Protein 6JPK (pdb70)

Solvent-accessible surface area: 30313 Å² total; per-residue (Å²): 39,68,17,37,0,44,134,17,80,104,30,100,79,25,92,57,145,37,21,50,55,90,42,129,77,24,169,44,129,137,51,10,22,0,10,32,28,5,7,42,31,58,109,31,129,37,62,40,2,69,1,0,98,83,0,11,114,69,8,66,140,66,117,91,39,45,5,28,76,20,74,44,22,3,18,83,111,0,15,125,4,0,0,71,4,0,1,105,78,22,88,68,0,36,99,90,66,32,14,0,16,0,0,1,4,2,9,8,7,0,4,23,5,0,0,12,0,0,22,66,54,10,18,144,129,64,51,12,65,0,21,5,3,83,30,16,67,102,12,6,88,51,2,2,77,132,46,61,4,70,12,61,51,2,47,8,38,36,70,190,99,46,39,16,38,50,126,17,2,10,67,25,0,120,86,3,88,98,11,2,0,0,1,1,21,5,16,5,2,21,9,0,0,21,36,11,78,127,140,39,13,76,30,0,0,109,4,1,39,74,66,113,2,0,1,1,0,16,1,22,16,2,0,3,3,19,21,52,3,56,134,6,0,47,2,0,10,21,0,18,147,72,86,36,1,2,0,0,1,3,8,0,2,20,2,1,8,0,5,0,2,5,2,0,0,0,0,0,4,0,60,62,35,67,2,18,50,51,0,42,19,23,0,15,38,33,4,74,9,18,11,26,13,0,4,0,12,0,0,17,0,0,1,33,0,22,82,27,120,114,7,27,51,47,0,52,106,11,0,122,67,1,4,52,30,5,90,71,2,4,108,71,0,65,57,14,0,75,79,53,166,7,68,59,73,7,61,7,0,59,121,5,46,5,2,12,0,14,0,22,7,22,92,59,8,5,83,26,0,25,110,142,41,41,0,14,4,26,65,78,0,40,0,0,0,0,10,0,7,90,103,19,0,79,43,0,0,83,0,0,18,55,0,14,118,98,56,108,196,37,64,12,31,0,43,129,17,152,104,29,99,73,37,86,54,144,34,23,43,41,81,39,128,147,23,97,45,130,113,53,5,18,0,8,23,36,5,6,40,29,56,104,32,126,54,57,53,2,70,0,0,112,95,0,13,113,50,2,41,134,66,116,92,22,31,5,28,80,15,73,38,23,3,17,84,122,0,14,94,2,0,0,80,5,0,3,105,78,24,93,70,0,24,97,89,64,38,13,0,18,0,0,2,2,2,12,25,7,0,11,24,5,1,0,12,0,0,36,50,47,10,15,131,144,78,50,12,68,0,21,4,2,83,28,14,104,89,20,12,85,51,2,2,80,130,46,60,4,71,12,60,53,2,46,8,38,32,74,181,88,42,39,17,38,46,122,17,2,15,65,26,0,114,86,3,88,99,13,2,0,0,1,1,21,4,15,4,2,15,9,0,0,20,36,11,57,115,123,48,11,69,29,0,0,111,10,0,46,75,66,115,1,0,1,1,0,20,2,22,15,4,0,2,3,25,15,53,4,59,138,4,0,48,3,0,10,23,1,14,136,59,94,27,2,2,0,0,1,3,9,0,2,20,3,1,7,0,4,0,2,5,1,0,0,0,0,0,3,1,75,62,34,65,2,16,53,47,0,43,21,24,0,24,48,30,4,73,10,18,12,19,12,0,4,1,6,0,0,33,0,0,1,35,0,23,76,30,103,132,8,27,50,60,1,54,98,10,0,106,68,1,3,61,28,5,89,75,7,4,105,68,0,65,49,17,0,67,73,63,152,6,67,60,75,8,66,6,0,60,122,5,44,3,3,12,0,13,0,24,7,62,91,67,10,5,84,41,0,35,114,141,45,44,0,16,4,27,65,80,0,26,0,0,0,0,10,0,8,102,94,22,1,69,28,0,0,94,0,0,21,60,0,13,124,59,33,152

Nearest PDB structures (foldseek):
  6jpk-assembly1_B  TM=1.001E+00  e=2.610E-77  Schizosaccharomyces pombe 972h-
  5tor-assembly1_B  TM=9.874E-01  e=1.943E-50  Sus scrofa
  5ton-assembly1_A  TM=9.862E-01  e=2.685E-49  Sus scrofa
  5tor-assembly1_A  TM=9.826E-01  e=2.417E-49  Sus scrofa
  3pdb-assembly1_A  TM=9.845E-01  e=7.030E-47  Mus musculus

InterPro domains:
  IPR000796 Aspartate/other aminotransferase [PR00799] (183-202)
  IPR000796 Aspartate/other aminotransferase [PR00799] (214-226)
  IPR000796 Aspartate/other aminotransferase [PR00799] (282-307)
  IPR000796 Aspartate/other aminotransferase [PR00799] (350-368)
  IPR000796 Aspartate/other aminotransferase [PTHR11879] (6-407)
  IPR004839 Aminotransferase, class I/classII, large domain [PF00155] (31-401)
  IPR015421 Pyridoxal phosphate-dependent transferase, major domain [G3DSA:3.40.640.10] (65-309)
  IPR015422 Pyridoxal phosphate-dependent transferase, small domain [G3DSA:3.90.1150.10] (9-401)
  IPR015424 Pyridoxal phosphate-dependent transferase [SSF53383] (5-408)

CATH classification: 3.40.640.10

Radius of gyration: 28.1 Å; Cα contacts (8 Å, |Δi|>4): 1703; chains: 2; bounding box: 60×51×97 Å

Structure (mmCIF, N/CA/C/O backbone):
data_6JPK
#
_entry.id   6JPK
#
_cell.length_a   62.133
_cell.length_b   53.111
_cell.length_c   130.263
_cell.angle_alpha   90.00
_cell.angle_beta   96.70
_cell.angle_gamma   90.00
#
_symmetry.space_group_name_H-M   'P 1 21 1'
#
loop_
_entity.id
_entity.type
_entity.pdbx_description
1 polymer 'Aspartate aminotransferase, cytoplasmic'
2 non-polymer 'PHOSPHATE ION'
3 non-polymer GLYCEROL
4 water water
#
loop_
_atom_site.group_PDB
_atom_site.id
_atom_site.type_symbol
_atom_site.label_atom_id
_atom_site.label_alt_id
_atom_site.label_comp_id
_atom_site.label_asym_id
_atom_site.label_entity_id
_atom_site.label_seq_id
_atom_site.pdbx_PDB_ins_code
_atom_site.Cartn_x
_atom_site.Cartn_y
_atom_site.Cartn_z
_atom_site.occupancy
_atom_site.B_iso_or_equiv
_atom_site.auth_seq_id
_atom_site.auth_comp_id
_atom_site.auth_asym_id
_atom_site.auth_atom_id
_atom_site.pdbx_PDB_model_num
ATOM 1 N N . SER A 1 2 ? 58.241 40.734 91.367 1.00 13.35 2 SER A N 1
ATOM 2 C CA . SER A 1 2 ? 59.652 41.033 91.662 1.00 25.10 2 SER A CA 1
ATOM 3 C C . SER A 1 2 ? 60.380 41.760 90.537 1.00 23.50 2 SER A C 1
ATOM 4 O O . SER A 1 2 ? 61.183 42.655 90.797 1.00 22.49 2 SER A O 1
ATOM 7 N N . ASP A 1 3 ? 60.140 41.354 89.290 1.00 19.41 3 ASP A N 1
ATOM 8 C CA . ASP A 1 3 ? 60.219 42.341 88.222 1.00 18.48 3 ASP A CA 1
ATOM 9 C C . ASP A 1 3 ? 58.973 43.220 88.194 1.00 16.06 3 ASP A C 1
ATOM 10 O O . ASP A 1 3 ? 58.859 44.104 87.340 1.00 17.31 3 ASP A O 1
ATOM 15 N N . TYR A 1 4 ? 58.051 43.000 89.136 1.00 14.19 4 TYR A N 1
ATOM 16 C CA . TYR A 1 4 ? 56.726 43.606 89.145 1.00 12.92 4 TYR A CA 1
ATOM 17 C C . TYR A 1 4 ? 56.393 44.185 90.518 1.00 15.68 4 TYR A C 1
ATOM 18 O O . TYR A 1 4 ? 55.218 44.439 90.819 1.00 15.55 4 TYR A O 1
ATOM 27 N N . GLY A 1 5 ? 57.404 44.386 91.365 1.00 12.75 5 GLY A N 1
ATOM 28 C CA . GLY A 1 5 ? 57.216 45.060 92.632 1.00 15.36 5 GLY A CA 1
ATOM 29 C C . GLY A 1 5 ? 56.801 44.185 93.793 1.00 17.38 5 GLY A C 1
ATOM 30 O O . GLY A 1 5 ? 56.565 44.719 94.888 1.00 15.99 5 GLY A O 1
ATOM 31 N N . PHE A 1 6 ? 56.716 42.859 93.604 1.00 12.93 6 PHE A N 1
ATOM 32 C CA . PHE A 1 6 ? 56.131 42.007 94.636 1.00 11.93 6 PHE A CA 1
ATOM 33 C C . PHE A 1 6 ? 57.058 41.806 95.828 1.00 14.24 6 PHE A C 1
ATOM 34 O O . PHE A 1 6 ? 56.584 41.409 96.895 1.00 14.59 6 PHE A O 1
ATOM 42 N N . ALA A 1 7 ? 58.355 42.078 95.681 1.00 14.99 7 ALA A N 1
ATOM 43 C CA . ALA A 1 7 ? 59.256 42.028 96.825 1.00 17.05 7 ALA A CA 1
ATOM 44 C C . ALA A 1 7 ? 59.016 43.166 97.809 1.00 18.53 7 ALA A C 1
ATOM 45 O O . ALA A 1 7 ? 59.497 43.084 98.941 1.00 17.41 7 ALA A O 1
ATOM 47 N N . ASN A 1 8 ? 58.276 44.208 97.416 1.00 19.36 8 ASN A N 1
ATOM 48 C CA . ASN A 1 8 ? 57.916 45.300 98.321 1.00 23.25 8 ASN A CA 1
ATOM 49 C C . ASN A 1 8 ? 56.770 44.947 99.255 1.00 22.17 8 ASN A C 1
ATOM 50 O O . ASN A 1 8 ? 56.529 45.681 100.219 1.00 21.35 8 ASN A O 1
ATOM 55 N N . ILE A 1 9 ? 56.049 43.858 98.982 1.00 20.82 9 ILE A N 1
ATOM 56 C CA . ILE A 1 9 ? 54.964 43.427 99.855 1.00 21.11 9 ILE A CA 1
ATOM 57 C C . ILE A 1 9 ? 55.496 43.141 101.257 1.00 23.43 9 ILE A C 1
ATOM 58 O O . ILE A 1 9 ? 56.608 42.622 101.431 1.00 20.24 9 ILE A O 1
ATOM 63 N N . GLU A 1 10 ? 54.706 43.495 102.270 1.00 24.74 10 GLU A N 1
ATOM 64 C CA . GLU A 1 10 ? 54.981 43.087 103.641 1.00 30.15 10 GLU A CA 1
ATOM 65 C C . GLU A 1 10 ? 54.383 41.705 103.890 1.00 35.95 10 GLU A C 1
ATOM 66 O O . GLU A 1 10 ? 53.200 41.476 103.609 1.00 39.11 10 GLU A O 1
ATOM 68 N N . GLU A 1 11 ? 55.195 40.787 104.410 1.00 38.58 11 GLU A N 1
ATOM 69 C CA . GLU A 1 11 ? 54.698 39.450 104.719 1.00 42.32 11 GLU A CA 1
ATOM 70 C C . GLU A 1 11 ? 53.706 39.511 105.874 1.00 41.38 11 GLU A C 1
ATOM 71 O O . GLU A 1 11 ? 53.960 40.170 106.886 1.00 40.36 11 GLU A O 1
ATOM 77 N N . ALA A 1 12 ? 52.579 38.817 105.721 1.00 38.39 12 ALA A N 1
ATOM 78 C CA . ALA A 1 12 ? 51.484 38.938 106.674 1.00 40.13 12 ALA A CA 1
ATOM 79 C C . ALA A 1 12 ? 51.845 38.316 108.019 1.00 44.02 12 ALA A C 1
ATOM 80 O O . ALA A 1 12 ? 52.681 37.411 108.111 1.00 43.19 12 ALA A O 1
ATOM 82 N N . LYS A 1 13 ? 51.195 38.817 109.070 1.00 49.73 13 LYS A N 1
ATOM 83 C CA . LYS A 1 13 ? 51.423 38.327 110.423 1.00 53.30 13 LYS A CA 1
ATOM 84 C C . LYS A 1 13 ? 50.912 36.898 110.575 1.00 53.67 13 LYS A C 1
ATOM 85 O O . LYS A 1 13 ? 50.005 36.458 109.860 1.00 54.89 13 LYS A O 1
ATOM 87 N N . ALA A 1 14 ? 51.498 36.177 111.531 1.00 51.07 14 ALA A N 1
ATOM 88 C CA . ALA A 1 14 ? 51.161 34.773 111.734 1.00 45.32 14 ALA A CA 1
ATOM 89 C C . ALA A 1 14 ? 49.707 34.613 112.165 1.00 40.29 14 ALA A C 1
ATOM 90 O O . ALA A 1 14 ? 49.235 35.309 113.071 1.00 37.21 14 ALA A O 1
ATOM 92 N N . ASP A 1 15 ? 48.996 33.700 111.494 1.00 39.85 15 ASP A N 1
ATOM 93 C CA . ASP A 1 15 ? 47.639 33.341 111.891 1.00 42.48 15 ASP A CA 1
ATOM 94 C C . ASP A 1 15 ? 47.600 32.973 113.367 1.00 43.82 15 ASP A C 1
ATOM 95 O O . ASP A 1 15 ? 48.529 32.355 113.894 1.00 46.88 15 ASP A O 1
ATOM 97 N N . ALA A 1 16 ? 46.515 33.366 114.036 1.00 43.80 16 ALA A N 1
ATOM 98 C CA . ALA A 1 16 ? 46.396 33.122 115.471 1.00 44.68 16 ALA A CA 1
ATOM 99 C C . ALA A 1 16 ? 46.438 31.628 115.781 1.00 38.10 16 ALA A C 1
ATOM 100 O O . ALA A 1 16 ? 47.301 31.161 116.534 1.00 31.19 16 ALA A O 1
ATOM 102 N N . ILE A 1 17 ? 45.514 30.859 115.191 1.00 37.08 17 ILE A N 1
ATOM 103 C CA . ILE A 1 17 ? 45.471 29.426 115.461 1.00 38.81 17 ILE A CA 1
ATOM 104 C C . ILE A 1 17 ? 46.761 28.740 115.022 1.00 41.02 17 ILE A C 1
ATOM 105 O O . ILE A 1 17 ? 47.251 27.832 115.705 1.00 39.35 17 ILE A O 1
ATOM 107 N N . PHE A 1 18 ? 47.344 29.188 113.903 1.00 43.03 18 PHE A N 1
ATOM 108 C CA . PHE A 1 18 ? 48.530 28.534 113.350 1.00 43.34 18 PHE A CA 1
ATOM 109 C C . PHE A 1 18 ? 49.732 28.655 114.286 1.00 42.98 18 PHE A C 1
ATOM 110 O O . PHE A 1 18 ? 50.505 27.700 114.434 1.00 44.38 18 PHE A O 1
ATOM 118 N N . LYS A 1 19 ? 49.910 29.811 114.933 1.00 39.80 19 LYS A N 1
ATOM 119 C CA . LYS A 1 19 ? 51.079 29.992 115.793 1.00 38.41 19 LYS A CA 1
ATOM 120 C C . LYS A 1 19 ? 50.937 29.247 117.118 1.00 35.93 19 LYS A C 1
ATOM 121 O O . LYS A 1 19 ? 51.940 28.786 117.679 1.00 34.56 19 LYS A O 1
ATOM 123 N N . LEU A 1 20 ? 49.712 29.147 117.647 1.00 30.11 20 LEU A N 1
ATOM 124 C CA . LEU A 1 20 ? 49.476 28.301 118.813 1.00 26.63 20 LEU A CA 1
ATOM 125 C C . LEU A 1 20 ? 49.804 26.853 118.498 1.00 20.49 20 LEU A C 1
ATOM 126 O O . LEU A 1 20 ? 50.434 26.162 119.307 1.00 17.98 20 LEU A O 1
ATOM 131 N N . ASN A 1 21 ? 49.355 26.372 117.330 1.00 17.99 21 ASN A N 1
ATOM 132 C CA . ASN A 1 21 ? 49.607 24.988 116.942 1.00 25.16 21 ASN A CA 1
ATOM 133 C C . ASN A 1 21 ? 51.100 24.711 116.829 1.00 25.44 21 ASN A C 1
ATOM 134 O O . ASN A 1 21 ? 51.573 23.655 117.263 1.00 29.10 21 ASN A O 1
ATOM 139 N N . ALA A 1 22 ? 51.864 25.654 116.272 1.00 25.78 22 ALA A N 1
ATOM 140 C CA . ALA A 1 22 ? 53.315 25.496 116.249 1.00 26.85 22 ALA A CA 1
ATOM 141 C C . ALA A 1 22 ? 53.869 25.283 117.650 1.00 24.85 22 ALA A C 1
ATOM 142 O O . ALA A 1 22 ? 54.749 24.441 117.860 1.00 23.23 22 ALA A O 1
ATOM 144 N N . GLN A 1 23 ? 53.372 26.042 118.625 1.00 22.51 23 GLN A N 1
ATOM 145 C CA . GLN A 1 23 ? 53.907 25.919 119.976 1.00 24.94 23 GLN A CA 1
ATOM 146 C C . GLN A 1 23 ? 53.485 24.604 120.619 1.00 16.47 23 GLN A C 1
ATOM 147 O O . GLN A 1 23 ? 54.281 23.968 121.315 1.00 11.91 23 GLN A O 1
ATOM 153 N N . TYR A 1 24 ? 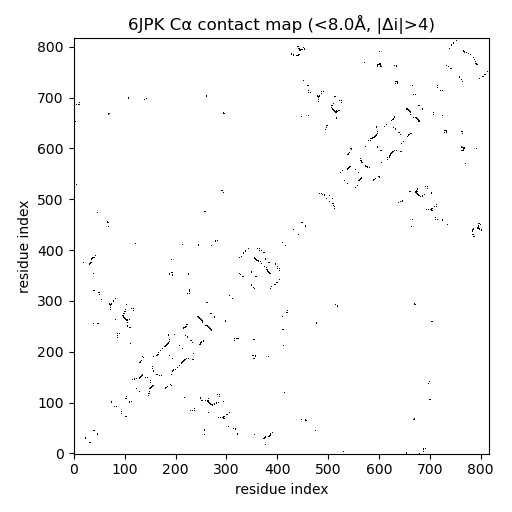52.232 24.192 120.413 1.00 13.99 24 TYR A N 1
ATOM 154 C CA . TYR A 1 24 ? 51.804 22.874 120.868 1.00 13.65 24 TYR A CA 1
ATOM 155 C C . TYR A 1 24 ? 52.736 21.788 120.337 1.00 16.03 24 TYR A C 1
ATOM 156 O O . TYR A 1 24 ? 53.180 20.905 121.084 1.00 14.27 24 TYR A O 1
ATOM 165 N N . HIS A 1 25 ? 53.058 21.847 119.038 1.00 19.16 25 HIS A N 1
ATOM 166 C CA . HIS A 1 25 ? 53.798 20.750 118.422 1.00 23.85 25 HIS A CA 1
ATOM 167 C C . HIS A 1 25 ? 55.245 20.700 118.891 1.00 23.23 25 HIS A C 1
ATOM 168 O O . HIS A 1 25 ? 55.832 19.612 118.940 1.00 23.02 25 HIS A O 1
ATOM 175 N N . GLN A 1 26 ? 55.822 21.844 119.271 1.00 20.60 26 GLN A N 1
ATOM 176 C CA . GLN A 1 26 ? 57.195 21.869 119.768 1.00 22.76 26 GLN A CA 1
ATOM 177 C C . GLN A 1 26 ? 57.316 21.430 121.228 1.00 21.18 26 GLN A C 1
ATOM 178 O O . GLN A 1 26 ? 58.416 21.080 121.668 1.00 23.12 26 GLN A O 1
ATOM 180 N N . ASP A 1 27 ? 56.226 21.452 121.988 1.00 17.53 27 ASP A N 1
ATOM 181 C CA . ASP A 1 27 ? 56.267 21.069 123.395 1.00 14.65 27 ASP A CA 1
ATOM 182 C C . ASP A 1 27 ? 56.570 19.575 123.530 1.00 15.21 27 ASP A C 1
ATOM 183 O O . ASP A 1 27 ? 55.900 18.737 122.919 1.00 11.40 27 ASP A O 1
ATOM 188 N N . GLU A 1 28 ? 57.562 19.243 124.356 1.00 15.27 28 GLU A N 1
ATOM 189 C CA . GLU A 1 28 ? 58.040 17.872 124.514 1.00 17.86 28 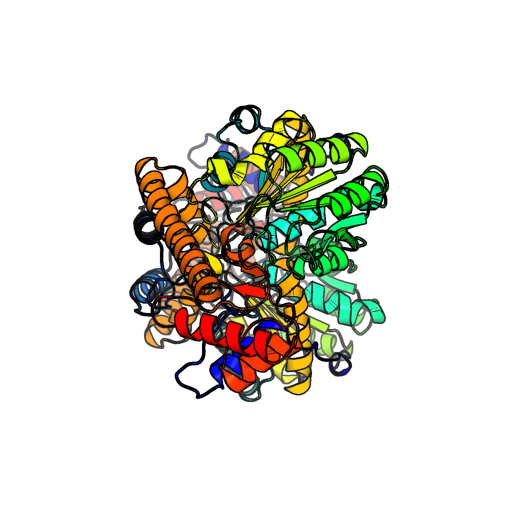GLU A CA 1
ATOM 190 C C . GLU A 1 28 ? 57.400 17.140 125.688 1.00 18.53 28 GLU A C 1
ATOM 191 O O . GLU A 1 28 ? 57.730 15.970 125.925 1.00 18.63 28 GLU A O 1
ATOM 197 N N . ASP A 1 29 ? 56.487 17.781 126.415 1.00 14.27 29 ASP A N 1
ATOM 198 C CA . ASP A 1 29 ? 55.930 17.138 127.596 1.00 13.42 29 ASP A CA 1
ATOM 199 C C . ASP A 1 29 ? 54.830 16.160 127.192 1.00 12.52 29 ASP A C 1
ATOM 200 O O . ASP A 1 29 ? 53.929 16.527 126.428 1.00 13.42 29 ASP A O 1
ATOM 205 N N . PRO A 1 30 ? 54.863 14.923 127.692 1.00 15.07 30 PRO A N 1
ATOM 206 C CA . PRO A 1 30 ? 53.834 13.938 127.304 1.00 16.87 30 PRO A CA 1
ATOM 207 C C . PRO A 1 30 ? 52.410 14.309 127.716 1.00 16.41 30 PRO A C 1
ATOM 208 O O . PRO A 1 30 ? 51.457 13.805 127.105 1.00 15.59 30 PRO A O 1
ATOM 212 N N . LYS A 1 31 ? 52.228 15.188 128.702 1.00 12.87 31 LYS A N 1
ATOM 213 C CA . LYS A 1 31 ? 50.902 15.557 129.187 1.00 12.17 31 LYS A CA 1
ATOM 214 C C . LYS A 1 31 ? 50.284 16.729 128.429 1.00 14.64 31 LYS A C 1
ATOM 215 O O . LYS A 1 31 ? 49.222 17.223 128.835 1.00 14.74 31 LYS A O 1
ATOM 221 N N . LYS A 1 32 ? 50.894 17.171 127.332 1.00 13.47 32 LYS A N 1
ATOM 222 C CA . LYS A 1 32 ? 50.374 18.347 126.647 1.00 12.08 32 LYS A CA 1
ATOM 223 C C . LYS A 1 32 ? 48.998 18.069 126.046 1.00 10.51 32 LYS A C 1
ATOM 224 O O . LYS A 1 32 ? 48.669 16.937 125.687 1.00 10.61 32 LYS A O 1
ATOM 230 N N . VAL A 1 33 ? 48.179 19.119 125.962 1.00 10.14 33 VAL A N 1
ATOM 231 C CA . VAL A 1 33 ? 46.826 19.037 125.413 1.00 12.50 33 VAL A CA 1
ATOM 232 C C . VAL A 1 33 ? 46.621 20.223 124.478 1.00 15.47 33 VAL A C 1
ATOM 233 O O . VAL A 1 33 ? 46.930 21.364 124.841 1.00 9.34 33 VAL A O 1
ATOM 237 N N . ASN A 1 34 ? 46.104 19.960 123.276 1.00 9.12 34 ASN A N 1
ATOM 238 C CA . ASN A 1 34 ? 45.728 21.031 122.350 1.00 12.93 34 ASN A CA 1
ATOM 239 C C . ASN A 1 34 ? 44.248 21.317 122.556 1.00 11.58 34 ASN A C 1
ATOM 240 O O . ASN A 1 34 ? 43.386 20.539 122.139 1.00 11.06 34 ASN A O 1
ATOM 245 N N . MET A 1 35 ? 43.943 22.433 123.210 1.00 9.64 35 MET A N 1
ATOM 246 C CA . MET A 1 35 ? 42.557 22.813 123.438 1.00 15.64 35 MET A CA 1
ATOM 247 C C . MET A 1 35 ? 42.103 23.917 122.499 1.00 10.32 35 MET A C 1
ATOM 248 O O . MET A 1 35 ? 41.204 24.685 122.832 1.00 11.24 35 MET A O 1
ATOM 253 N N . SER A 1 36 ? 42.705 24.006 121.324 1.00 11.16 36 SER A N 1
ATOM 254 C CA . SER A 1 36 ? 42.294 24.986 120.333 1.00 15.70 36 SER A CA 1
ATOM 255 C C . SER A 1 36 ? 41.791 24.332 119.051 1.00 16.42 36 SER A C 1
ATOM 256 O O . SER A 1 36 ? 41.515 25.046 118.080 1.00 21.23 36 SER A O 1
ATOM 259 N N . VAL A 1 37 ? 41.645 23.008 119.027 1.00 15.66 37 VAL A N 1
ATOM 260 C CA . VAL A 1 37 ? 41.273 22.302 117.799 1.00 22.06 37 VAL A CA 1
ATOM 261 C C . VAL A 1 37 ? 39.822 22.628 117.469 1.00 16.66 37 VAL A C 1
ATOM 262 O O . VAL A 1 37 ? 38.921 22.442 118.293 1.00 12.95 37 VAL A O 1
ATOM 266 N N . GLY A 1 38 ? 39.589 23.137 116.267 1.00 18.98 38 GLY A N 1
ATOM 267 C CA . GLY A 1 38 ? 38.260 23.589 115.906 1.00 19.46 38 GLY A CA 1
ATOM 268 C C . GLY A 1 38 ? 37.417 22.558 115.181 1.00 18.97 38 GLY A C 1
ATOM 269 O O . GLY A 1 38 ? 36.667 22.909 114.264 1.00 18.97 38 GLY A O 1
ATOM 270 N N . ALA A 1 39 ? 37.526 21.291 115.581 1.00 13.31 39 ALA A N 1
ATOM 271 C CA . ALA A 1 39 ? 36.784 20.207 114.952 1.00 10.87 39 ALA A CA 1
ATOM 272 C C . ALA A 1 39 ? 36.526 19.125 115.994 1.00 12.20 39 ALA A C 1
ATOM 273 O O . ALA A 1 39 ? 37.292 18.975 116.949 1.00 10.31 39 ALA A O 1
ATOM 275 N N . TYR A 1 40 ? 35.460 18.355 115.794 1.00 9.03 40 TYR A N 1
ATOM 276 C CA . TYR A 1 40 ? 35.096 17.343 116.777 1.00 9.37 40 TYR A CA 1
ATOM 277 C C . TYR A 1 40 ? 36.173 16.262 116.884 1.00 7.82 40 TYR A C 1
ATOM 278 O O . TYR A 1 40 ? 36.804 15.878 115.893 1.00 13.13 40 TYR A O 1
ATOM 287 N N . ARG A 1 41 ? 36.372 15.768 118.104 1.00 9.49 41 ARG A N 1
ATOM 288 C CA . ARG A 1 41 ? 37.251 14.645 118.403 1.00 8.41 41 ARG A CA 1
ATOM 289 C C . ARG A 1 41 ? 36.505 13.695 119.327 1.00 8.72 41 ARG A C 1
ATOM 290 O O . ARG A 1 41 ? 35.674 14.123 120.130 1.00 10.08 41 ARG A O 1
ATOM 298 N N . ASP A 1 42 ? 36.797 12.405 119.217 1.00 9.04 42 ASP A N 1
ATOM 299 C CA . ASP A 1 42 ? 36.135 11.418 120.064 1.00 9.40 42 ASP A CA 1
ATOM 300 C C . ASP A 1 42 ? 36.859 11.321 121.417 1.00 12.21 42 ASP A C 1
ATOM 301 O O . ASP A 1 42 ? 37.758 12.109 121.728 1.00 12.76 42 ASP A O 1
ATOM 306 N N . ASP A 1 43 ? 36.486 10.335 122.237 1.00 12.21 43 ASP A N 1
ATOM 307 C CA . ASP A 1 43 ? 37.060 10.210 123.576 1.00 15.58 43 ASP A CA 1
ATOM 308 C C . ASP A 1 43 ? 38.531 9.797 123.574 1.00 16.11 43 ASP A C 1
ATOM 309 O O . ASP A 1 43 ? 39.169 9.848 124.630 1.00 14.88 43 ASP A O 1
ATOM 314 N N . THR A 1 44 ? 39.088 9.384 122.440 1.00 12.26 44 THR A N 1
ATOM 315 C CA . THR A 1 44 ? 40.516 9.119 122.353 1.00 11.68 44 THR A CA 1
ATOM 316 C C . THR A 1 44 ? 41.285 10.292 121.769 1.00 13.98 44 THR A C 1
ATOM 317 O O . THR A 1 44 ? 42.507 10.193 121.604 1.00 16.25 44 THR A O 1
ATOM 321 N N . GLY A 1 45 ? 40.605 11.391 121.447 1.00 9.97 45 GLY A N 1
ATOM 322 C CA . GLY A 1 45 ? 41.267 12.548 120.869 1.00 9.63 45 GLY A CA 1
ATOM 323 C C . GLY A 1 45 ? 41.477 12.479 119.371 1.00 9.45 45 GLY A C 1
ATOM 324 O O . GLY A 1 45 ? 42.296 13.231 118.843 1.00 11.61 45 GLY A O 1
ATOM 325 N N . LYS A 1 46 ? 40.743 11.603 118.652 1.00 9.50 46 LYS A N 1
ATOM 326 C CA . LYS A 1 46 ? 40.947 11.388 117.216 1.00 11.89 46 LYS A CA 1
ATOM 327 C C . LYS A 1 46 ? 39.781 11.935 116.407 1.00 13.17 46 LYS A C 1
ATOM 328 O O . LYS A 1 46 ? 38.643 11.961 116.887 1.00 10.51 46 LYS A O 1
ATOM 334 N N . PRO A 1 47 ? 40.025 12.324 115.155 1.00 11.04 47 PRO A N 1
ATOM 335 C CA . PRO A 1 47 ? 38.915 12.643 114.253 1.00 10.29 47 PRO A CA 1
ATOM 336 C C . PRO A 1 47 ? 37.935 11.482 114.201 1.00 10.08 47 PRO A C 1
ATOM 337 O O . PRO A 1 47 ? 38.317 10.316 114.305 1.00 9.17 47 PRO A O 1
ATOM 341 N N . TRP A 1 48 ? 36.654 11.805 114.076 1.00 10.17 48 TRP A N 1
ATOM 342 C CA . TRP A 1 48 ? 35.599 10.809 114.195 1.00 11.51 48 TRP A CA 1
ATOM 343 C C . TRP A 1 48 ? 34.664 10.940 113.003 1.00 8.68 48 TRP A C 1
ATOM 344 O O . TRP A 1 48 ? 33.892 11.898 112.925 1.00 10.52 48 TRP A O 1
ATOM 355 N N . ILE A 1 49 ? 34.703 9.970 112.093 1.00 11.12 49 ILE A N 1
ATOM 356 C CA . ILE A 1 49 ? 33.762 9.954 110.977 1.00 11.81 49 ILE A CA 1
ATOM 357 C C . ILE A 1 49 ? 32.425 9.418 111.475 1.00 9.33 49 ILE A C 1
ATOM 358 O O . ILE A 1 49 ? 32.359 8.350 112.098 1.00 10.17 49 ILE A O 1
ATOM 363 N N . LEU A 1 50 ? 31.347 10.171 111.240 1.00 8.98 50 LEU A N 1
ATOM 364 C CA . LEU A 1 50 ? 30.000 9.740 111.710 1.00 8.86 50 LEU A CA 1
ATOM 365 C C . LEU A 1 50 ? 29.583 8.464 110.969 1.00 9.20 50 LEU A C 1
ATOM 366 O O . LEU A 1 50 ? 29.620 8.475 109.723 1.00 9.16 50 LEU A O 1
ATOM 371 N N . PRO A 1 51 ? 29.202 7.408 111.702 1.00 9.58 51 PRO A N 1
ATOM 372 C CA . PRO A 1 51 ? 28.784 6.163 111.031 1.00 9.96 51 PRO A CA 1
ATOM 373 C C . PRO A 1 51 ? 27.787 6.392 109.903 1.00 9.86 51 PRO A C 1
ATOM 374 O O . PRO A 1 51 ? 27.912 5.780 108.837 1.00 10.01 51 PRO A O 1
ATOM 378 N N . ALA A 1 52 ? 26.825 7.297 110.094 1.00 9.78 52 ALA A N 1
ATOM 379 C CA . ALA A 1 52 ? 25.858 7.567 109.031 1.00 9.55 52 ALA A CA 1
ATOM 380 C C . ALA A 1 52 ? 26.525 8.191 107.809 1.00 9.27 52 ALA A C 1
ATOM 381 O O . ALA A 1 52 ? 26.115 7.919 106.677 1.00 11.99 52 ALA A O 1
ATOM 383 N N . VAL A 1 53 ? 27.559 9.006 108.013 1.00 8.98 53 VAL A N 1
ATOM 384 C CA . VAL A 1 53 ? 28.240 9.631 106.885 1.00 8.74 53 VAL A CA 1
ATOM 385 C C . VAL A 1 53 ? 29.084 8.610 106.143 1.00 8.99 53 VAL A C 1
ATOM 386 O O . VAL A 1 53 ? 29.115 8.592 104.908 1.00 8.98 53 VAL A O 1
ATOM 390 N N . LYS A 1 54 ? 29.804 7.759 106.878 1.00 10.50 54 LYS A N 1
ATOM 391 C CA . LYS A 1 54 ? 30.571 6.701 106.230 1.00 10.68 54 LYS A CA 1
ATOM 392 C C . LYS A 1 54 ? 29.650 5.778 105.446 1.00 10.13 54 LYS A C 1
ATOM 393 O O . LYS A 1 54 ? 29.937 5.416 104.299 1.00 11.24 54 LYS A O 1
ATOM 399 N N . LYS A 1 55 ? 28.535 5.386 106.064 1.00 10.03 55 LYS A N 1
ATOM 400 C CA . LYS A 1 55 ? 27.531 4.564 105.393 1.00 10.87 55 LYS A CA 1
ATOM 401 C C . LYS A 1 55 ? 27.007 5.239 104.123 1.00 10.82 55 LYS A C 1
ATOM 402 O O . LYS A 1 55 ? 26.923 4.612 103.059 1.00 10.37 55 LYS A O 1
ATOM 408 N N . ALA A 1 56 ? 26.644 6.524 104.219 1.00 10.20 56 ALA A N 1
ATOM 409 C CA . ALA A 1 56 ? 26.124 7.240 103.052 1.00 10.77 56 ALA A CA 1
ATOM 410 C C . ALA A 1 56 ? 27.159 7.322 101.931 1.00 9.87 56 ALA A C 1
ATOM 411 O O . ALA A 1 56 ? 26.819 7.166 100.751 1.00 9.60 56 ALA A O 1
ATOM 413 N N . SER A 1 57 ? 28.427 7.566 102.269 1.00 9.35 57 SER A N 1
ATOM 414 C CA . SER A 1 57 ? 29.422 7.651 101.206 1.00 15.80 57 SER A CA 1
ATOM 415 C C . SER A 1 57 ? 29.618 6.303 100.517 1.00 14.93 57 SER A C 1
ATOM 416 O O . SER A 1 57 ? 29.796 6.261 99.296 1.00 12.44 57 SER A O 1
ATOM 419 N N . LYS A 1 58 ? 29.529 5.194 101.261 1.00 14.84 58 LYS A N 1
ATOM 420 C CA . LYS A 1 58 ? 29.592 3.872 100.636 1.00 15.85 58 LYS A CA 1
ATOM 421 C C . LYS A 1 58 ? 28.411 3.638 99.697 1.00 15.12 58 LYS A C 1
ATOM 422 O O . LYS A 1 58 ? 28.578 3.091 98.598 1.00 12.61 58 LYS A O 1
ATOM 428 N N . ILE A 1 59 ? 27.208 4.011 100.131 1.00 10.65 59 ILE A N 1
ATOM 429 C CA . ILE A 1 59 ? 26.019 3.867 99.295 1.00 13.34 59 ILE A CA 1
ATOM 430 C C . ILE A 1 59 ? 26.159 4.693 98.024 1.00 12.01 59 ILE A C 1
ATOM 431 O O . ILE A 1 59 ? 25.864 4.220 96.917 1.00 12.40 59 ILE A O 1
ATOM 436 N N . VAL A 1 60 ? 26.632 5.933 98.158 1.00 10.13 60 VAL A N 1
ATOM 437 C CA . VAL A 1 60 ? 26.709 6.835 97.009 1.00 10.42 60 VAL A CA 1
ATOM 438 C C . VAL A 1 60 ? 27.718 6.323 95.985 1.00 11.95 60 VAL A C 1
ATOM 439 O O . VAL A 1 60 ? 27.467 6.365 94.773 1.00 10.22 60 VAL A O 1
ATOM 443 N N . GLU A 1 61 ? 28.853 5.797 96.445 1.00 11.56 61 GLU A N 1
ATOM 444 C CA . GLU A 1 61 ? 29.898 5.422 95.498 1.00 22.44 61 GLU A CA 1
ATOM 445 C C . GLU A 1 61 ? 29.490 4.218 94.655 1.00 22.73 61 GLU A C 1
ATOM 446 O O . GLU A 1 61 ? 29.962 4.071 93.524 1.00 28.04 61 GLU A O 1
ATOM 452 N N . GLU A 1 62 ? 28.597 3.371 95.169 1.00 19.14 62 GLU A N 1
ATOM 453 C CA . GLU A 1 62 ? 28.131 2.202 94.437 1.00 21.28 62 GLU A CA 1
ATOM 454 C C . GLU A 1 62 ? 26.959 2.505 93.522 1.00 21.43 62 GLU A C 1
ATOM 455 O O . GLU A 1 62 ? 26.555 1.631 92.747 1.00 21.13 62 GLU A O 1
ATOM 461 N N . GLN A 1 63 ? 26.386 3.700 93.610 1.00 21.15 63 GLN A N 1
ATOM 462 C CA . GLN A 1 63 ? 25.217 4.016 92.802 1.00 22.20 63 GLN A CA 1
ATOM 463 C C . GLN A 1 63 ? 25.584 4.038 91.325 1.00 25.83 63 GLN A C 1
ATOM 464 O O . GLN A 1 63 ? 26.666 4.496 90.941 1.00 22.37 63 GLN A O 1
ATOM 470 N N . ALA A 1 64 ? 24.671 3.530 90.497 1.00 27.84 64 ALA A N 1
ATOM 471 C CA . ALA A 1 64 ? 24.942 3.438 89.068 1.00 32.45 64 ALA A CA 1
ATOM 472 C C . ALA A 1 64 ? 25.211 4.809 88.457 1.00 32.37 64 ALA A C 1
ATOM 473 O O . ALA A 1 64 ? 26.047 4.930 87.555 1.00 33.07 64 ALA A O 1
ATOM 475 N N . SER A 1 65 ? 24.537 5.849 88.946 1.00 30.25 65 SER A N 1
ATOM 476 C CA . SER A 1 65 ? 24.644 7.196 88.400 1.00 28.95 65 SER A CA 1
ATOM 477 C C . SER A 1 65 ? 25.835 7.993 88.934 1.00 27.09 65 SER A C 1
ATOM 478 O O . SER A 1 65 ? 25.974 9.168 88.578 1.00 28.07 65 SER A O 1
ATOM 481 N N . PHE A 1 66 ? 26.679 7.406 89.779 1.00 19.91 66 PHE A N 1
ATOM 482 C CA . PHE A 1 66 ? 27.735 8.166 90.435 1.00 18.85 66 PHE A CA 1
ATOM 483 C C . PHE A 1 66 ? 28.777 8.610 89.412 1.00 18.92 66 PHE A C 1
ATOM 484 O O . PHE A 1 66 ? 29.197 7.818 88.568 1.00 16.59 66 PHE A O 1
ATOM 492 N N . ASN A 1 67 ? 29.193 9.874 89.475 1.00 14.72 67 ASN A N 1
ATOM 493 C CA . ASN A 1 67 ? 30.232 10.366 88.571 1.00 15.09 67 ASN A CA 1
ATOM 494 C C . ASN A 1 67 ? 30.825 11.639 89.168 1.00 15.22 67 ASN A C 1
ATOM 495 O O . ASN A 1 67 ? 30.481 12.043 90.282 1.00 12.51 67 ASN A O 1
ATOM 500 N N . HIS A 1 68 ? 31.728 12.275 88.420 1.00 13.02 68 HIS A N 1
ATOM 501 C CA . HIS A 1 68 ? 32.402 13.480 88.891 1.00 13.18 68 HIS A CA 1
ATOM 502 C C . HIS A 1 68 ? 32.067 14.694 88.020 1.00 12.06 68 HIS A C 1
ATOM 503 O O . HIS A 1 68 ? 32.831 15.670 87.981 1.00 11.27 68 HIS A O 1
ATOM 510 N N . GLU A 1 69 ? 30.918 14.656 87.339 1.00 10.57 69 GLU A N 1
ATOM 511 C CA . GLU A 1 69 ? 30.519 15.713 86.412 1.00 10.18 69 GLU A CA 1
ATOM 512 C C . GLU A 1 69 ? 30.170 16.997 87.164 1.00 11.40 69 GLU A C 1
ATOM 513 O O . GLU A 1 69 ? 29.880 16.986 88.365 1.00 8.52 69 GLU A O 1
ATOM 519 N N . TYR A 1 70 ? 30.220 18.117 86.435 1.00 8.84 70 TYR A N 1
ATOM 520 C CA . TYR A 1 70 ? 29.890 19.413 87.017 1.00 9.81 70 TYR A CA 1
ATOM 521 C C . TYR A 1 70 ? 28.482 19.403 87.599 1.00 12.71 70 TYR A C 1
ATOM 522 O O . TYR A 1 70 ? 27.556 18.832 87.016 1.00 8.65 70 TYR A O 1
ATOM 531 N N . LEU A 1 71 ? 28.317 20.072 88.734 1.00 11.22 71 LEU A N 1
ATOM 532 C CA . LEU A 1 71 ? 26.999 20.408 89.247 1.00 12.33 71 LEU A CA 1
ATOM 533 C C . LEU A 1 71 ? 26.464 21.672 88.581 1.00 15.36 71 LEU A C 1
ATOM 534 O O . LEU A 1 71 ? 27.233 22.471 88.036 1.00 8.16 71 LEU A O 1
ATOM 539 N N . PRO A 1 72 ? 25.133 21.888 88.628 1.00 15.57 72 PRO A N 1
ATOM 540 C CA . PRO A 1 72 ? 24.598 23.219 88.318 1.00 15.99 72 PRO A CA 1
ATOM 541 C C . PRO A 1 72 ? 25.267 24.311 89.143 1.00 15.13 72 PRO A C 1
ATOM 542 O O . PRO A 1 72 ? 25.884 24.061 90.188 1.00 9.79 72 PRO A O 1
ATOM 546 N N . ILE A 1 73 ? 25.148 25.544 88.668 1.00 13.85 73 ILE A N 1
ATOM 547 C CA . ILE A 1 73 ? 25.873 26.642 89.296 1.00 14.81 73 ILE A CA 1
ATOM 548 C C . ILE A 1 73 ? 25.457 26.800 90.756 1.00 9.58 73 ILE A C 1
ATOM 549 O O . ILE A 1 73 ? 26.292 27.071 91.633 1.00 7.49 73 ILE A O 1
ATOM 554 N N . ALA A 1 74 ? 24.172 26.618 91.044 1.00 7.80 74 ALA A N 1
ATOM 555 C CA . ALA A 1 74 ? 23.657 26.737 92.401 1.00 7.65 74 ALA A CA 1
ATOM 556 C C . ALA A 1 74 ? 23.832 25.452 93.214 1.00 8.06 74 ALA A C 1
ATOM 557 O O . ALA A 1 74 ? 23.510 25.439 94.410 1.00 8.08 74 ALA A O 1
ATOM 559 N N . GLY A 1 75 ? 24.319 24.383 92.600 1.00 9.81 75 GLY A N 1
ATOM 560 C CA . GLY A 1 75 ? 24.660 23.157 93.297 1.00 10.89 75 GLY A CA 1
ATOM 561 C C . GLY A 1 75 ? 23.691 22.029 92.984 1.00 12.37 75 GLY A C 1
ATOM 562 O O . GLY A 1 75 ? 22.817 22.133 92.123 1.00 7.95 75 GLY A O 1
ATOM 563 N N . LEU A 1 76 ? 23.866 20.933 93.717 1.00 12.25 76 LEU A N 1
ATOM 564 C CA . LEU A 1 76 ? 23.087 19.718 93.511 1.00 9.20 76 LEU A CA 1
ATOM 565 C C . LEU A 1 76 ? 21.670 19.940 94.026 1.00 9.31 76 LEU A C 1
ATOM 566 O O . LEU A 1 76 ? 21.493 20.197 95.225 1.00 7.89 76 LEU A O 1
ATOM 571 N N . PRO A 1 77 ? 20.642 19.871 93.173 1.00 10.85 77 PRO A N 1
ATOM 572 C CA . PRO A 1 77 ? 19.299 20.290 93.620 1.00 11.74 77 PRO A CA 1
ATOM 573 C C . PRO A 1 77 ? 18.758 19.497 94.796 1.00 12.43 77 PRO A C 1
ATOM 574 O O . PRO A 1 77 ? 18.121 20.081 95.682 1.00 11.62 77 PRO A O 1
ATOM 578 N N . ARG A 1 78 ? 18.990 18.184 94.852 1.00 10.26 78 ARG A N 1
ATOM 579 C CA . ARG A 1 78 ? 18.458 17.449 95.991 1.00 13.64 78 ARG A CA 1
ATOM 580 C C . ARG A 1 78 ? 19.224 17.759 97.269 1.00 13.37 78 ARG A C 1
ATOM 581 O O . ARG A 1 78 ? 18.711 17.491 98.362 1.00 12.74 78 ARG A O 1
ATOM 589 N N . PHE A 1 79 ? 20.439 18.308 97.157 1.00 8.42 79 PHE A N 1
ATOM 590 C CA . PHE A 1 79 ? 21.104 18.826 98.347 1.00 7.92 79 PHE A CA 1
ATOM 591 C C . PHE A 1 79 ? 20.530 20.176 98.767 1.00 9.48 79 PHE A C 1
ATOM 592 O O . PHE A 1 79 ? 20.158 20.356 99.931 1.00 8.47 79 PHE A O 1
ATOM 600 N N . THR A 1 80 ? 20.470 21.153 97.848 1.00 9.16 80 THR A N 1
ATOM 601 C CA . THR A 1 80 ? 20.028 22.481 98.269 1.00 10.53 80 THR A CA 1
ATOM 602 C C . THR A 1 80 ? 18.601 22.431 98.797 1.00 9.55 80 THR A C 1
ATOM 603 O O . THR A 1 80 ? 18.269 23.120 99.770 1.00 7.72 80 THR A O 1
ATOM 607 N N . LYS A 1 81 ? 17.744 21.604 98.189 1.00 8.05 81 LYS A N 1
ATOM 608 C CA . LYS A 1 81 ? 16.378 21.512 98.698 1.00 10.85 81 LYS A CA 1
ATOM 609 C C . LYS A 1 81 ? 16.354 20.883 100.089 1.00 12.24 81 LYS A C 1
ATOM 610 O O . LYS A 1 81 ? 15.692 21.395 100.997 1.00 11.34 81 LYS A O 1
ATOM 616 N N . ALA A 1 82 ? 17.073 19.767 100.275 1.00 10.41 82 ALA A N 1
ATOM 617 C CA . ALA A 1 82 ? 17.093 19.088 101.573 1.00 9.91 82 ALA A CA 1
ATOM 618 C C . ALA A 1 82 ? 17.755 19.941 102.654 1.00 10.02 82 ALA A C 1
ATOM 619 O O . ALA A 1 82 ? 17.347 19.897 103.823 1.00 8.94 82 ALA A O 1
ATOM 621 N N . ALA A 1 83 ? 18.792 20.703 102.293 1.00 7.68 83 ALA A N 1
ATOM 622 C CA . ALA A 1 83 ? 19.459 21.555 103.272 1.00 7.45 83 ALA A CA 1
ATOM 623 C C . ALA A 1 83 ? 18.508 22.612 103.821 1.00 13.59 83 ALA A C 1
ATOM 624 O O . ALA A 1 83 ? 18.523 22.913 105.023 1.00 7.44 83 ALA A O 1
ATOM 626 N N . ALA A 1 84 ? 17.679 23.192 102.946 1.00 9.56 84 ALA A N 1
ATOM 627 C CA . ALA A 1 84 ? 16.664 24.144 103.385 1.00 8.56 84 ALA A CA 1
ATOM 628 C C . ALA A 1 84 ? 15.588 23.462 104.225 1.00 9.76 84 ALA A C 1
ATOM 629 O O . ALA A 1 84 ? 15.113 24.029 105.219 1.00 8.00 84 ALA A O 1
ATOM 631 N N . GLU A 1 85 ? 15.164 22.262 103.825 1.00 8.15 85 GLU A N 1
ATOM 632 C CA . GLU A 1 85 ? 14.104 21.586 104.564 1.00 8.40 85 GLU A CA 1
ATOM 633 C C . GLU A 1 85 ? 14.517 21.304 106.007 1.00 9.65 85 GLU A C 1
ATOM 634 O O . GLU A 1 85 ? 13.709 21.470 106.931 1.00 8.46 85 GLU A O 1
ATOM 640 N N . VAL A 1 86 ? 15.773 20.895 106.230 1.00 8.09 86 VAL A N 1
ATOM 641 C CA . VAL A 1 86 ? 16.155 20.530 107.596 1.00 8.05 86 VAL A CA 1
ATOM 642 C C . VAL A 1 86 ? 16.247 21.776 108.488 1.00 10.83 86 VAL A C 1
ATOM 643 O O . VAL A 1 86 ? 16.044 21.684 109.707 1.00 7.99 86 VAL A O 1
ATOM 647 N N . LEU A 1 87 ? 16.505 22.958 107.897 1.00 9.06 87 LEU A N 1
ATOM 648 C CA . LEU A 1 87 ? 16.489 24.214 108.656 1.00 11.37 87 LEU A CA 1
ATOM 649 C C . LEU A 1 87 ? 15.082 24.605 109.078 1.00 11.18 87 LEU A C 1
ATOM 650 O O . LEU A 1 87 ? 14.894 25.199 110.144 1.00 8.29 87 LEU A O 1
ATOM 655 N N . PHE A 1 88 ? 14.092 24.336 108.228 1.00 8.17 88 PHE A N 1
ATOM 656 C CA . PHE A 1 88 ? 12.750 24.882 108.348 1.00 10.75 88 PHE A CA 1
ATOM 657 C C . PHE A 1 88 ? 11.708 23.774 108.455 1.00 12.67 88 PHE A C 1
ATOM 658 O O . PHE A 1 88 ? 10.621 23.865 107.876 1.00 9.99 88 PHE A O 1
ATOM 666 N N . ARG A 1 89 ? 12.008 22.723 109.216 1.00 8.76 89 ARG A N 1
ATOM 667 C CA . ARG A 1 89 ? 11.015 21.662 109.386 1.00 13.93 89 ARG A CA 1
ATOM 668 C C . ARG A 1 89 ? 9.680 22.179 109.924 1.00 14.33 89 ARG A C 1
ATOM 669 O O . ARG A 1 89 ? 8.634 21.723 109.424 1.00 15.31 89 ARG A O 1
ATOM 677 N N . PRO A 1 90 ? 9.623 23.121 110.879 1.00 12.18 90 PRO A N 1
ATOM 678 C CA . PRO A 1 90 ? 8.314 23.680 111.269 1.00 10.07 90 PRO A CA 1
ATOM 679 C C . PRO A 1 90 ? 7.687 24.603 110.231 1.00 12.47 90 PRO A C 1
ATOM 680 O O . PRO A 1 90 ? 6.548 25.031 110.441 1.00 12.20 90 PRO A O 1
ATOM 684 N N . ASN A 1 91 ? 8.367 24.942 109.136 1.00 10.44 91 ASN A N 1
ATOM 685 C CA . ASN A 1 91 ? 7.833 25.896 108.156 1.00 11.00 91 ASN A CA 1
ATOM 686 C C . ASN A 1 91 ? 8.018 25.390 106.726 1.00 9.67 91 ASN A C 1
ATOM 687 O O . ASN A 1 91 ? 8.660 26.047 105.897 1.00 10.08 91 ASN A O 1
ATOM 692 N N . PRO A 1 92 ? 7.446 24.226 106.393 1.00 10.50 92 PRO A N 1
ATOM 693 C CA . PRO A 1 92 ? 7.630 23.688 105.034 1.00 9.99 92 PRO A CA 1
ATOM 694 C C . PRO A 1 92 ? 7.036 24.565 103.942 1.00 11.26 92 PRO A C 1
ATOM 695 O O . PRO A 1 92 ? 7.422 24.408 102.775 1.00 10.01 92 PRO A O 1
ATOM 699 N N . HIS A 1 93 ? 6.116 25.480 104.280 1.00 11.56 93 HIS A N 1
ATOM 700 C CA . HIS A 1 93 ? 5.509 26.341 103.265 1.00 15.94 93 HIS A CA 1
ATOM 701 C C . HIS A 1 93 ? 6.528 27.263 102.600 1.00 12.76 93 HIS A C 1
ATOM 702 O O . HIS A 1 93 ? 6.286 27.716 101.476 1.00 12.92 93 HIS A O 1
ATOM 709 N N . LEU A 1 94 ? 7.653 27.563 103.262 1.00 11.20 94 LEU A N 1
ATOM 710 C CA . LEU A 1 94 ? 8.673 28.400 102.623 1.00 10.42 94 LEU A CA 1
ATOM 711 C C . LEU A 1 94 ? 9.236 27.724 101.384 1.00 12.26 94 LEU A C 1
ATOM 712 O O . LEU A 1 94 ? 9.494 28.384 100.368 1.00 12.30 94 LEU A O 1
ATOM 717 N N . LEU A 1 95 ? 9.410 26.401 101.442 1.00 14.78 95 LEU A N 1
ATOM 718 C CA . LEU A 1 95 ? 9.894 25.652 100.283 1.00 14.19 95 LEU A CA 1
ATOM 719 C C . LEU A 1 95 ? 8.802 25.479 99.233 1.00 13.33 95 LEU A C 1
ATOM 720 O O . LEU A 1 95 ? 9.020 25.755 98.047 1.00 12.47 95 LEU A O 1
ATOM 725 N N . SER A 1 96 ? 7.625 24.995 99.646 1.00 10.15 96 SER A N 1
ATOM 726 C CA . SER A 1 96 ? 6.601 24.648 98.668 1.00 11.19 96 SER A CA 1
ATOM 727 C C . SER A 1 96 ? 6.052 25.884 97.962 1.00 10.78 96 SER A C 1
ATOM 728 O O . SER A 1 96 ? 5.638 25.796 96.802 1.00 11.04 96 SER A O 1
ATOM 731 N N . GLU A 1 97 ? 6.065 27.045 98.618 1.00 11.16 97 GLU A N 1
ATOM 732 C CA . GLU A 1 97 ? 5.746 28.290 97.928 1.00 10.90 97 GLU A CA 1
ATOM 733 C C . GLU A 1 97 ? 6.901 28.820 97.084 1.00 14.94 97 GLU A C 1
ATOM 734 O O . GLU A 1 97 ? 6.755 29.883 96.474 1.00 15.58 97 GLU A O 1
ATOM 740 N N . ASP A 1 98 ? 8.048 28.133 97.052 1.00 12.38 98 ASP A N 1
ATOM 741 C CA . ASP A 1 98 ? 9.181 28.545 96.212 1.00 13.85 98 ASP A CA 1
ATOM 742 C C . ASP A 1 98 ? 9.738 29.899 96.660 1.00 12.91 98 ASP A C 1
ATOM 743 O O . ASP A 1 98 ? 10.076 30.757 95.840 1.00 10.20 98 ASP A O 1
ATOM 748 N N . ARG A 1 99 ? 9.837 30.100 97.972 1.00 10.78 99 ARG A N 1
ATOM 749 C CA . ARG A 1 99 ? 10.310 31.365 98.519 1.00 9.64 99 ARG A CA 1
ATOM 750 C C . ARG A 1 99 ? 11.764 31.340 98.993 1.00 10.95 99 ARG A C 1
ATOM 751 O O . ARG A 1 99 ? 12.265 32.378 99.441 1.00 9.48 99 ARG A O 1
ATOM 759 N N . VAL A 1 100 ? 12.468 30.211 98.910 1.00 8.97 100 VAL A N 1
ATOM 760 C CA . VAL A 1 100 ? 13.843 30.132 99.409 1.00 8.60 100 VAL A CA 1
ATOM 761 C C . VAL A 1 100 ? 14.783 30.013 98.216 1.00 10.16 100 VAL A C 1
ATOM 762 O O . VAL A 1 100 ? 14.662 29.082 97.411 1.00 8.99 100 VAL A O 1
ATOM 766 N N . ALA A 1 101 ? 15.700 30.972 98.083 1.00 11.27 101 ALA A N 1
ATOM 767 C CA . ALA A 1 101 ? 16.785 30.892 97.107 1.00 12.68 101 ALA A CA 1
ATOM 768 C C . ALA A 1 101 ? 17.975 30.247 97.806 1.00 11.45 101 ALA A C 1
ATOM 769 O O . ALA A 1 101 ? 18.516 30.812 98.756 1.00 12.86 101 ALA A O 1
ATOM 771 N N . SER A 1 102 ? 18.367 29.056 97.359 1.00 7.83 102 SER A N 1
ATOM 772 C CA . SER A 1 102 ? 19.404 28.267 98.021 1.00 7.57 102 SER A CA 1
ATOM 773 C C . SER A 1 102 ? 20.571 28.072 97.068 1.00 12.66 102 SER A C 1
ATOM 774 O O . SER A 1 102 ? 20.380 27.658 95.921 1.00 12.46 102 SER A O 1
ATOM 777 N N . MET A 1 103 ? 21.777 28.370 97.544 1.00 8.99 103 MET A N 1
ATOM 778 C CA . MET A 1 103 ? 22.989 28.231 96.752 1.00 11.21 103 MET A CA 1
ATOM 779 C C . MET A 1 103 ? 23.966 27.364 97.531 1.00 11.11 103 MET A C 1
ATOM 780 O O . MET A 1 103 ? 24.458 27.775 98.592 1.00 7.86 103 MET A O 1
ATOM 785 N N . GLN A 1 104 ? 24.244 26.172 97.013 1.00 7.00 104 GLN A N 1
ATOM 786 C CA . GLN A 1 104 ? 25.302 25.356 97.595 1.00 6.86 104 GLN A CA 1
ATOM 787 C C . GLN A 1 104 ? 26.600 26.148 97.550 1.00 8.01 104 GLN A C 1
ATOM 788 O O . GLN A 1 104 ? 26.921 26.782 96.539 1.00 9.56 104 GLN A O 1
ATOM 794 N N . SER A 1 105 ? 27.326 26.143 98.659 1.00 7.54 105 SER A N 1
ATOM 795 C CA A SER A 1 105 ? 28.491 26.993 98.845 0.50 8.85 105 SER A CA 1
ATOM 796 C CA B SER A 1 105 ? 28.500 26.986 98.815 0.50 8.82 105 SER A CA 1
ATOM 797 C C . SER A 1 105 ? 29.674 26.156 99.315 1.00 10.34 105 SER A C 1
ATOM 798 O O . SER A 1 105 ? 29.532 24.990 99.707 1.00 10.05 105 SER A O 1
ATOM 803 N N . VAL A 1 106 ? 30.850 26.775 99.290 1.00 8.47 106 VAL A N 1
ATOM 804 C CA . VAL A 1 106 ? 32.052 26.148 99.822 1.00 8.45 106 VAL A CA 1
ATOM 805 C C . VAL A 1 106 ? 31.961 26.273 101.338 1.00 9.06 106 VAL A C 1
ATOM 806 O O . VAL A 1 106 ? 32.607 27.138 101.946 1.00 10.29 106 VAL A O 1
ATOM 810 N N . SER A 1 107 ? 31.118 25.429 101.936 1.00 8.76 107 SER A N 1
ATOM 811 C CA . SER A 1 107 ? 30.845 25.370 103.369 1.00 11.58 107 SER A CA 1
ATOM 812 C C . SER A 1 107 ? 30.299 26.687 103.911 1.00 9.00 107 SER A C 1
ATOM 813 O O . SER A 1 107 ? 29.818 27.535 103.145 1.00 9.18 107 SER A O 1
ATOM 816 N N . GLY A 1 108 ? 30.347 26.852 105.235 1.00 7.90 108 GLY A N 1
ATOM 817 C CA . GLY A 1 108 ? 29.763 28.037 105.848 1.00 7.19 108 GLY A CA 1
ATOM 818 C C . GLY A 1 108 ? 30.480 29.322 105.467 1.00 7.57 108 GLY A C 1
ATOM 819 O O . GLY A 1 108 ? 29.847 30.368 105.291 1.00 6.55 108 GLY A O 1
ATOM 820 N N . THR A 1 109 ? 31.806 29.272 105.340 1.00 6.90 109 THR A N 1
ATOM 821 C CA . THR A 1 109 ? 32.539 30.492 105.000 1.00 6.92 109 THR A CA 1
ATOM 822 C C . THR A 1 109 ? 32.146 30.993 103.616 1.00 8.69 109 THR A C 1
ATOM 823 O O . THR A 1 109 ? 31.902 32.190 103.423 1.00 7.40 109 THR A O 1
ATOM 827 N N . GLY A 1 110 ? 32.075 30.080 102.639 1.00 8.06 110 GLY A N 1
ATOM 828 C CA . GLY A 1 110 ? 31.632 30.455 101.308 1.00 6.20 110 GLY A CA 1
ATOM 829 C C . GLY A 1 110 ? 30.196 30.939 101.273 1.00 6.40 110 GLY A C 1
ATOM 830 O O . GLY A 1 110 ? 29.862 31.832 100.490 1.00 6.38 110 GLY A O 1
ATOM 831 N N . ALA A 1 111 ? 29.321 30.366 102.112 1.00 6.24 111 ALA A N 1
ATOM 832 C CA . ALA A 1 111 ? 27.966 30.905 102.209 1.00 9.06 111 ALA A CA 1
ATOM 833 C C . ALA A 1 111 ? 27.984 32.344 102.723 1.00 7.62 111 ALA A C 1
ATOM 834 O O . ALA A 1 111 ? 27.281 33.214 102.191 1.00 6.73 111 ALA A O 1
ATOM 836 N N . ASN A 1 112 ? 28.785 32.611 103.755 1.00 8.18 112 ASN A N 1
ATOM 837 C CA . ASN A 1 112 ? 28.915 33.975 104.260 1.00 9.16 112 ASN A CA 1
ATOM 838 C C . ASN A 1 112 ? 29.475 34.903 103.184 1.00 6.49 112 ASN A C 1
ATOM 839 O O . ASN A 1 112 ? 29.049 36.060 103.064 1.00 7.31 112 ASN A O 1
ATOM 844 N N . PHE A 1 113 ? 30.432 34.413 102.388 1.00 6.43 113 PHE A N 1
ATOM 845 C CA . PHE A 1 113 ? 30.989 35.247 101.329 1.00 11.24 113 PHE A CA 1
ATOM 846 C C . PHE A 1 113 ? 29.923 35.586 100.299 1.00 11.89 113 PHE A C 1
ATOM 847 O O . PHE A 1 113 ? 29.816 36.738 99.852 1.00 6.91 113 PHE A O 1
ATOM 855 N N . LEU A 1 114 ? 29.098 34.600 99.938 1.00 8.00 114 LEU A N 1
ATOM 856 C CA . LEU A 1 114 ? 28.009 34.845 98.994 1.00 8.79 114 LEU A CA 1
ATOM 857 C C . LEU A 1 114 ? 27.039 35.888 99.529 1.00 9.23 114 LEU A C 1
ATOM 858 O O . LEU A 1 114 ? 26.676 36.837 98.823 1.00 7.23 114 LEU A O 1
ATOM 863 N N . ALA A 1 115 ? 26.562 35.694 100.759 1.00 7.08 115 ALA A N 1
ATOM 864 C CA . ALA A 1 115 ? 25.580 36.615 101.309 1.00 8.51 115 ALA A CA 1
ATOM 865 C C . ALA A 1 115 ? 26.151 38.019 101.399 1.00 7.79 115 ALA A C 1
ATOM 866 O O . ALA A 1 115 ? 25.483 38.995 101.038 1.00 9.94 115 ALA A O 1
ATOM 868 N N . ALA A 1 116 ? 27.402 38.137 101.854 1.00 8.78 116 ALA A N 1
ATOM 869 C CA . ALA A 1 116 ? 28.004 39.452 102.036 1.00 7.77 116 ALA A CA 1
ATOM 870 C C . ALA A 1 116 ? 28.247 40.141 100.699 1.00 9.55 116 ALA A C 1
ATOM 871 O O . ALA A 1 116 ? 27.999 41.343 100.573 1.00 7.74 116 ALA A O 1
ATOM 873 N N . SER A 1 117 ? 28.739 39.400 99.695 1.00 9.39 117 SER A N 1
ATOM 874 C CA . SER A 1 117 ? 28.902 39.980 98.361 1.00 11.01 117 SER A CA 1
ATOM 875 C C . SER A 1 117 ? 27.573 40.491 97.827 1.00 9.44 117 SER A C 1
ATOM 876 O O . SER A 1 117 ? 27.474 41.632 97.360 1.00 8.16 117 SER A O 1
ATOM 879 N N . PHE A 1 118 ? 26.533 39.659 97.898 1.00 7.80 118 PHE A N 1
ATOM 880 C CA . PHE A 1 118 ? 25.224 40.100 97.435 1.00 8.06 118 PHE A CA 1
ATOM 881 C C . PHE A 1 118 ? 24.745 41.326 98.214 1.00 12.01 118 PHE A C 1
ATOM 882 O O . PHE A 1 118 ? 24.296 42.319 97.626 1.00 8.61 118 PHE A O 1
ATOM 890 N N . ILE A 1 119 ? 24.818 41.268 99.544 1.00 8.11 119 ILE A N 1
ATOM 891 C CA . ILE A 1 119 ? 24.284 42.359 100.360 1.00 8.33 119 ILE A CA 1
ATOM 892 C C . ILE A 1 119 ? 25.072 43.649 100.130 1.00 9.17 119 ILE A C 1
ATOM 893 O O . ILE A 1 119 ? 24.496 44.743 100.105 1.00 10.06 119 ILE A O 1
ATOM 898 N N . GLU A 1 120 ? 26.392 43.547 99.948 1.00 10.52 120 GLU A N 1
ATOM 899 C CA . GLU A 1 120 ? 27.188 44.743 99.674 1.00 10.73 120 GLU A CA 1
ATOM 900 C C . GLU A 1 120 ? 26.743 45.414 98.376 1.00 10.41 120 GLU A C 1
ATOM 901 O O . GLU A 1 120 ? 26.500 46.625 98.343 1.00 12.66 120 GLU A O 1
ATOM 907 N N . THR A 1 121 ? 26.617 44.638 97.296 1.00 9.15 121 THR A N 1
ATOM 908 C CA . THR A 1 121 ? 26.272 45.214 95.996 1.00 11.69 121 THR A CA 1
ATOM 909 C C . THR A 1 121 ? 24.842 45.748 95.968 1.00 10.88 121 THR A C 1
ATOM 910 O O . THR A 1 121 ? 24.597 46.851 95.466 1.00 10.53 121 THR A O 1
ATOM 914 N N . PHE A 1 122 ? 23.881 44.994 96.496 1.00 9.45 122 PHE A N 1
ATOM 915 C CA . PHE A 1 122 ? 22.473 45.308 96.281 1.00 10.95 122 PHE A CA 1
ATOM 916 C C . PHE A 1 122 ? 21.798 45.959 97.478 1.00 14.97 122 PHE A C 1
ATOM 917 O O . PHE A 1 122 ? 20.618 46.311 97.389 1.00 10.18 122 PHE A O 1
ATOM 925 N N . TYR A 1 123 ? 22.517 46.156 98.582 1.00 9.70 123 TYR A N 1
ATOM 926 C CA . TYR A 1 123 ? 21.936 46.832 99.734 1.00 9.85 123 TYR A CA 1
ATOM 927 C C . TYR A 1 123 ? 22.841 47.951 100.247 1.00 10.00 123 TYR A C 1
ATOM 928 O O . TYR A 1 123 ? 22.408 49.110 100.327 1.00 13.16 123 TYR A O 1
ATOM 937 N N . VAL A 1 124 ? 24.094 47.616 100.582 1.00 9.70 124 VAL A N 1
ATOM 938 C CA . VAL A 1 124 ? 24.993 48.592 101.198 1.00 15.61 124 VAL A CA 1
ATOM 939 C C . VAL A 1 124 ? 25.261 49.760 100.254 1.00 13.13 124 VAL A C 1
ATOM 940 O O . VAL A 1 124 ? 25.245 50.924 100.671 1.00 10.63 124 VAL A O 1
ATOM 944 N N . LYS A 1 125 ? 25.499 49.468 98.968 1.00 10.28 125 LYS A N 1
ATOM 945 C CA . LYS A 1 125 ? 25.800 50.495 97.966 1.00 14.69 125 LYS A CA 1
ATOM 946 C C . LYS A 1 125 ? 24.897 51.721 98.061 1.00 16.72 125 LYS A C 1
ATOM 947 O O . LYS A 1 125 ? 25.367 52.860 97.991 1.00 18.48 125 LYS A O 1
ATOM 953 N N . HIS A 1 126 ? 23.586 51.517 98.206 1.00 13.35 126 HIS A N 1
ATOM 954 C CA . HIS A 1 126 ? 22.684 52.656 98.202 1.00 17.58 126 HIS A CA 1
ATOM 955 C C . HIS A 1 126 ? 22.169 53.041 99.588 1.00 15.33 126 HIS A C 1
ATOM 956 O O . HIS A 1 126 ? 21.653 54.153 99.745 1.00 15.92 126 HIS A O 1
ATOM 963 N N . THR A 1 127 ? 22.319 52.183 100.602 1.00 13.22 127 THR A N 1
ATOM 964 C CA . THR A 1 127 ? 21.880 52.540 101.949 1.00 13.95 127 THR A CA 1
ATOM 965 C C . THR A 1 127 ? 23.009 53.005 102.861 1.00 12.63 127 THR A C 1
ATOM 966 O O . THR A 1 127 ? 22.730 53.679 103.855 1.00 11.70 127 THR A O 1
ATOM 970 N N . GLY A 1 128 ? 24.262 52.662 102.562 1.00 11.20 128 GLY A N 1
ATOM 971 C CA . GLY A 1 128 ? 25.342 52.956 103.489 1.00 11.11 128 GLY A CA 1
ATOM 972 C C . GLY A 1 128 ? 25.282 52.195 104.800 1.00 14.13 128 GLY A C 1
ATOM 973 O O . GLY A 1 128 ? 25.939 52.595 105.763 1.00 11.68 128 GLY A O 1
ATOM 974 N N . ALA A 1 129 ? 24.507 51.108 104.867 1.00 10.45 129 ALA A N 1
ATOM 975 C CA . ALA A 1 129 ? 24.373 50.350 106.109 1.00 10.15 129 ALA A CA 1
ATOM 976 C C . ALA A 1 129 ? 25.693 49.698 106.517 1.00 9.77 129 ALA A C 1
ATOM 977 O O . ALA A 1 129 ? 26.461 49.239 105.672 1.00 9.58 129 ALA A O 1
ATOM 979 N N . HIS A 1 130 ? 25.936 49.630 107.821 1.00 9.68 130 HIS A N 1
ATOM 980 C CA . HIS A 1 130 ? 27.037 48.852 108.376 1.00 11.20 130 HIS A CA 1
ATOM 981 C C . HIS A 1 130 ? 26.533 47.474 108.796 1.00 8.96 130 HIS A C 1
ATOM 982 O O . HIS A 1 130 ? 25.332 47.264 108.976 1.00 9.01 130 HIS A O 1
ATOM 989 N N . VAL A 1 131 ? 27.466 46.536 108.978 1.00 8.61 131 VAL A N 1
ATOM 990 C CA . VAL A 1 131 ? 27.142 45.215 109.505 1.00 8.29 131 VAL A CA 1
ATOM 991 C C . VAL A 1 131 ? 27.608 45.141 110.955 1.00 11.60 131 VAL A C 1
ATOM 992 O O . VAL A 1 131 ? 28.695 45.624 111.299 1.00 8.29 131 VAL A O 1
ATOM 996 N N . TYR A 1 132 ? 26.763 44.562 111.808 1.00 8.19 132 TYR A N 1
ATOM 997 C CA . TYR A 1 132 ? 27.028 44.407 113.230 1.00 9.19 132 TYR A CA 1
ATOM 998 C C . TYR A 1 132 ? 27.261 42.934 113.541 1.00 7.84 132 TYR A C 1
ATOM 999 O O . TYR A 1 132 ? 26.425 42.087 113.215 1.00 7.72 132 TYR A O 1
ATOM 1008 N N . ILE A 1 133 ? 28.393 42.644 114.177 1.00 7.73 133 ILE A N 1
ATOM 1009 C CA . ILE A 1 133 ? 28.782 41.300 114.570 1.00 7.46 133 ILE A CA 1
ATOM 1010 C C . ILE A 1 133 ? 28.996 41.280 116.080 1.00 7.54 133 ILE A C 1
ATOM 1011 O O . ILE A 1 133 ? 29.254 42.308 116.703 1.00 7.76 133 ILE A O 1
ATOM 1016 N N . SER A 1 134 ? 28.885 40.090 116.676 1.00 7.38 134 SER A N 1
ATOM 1017 C CA . SER A 1 134 ? 28.982 40.014 118.126 1.00 7.49 134 SER A CA 1
ATOM 1018 C C . SER A 1 134 ? 30.420 40.279 118.579 1.00 9.31 134 SER A C 1
ATOM 1019 O O . SER A 1 134 ? 31.388 40.010 117.860 1.00 7.37 134 SER A O 1
ATOM 1022 N N . ASN A 1 135 ? 30.548 40.827 119.783 1.00 7.72 135 ASN A N 1
ATOM 1023 C CA . ASN A 1 135 ? 31.852 41.016 120.410 1.00 8.05 135 ASN A CA 1
ATOM 1024 C C . ASN A 1 135 ? 31.955 40.099 121.622 1.00 7.78 135 ASN A C 1
ATOM 1025 O O . ASN A 1 135 ? 31.369 40.400 122.675 1.00 11.77 135 ASN A O 1
ATOM 1030 N N . PRO A 1 136 ? 32.676 38.958 121.539 1.00 12.48 136 PRO A N 1
ATOM 1031 C CA . PRO A 1 136 ? 33.493 38.473 120.418 1.00 11.74 136 PRO A CA 1
ATOM 1032 C C . PRO A 1 136 ? 32.736 37.633 119.393 1.00 8.26 136 PRO A C 1
ATOM 1033 O O . PRO A 1 136 ? 31.587 37.240 119.633 1.00 8.47 136 PRO A O 1
ATOM 1037 N N . THR A 1 137 ? 33.378 37.338 118.264 1.00 7.01 137 THR A N 1
ATOM 1038 C CA . THR A 1 137 ? 32.811 36.406 117.298 1.00 8.64 137 THR A CA 1
ATOM 1039 C C . THR A 1 137 ? 33.952 35.706 116.576 1.00 10.51 137 THR A C 1
ATOM 1040 O O . THR A 1 137 ? 35.131 36.005 116.793 1.00 13.42 137 THR A O 1
ATOM 1044 N N . TRP A 1 138 ? 33.590 34.784 115.697 1.00 8.88 138 TRP A N 1
ATOM 1045 C CA . TRP A 1 138 ? 34.531 34.189 114.760 1.00 16.86 138 TRP A CA 1
ATOM 1046 C C . TRP A 1 138 ? 35.255 35.293 113.984 1.00 15.97 138 TRP A C 1
ATOM 1047 O O . TRP A 1 138 ? 34.593 36.102 113.314 1.00 13.42 138 TRP A O 1
ATOM 1058 N N . PRO A 1 139 ? 36.590 35.382 114.071 1.00 18.24 139 PRO A N 1
ATOM 1059 C CA . PRO A 1 139 ? 37.292 36.571 113.538 1.00 18.28 139 PRO A CA 1
ATOM 1060 C C . PRO A 1 139 ? 37.126 36.783 112.039 1.00 16.31 139 PRO A C 1
ATOM 1061 O O . PRO A 1 139 ? 37.236 37.925 111.571 1.00 13.04 139 PRO A O 1
ATOM 1065 N N . VAL A 1 140 ? 36.846 35.729 111.272 1.00 15.69 140 VAL A N 1
ATOM 1066 C CA . VAL A 1 140 ? 36.605 35.907 109.846 1.00 18.23 140 VAL A CA 1
ATOM 1067 C C . VAL A 1 140 ? 35.328 36.700 109.578 1.00 14.95 140 VAL A C 1
ATOM 1068 O O . VAL A 1 140 ? 35.185 37.280 108.500 1.00 14.83 140 VAL A O 1
ATOM 1072 N N . HIS A 1 141 ? 34.389 36.758 110.526 1.00 15.09 141 HIS A N 1
ATOM 1073 C CA . HIS A 1 141 ? 33.197 37.572 110.292 1.00 15.18 141 HIS A CA 1
ATOM 1074 C C . HIS A 1 141 ? 33.572 39.021 110.014 1.00 13.62 141 HIS A C 1
ATOM 1075 O O . HIS A 1 141 ? 32.961 39.672 109.160 1.00 19.12 141 HIS A O 1
ATOM 1082 N N . ARG A 1 142 ? 34.586 39.541 110.706 1.00 7.75 142 ARG A N 1
ATOM 1083 C CA . ARG A 1 142 ? 34.963 40.932 110.487 1.00 10.37 142 ARG A CA 1
ATOM 1084 C C . ARG A 1 142 ? 35.711 41.106 109.171 1.00 10.07 142 ARG A C 1
ATOM 1085 O O . ARG A 1 142 ? 35.333 41.941 108.348 1.00 7.88 142 ARG A O 1
ATOM 1093 N N . THR A 1 143 ? 36.779 40.327 108.956 1.00 7.91 143 THR A N 1
ATOM 1094 C CA . THR A 1 143 ? 37.621 40.550 107.782 1.00 9.72 143 THR A CA 1
ATOM 1095 C C . THR A 1 143 ? 36.890 40.212 106.491 1.00 7.11 143 THR A C 1
ATOM 1096 O O . THR A 1 143 ? 37.094 40.882 105.479 1.00 9.48 143 THR A O 1
ATOM 1100 N N . LEU A 1 144 ? 36.022 39.202 106.501 1.00 6.88 144 LEU A N 1
ATOM 1101 C CA . LEU A 1 144 ? 35.306 38.867 105.273 1.00 7.83 144 LEU A CA 1
ATOM 1102 C C . LEU A 1 144 ? 34.451 40.039 104.802 1.00 10.69 144 LEU A C 1
ATOM 1103 O O . LEU A 1 144 ? 34.432 40.366 103.605 1.00 8.22 144 LEU A O 1
ATOM 1108 N N . TRP A 1 145 ? 33.756 40.704 105.739 1.00 7.08 145 TRP A N 1
ATOM 1109 C CA . TRP A 1 145 ? 32.882 41.814 105.375 1.00 9.98 145 TRP A CA 1
ATOM 1110 C C . TRP A 1 145 ? 33.684 43.058 105.036 1.00 7.84 145 TRP A C 1
ATOM 1111 O O . TRP A 1 145 ? 33.359 43.759 104.070 1.00 9.70 145 TRP A O 1
ATOM 1122 N N . GLU A 1 146 ? 34.725 43.357 105.823 1.00 7.97 146 GLU A N 1
ATOM 1123 C CA . GLU A 1 146 ? 35.584 44.505 105.524 1.00 10.61 146 GLU A CA 1
ATOM 1124 C C . GLU A 1 146 ? 36.262 44.360 104.162 1.00 12.81 146 GLU A C 1
ATOM 1125 O O . GLU A 1 146 ? 36.389 45.346 103.420 1.00 14.89 146 GLU A O 1
ATOM 1131 N N . LYS A 1 147 ? 36.717 43.146 103.817 1.00 10.68 147 LYS A N 1
ATOM 1132 C CA . LYS A 1 147 ? 37.339 42.942 102.506 1.00 13.67 147 LYS A CA 1
ATOM 1133 C C . LYS A 1 147 ? 36.368 43.228 101.369 1.00 13.77 147 LYS A C 1
ATOM 1134 O O . LYS A 1 147 ? 36.795 43.606 100.277 1.00 16.01 147 LYS A O 1
ATOM 1140 N N . LEU A 1 148 ? 35.069 43.035 101.589 1.00 10.20 148 LEU A N 1
ATOM 1141 C CA . LEU A 1 148 ? 34.075 43.355 100.573 1.00 10.82 148 LEU A CA 1
ATOM 1142 C C . LEU A 1 148 ? 33.630 44.799 100.637 1.00 15.38 148 LEU A C 1
ATOM 1143 O O . LEU A 1 148 ? 32.727 45.184 99.894 1.00 18.71 148 LEU A O 1
ATOM 1148 N N . GLY A 1 149 ? 34.251 45.610 101.491 1.00 15.37 149 GLY A N 1
ATOM 1149 C CA . GLY A 1 149 ? 33.978 47.029 101.516 1.00 16.55 149 GLY A CA 1
ATOM 1150 C C . GLY A 1 149 ? 32.884 47.469 102.463 1.00 18.14 149 GLY A C 1
ATOM 1151 O O . GLY A 1 149 ? 32.487 48.636 102.416 1.00 15.29 149 GLY A O 1
ATOM 1152 N N . VAL A 1 150 ? 32.382 46.582 103.322 1.00 16.20 150 VAL A N 1
ATOM 1153 C CA . VAL A 1 150 ? 31.356 46.957 104.288 1.00 12.06 150 VAL A CA 1
ATOM 1154 C C . VAL A 1 150 ? 32.025 47.335 105.604 1.00 12.28 150 VAL A C 1
ATOM 1155 O O . VAL A 1 150 ? 32.968 46.672 106.056 1.00 15.26 150 VAL A O 1
ATOM 1159 N N . THR A 1 151 ? 31.536 48.403 106.222 1.00 11.72 151 THR A N 1
ATOM 1160 C CA . THR A 1 151 ? 32.010 48.811 107.538 1.00 12.90 151 THR A CA 1
ATOM 1161 C C . THR A 1 151 ? 31.397 47.909 108.606 1.00 15.85 151 THR A C 1
ATOM 1162 O O . THR A 1 151 ? 30.189 47.653 108.597 1.00 8.74 151 THR A O 1
ATOM 1166 N N . VAL A 1 152 ? 32.239 47.439 109.524 1.00 8.60 152 VAL A N 1
ATOM 1167 C CA . VAL A 1 152 ? 31.879 46.459 110.544 1.00 8.35 152 VAL A CA 1
ATOM 1168 C C . VAL A 1 152 ? 31.817 47.160 111.899 1.00 11.78 152 VAL A C 1
ATOM 1169 O O . VAL A 1 152 ? 32.763 47.846 112.300 1.00 11.53 152 VAL A O 1
ATOM 1173 N N . GLU A 1 153 ? 30.688 47.025 112.579 1.00 13.56 153 GLU A N 1
ATOM 1174 C CA . GLU A 1 153 ? 30.508 47.464 113.953 1.00 11.89 153 GLU A CA 1
ATOM 1175 C C . GLU A 1 153 ? 30.292 46.225 114.811 1.00 12.58 153 GLU A C 1
ATOM 1176 O O . GLU A 1 153 ? 30.164 45.108 114.294 1.00 8.73 153 GLU A O 1
ATOM 1182 N N . THR A 1 154 ? 30.247 46.401 116.129 1.00 8.60 154 THR A N 1
ATOM 1183 C CA . THR A 1 154 ? 29.995 45.249 116.983 1.00 11.43 154 THR A CA 1
ATOM 1184 C C . THR A 1 154 ? 28.833 45.539 117.925 1.00 10.87 154 THR A C 1
ATOM 1185 O O . THR A 1 154 ? 28.486 46.693 118.195 1.00 9.46 154 THR A O 1
ATOM 1189 N N . TYR A 1 155 ? 28.204 44.462 118.386 1.00 8.90 155 TYR A N 1
ATOM 1190 C CA . TYR A 1 155 ? 27.322 44.554 119.526 1.00 10.44 155 TYR A CA 1
ATOM 1191 C C . TYR A 1 155 ? 27.911 43.761 120.686 1.00 10.72 155 TYR A C 1
ATOM 1192 O O . TYR A 1 155 ? 28.604 42.762 120.460 1.00 9.96 155 TYR A O 1
ATOM 1201 N N . PRO A 1 156 ? 27.734 44.231 121.920 1.00 11.71 156 PRO A N 1
ATOM 1202 C CA . PRO A 1 156 ? 28.275 43.506 123.082 1.00 12.82 156 PRO A CA 1
ATOM 1203 C C . PRO A 1 156 ? 27.672 42.112 123.183 1.00 12.83 156 PRO A C 1
ATOM 1204 O O . PRO A 1 156 ? 26.504 41.897 122.845 1.00 8.78 156 PRO A O 1
ATOM 1208 N N . TYR A 1 157 ? 28.482 41.152 123.638 1.00 11.29 157 TYR A N 1
ATOM 1209 C CA . TYR A 1 157 ? 27.976 39.787 123.749 1.00 12.70 157 TYR A CA 1
ATOM 1210 C C . TYR A 1 157 ? 28.447 39.079 125.019 1.00 11.17 157 TYR A C 1
ATOM 1211 O O . TYR A 1 157 ? 27.637 38.497 125.745 1.00 9.47 157 TYR A O 1
ATOM 1220 N N . TRP A 1 158 ? 29.743 39.100 125.295 1.00 12.40 158 TRP A N 1
ATOM 1221 C CA . TRP A 1 158 ? 30.274 38.445 126.484 1.00 13.46 158 TRP A CA 1
ATOM 1222 C C . TRP A 1 158 ? 30.308 39.441 127.636 1.00 12.27 158 TRP A C 1
ATOM 1223 O O . TRP A 1 158 ? 30.972 40.473 127.547 1.00 12.11 158 TRP A O 1
ATOM 1234 N N . ASP A 1 159 ? 29.593 39.125 128.710 1.00 14.44 159 ASP A N 1
ATOM 1235 C CA . ASP A 1 159 ? 29.646 39.878 129.964 1.00 14.08 159 ASP A CA 1
ATOM 1236 C C . ASP A 1 159 ? 30.678 39.179 130.845 1.00 13.07 159 ASP A C 1
ATOM 1237 O O . ASP A 1 159 ? 30.381 38.163 131.474 1.00 11.44 159 ASP A O 1
ATOM 1242 N N . ALA A 1 160 ? 31.903 39.715 130.884 1.00 10.35 160 ALA A N 1
ATOM 1243 C CA . ALA A 1 160 ? 33.007 38.980 131.502 1.00 12.32 160 ALA A CA 1
ATOM 1244 C C . ALA A 1 160 ? 32.847 38.880 133.017 1.00 14.28 160 ALA A C 1
ATOM 1245 O O . ALA A 1 160 ? 33.145 37.834 133.611 1.00 16.32 160 ALA A O 1
ATOM 1247 N N . LYS A 1 161 ? 32.368 39.950 133.661 1.00 14.33 161 LYS A N 1
ATOM 1248 C CA . LYS A 1 161 ? 32.166 39.918 135.108 1.00 17.21 161 LYS A CA 1
ATOM 1249 C C . LYS A 1 161 ? 31.180 38.828 135.514 1.00 16.91 161 LYS A C 1
ATOM 1250 O O . LYS A 1 161 ? 31.403 38.111 136.496 1.00 15.90 161 LYS A O 1
ATOM 1256 N N . ASN A 1 162 ? 30.077 38.694 134.783 1.00 15.43 162 ASN A N 1
ATOM 1257 C CA . ASN A 1 162 ? 29.082 37.683 135.115 1.00 18.04 162 ASN A CA 1
ATOM 1258 C C . ASN A 1 162 ? 29.261 36.382 134.335 1.00 12.65 162 ASN A C 1
ATOM 1259 O O . ASN A 1 162 ? 28.495 35.441 134.554 1.00 11.87 162 ASN A O 1
ATOM 1264 N N . ARG A 1 163 ? 30.266 36.303 133.464 1.00 9.59 163 ARG A N 1
ATOM 1265 C CA . ARG A 1 163 ? 30.501 35.138 132.604 1.00 11.03 163 ARG A CA 1
ATOM 1266 C C . ARG A 1 163 ? 29.197 34.673 131.950 1.00 11.94 163 ARG A C 1
ATOM 1267 O O . ARG A 1 163 ? 28.785 33.516 132.056 1.00 10.60 163 ARG A O 1
ATOM 1275 N N . SER A 1 164 ? 28.528 35.603 131.275 1.00 12.15 164 SER A N 1
ATOM 1276 C CA . SER A 1 164 ? 27.228 35.314 130.687 1.00 9.00 164 SER A CA 1
ATOM 1277 C C . SER A 1 164 ? 27.049 36.172 129.443 1.00 11.60 164 SER A C 1
ATOM 1278 O O . SER A 1 164 ? 27.936 36.945 129.058 1.00 8.75 164 SER A O 1
ATOM 1281 N N . PHE A 1 165 ? 25.882 36.019 128.822 1.00 8.76 165 PHE A N 1
ATOM 1282 C CA . PHE A 1 165 ? 25.503 36.786 127.644 1.00 10.35 165 PHE A CA 1
ATOM 1283 C C . PHE A 1 165 ? 25.096 38.196 128.064 1.00 9.75 165 PHE A C 1
ATOM 1284 O O . PHE A 1 165 ? 24.247 38.370 128.943 1.00 9.51 165 PHE A O 1
ATOM 1292 N N . ASP A 1 166 ? 25.710 39.201 127.433 1.00 8.88 166 ASP A N 1
ATOM 1293 C CA . ASP A 1 166 ? 25.426 40.609 127.723 1.00 9.15 166 ASP A CA 1
ATOM 1294 C C . ASP A 1 166 ? 24.161 41.031 126.969 1.00 9.21 166 ASP A C 1
ATOM 1295 O O . ASP A 1 166 ? 24.183 41.770 125.981 1.00 9.17 166 ASP A O 1
ATOM 1300 N N . TYR A 1 167 ? 23.035 40.535 127.469 1.00 9.34 167 TYR A N 1
ATOM 1301 C CA . TYR A 1 167 ? 21.741 40.802 126.846 1.00 13.60 167 TYR A CA 1
ATOM 1302 C C . TYR A 1 167 ? 21.445 42.299 126.775 1.00 13.05 167 TYR A C 1
ATOM 1303 O O . TYR A 1 167 ? 21.031 42.815 125.729 1.00 9.71 167 TYR A O 1
ATOM 1312 N N . GLU A 1 168 ? 21.639 43.014 127.885 1.00 12.34 168 GLU A N 1
ATOM 1313 C CA . GLU A 1 168 ? 21.284 44.433 127.903 1.00 13.71 168 GLU A CA 1
ATOM 1314 C C . GLU A 1 168 ? 22.179 45.247 126.973 1.00 13.34 168 GLU A C 1
ATOM 1315 O O . GLU A 1 168 ? 21.710 46.185 126.322 1.00 13.69 168 GLU A O 1
ATOM 1321 N N . GLY A 1 169 ? 23.468 44.906 126.893 1.00 10.03 169 GLY A N 1
ATOM 1322 C CA . GLY A 1 169 ? 24.347 45.595 125.958 1.00 11.77 169 GLY A CA 1
ATOM 1323 C C . GLY A 1 169 ? 23.993 45.338 124.502 1.00 9.80 169 GLY A C 1
ATOM 1324 O O . GLY A 1 169 ? 23.989 46.263 123.682 1.00 11.27 169 GLY A O 1
ATOM 1325 N N . MET A 1 170 ? 23.701 44.082 124.151 1.00 10.73 170 MET A N 1
ATOM 1326 C CA . MET A 1 170 ? 23.275 43.786 122.784 1.00 12.28 170 MET A CA 1
ATOM 1327 C C . MET A 1 170 ? 21.977 44.516 122.437 1.00 10.56 170 MET A C 1
ATOM 1328 O O . MET A 1 170 ? 21.868 45.155 121.383 1.00 12.23 170 MET A O 1
ATOM 1333 N N . LEU A 1 171 ? 20.976 44.423 123.314 1.00 10.20 171 LEU A N 1
ATOM 1334 C CA . LEU A 1 171 ? 19.702 45.096 123.072 1.00 12.55 171 LEU A CA 1
ATOM 1335 C C . LEU A 1 171 ? 19.901 46.593 122.866 1.00 15.19 171 LEU A C 1
ATOM 1336 O O . LEU A 1 171 ? 19.295 47.201 121.973 1.00 12.55 171 LEU A O 1
ATOM 1341 N N . SER A 1 172 ? 20.754 47.203 123.686 1.00 11.27 172 SER A N 1
ATOM 1342 C CA . SER A 1 172 ? 20.952 48.639 123.596 1.00 14.67 172 SER A CA 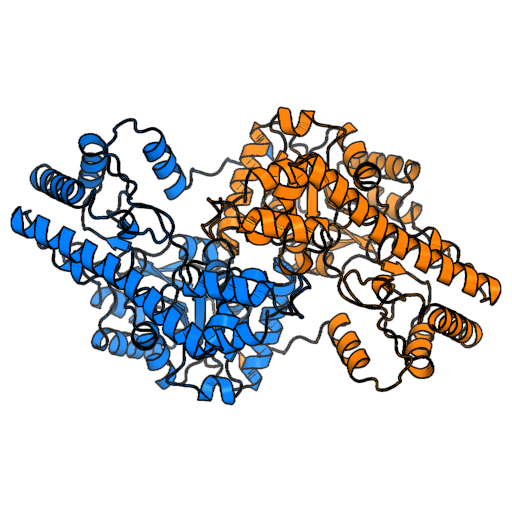1
ATOM 1343 C C . SER A 1 172 ? 21.592 49.017 122.266 1.00 11.59 172 SER A C 1
ATOM 1344 O O . SER A 1 172 ? 21.211 50.020 121.649 1.00 13.10 172 SER A O 1
ATOM 1347 N N . THR A 1 173 ? 22.547 48.210 121.797 1.00 12.76 173 THR A N 1
ATOM 1348 C CA . THR A 1 173 ? 23.157 48.455 120.492 1.00 13.23 173 THR A CA 1
ATOM 1349 C C . THR A 1 173 ? 22.140 48.289 119.366 1.00 12.72 173 THR A C 1
ATOM 1350 O O . THR A 1 173 ? 22.127 49.081 118.416 1.00 12.74 173 THR A O 1
ATOM 1354 N N . ILE A 1 174 ? 21.269 47.283 119.458 1.00 10.74 174 ILE A N 1
ATOM 1355 C CA . ILE A 1 174 ? 20.242 47.118 118.431 1.00 11.74 174 ILE A CA 1
ATOM 1356 C C . ILE A 1 174 ? 19.377 48.370 118.333 1.00 14.76 174 ILE A C 1
ATOM 1357 O O . ILE A 1 174 ? 19.096 48.862 117.236 1.00 13.43 174 ILE A O 1
ATOM 1362 N N . LYS A 1 175 ? 18.966 48.923 119.474 1.00 10.79 175 LYS A N 1
ATOM 1363 C CA . LYS A 1 175 ? 18.060 50.064 119.432 1.00 17.04 175 LYS A CA 1
ATOM 1364 C C . LYS A 1 175 ? 18.745 51.327 118.918 1.00 17.14 175 LYS A C 1
ATOM 1365 O O . LYS A 1 175 ? 18.093 52.153 118.273 1.00 16.24 175 LYS A O 1
ATOM 1371 N N . SER A 1 176 ? 20.042 51.502 119.175 1.00 14.24 176 SER A N 1
ATOM 1372 C CA . SER A 1 176 ? 20.705 52.748 118.796 1.00 14.25 176 SER A CA 1
ATOM 1373 C C . SER A 1 176 ? 21.353 52.691 117.418 1.00 11.48 176 SER A C 1
ATOM 1374 O O . SER A 1 176 ? 21.708 53.738 116.877 1.00 13.64 176 SER A O 1
ATOM 1377 N N . ALA A 1 177 ? 21.533 51.505 116.846 1.00 11.01 177 ALA A N 1
ATOM 1378 C CA . ALA A 1 177 ? 22.131 51.405 115.527 1.00 10.82 177 ALA A CA 1
ATOM 1379 C C . ALA A 1 177 ? 21.212 52.053 114.495 1.00 12.69 177 ALA A C 1
ATOM 1380 O O . ALA A 1 177 ? 19.988 52.019 114.642 1.00 12.94 177 ALA A O 1
ATOM 1382 N N . PRO A 1 178 ? 21.782 52.676 113.463 1.00 11.85 178 PRO A N 1
ATOM 1383 C CA . PRO A 1 178 ? 20.956 53.279 112.408 1.00 11.57 178 PRO A CA 1
ATOM 1384 C C . PRO A 1 178 ? 19.968 52.271 111.840 1.00 12.73 178 PRO A C 1
ATOM 1385 O O . PRO A 1 178 ? 20.280 51.087 111.688 1.00 10.89 178 PRO A O 1
ATOM 1389 N N . GLU A 1 179 ? 18.757 52.747 111.549 1.00 11.74 179 GLU A N 1
ATOM 1390 C CA . GLU A 1 179 ? 17.736 51.879 110.976 1.00 11.62 179 GLU A CA 1
ATOM 1391 C C . GLU A 1 179 ? 18.267 51.183 109.730 1.00 11.28 179 GLU A C 1
ATOM 1392 O O . GLU A 1 179 ? 18.994 51.775 108.928 1.00 11.37 179 GLU A O 1
ATOM 1398 N N . GLY A 1 180 ? 17.912 49.910 109.578 1.00 13.70 180 GLY A N 1
ATOM 1399 C CA . GLY A 1 180 ? 18.340 49.169 108.412 1.00 10.63 180 GLY A CA 1
ATOM 1400 C C . GLY A 1 180 ? 19.784 48.740 108.434 1.00 10.23 180 GLY A C 1
ATOM 1401 O O . GLY A 1 180 ? 20.336 48.420 107.375 1.00 10.07 180 GLY A O 1
ATOM 1402 N N . SER A 1 181 ? 20.420 48.724 109.606 1.00 10.10 181 SER A N 1
ATOM 1403 C CA . SER A 1 181 ? 21.733 48.105 109.716 1.00 9.71 181 SER A CA 1
ATOM 1404 C C . SER A 1 181 ? 21.612 46.589 109.545 1.00 9.82 181 SER A C 1
ATOM 1405 O O . SER A 1 181 ? 20.536 46.006 109.671 1.00 9.30 181 SER A O 1
ATOM 1408 N N . ILE A 1 182 ? 22.735 45.957 109.238 1.00 8.97 182 ILE A N 1
ATOM 1409 C CA . ILE A 1 182 ? 22.799 44.515 109.039 1.00 8.59 182 ILE A CA 1
ATOM 1410 C C . ILE A 1 182 ? 23.287 43.882 110.329 1.00 8.78 182 ILE A C 1
ATOM 1411 O O . ILE A 1 182 ? 24.307 44.313 110.885 1.00 8.36 182 ILE A O 1
ATOM 1416 N N . PHE A 1 183 ? 22.574 42.864 110.814 1.00 8.25 183 PHE A N 1
ATOM 1417 C CA . PHE A 1 183 ? 22.952 42.187 112.049 1.00 8.08 183 PHE A CA 1
ATOM 1418 C C . PHE A 1 183 ? 23.234 40.725 111.747 1.00 14.86 183 PHE A C 1
ATOM 1419 O O . PHE A 1 183 ? 22.374 40.017 111.200 1.00 7.73 183 PHE A O 1
ATOM 1427 N N . LEU A 1 184 ? 24.444 40.288 112.099 1.00 7.54 184 LEU A N 1
ATOM 1428 C CA . LEU A 1 184 ? 24.907 38.920 111.890 1.00 12.79 184 LEU A CA 1
ATOM 1429 C C . LEU A 1 184 ? 24.697 38.171 113.201 1.00 11.31 184 LEU A C 1
ATOM 1430 O O . LEU A 1 184 ? 25.386 38.438 114.192 1.00 11.15 184 LEU A O 1
ATOM 1435 N N . LEU A 1 185 ? 23.740 37.251 113.211 1.00 9.35 185 LEU A N 1
ATOM 1436 C CA . LEU A 1 185 ? 23.313 36.551 114.416 1.00 7.22 185 LEU A CA 1
ATOM 1437 C C . LEU A 1 185 ? 23.745 35.094 114.364 1.00 10.48 185 LEU A C 1
ATOM 1438 O O . LEU A 1 185 ? 23.672 34.454 113.310 1.00 10.14 185 LEU A O 1
ATOM 1443 N N . HIS A 1 186 ? 24.187 34.570 115.508 1.00 9.77 186 HIS A N 1
ATOM 1444 C CA . HIS A 1 186 ? 24.513 33.154 115.650 1.00 7.43 186 HIS A CA 1
ATOM 1445 C C . HIS A 1 186 ? 23.236 32.415 116.038 1.00 8.50 186 HIS A C 1
ATOM 1446 O O . HIS A 1 186 ? 22.636 32.724 117.073 1.00 11.08 186 HIS A O 1
ATOM 1453 N N . ALA A 1 187 ? 22.829 31.432 115.229 1.00 10.00 187 ALA A N 1
ATOM 1454 C CA . ALA A 1 187 ? 21.553 30.754 115.474 1.00 13.46 187 ALA A CA 1
ATOM 1455 C C . ALA A 1 187 ? 21.581 29.933 116.758 1.00 15.61 187 ALA A C 1
ATOM 1456 O O . ALA A 1 187 ? 20.576 29.870 117.471 1.00 13.65 187 ALA A O 1
ATOM 1458 N N . CYS A 1 188 ? 22.699 29.257 117.042 1.00 13.85 188 CYS A N 1
ATOM 1459 C CA . CYS A 1 188 ? 22.888 28.527 118.298 1.00 16.11 188 CYS A CA 1
ATOM 1460 C C . CYS A 1 188 ? 24.365 28.197 118.454 1.00 14.21 188 CYS A C 1
ATOM 1461 O O . CYS A 1 188 ? 25.133 28.241 117.488 1.00 15.08 188 CYS A O 1
ATOM 1464 N N . ALA A 1 189 ? 24.748 27.837 119.678 1.00 11.51 189 ALA A N 1
ATOM 1465 C CA . ALA A 1 189 ? 26.133 27.491 119.987 1.00 8.23 189 ALA A CA 1
ATOM 1466 C C . ALA A 1 189 ? 27.071 28.599 119.506 1.00 8.04 189 ALA A C 1
ATOM 1467 O O . ALA A 1 189 ? 27.855 28.446 118.563 1.00 9.75 189 ALA A O 1
ATOM 1469 N N . HIS A 1 190 ? 26.925 29.739 120.166 1.00 6.99 190 HIS A N 1
ATOM 1470 C CA . HIS A 1 190 ? 27.701 30.914 119.813 1.00 9.44 190 HIS A CA 1
ATOM 1471 C C . HIS A 1 190 ? 29.189 30.602 119.821 1.00 9.05 190 HIS A C 1
ATOM 1472 O O . HIS A 1 190 ? 29.712 29.992 120.759 1.00 7.92 190 HIS A O 1
ATOM 1479 N N . ASN A 1 191 ? 29.865 31.018 118.757 1.00 9.18 191 ASN A N 1
ATOM 1480 C CA . ASN A 1 191 ? 31.302 30.850 118.610 1.00 6.63 191 ASN A CA 1
ATOM 1481 C C . ASN A 1 191 ? 31.930 32.227 118.750 1.00 8.25 191 ASN A C 1
ATOM 1482 O O . ASN A 1 191 ? 31.617 33.102 117.933 1.00 8.26 191 ASN A O 1
ATOM 1487 N N . PRO A 1 192 ? 32.851 32.479 119.707 1.00 7.15 192 PRO A N 1
ATOM 1488 C CA . PRO A 1 192 ? 33.578 31.500 120.531 1.00 6.86 192 PRO A CA 1
ATOM 1489 C C . PRO A 1 192 ? 33.099 31.274 121.976 1.00 9.33 192 PRO A C 1
ATOM 1490 O O . PRO A 1 192 ? 33.746 30.490 122.649 1.00 8.13 192 PRO A O 1
ATOM 1494 N N . THR A 1 193 ? 32.032 31.931 122.451 1.00 8.77 193 THR A N 1
ATOM 1495 C CA . THR A 1 193 ? 31.760 31.897 123.892 1.00 8.22 193 THR A CA 1
ATOM 1496 C C . THR A 1 193 ? 30.978 30.663 124.322 1.00 9.75 193 THR A C 1
ATOM 1497 O O . THR A 1 193 ? 31.084 30.244 125.480 1.00 7.89 193 THR A O 1
ATOM 1501 N N . GLY A 1 194 ? 30.149 30.112 123.438 1.00 8.22 194 GLY A N 1
ATOM 1502 C CA . GLY A 1 194 ? 29.273 29.024 123.791 1.00 7.65 194 GLY A CA 1
ATOM 1503 C C . GLY A 1 194 ? 27.964 29.417 124.445 1.00 9.25 194 GLY A C 1
ATOM 1504 O O . GLY A 1 194 ? 27.105 28.544 124.627 1.00 10.18 194 GLY A O 1
ATOM 1505 N N . ILE A 1 195 ? 27.768 30.684 124.817 1.00 7.62 195 ILE A N 1
ATOM 1506 C CA . ILE A 1 195 ? 26.561 31.084 125.536 1.00 8.62 195 ILE A CA 1
ATOM 1507 C C . ILE A 1 195 ? 25.603 31.726 124.543 1.00 9.72 195 ILE A C 1
ATOM 1508 O O . ILE A 1 195 ? 25.990 32.621 123.778 1.00 11.62 195 ILE A O 1
ATOM 1513 N N . ASP A 1 196 ? 24.342 31.228 124.528 1.00 9.20 196 ASP A N 1
ATOM 1514 C CA . ASP A 1 196 ? 23.232 31.632 123.674 1.00 10.40 196 ASP A CA 1
ATOM 1515 C C . ASP A 1 196 ? 22.180 32.415 124.453 1.00 10.83 196 ASP A C 1
ATOM 1516 O O . ASP A 1 196 ? 22.002 32.207 125.658 1.00 8.90 196 ASP A O 1
ATOM 1521 N N . PRO A 1 197 ? 21.444 33.306 123.787 1.00 11.55 197 PRO A N 1
ATOM 1522 C CA . PRO A 1 197 ? 20.286 33.926 124.439 1.00 10.63 197 PRO A CA 1
ATOM 1523 C C . PRO A 1 197 ? 19.251 32.864 124.767 1.00 11.73 197 PRO A C 1
ATOM 1524 O O . PRO A 1 197 ? 19.106 31.877 124.043 1.00 10.66 197 PRO A O 1
ATOM 1528 N N . THR A 1 198 ? 18.521 33.076 125.862 1.00 12.46 198 THR A N 1
ATOM 1529 C CA . THR A 1 198 ? 17.321 32.280 126.103 1.00 12.82 198 THR A CA 1
ATOM 1530 C C . THR A 1 198 ? 16.255 32.597 125.058 1.00 9.17 198 THR A C 1
ATOM 1531 O O . THR A 1 198 ? 16.308 33.625 124.369 1.00 9.63 198 THR A O 1
ATOM 1535 N N . ARG A 1 199 ? 15.235 31.732 124.989 1.00 9.28 199 ARG A N 1
ATOM 1536 C CA . ARG A 1 199 ? 14.121 32.000 124.083 1.00 12.89 199 ARG A CA 1
ATOM 1537 C C . ARG A 1 199 ? 13.456 33.328 124.413 1.00 12.86 199 ARG A C 1
ATOM 1538 O O . ARG A 1 199 ? 13.152 34.118 123.511 1.00 10.90 199 ARG A O 1
ATOM 1546 N N . GLU A 1 200 ? 13.262 33.604 125.703 1.00 13.89 200 GLU A N 1
ATOM 1547 C CA . GLU A 1 200 ? 12.740 34.898 126.140 1.00 18.35 200 GLU A CA 1
ATOM 1548 C C . GLU A 1 200 ? 13.615 36.058 125.660 1.00 12.58 200 GLU A C 1
ATOM 1549 O O . GLU A 1 200 ? 13.106 37.077 125.177 1.00 12.92 200 GLU A O 1
ATOM 1555 N N . GLN A 1 201 ? 14.937 35.943 125.817 1.00 10.85 201 GLN A N 1
ATOM 1556 C CA . GLN A 1 201 ? 15.818 37.009 125.343 1.00 11.25 201 GLN A CA 1
ATOM 1557 C C . GLN A 1 201 ? 15.750 37.153 123.823 1.00 12.46 201 GLN A C 1
ATOM 1558 O O . GLN A 1 201 ? 15.769 38.276 123.295 1.00 9.50 201 GLN A O 1
ATOM 1564 N N . TRP A 1 202 ? 15.667 36.024 123.105 1.00 9.72 202 TRP A N 1
ATOM 1565 C CA . TRP A 1 202 ? 15.556 36.061 121.648 1.00 11.13 202 TRP A CA 1
ATOM 1566 C C . TRP A 1 202 ? 14.333 36.847 121.197 1.00 11.69 202 TRP A C 1
ATOM 1567 O O . TRP A 1 202 ? 14.402 37.619 120.230 1.00 10.26 202 TRP A O 1
ATOM 1578 N N . LEU A 1 203 ? 13.189 36.621 121.847 1.00 9.65 203 LEU A N 1
ATOM 1579 C CA . LEU A 1 203 ? 11.965 37.303 121.437 1.00 9.98 203 LEU A CA 1
ATOM 1580 C C . LEU A 1 203 ? 12.115 38.812 121.579 1.00 11.39 203 LEU A C 1
ATOM 1581 O O . LEU A 1 203 ? 11.681 39.577 120.711 1.00 10.30 203 LEU A O 1
ATOM 1586 N N . SER A 1 204 ? 12.739 39.257 122.669 1.00 11.28 204 SER A N 1
ATOM 1587 C CA . SER A 1 204 ? 13.007 40.682 122.840 1.00 10.41 204 SER A CA 1
ATOM 1588 C C . SER A 1 204 ? 14.029 41.185 121.818 1.00 10.15 204 SER A C 1
ATOM 1589 O O . SER A 1 204 ? 13.910 42.309 121.315 1.00 10.33 204 SER A O 1
ATOM 1592 N N . ILE A 1 205 ? 15.035 40.369 121.492 1.00 9.74 205 ILE A N 1
ATOM 1593 C CA . ILE A 1 205 ? 15.990 40.739 120.448 1.00 10.77 205 ILE A CA 1
ATOM 1594 C C . ILE A 1 205 ? 15.278 40.914 119.105 1.00 15.65 205 ILE A C 1
ATOM 1595 O O . ILE A 1 205 ? 15.508 41.893 118.382 1.00 9.62 205 ILE A O 1
ATOM 1600 N N . PHE A 1 206 ? 14.404 39.967 118.751 1.00 9.53 206 PHE A N 1
ATOM 1601 C CA . PHE A 1 206 ? 13.678 40.067 117.483 1.00 9.61 206 PHE A CA 1
ATOM 1602 C C . PHE A 1 206 ? 12.802 41.310 117.445 1.00 10.04 206 PHE A C 1
ATOM 1603 O O . PHE A 1 206 ? 12.740 42.005 116.423 1.00 10.12 206 PHE A O 1
ATOM 1611 N N . GLU A 1 207 ? 12.123 41.612 118.555 1.00 11.27 207 GLU A N 1
ATOM 1612 C CA . GLU A 1 207 ? 11.259 42.790 118.608 1.00 16.53 207 GLU A CA 1
ATOM 1613 C C . GLU A 1 207 ? 12.034 44.066 118.288 1.00 12.94 207 GLU A C 1
ATOM 1614 O O . GLU A 1 207 ? 11.570 44.915 117.518 1.00 11.65 207 GLU A O 1
ATOM 1620 N N . SER A 1 208 ? 13.212 44.232 118.888 1.00 10.68 208 SER A N 1
ATOM 1621 C CA . SER A 1 208 ? 13.971 45.456 118.656 1.00 11.33 208 SER A CA 1
ATOM 1622 C C . SER A 1 208 ? 14.588 45.480 117.259 1.00 11.90 208 SER A C 1
ATOM 1623 O O . SER A 1 208 ? 14.667 46.547 116.636 1.00 10.76 208 SER A O 1
ATOM 1626 N N . LEU A 1 209 ? 15.030 44.317 116.748 1.00 10.12 209 LEU A N 1
ATOM 1627 C CA . LEU A 1 209 ? 15.525 44.258 115.373 1.00 9.93 209 LEU A CA 1
ATOM 1628 C C . LEU A 1 209 ? 14.455 44.697 114.377 1.00 10.53 209 LEU A C 1
ATOM 1629 O O . LEU A 1 209 ? 14.749 45.425 113.424 1.00 10.31 209 LEU A O 1
ATOM 1634 N N . LEU A 1 210 ? 13.208 44.254 114.570 1.00 10.41 210 LEU A N 1
ATOM 1635 C CA . LEU A 1 210 ? 12.138 44.661 113.659 1.00 16.07 210 LEU A CA 1
ATOM 1636 C C . LEU A 1 210 ? 11.761 46.126 113.855 1.00 13.12 210 LEU A C 1
ATOM 1637 O O . LEU A 1 210 ? 11.473 46.827 112.881 1.00 11.48 210 LEU A O 1
ATOM 1642 N N . SER A 1 211 ? 11.740 46.599 115.105 1.00 11.40 211 SER A N 1
ATOM 1643 C CA . SER A 1 211 ? 11.409 47.998 115.362 1.00 14.07 211 SER A CA 1
ATOM 1644 C C . SER A 1 211 ? 12.390 48.946 114.675 1.00 14.12 211 SER A C 1
ATOM 1645 O O . SER A 1 211 ? 12.005 50.045 114.260 1.00 12.90 211 SER A O 1
ATOM 1648 N N . ARG A 1 212 ? 13.651 48.541 114.543 1.00 11.47 212 ARG A N 1
ATOM 1649 C CA . ARG A 1 212 ? 14.664 49.338 113.864 1.00 12.15 212 ARG A CA 1
ATOM 1650 C C . ARG A 1 212 ? 14.836 48.956 112.400 1.00 14.60 212 ARG A C 1
ATOM 1651 O O . ARG A 1 212 ? 15.695 49.532 111.721 1.00 11.25 212 ARG A O 1
ATOM 1659 N N . LYS A 1 213 ? 14.051 47.996 111.904 1.00 11.15 213 LYS A N 1
ATOM 1660 C CA . LYS A 1 213 ? 14.047 47.619 110.488 1.00 11.03 213 LYS A CA 1
ATOM 1661 C C . LYS A 1 213 ? 15.421 47.133 110.029 1.00 10.58 213 LYS A C 1
ATOM 1662 O O . LYS A 1 213 ? 15.817 47.363 108.882 1.00 10.58 213 LYS A O 1
ATOM 1668 N N . HIS A 1 214 ? 16.160 46.473 110.922 1.00 10.24 214 HIS A N 1
ATOM 1669 C CA . HIS A 1 214 ? 17.463 45.938 110.567 1.00 9.83 214 HIS A CA 1
ATOM 1670 C C . HIS A 1 214 ? 17.307 44.732 109.646 1.00 9.57 214 HIS A C 1
ATOM 1671 O O . HIS A 1 214 ? 16.276 44.060 109.640 1.00 9.59 214 HIS A O 1
ATOM 1678 N N . LEU A 1 215 ? 18.348 44.471 108.860 1.00 9.29 215 LEU A N 1
ATOM 1679 C CA . LEU A 1 215 ? 18.402 43.297 107.995 1.00 9.02 215 LEU A CA 1
ATOM 1680 C C . LEU A 1 215 ? 19.136 42.169 108.725 1.00 9.22 215 LEU A C 1
ATOM 1681 O O . LEU A 1 215 ? 20.248 42.371 109.229 1.00 8.48 215 LEU A O 1
ATOM 1686 N N . VAL A 1 216 ? 18.522 40.987 108.780 1.00 8.49 216 VAL A N 1
ATOM 1687 C CA . VAL A 1 216 ? 19.019 39.883 109.605 1.00 8.20 216 VAL A CA 1
ATOM 1688 C C . VAL A 1 216 ? 19.709 38.836 108.734 1.00 7.91 216 VAL A C 1
ATOM 1689 O O . VAL A 1 216 ? 19.150 38.388 107.718 1.00 7.94 216 VAL A O 1
ATOM 1693 N N . VAL A 1 217 ? 20.923 38.450 109.136 1.00 7.66 217 VAL A N 1
ATOM 1694 C CA . VAL A 1 217 ? 21.673 37.330 108.570 1.00 11.38 217 VAL A CA 1
ATOM 1695 C C . VAL A 1 217 ? 21.973 36.357 109.710 1.00 11.02 217 VAL A C 1
ATOM 1696 O O . VAL A 1 217 ? 22.678 36.714 110.661 1.00 7.18 217 VAL A O 1
ATOM 1700 N N . PHE A 1 218 ? 21.411 35.153 109.634 1.00 7.16 218 PHE A N 1
ATOM 1701 C CA . PHE A 1 218 ? 21.712 34.093 110.592 1.00 8.31 218 PHE A CA 1
ATOM 1702 C C . PHE A 1 218 ? 22.884 33.259 110.099 1.00 7.50 218 PHE A C 1
ATOM 1703 O O . PHE A 1 218 ? 22.916 32.846 108.937 1.00 6.76 218 PHE A O 1
ATOM 1711 N N . ASP A 1 219 ? 23.828 32.996 110.986 1.00 7.84 219 ASP A N 1
ATOM 1712 C CA . ASP A 1 219 ? 24.873 32.004 110.755 1.00 10.36 219 ASP A CA 1
ATOM 1713 C C . ASP A 1 219 ? 24.513 30.763 111.564 1.00 12.28 219 ASP A C 1
ATOM 1714 O O . ASP A 1 219 ? 24.375 30.841 112.791 1.00 12.44 219 ASP A O 1
ATOM 1719 N N . ILE A 1 220 ? 24.312 29.627 110.894 1.00 8.03 220 ILE A N 1
ATOM 1720 C CA . ILE A 1 220 ? 23.948 28.388 111.581 1.00 7.48 220 ILE A CA 1
ATOM 1721 C C . ILE A 1 220 ? 24.964 27.316 111.178 1.00 8.50 220 ILE A C 1
ATOM 1722 O O . ILE A 1 220 ? 24.798 26.596 110.186 1.00 7.39 220 ILE A O 1
ATOM 1727 N N . ALA A 1 221 ? 26.028 27.203 111.962 1.00 7.89 221 ALA A N 1
ATOM 1728 C CA . ALA A 1 221 ? 27.095 26.249 111.709 1.00 10.36 221 ALA A CA 1
ATOM 1729 C C . ALA A 1 221 ? 27.007 24.991 112.565 1.00 12.65 221 ALA A C 1
ATOM 1730 O O . ALA A 1 221 ? 27.784 24.060 112.334 1.00 12.34 221 ALA A O 1
ATOM 1732 N N . TYR A 1 222 ? 26.097 24.928 113.553 1.00 7.81 222 TYR A N 1
ATOM 1733 C CA . TYR A 1 222 ? 26.116 23.805 114.489 1.00 7.17 222 TYR A CA 1
ATOM 1734 C C . TYR A 1 222 ? 24.735 23.189 114.701 1.00 8.50 222 TYR A C 1
ATOM 1735 O O . TYR A 1 222 ? 24.459 22.652 115.775 1.00 10.58 222 TYR A O 1
ATOM 1744 N N . GLN A 1 223 ? 23.861 23.222 113.698 1.00 8.79 223 GLN A N 1
ATOM 1745 C CA . GLN A 1 223 ? 22.525 22.661 113.897 1.00 7.52 223 GLN A CA 1
ATOM 1746 C C . GLN A 1 223 ? 22.605 21.159 114.164 1.00 10.23 223 GLN A C 1
ATOM 1747 O O . GLN A 1 223 ? 23.198 20.410 113.381 1.00 8.84 223 GLN A O 1
ATOM 1753 N N . GLY A 1 224 ? 21.977 20.720 115.261 1.00 8.95 224 GLY A N 1
ATOM 1754 C CA . GLY A 1 224 ? 21.970 19.313 115.643 1.00 9.71 224 GLY A CA 1
ATOM 1755 C C . GLY A 1 224 ? 23.225 18.932 116.411 1.00 9.78 224 GLY A C 1
ATOM 1756 O O . GLY A 1 224 ? 23.179 18.161 117.376 1.00 7.89 224 GLY A O 1
ATOM 1757 N N . PHE A 1 225 ? 24.361 19.473 115.972 1.00 7.44 225 PHE A N 1
ATOM 1758 C CA . PHE A 1 225 ? 25.624 19.245 116.671 1.00 8.24 225 PHE A CA 1
ATOM 1759 C C . PHE A 1 225 ? 25.609 19.854 118.071 1.00 10.50 225 PHE A C 1
ATOM 1760 O O . PHE A 1 225 ? 26.241 19.322 118.987 1.00 10.73 225 PHE A O 1
ATOM 1768 N N . ALA A 1 226 ? 24.913 20.975 118.258 1.00 9.69 226 ALA A N 1
ATOM 1769 C CA . ALA A 1 226 ? 24.942 21.631 119.562 1.00 12.36 226 ALA A CA 1
ATOM 1770 C C . ALA A 1 226 ? 24.178 20.819 120.606 1.00 13.10 226 ALA A C 1
ATOM 1771 O O . ALA A 1 226 ? 24.719 20.496 121.666 1.00 12.52 226 ALA A O 1
ATOM 1773 N N . SER A 1 227 ? 22.923 20.463 120.324 1.00 12.48 227 SER A N 1
ATOM 1774 C CA . SER A 1 227 ? 22.095 19.802 121.331 1.00 13.33 227 SER A CA 1
ATOM 1775 C C . SER A 1 227 ? 21.702 18.372 120.987 1.00 12.05 227 SER A C 1
ATOM 1776 O O . SER A 1 227 ? 21.100 17.693 121.833 1.00 13.76 227 SER A O 1
ATOM 1779 N N . GLY A 1 228 ? 22.005 17.888 119.787 1.00 12.72 228 GLY A N 1
ATOM 1780 C CA . GLY A 1 228 ? 21.468 16.601 119.385 1.00 13.61 228 GLY A CA 1
ATOM 1781 C C . GLY A 1 228 ? 20.039 16.655 118.898 1.00 14.59 228 GLY A C 1
ATOM 1782 O O . GLY A 1 228 ? 19.487 15.614 118.522 1.00 15.20 228 GLY A O 1
ATOM 1783 N N . ASP A 1 229 ? 19.428 17.838 118.878 1.00 11.76 229 ASP A N 1
ATOM 1784 C CA . ASP A 1 229 ? 18.026 18.019 118.504 1.00 11.37 229 ASP A CA 1
ATOM 1785 C C . ASP A 1 229 ? 18.010 19.069 117.400 1.00 9.30 229 ASP A C 1
ATOM 1786 O O . ASP A 1 229 ? 18.311 20.238 117.658 1.00 9.00 229 ASP A O 1
ATOM 1791 N N . LEU A 1 230 ? 17.663 18.656 116.176 1.00 8.56 230 LEU A N 1
ATOM 1792 C CA . LEU A 1 230 ? 17.768 19.547 115.021 1.00 8.20 230 LEU A CA 1
ATOM 1793 C C . LEU A 1 230 ? 16.797 20.722 115.112 1.00 8.23 230 LEU A C 1
ATOM 1794 O O . LEU A 1 230 ? 17.165 21.861 114.812 1.00 8.02 230 LEU A O 1
ATOM 1799 N N . ASN A 1 231 ? 15.537 20.459 115.478 1.00 8.52 231 ASN A N 1
ATOM 1800 C CA . ASN A 1 231 ? 14.545 21.534 115.542 1.00 9.77 231 ASN A CA 1
ATOM 1801 C C . ASN A 1 231 ? 14.810 22.487 116.702 1.00 11.08 231 ASN A C 1
ATOM 1802 O O . ASN A 1 231 ? 14.545 23.688 116.580 1.00 12.01 231 ASN A O 1
ATOM 1807 N N . ARG A 1 232 ? 15.322 21.980 117.833 1.00 9.00 232 ARG A N 1
ATOM 1808 C CA . ARG A 1 232 ? 15.733 22.867 118.921 1.00 8.57 232 ARG A CA 1
ATOM 1809 C C . ARG A 1 232 ? 16.837 23.812 118.466 1.00 8.24 232 ARG A C 1
ATOM 1810 O O . ARG A 1 232 ? 16.823 25.003 118.796 1.00 8.20 232 ARG A O 1
ATOM 1818 N N . ASP A 1 233 ? 17.808 23.303 117.711 1.00 8.03 233 ASP A N 1
ATOM 1819 C CA . ASP A 1 233 ? 18.935 24.151 117.335 1.00 11.34 233 ASP A CA 1
ATOM 1820 C C . ASP A 1 233 ? 18.573 25.158 116.248 1.00 11.80 233 ASP A C 1
ATOM 1821 O O . ASP A 1 233 ? 19.232 26.197 116.149 1.00 11.77 233 ASP A O 1
ATOM 1826 N N . SER A 1 234 ? 17.524 24.901 115.466 1.00 10.43 234 SER A N 1
ATOM 1827 C CA . SER A 1 234 ? 17.026 25.860 114.486 1.00 11.87 234 SER A CA 1
ATOM 1828 C C . SER A 1 234 ? 15.863 26.701 115.017 1.00 11.25 234 SER A C 1
ATOM 1829 O O . SER A 1 234 ? 15.209 27.400 114.231 1.00 11.08 234 SER A O 1
ATOM 1832 N N . TRP A 1 235 ? 15.611 26.668 116.328 1.00 8.12 235 TRP A N 1
ATOM 1833 C CA . TRP A 1 235 ? 14.443 27.346 116.893 1.00 13.20 235 TRP A CA 1
ATOM 1834 C C . TRP A 1 235 ? 14.429 28.839 116.568 1.00 10.05 235 TRP A C 1
ATOM 1835 O O . TRP A 1 235 ? 13.380 29.395 116.220 1.00 8.82 235 TRP A O 1
ATOM 1846 N N . ALA A 1 236 ? 15.580 29.510 116.693 1.00 8.14 236 ALA A N 1
ATOM 1847 C CA . ALA A 1 236 ? 15.621 30.956 116.485 1.00 10.77 236 ALA A CA 1
ATOM 1848 C C . ALA A 1 236 ? 15.282 31.322 115.047 1.00 11.26 236 ALA A C 1
ATOM 1849 O O . ALA A 1 236 ? 14.555 32.294 114.807 1.00 10.15 236 ALA A O 1
ATOM 1851 N N . LEU A 1 237 ? 15.821 30.564 114.080 1.00 9.60 237 LEU A N 1
ATOM 1852 C CA . LEU A 1 237 ? 15.477 30.727 112.672 1.00 13.65 237 LEU A CA 1
ATOM 1853 C C . LEU A 1 237 ? 13.981 30.649 112.445 1.00 13.85 237 LEU A C 1
ATOM 1854 O O . LEU A 1 237 ? 13.397 31.483 111.744 1.00 13.24 237 LEU A O 1
ATOM 1859 N N . ASN A 1 238 ? 13.357 29.602 112.976 1.00 8.38 238 ASN A N 1
ATOM 1860 C CA . ASN A 1 238 ? 11.946 29.381 112.709 1.00 8.70 238 ASN A CA 1
ATOM 1861 C C . ASN A 1 238 ? 11.074 30.365 113.469 1.00 8.98 238 ASN A C 1
ATOM 1862 O O . ASN A 1 238 ? 9.971 30.695 113.015 1.00 9.58 238 ASN A O 1
ATOM 1867 N N . GLU A 1 239 ? 11.547 30.852 114.611 1.00 8.94 239 GLU A N 1
ATOM 1868 C CA . GLU A 1 239 ? 10.792 31.897 115.295 1.00 11.03 239 GLU A CA 1
ATOM 1869 C C . GLU A 1 239 ? 10.783 33.178 114.473 1.00 12.35 239 GLU A C 1
ATOM 1870 O O . GLU A 1 239 ? 9.748 33.852 114.365 1.00 11.56 239 GLU A O 1
ATOM 1876 N N . PHE A 1 240 ? 11.924 33.512 113.857 1.00 8.97 240 PHE A N 1
ATOM 1877 C CA . PHE A 1 240 ? 12.007 34.737 113.076 1.00 9.02 240 PHE A CA 1
ATOM 1878 C C . PHE A 1 240 ? 11.089 34.690 111.862 1.00 9.21 240 PHE A C 1
ATOM 1879 O O . PHE A 1 240 ? 10.585 35.736 111.435 1.00 9.45 240 PHE A O 1
ATOM 1887 N N . VAL A 1 241 ? 10.827 33.495 111.321 1.00 10.27 241 VAL A N 1
ATOM 1888 C CA . VAL A 1 241 ? 9.935 33.368 110.164 1.00 10.15 241 VAL A CA 1
ATOM 1889 C C . VAL A 1 241 ? 8.567 33.975 110.451 1.00 11.02 241 VAL A C 1
ATOM 1890 O O . VAL A 1 241 ? 7.930 34.546 109.554 1.00 12.66 241 VAL A O 1
ATOM 1894 N N . LYS A 1 242 ? 8.101 33.877 111.700 1.00 10.75 242 LYS A N 1
ATOM 1895 C CA . LYS A 1 242 ? 6.789 34.392 112.082 1.00 12.54 242 LYS A CA 1
ATOM 1896 C C . LYS A 1 242 ? 6.629 35.881 111.805 1.00 19.51 242 LYS A C 1
ATOM 1897 O O . LYS A 1 242 ? 5.496 36.356 111.691 1.00 21.91 242 LYS A O 1
ATOM 1903 N N . TYR A 1 243 ? 7.723 36.632 111.719 1.00 19.22 243 TYR A N 1
ATOM 1904 C CA . TYR A 1 243 ? 7.634 38.078 111.567 1.00 19.04 243 TYR A CA 1
ATOM 1905 C C . TYR A 1 243 ? 7.499 38.531 110.115 1.00 20.15 243 TYR A C 1
ATOM 1906 O O . TYR A 1 243 ? 7.302 39.724 109.881 1.00 26.26 243 TYR A O 1
ATOM 1915 N N . ASN A 1 244 ? 7.616 37.617 109.147 1.00 15.36 244 ASN A N 1
ATOM 1916 C CA . ASN A 1 244 ? 7.380 37.907 107.726 1.00 21.55 244 ASN A CA 1
ATOM 1917 C C . ASN A 1 244 ? 8.282 39.042 107.219 1.00 20.22 244 ASN A C 1
ATOM 1918 O O . ASN A 1 244 ? 7.831 39.977 106.553 1.00 21.35 244 ASN A O 1
ATOM 1923 N N . LYS A 1 245 ? 9.574 38.960 107.555 1.00 15.90 245 LYS A N 1
ATOM 1924 C CA . LYS A 1 245 ? 10.620 39.799 106.975 1.00 14.00 245 LYS A CA 1
ATOM 1925 C C . LYS A 1 245 ? 11.576 38.914 106.183 1.00 12.11 245 LYS A C 1
ATOM 1926 O O . LYS A 1 245 ? 11.961 37.846 106.655 1.00 9.40 245 LYS A O 1
ATOM 1932 N N . ASP A 1 246 ? 11.968 39.326 104.981 1.00 9.71 246 ASP A N 1
ATOM 1933 C CA . ASP A 1 246 ? 12.958 38.503 104.300 1.00 9.36 246 ASP A CA 1
ATOM 1934 C C . ASP A 1 246 ? 14.298 38.587 105.043 1.00 9.85 246 ASP A C 1
ATOM 1935 O O . ASP A 1 246 ? 14.586 39.569 105.738 1.00 9.10 246 ASP A O 1
ATOM 1940 N N . PHE A 1 247 ? 15.086 37.516 104.949 1.00 8.68 247 PHE A N 1
ATOM 1941 C CA . PHE A 1 247 ? 16.348 37.431 105.683 1.00 8.37 247 PHE A CA 1
ATOM 1942 C C . PHE A 1 247 ? 17.233 36.381 105.018 1.00 9.31 247 PHE A C 1
ATOM 1943 O O . PHE A 1 247 ? 16.798 35.668 104.106 1.00 8.11 247 PHE A O 1
ATOM 1951 N N . PHE A 1 248 ? 18.480 36.281 105.504 1.00 7.81 248 PHE A N 1
ATOM 1952 C CA . PHE A 1 248 ? 19.495 35.382 104.958 1.00 7.55 248 PHE A CA 1
ATOM 1953 C C . PHE A 1 248 ? 19.935 34.357 105.990 1.00 7.34 248 PHE A C 1
ATOM 1954 O O . PHE A 1 248 ? 19.938 34.626 107.198 1.00 7.34 248 PHE A O 1
ATOM 1962 N N . VAL A 1 249 ? 20.340 33.185 105.502 1.00 7.18 249 VAL A N 1
ATOM 1963 C CA . VAL A 1 249 ? 20.870 32.122 106.354 1.00 8.07 249 VAL A CA 1
ATOM 1964 C C . VAL A 1 249 ? 22.124 31.552 105.705 1.00 8.34 249 VAL A C 1
ATOM 1965 O O . VAL A 1 249 ? 22.105 31.205 104.519 1.00 10.31 249 VAL A O 1
ATOM 1969 N N . CYS A 1 250 ? 23.203 31.434 106.481 1.00 8.37 250 CYS A N 1
ATOM 1970 C CA . CYS A 1 250 ? 24.433 30.780 106.038 1.00 6.49 250 CYS A CA 1
ATOM 1971 C C . CYS A 1 250 ? 24.624 29.497 106.841 1.00 9.48 250 CYS A C 1
ATOM 1972 O O . CYS A 1 250 ? 24.783 29.546 108.064 1.00 6.51 250 CYS A O 1
ATOM 1975 N N . GLN A 1 251 ? 24.634 28.358 106.148 1.00 6.42 251 GLN A N 1
ATOM 1976 C CA . GLN A 1 251 ? 24.515 27.042 106.763 1.00 9.35 251 GLN A CA 1
ATOM 1977 C C . GLN A 1 251 ? 25.745 26.217 106.436 1.00 11.12 251 GLN A C 1
ATOM 1978 O O . GLN A 1 251 ? 26.179 26.180 105.282 1.00 9.46 251 GLN A O 1
ATOM 1984 N N . SER A 1 252 ? 26.310 25.569 107.448 1.00 6.31 252 SER A N 1
ATOM 1985 C CA . SER A 1 252 ? 27.461 24.698 107.278 1.00 6.27 252 SER A CA 1
ATOM 1986 C C . SER A 1 252 ? 27.118 23.293 107.751 1.00 9.04 252 SER A C 1
ATOM 1987 O O . SER A 1 252 ? 26.445 23.121 108.774 1.00 6.96 252 SER A O 1
ATOM 1990 N N . PHE A 1 253 ? 27.599 22.292 107.013 1.00 6.43 253 PHE A N 1
ATOM 1991 C CA . PHE A 1 253 ? 27.538 20.907 107.455 1.00 6.58 253 PHE A CA 1
ATOM 1992 C C . PHE A 1 253 ? 28.900 20.403 107.913 1.00 6.57 253 PHE A C 1
ATOM 1993 O O . PHE A 1 253 ? 29.078 19.193 108.094 1.00 6.72 253 PHE A O 1
ATOM 2001 N N . ALA A 1 254 ? 29.857 21.317 108.106 1.00 8.38 254 ALA A N 1
ATOM 2002 C CA . ALA A 1 254 ? 31.213 20.926 108.475 1.00 9.12 254 ALA A CA 1
ATOM 2003 C C . ALA A 1 254 ? 31.226 20.149 109.786 1.00 10.65 254 ALA A C 1
ATOM 2004 O O . ALA A 1 254 ? 31.865 19.096 109.890 1.00 8.03 254 ALA A O 1
ATOM 2006 N N . LYS A 1 255 ? 30.545 20.667 110.810 1.00 6.57 255 LYS A N 1
ATOM 2007 C CA . LYS A 1 255 ? 30.559 20.010 112.112 1.00 8.10 255 LYS A CA 1
ATOM 2008 C C . LYS A 1 255 ? 29.422 18.997 112.280 1.00 7.22 255 LYS A C 1
ATOM 2009 O O . LYS A 1 255 ? 29.651 17.906 112.808 1.00 7.10 255 LYS A O 1
ATOM 2015 N N . ASN A 1 256 ? 28.188 19.313 111.852 1.00 7.07 256 ASN A N 1
ATOM 2016 C CA . ASN A 1 256 ? 27.110 18.373 112.167 1.00 7.10 256 ASN A CA 1
ATOM 2017 C C . ASN A 1 256 ? 27.169 17.101 111.320 1.00 7.26 256 ASN A C 1
ATOM 2018 O O . ASN A 1 256 ? 26.625 16.068 111.734 1.00 7.50 256 ASN A O 1
ATOM 2023 N N . MET A 1 257 ? 27.856 17.119 110.182 1.00 7.17 257 MET A N 1
ATOM 2024 C CA . MET A 1 257 ? 28.117 15.880 109.458 1.00 7.35 257 MET A CA 1
ATOM 2025 C C . MET A 1 257 ? 29.601 15.535 109.408 1.00 7.35 257 MET A C 1
ATOM 2026 O O . MET A 1 257 ? 29.980 14.551 108.751 1.00 8.76 257 MET A O 1
ATOM 2031 N N . GLY A 1 258 ? 30.444 16.305 110.094 1.00 9.13 258 GLY A N 1
ATOM 2032 C CA . GLY A 1 258 ? 31.870 16.023 110.087 1.00 12.66 258 GLY A CA 1
ATOM 2033 C C . GLY A 1 258 ? 32.498 16.127 108.716 1.00 10.42 258 GLY A C 1
ATOM 2034 O O . GLY A 1 258 ? 33.503 15.465 108.451 1.00 9.96 258 GLY A O 1
ATOM 2035 N N . LEU A 1 259 ? 31.918 16.928 107.825 1.00 7.00 259 LEU A N 1
ATOM 2036 C CA . LEU A 1 259 ? 32.393 17.025 106.451 1.00 14.57 259 LEU A CA 1
ATOM 2037 C C . LEU A 1 259 ? 33.469 18.095 106.255 1.00 17.80 259 LEU A C 1
ATOM 2038 O O . LEU A 1 259 ? 33.939 18.263 105.128 1.00 19.91 259 LEU A O 1
ATOM 2043 N N . TYR A 1 260 ? 33.840 18.820 107.319 1.00 14.65 260 TYR A N 1
ATOM 2044 C CA . TYR A 1 260 ? 34.908 19.826 107.382 1.00 11.93 260 TYR A CA 1
ATOM 2045 C C . TYR A 1 260 ? 35.575 20.155 106.051 1.00 13.45 260 TYR A C 1
ATOM 2046 O O . TYR A 1 260 ? 35.209 21.136 105.388 1.00 12.01 260 TYR A O 1
ATOM 2055 N N . GLY A 1 261 ? 36.550 19.329 105.657 1.00 9.02 261 GLY A N 1
ATOM 2056 C CA . GLY A 1 261 ? 37.380 19.562 104.484 1.00 9.94 261 GLY A CA 1
ATOM 2057 C C . GLY A 1 261 ? 36.738 19.291 103.135 1.00 10.41 261 GLY A C 1
ATOM 2058 O O . GLY A 1 261 ? 37.322 19.664 102.109 1.00 8.67 261 GLY A O 1
ATOM 2059 N N . GLU A 1 262 ? 35.571 18.648 103.098 1.00 6.78 262 GLU A N 1
ATOM 2060 C CA . GLU A 1 262 ? 34.849 18.532 101.839 1.00 12.07 262 GLU A CA 1
ATOM 2061 C C . GLU A 1 262 ? 34.081 19.801 101.478 1.00 15.39 262 GLU A C 1
ATOM 2062 O O . GLU A 1 262 ? 33.623 19.911 100.338 1.00 14.55 262 GLU A O 1
ATOM 2068 N N . ARG A 1 263 ? 33.935 20.745 102.413 1.00 6.50 263 ARG A N 1
ATOM 2069 C CA . ARG A 1 263 ? 33.386 22.078 102.153 1.00 12.64 263 ARG A CA 1
ATOM 2070 C C . ARG A 1 263 ? 31.926 22.019 101.682 1.00 16.40 263 ARG A C 1
ATOM 2071 O O . ARG A 1 263 ? 31.582 22.439 100.572 1.00 18.42 263 ARG A O 1
ATOM 2079 N N . THR A 1 264 ? 31.055 21.524 102.561 1.00 11.17 264 THR A N 1
ATOM 2080 C CA . THR A 1 264 ? 29.635 21.363 102.247 1.00 9.88 264 THR A CA 1
ATOM 2081 C C . THR A 1 264 ? 28.813 22.371 103.054 1.00 9.44 264 THR A C 1
ATOM 2082 O O . THR A 1 264 ? 28.734 22.283 104.288 1.00 6.40 264 THR A O 1
ATOM 2086 N N . GLY A 1 265 ? 28.195 23.319 102.352 1.00 8.76 265 GLY A N 1
ATOM 2087 C CA . GLY A 1 265 ? 27.393 24.351 102.976 1.00 6.37 265 GLY A CA 1
ATOM 2088 C C . GLY A 1 265 ? 26.364 24.870 102.001 1.00 6.46 265 GLY A C 1
ATOM 2089 O O . GLY A 1 265 ? 26.308 24.456 100.839 1.00 6.55 265 GLY A O 1
ATOM 2090 N N . CYS A 1 266 ? 25.537 25.793 102.485 1.00 6.50 266 CYS A N 1
ATOM 2091 C CA . CYS A 1 266 ? 24.490 26.362 101.652 1.00 6.61 266 CYS A CA 1
ATOM 2092 C C . CYS A 1 266 ? 24.147 27.758 102.150 1.00 7.80 266 CYS A C 1
ATOM 2093 O O . CYS A 1 266 ? 24.055 27.976 103.361 1.00 7.35 266 CYS A O 1
ATOM 2096 N N . MET A 1 267 ? 23.981 28.705 101.222 1.00 6.68 267 MET A N 1
ATOM 2097 C CA . MET A 1 267 ? 23.448 30.021 101.557 1.00 7.80 267 MET A CA 1
ATOM 2098 C C . MET A 1 267 ? 21.985 30.062 101.147 1.00 8.09 267 MET A C 1
ATOM 2099 O O . MET A 1 267 ? 21.621 29.564 100.077 1.00 7.97 267 MET A O 1
ATOM 2104 N N . HIS A 1 268 ? 21.144 30.652 101.998 1.00 8.40 268 HIS A N 1
ATOM 2105 C CA . HIS A 1 268 ? 19.715 30.757 101.714 1.00 8.92 268 HIS A CA 1
ATOM 2106 C C . HIS A 1 268 ? 19.264 32.199 101.874 1.00 9.24 268 HIS A C 1
ATOM 2107 O O . HIS A 1 268 ? 19.635 32.866 102.845 1.00 7.38 268 HIS A O 1
ATOM 2114 N N . TYR A 1 269 ? 18.467 32.667 100.918 1.00 7.69 269 TYR A N 1
ATOM 2115 C CA . TYR A 1 269 ? 17.687 33.892 101.052 1.00 7.93 269 TYR A CA 1
ATOM 2116 C C . TYR A 1 269 ? 16.227 33.492 101.139 1.00 8.18 269 TYR A C 1
ATOM 2117 O O . TYR A 1 269 ? 15.712 32.807 100.243 1.00 9.49 269 TYR A O 1
ATOM 2126 N N . VAL A 1 270 ? 15.575 33.888 102.225 1.00 8.27 270 VAL A N 1
ATOM 2127 C CA . VAL A 1 270 ? 14.186 33.534 102.490 1.00 8.52 270 VAL A CA 1
ATOM 2128 C C . VAL A 1 270 ? 13.344 34.719 102.040 1.00 11.55 270 VAL A C 1
ATOM 2129 O O . VAL A 1 270 ? 13.174 35.691 102.782 1.00 8.98 270 VAL A O 1
ATOM 2133 N N . ALA A 1 271 ? 12.811 34.632 100.819 1.00 9.34 271 ALA A N 1
ATOM 2134 C CA . ALA A 1 271 ? 12.089 35.738 100.215 1.00 9.90 271 ALA A CA 1
ATOM 2135 C C . ALA A 1 271 ? 10.660 35.823 100.743 1.00 12.37 271 ALA A C 1
ATOM 2136 O O . ALA A 1 271 ? 10.109 34.863 101.294 1.00 9.78 271 ALA A O 1
ATOM 2138 N N . LYS A 1 272 ? 10.047 36.992 100.551 1.00 10.14 272 LYS A N 1
ATOM 2139 C CA . LYS A 1 272 ? 8.626 37.113 100.838 1.00 14.69 272 LYS A CA 1
ATOM 2140 C C . LYS A 1 272 ? 7.767 36.571 99.704 1.00 15.72 272 LYS A C 1
ATOM 2141 O O . LYS A 1 272 ? 6.593 36.275 99.926 1.00 14.69 272 LYS A O 1
ATOM 2147 N N . ASP A 1 273 ? 8.318 36.436 98.500 1.00 13.39 273 ASP A N 1
ATOM 2148 C CA . ASP A 1 273 ? 7.554 35.871 97.394 1.00 18.97 273 ASP A CA 1
ATOM 2149 C C . ASP A 1 273 ? 8.508 35.264 96.374 1.00 18.04 273 ASP A C 1
ATOM 2150 O O . ASP A 1 273 ? 9.704 35.583 96.339 1.00 15.38 273 ASP A O 1
ATOM 2155 N N . ALA A 1 274 ? 7.945 34.390 95.536 1.00 10.97 274 ALA A N 1
ATOM 2156 C CA . ALA A 1 274 ? 8.740 33.641 94.569 1.00 10.78 274 ALA A CA 1
ATOM 2157 C C . ALA A 1 274 ? 9.415 34.569 93.569 1.00 11.25 274 ALA A C 1
ATOM 2158 O O . ALA A 1 274 ? 10.542 34.309 93.134 1.00 10.56 274 ALA A O 1
ATOM 2160 N N . SER A 1 275 ? 8.725 35.641 93.179 1.00 12.30 275 SER A N 1
ATOM 2161 C CA . SER A 1 275 ? 9.281 36.598 92.228 1.00 15.00 275 SER A CA 1
ATOM 2162 C C . SER A 1 275 ? 10.620 37.154 92.711 1.00 13.85 275 SER A C 1
ATOM 2163 O O . SER A 1 275 ? 11.615 37.141 91.976 1.00 11.82 275 SER A O 1
ATOM 2166 N N . THR A 1 276 ? 10.670 37.640 93.950 1.00 10.88 276 THR A N 1
ATOM 2167 C CA . THR A 1 276 ? 11.929 38.183 94.465 1.00 10.56 276 THR A CA 1
ATOM 2168 C C . THR A 1 276 ? 12.956 37.077 94.716 1.00 13.51 276 THR A C 1
ATOM 2169 O O . THR A 1 276 ? 14.161 37.286 94.507 1.00 12.61 276 THR A O 1
ATOM 2173 N N . LYS A 1 277 ? 12.497 35.896 95.141 1.00 11.41 277 LYS A N 1
ATOM 2174 C CA . LYS A 1 277 ? 13.381 34.739 95.245 1.00 10.65 277 LYS A CA 1
ATOM 2175 C C . LYS A 1 277 ? 14.170 34.540 93.958 1.00 9.54 277 LYS A C 1
ATOM 2176 O O . LYS A 1 277 ? 15.388 34.343 93.982 1.00 9.24 277 LYS A O 1
ATOM 2182 N N . ASN A 1 278 ? 13.490 34.595 92.816 1.00 9.89 278 ASN A N 1
ATOM 2183 C CA . ASN A 1 278 ? 14.178 34.334 91.557 1.00 12.71 278 ASN A CA 1
ATOM 2184 C C . ASN A 1 278 ? 15.068 35.495 91.130 1.00 11.83 278 ASN A C 1
ATOM 2185 O O . ASN A 1 278 ? 16.137 35.264 90.558 1.00 14.35 278 ASN A O 1
ATOM 2190 N N . LYS A 1 279 ? 14.675 36.739 91.406 1.00 11.88 279 LYS A N 1
ATOM 2191 C CA . LYS A 1 279 ? 15.568 37.864 91.117 1.00 10.18 279 LYS A CA 1
ATOM 2192 C C . LYS A 1 279 ? 16.884 37.720 91.877 1.00 9.74 279 LYS A C 1
ATOM 2193 O O . LYS A 1 279 ? 17.974 37.821 91.292 1.00 9.93 279 LYS A O 1
ATOM 2199 N N . VAL A 1 280 ? 16.793 37.452 93.182 1.00 9.50 280 VAL A N 1
ATOM 2200 C CA . VAL A 1 280 ? 17.975 37.323 94.025 1.00 9.12 280 VAL A CA 1
ATOM 2201 C C . VAL A 1 280 ? 18.804 36.117 93.594 1.00 9.53 280 VAL A C 1
ATOM 2202 O O . VAL A 1 280 ? 20.034 36.196 93.472 1.00 8.66 280 VAL A O 1
ATOM 2206 N N . LEU A 1 281 ? 18.142 34.976 93.366 1.00 10.37 281 LEU A N 1
ATOM 2207 C CA . LEU A 1 281 ? 18.864 33.775 92.948 1.00 10.72 281 LEU A CA 1
ATOM 2208 C C . LEU A 1 281 ? 19.686 34.033 91.688 1.00 10.14 281 LEU A C 1
ATOM 2209 O O . LEU A 1 281 ? 20.852 33.639 91.614 1.00 8.51 281 LEU A O 1
ATOM 2214 N N . SER A 1 282 ? 19.108 34.727 90.699 1.00 9.43 282 SER A N 1
ATOM 2215 C CA . SER A 1 282 ? 19.835 34.982 89.457 1.00 12.68 282 SER A CA 1
ATOM 2216 C C . SER A 1 282 ? 21.102 35.797 89.707 1.00 12.54 282 SER A C 1
ATOM 2217 O O . SER A 1 282 ? 22.136 35.573 89.058 1.00 9.01 282 SER A O 1
ATOM 2220 N N . GLN A 1 283 ? 21.043 36.754 90.642 1.00 9.05 283 GLN A N 1
ATOM 2221 C CA . GLN A 1 283 ? 22.219 37.559 90.952 1.00 10.99 283 GLN A CA 1
ATOM 2222 C C . GLN A 1 283 ? 23.246 36.788 91.768 1.00 11.86 283 GLN A C 1
ATOM 2223 O O . GLN A 1 283 ? 24.454 37.019 91.613 1.00 10.94 283 GLN A O 1
ATOM 2229 N N . LEU A 1 284 ? 22.788 35.902 92.658 1.00 8.33 284 LEU A N 1
ATOM 2230 C CA . LEU A 1 284 ? 23.709 35.054 93.409 1.00 7.99 284 LEU A CA 1
ATOM 2231 C C . LEU A 1 284 ? 24.487 34.134 92.478 1.00 8.15 284 LEU A C 1
ATOM 2232 O O . LEU A 1 284 ? 25.655 33.829 92.737 1.00 7.73 284 LEU A O 1
ATOM 2237 N N . CYS A 1 285 ? 23.845 33.677 91.398 1.00 8.58 285 CYS A N 1
ATOM 2238 C CA . CYS A 1 285 ? 24.516 32.835 90.412 1.00 9.96 285 CYS A CA 1
ATOM 2239 C C . CYS A 1 285 ? 25.623 33.590 89.689 1.00 10.58 285 CYS A C 1
ATOM 2240 O O . CYS A 1 285 ? 26.637 32.987 89.315 1.00 9.53 285 CYS A O 1
ATOM 2243 N N . ILE A 1 286 ? 25.447 34.896 89.481 1.00 8.43 286 ILE A N 1
ATOM 2244 C CA . ILE A 1 286 ? 26.504 35.704 88.871 1.00 11.77 286 ILE A CA 1
ATOM 2245 C C . ILE A 1 286 ? 27.734 35.741 89.770 1.00 12.06 286 ILE A C 1
ATOM 2246 O O . ILE A 1 286 ? 28.866 35.546 89.309 1.00 10.31 286 ILE A O 1
ATOM 2251 N N . VAL A 1 287 ? 27.535 35.978 91.070 1.00 8.09 287 VAL A N 1
ATOM 2252 C CA . VAL A 1 287 ? 28.664 35.947 92.000 1.00 9.86 287 VAL A CA 1
ATOM 2253 C C . VAL A 1 287 ? 29.346 34.581 91.973 1.00 12.05 287 VAL A C 1
ATOM 2254 O O . VAL A 1 287 ? 30.569 34.481 91.824 1.00 13.33 287 VAL A O 1
ATOM 2258 N N . GLN A 1 288 ? 28.560 33.509 92.130 1.00 9.51 288 GLN A N 1
ATOM 2259 C CA . GLN A 1 288 ? 29.087 32.143 92.106 1.00 9.25 288 GLN A CA 1
ATOM 2260 C C . GLN A 1 288 ? 29.882 31.865 90.830 1.00 9.41 288 GLN A C 1
ATOM 2261 O O . GLN A 1 288 ? 30.976 31.284 90.873 1.00 9.90 288 GLN A O 1
ATOM 2267 N N . ARG A 1 289 ? 29.335 32.264 89.678 1.00 9.16 289 ARG A N 1
ATOM 2268 C CA . ARG A 1 289 ? 29.980 31.961 88.405 1.00 15.20 289 ARG A CA 1
ATOM 2269 C C . ARG A 1 289 ? 31.384 32.546 88.339 1.00 16.75 289 ARG A C 1
ATOM 2270 O O . ARG A 1 289 ? 32.287 31.936 87.753 1.00 16.84 289 ARG A O 1
ATOM 2278 N N . ASN A 1 290 ? 31.583 33.729 88.927 1.00 11.19 290 ASN A N 1
ATOM 2279 C CA . ASN A 1 290 ? 32.816 34.487 88.797 1.00 13.66 290 ASN A CA 1
ATOM 2280 C C . ASN A 1 290 ? 33.766 34.296 89.970 1.00 17.37 290 ASN A C 1
ATOM 2281 O O . ASN A 1 290 ? 34.784 34.989 90.043 1.00 18.34 290 ASN A O 1
ATOM 2286 N N . THR A 1 291 ? 33.456 33.387 90.893 1.00 12.71 291 THR A N 1
ATOM 2287 C CA . THR A 1 291 ? 34.359 33.021 91.979 1.00 10.49 291 THR A CA 1
ATOM 2288 C C . THR A 1 291 ? 34.789 31.566 91.897 1.00 11.62 291 THR A C 1
ATOM 2289 O O . THR A 1 291 ? 35.986 31.274 91.969 1.00 10.41 291 THR A O 1
ATOM 2293 N N . ILE A 1 292 ? 33.844 30.637 91.764 1.00 10.39 292 ILE A N 1
ATOM 2294 C CA . ILE A 1 292 ? 34.173 29.216 91.854 1.00 11.60 292 ILE A CA 1
ATOM 2295 C C . ILE A 1 292 ? 33.600 28.452 90.669 1.00 9.01 292 ILE A C 1
ATOM 2296 O O . ILE A 1 292 ? 33.939 27.282 90.463 1.00 10.81 292 ILE A O 1
ATOM 2301 N N . SER A 1 293 ? 32.707 29.101 89.913 1.00 7.46 293 SER A N 1
ATOM 2302 C CA . SER A 1 293 ? 31.990 28.514 88.782 1.00 12.52 293 SER A CA 1
ATOM 2303 C C . SER A 1 293 ? 30.866 27.582 89.252 1.00 14.18 293 SER A C 1
ATOM 2304 O O . SER A 1 293 ? 29.701 27.788 88.889 1.00 12.69 293 SER A O 1
ATOM 2307 N N . ASN A 1 294 ? 31.188 26.564 90.052 1.00 9.61 294 ASN A N 1
ATOM 2308 C CA . ASN A 1 294 ? 30.190 25.653 90.609 1.00 8.95 294 ASN A CA 1
ATOM 2309 C C . ASN A 1 294 ? 30.807 24.943 91.815 1.00 8.13 294 ASN A C 1
ATOM 2310 O O . ASN A 1 294 ? 32.038 24.916 91.959 1.00 7.16 294 ASN A O 1
ATOM 2315 N N . PRO A 1 295 ? 29.985 24.415 92.726 1.00 10.13 295 PRO A N 1
ATOM 2316 C CA . PRO A 1 295 ? 30.500 23.975 94.037 1.00 8.80 295 PRO A CA 1
ATOM 2317 C C . PRO A 1 295 ? 30.897 22.504 94.035 1.00 10.39 295 PRO A C 1
ATOM 2318 O O . PRO A 1 295 ? 30.491 21.740 93.143 1.00 9.94 295 PRO A O 1
ATOM 2322 N N . PRO A 1 296 ? 31.695 22.072 95.022 1.00 9.77 296 PRO A N 1
ATOM 2323 C CA . PRO A 1 296 ? 32.183 20.677 95.061 1.00 9.00 296 PRO A CA 1
ATOM 2324 C C . PRO A 1 296 ? 31.084 19.666 95.374 1.00 12.11 296 PRO A C 1
ATOM 2325 O O . PRO A 1 296 ? 30.321 19.825 96.326 1.00 12.69 296 PRO A O 1
ATOM 2329 N N . ALA A 1 297 ? 31.077 18.571 94.613 1.00 7.54 297 ALA A N 1
ATOM 2330 C CA . ALA A 1 297 ? 29.954 17.645 94.593 1.00 8.03 297 ALA A CA 1
ATOM 2331 C C . ALA A 1 297 ? 29.994 16.634 95.739 1.00 10.32 297 ALA A C 1
ATOM 2332 O O . ALA A 1 297 ? 28.944 16.282 96.286 1.00 9.61 297 ALA A O 1
ATOM 2334 N N . TYR A 1 298 ? 31.190 16.162 96.113 1.00 11.24 298 TYR A N 1
ATOM 2335 C CA . TYR A 1 298 ? 31.312 14.948 96.922 1.00 15.22 298 TYR A CA 1
ATOM 2336 C C . TYR A 1 298 ? 30.555 15.059 98.243 1.00 11.56 298 TYR A C 1
ATOM 2337 O O . TYR A 1 298 ? 29.754 14.184 98.589 1.00 7.79 298 TYR A O 1
ATOM 2346 N N . GLY A 1 299 ? 30.805 16.124 99.001 1.00 8.60 299 GLY A N 1
ATOM 2347 C CA . GLY A 1 299 ? 30.106 16.289 100.265 1.00 12.95 299 GLY A CA 1
ATOM 2348 C C . GLY A 1 299 ? 28.613 16.493 100.093 1.00 10.17 299 GLY A C 1
ATOM 2349 O O . GLY A 1 299 ? 27.821 16.050 100.928 1.00 8.76 299 GLY A O 1
ATOM 2350 N N . ALA A 1 300 ? 28.207 17.155 99.007 1.00 8.12 300 ALA A N 1
ATOM 2351 C CA . ALA A 1 300 ? 26.788 17.416 98.789 1.00 7.38 300 ALA A CA 1
ATOM 2352 C C . ALA A 1 300 ? 26.031 16.127 98.508 1.00 7.73 300 ALA A C 1
ATOM 2353 O O . ALA A 1 300 ? 24.898 15.948 98.979 1.00 8.28 300 ALA A O 1
ATOM 2355 N N . ARG A 1 301 ? 26.629 15.224 97.726 1.00 7.82 301 ARG A N 1
ATOM 2356 C CA . ARG A 1 301 ? 25.977 13.943 97.475 1.00 8.13 301 ARG A CA 1
ATOM 2357 C C . ARG A 1 301 ? 25.772 13.185 98.778 1.00 8.21 301 ARG A C 1
ATOM 2358 O O . AR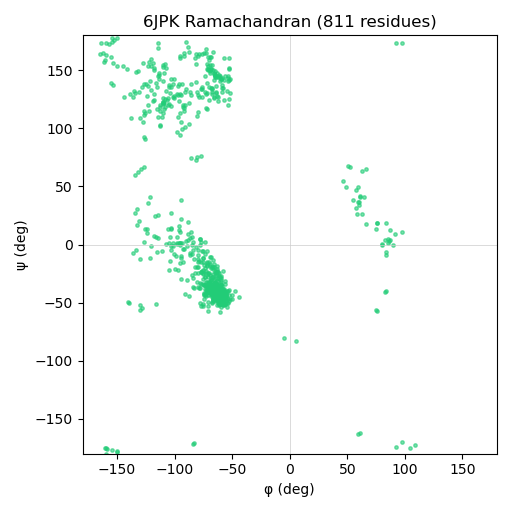G A 1 301 ? 24.721 12.581 98.993 1.00 9.44 301 ARG A O 1
ATOM 2366 N N . ILE A 1 302 ? 26.754 13.238 99.675 1.00 8.07 302 ILE A N 1
ATOM 2367 C CA . ILE A 1 302 ? 26.656 12.509 100.935 1.00 12.40 302 ILE A CA 1
ATOM 2368 C C . ILE A 1 302 ? 25.542 13.089 101.791 1.00 8.09 302 ILE A C 1
ATOM 2369 O O . ILE A 1 302 ? 24.681 12.359 102.295 1.00 8.31 302 ILE A O 1
ATOM 2374 N N . ALA A 1 303 ? 25.534 14.420 101.936 1.00 7.81 303 ALA A N 1
ATOM 2375 C CA . ALA A 1 303 ? 24.529 15.098 102.742 1.00 11.27 303 ALA A CA 1
ATOM 2376 C C . ALA A 1 303 ? 23.135 14.881 102.174 1.00 10.26 303 ALA A C 1
ATOM 2377 O O . ALA A 1 303 ? 22.183 14.620 102.922 1.00 8.35 303 ALA A O 1
ATOM 2379 N N . ALA A 1 304 ? 22.992 14.970 100.846 1.00 7.99 304 ALA A N 1
ATOM 2380 C CA . ALA A 1 304 ? 21.685 14.732 100.248 1.00 8.23 304 ALA A CA 1
ATOM 2381 C C . ALA A 1 304 ? 21.239 13.298 100.497 1.00 9.80 304 ALA A C 1
ATOM 2382 O O . ALA A 1 304 ? 20.053 13.043 100.726 1.00 10.45 304 ALA A O 1
ATOM 2384 N N . GLU A 1 305 ? 22.177 12.348 100.474 1.00 10.34 305 GLU A N 1
ATOM 2385 C CA . GLU A 1 305 ? 21.795 10.954 100.697 1.00 12.98 305 GLU A CA 1
ATOM 2386 C C . GLU A 1 305 ? 21.218 10.777 102.098 1.00 12.04 305 GLU A C 1
ATOM 2387 O O . GLU A 1 305 ? 20.152 10.178 102.273 1.00 9.36 305 GLU A O 1
ATOM 2393 N N . ILE A 1 306 ? 21.904 11.325 103.105 1.00 8.82 306 ILE A N 1
ATOM 2394 C CA . ILE A 1 306 ? 21.404 11.275 104.477 1.00 8.87 306 ILE A CA 1
ATOM 2395 C C . ILE A 1 306 ? 20.046 11.962 104.589 1.00 10.60 306 ILE A C 1
ATOM 2396 O O . ILE A 1 306 ? 19.076 11.384 105.098 1.00 9.16 306 ILE A O 1
ATOM 2401 N N . LEU A 1 307 ? 19.962 13.213 104.127 1.00 11.23 307 LEU A N 1
ATOM 2402 C CA . LEU A 1 307 ? 18.789 14.039 104.409 1.00 11.54 307 LEU A CA 1
ATOM 2403 C C . LEU A 1 307 ? 17.525 13.504 103.741 1.00 13.77 307 LEU A C 1
ATOM 2404 O O . LEU A 1 307 ? 16.427 13.690 104.273 1.00 11.09 307 LEU A O 1
ATOM 2409 N N . ASN A 1 308 ? 17.649 12.832 102.600 1.00 9.11 308 ASN A N 1
ATOM 2410 C CA . ASN A 1 308 ? 16.481 12.342 101.878 1.00 11.02 308 ASN A CA 1
ATOM 2411 C C . ASN A 1 308 ? 16.153 10.890 102.191 1.00 12.97 308 ASN A C 1
ATOM 2412 O O . ASN A 1 308 ? 15.189 10.359 101.637 1.00 12.88 308 ASN A O 1
ATOM 2417 N N . SER A 1 309 ? 16.910 10.242 103.076 1.00 11.28 309 SER A N 1
ATOM 2418 C CA . SER A 1 309 ? 16.624 8.865 103.474 1.00 10.25 309 SER A CA 1
ATOM 2419 C C . SER A 1 309 ? 16.110 8.844 104.905 1.00 10.32 309 SER A C 1
ATOM 2420 O O . SER A 1 309 ? 16.854 9.223 105.821 1.00 10.25 309 SER A O 1
ATOM 2423 N N . PRO A 1 310 ? 14.868 8.420 105.157 1.00 14.40 310 PRO A N 1
ATOM 2424 C CA . PRO A 1 310 ? 14.386 8.375 106.548 1.00 12.25 310 PRO A CA 1
ATOM 2425 C C . PRO A 1 310 ? 15.283 7.569 107.480 1.00 12.03 310 PRO A C 1
ATOM 2426 O O . PRO A 1 310 ? 15.531 7.999 108.614 1.00 11.09 310 PRO A O 1
ATOM 2430 N N . GLN A 1 311 ? 15.813 6.435 107.026 1.00 11.11 311 GLN A N 1
ATOM 2431 C CA . GLN A 1 311 ? 16.631 5.616 107.910 1.00 11.25 311 GLN A CA 1
ATOM 2432 C C . GLN A 1 311 ? 18.008 6.237 108.136 1.00 10.82 311 GLN A C 1
ATOM 2433 O O . GLN A 1 311 ? 18.485 6.299 109.273 1.00 10.77 311 GLN A O 1
ATOM 2439 N N . LEU A 1 312 ? 18.681 6.683 107.070 1.00 10.55 312 LEU A N 1
ATOM 2440 C CA . LEU A 1 312 ? 19.963 7.360 107.268 1.00 10.34 312 LEU A CA 1
ATOM 2441 C C . LEU A 1 312 ? 19.789 8.620 108.110 1.00 10.01 312 LEU A C 1
ATOM 2442 O O . LEU A 1 312 ? 20.627 8.919 108.970 1.00 9.66 312 LEU A O 1
ATOM 2447 N N . PHE A 1 313 ? 18.696 9.357 107.888 1.00 9.77 313 PHE A N 1
ATOM 2448 C CA . PHE A 1 313 ? 18.427 10.546 108.696 1.00 9.52 313 PHE A CA 1
ATOM 2449 C C . PHE A 1 313 ? 18.350 10.185 110.175 1.00 9.68 313 PHE A C 1
ATOM 2450 O O . PHE A 1 313 ? 18.964 10.850 111.017 1.00 9.45 313 PHE A O 1
ATOM 2458 N N . ALA A 1 314 ? 17.602 9.126 110.504 1.00 10.11 314 ALA A N 1
ATOM 2459 C CA . ALA A 1 314 ? 17.493 8.692 111.894 1.00 12.68 314 ALA A CA 1
ATOM 2460 C C . ALA A 1 314 ? 18.846 8.259 112.454 1.00 13.74 314 ALA A C 1
ATOM 2461 O O . ALA A 1 314 ? 19.151 8.513 113.625 1.00 10.85 314 ALA A O 1
ATOM 2463 N N . GLU A 1 315 ? 19.657 7.575 111.644 1.00 10.32 315 GLU A N 1
ATOM 2464 C CA . GLU A 1 315 ? 20.977 7.165 112.115 1.00 10.31 315 GLU A CA 1
ATOM 2465 C C . GLU A 1 315 ? 21.894 8.366 112.291 1.00 12.60 315 GLU A C 1
ATOM 2466 O O . GLU A 1 315 ? 22.694 8.409 113.232 1.00 9.81 315 GLU A O 1
ATOM 2472 N N . TRP A 1 316 ? 21.782 9.359 111.406 1.00 9.51 316 TRP A N 1
ATOM 2473 C CA . TRP A 1 316 ? 22.533 10.596 111.592 1.00 9.09 316 TRP A CA 1
ATOM 2474 C C . TRP A 1 316 ? 22.158 11.267 112.910 1.00 9.05 316 TRP A C 1
ATOM 2475 O O . TRP A 1 316 ? 23.037 11.756 113.634 1.00 8.88 316 TRP A O 1
ATOM 2486 N N . GLU A 1 317 ? 20.862 11.281 113.252 1.00 9.22 317 GLU A N 1
ATOM 2487 C CA . GLU A 1 317 ? 20.443 11.880 114.521 1.00 11.55 317 GLU A CA 1
ATOM 2488 C C . GLU A 1 317 ? 21.059 11.154 115.712 1.00 11.38 317 GLU A C 1
ATOM 2489 O O . GLU A 1 317 ? 21.399 11.788 116.722 1.00 9.56 317 GLU A O 1
ATOM 2495 N N . GLN A 1 318 ? 21.204 9.825 115.618 1.00 9.78 318 GLN A N 1
ATOM 2496 C CA . GLN A 1 318 ? 21.962 9.092 116.632 1.00 12.57 318 GLN A CA 1
ATOM 2497 C C . GLN A 1 318 ? 23.412 9.570 116.709 1.00 10.38 318 GLN A C 1
ATOM 2498 O O . GLN A 1 318 ? 23.969 9.693 117.805 1.00 12.56 318 GLN A O 1
ATOM 2504 N N . ASP A 1 319 ? 24.056 9.805 115.562 1.00 9.49 319 ASP A N 1
ATOM 2505 C CA . ASP A 1 319 ? 25.431 10.309 115.583 1.00 13.76 319 ASP A CA 1
ATOM 2506 C C . ASP A 1 319 ? 25.513 11.706 116.210 1.00 13.33 319 ASP A C 1
ATOM 2507 O O . ASP A 1 319 ? 26.471 12.013 116.929 1.00 8.86 319 ASP A O 1
ATOM 2512 N N . LEU A 1 320 ? 24.536 12.574 115.924 1.00 8.75 320 LEU A N 1
ATOM 2513 C CA . LEU A 1 320 ? 24.483 13.889 116.568 1.00 8.51 320 LEU A CA 1
ATOM 2514 C C . LEU A 1 320 ? 24.355 13.760 118.083 1.00 8.73 320 LEU A C 1
ATOM 2515 O O . LEU A 1 320 ? 25.017 14.484 118.840 1.00 8.60 320 LEU A O 1
ATOM 2520 N N . LYS A 1 321 ? 23.499 12.846 118.540 1.00 9.58 321 LYS A N 1
ATOM 2521 C CA . LYS A 1 321 ? 23.385 12.578 119.971 1.00 12.43 321 LYS A CA 1
ATOM 2522 C C . LYS A 1 321 ? 24.717 12.129 120.565 1.00 12.51 321 LYS A C 1
ATOM 2523 O O . LYS A 1 321 ? 25.101 12.580 121.651 1.00 9.45 321 LYS A O 1
ATOM 2529 N N . THR A 1 322 ? 25.433 11.244 119.866 1.00 9.51 322 THR A N 1
ATOM 2530 C CA . THR A 1 322 ? 26.742 10.797 120.336 1.00 10.39 322 THR A CA 1
ATOM 2531 C C . THR A 1 322 ? 27.685 11.971 120.559 1.00 12.22 322 THR A C 1
ATOM 2532 O O . THR A 1 322 ? 28.289 12.099 121.633 1.00 11.10 322 THR A O 1
ATOM 2536 N N . MET A 1 323 ? 27.820 12.842 119.549 1.00 8.91 323 MET A N 1
ATOM 2537 C CA . MET A 1 323 ? 28.760 13.955 119.638 1.00 10.32 323 MET A CA 1
ATOM 2538 C C . MET A 1 323 ? 28.319 14.968 120.686 1.00 8.56 323 MET A C 1
ATOM 2539 O O . MET A 1 323 ? 29.116 15.375 121.539 1.00 8.58 323 MET A O 1
ATOM 2544 N N . SER A 1 324 ? 27.055 15.397 120.638 1.00 8.52 324 SER A N 1
ATOM 2545 C CA . SER A 1 324 ? 26.620 16.418 121.578 1.00 8.48 324 SER A CA 1
ATOM 2546 C C . SER A 1 324 ? 26.657 15.899 123.012 1.00 10.30 324 SER A C 1
ATOM 2547 O O . SER A 1 324 ? 26.987 16.652 123.932 1.00 10.26 324 SER A O 1
ATOM 2550 N N . SER A 1 325 ? 26.358 14.618 123.218 1.00 11.30 325 SER A N 1
ATOM 2551 C CA . SER A 1 325 ? 26.411 14.062 124.565 1.00 12.94 325 SER A CA 1
ATOM 2552 C C . SER A 1 325 ? 27.836 14.009 125.101 1.00 11.46 325 SER A C 1
ATOM 2553 O O . SER A 1 325 ? 28.054 14.246 126.292 1.00 10.65 325 SER A O 1
ATOM 2556 N N . ARG A 1 326 ? 28.817 13.673 124.260 1.00 9.44 326 ARG A N 1
ATOM 2557 C CA . ARG A 1 326 ? 30.189 13.623 124.771 1.00 12.85 326 ARG A CA 1
ATOM 2558 C C . ARG A 1 326 ? 30.676 15.009 125.200 1.00 12.28 326 ARG A C 1
ATOM 2559 O O . ARG A 1 326 ? 31.368 15.143 126.220 1.00 10.73 326 ARG A O 1
ATOM 2567 N N . ILE A 1 327 ? 30.355 16.043 124.421 1.00 8.90 327 ILE A N 1
ATOM 2568 C CA . ILE A 1 327 ? 30.743 17.406 124.792 1.00 8.69 327 ILE A CA 1
ATOM 2569 C C . ILE A 1 327 ? 30.066 17.799 126.096 1.00 12.79 327 ILE A C 1
ATOM 2570 O O . ILE A 1 327 ? 30.703 18.322 127.017 1.00 10.06 327 ILE A O 1
ATOM 2575 N N . ILE A 1 328 ? 28.759 17.540 126.200 1.00 13.27 328 ILE A N 1
ATOM 2576 C CA . ILE A 1 328 ? 28.040 17.838 127.435 1.00 11.87 328 ILE A CA 1
ATOM 2577 C C . ILE A 1 328 ? 28.679 17.115 128.616 1.00 12.57 328 ILE A C 1
ATOM 2578 O O . ILE A 1 328 ? 28.823 17.686 129.705 1.00 11.23 328 ILE A O 1
ATOM 2583 N N . GLU A 1 329 ? 29.104 15.866 128.414 1.00 9.78 329 GLU A N 1
ATOM 2584 C CA . GLU A 1 329 ? 29.708 15.114 129.511 1.00 11.04 329 GLU A CA 1
ATOM 2585 C C . GLU A 1 329 ? 31.056 15.707 129.915 1.00 11.66 329 GLU A C 1
ATOM 2586 O O . GLU A 1 329 ? 31.387 15.749 131.106 1.00 10.42 329 GLU A O 1
ATOM 2592 N N . MET A 1 330 ? 31.845 16.177 128.943 1.00 9.80 330 MET A N 1
ATOM 2593 C CA . MET A 1 330 ? 33.111 16.821 129.276 1.00 11.79 330 MET A CA 1
ATOM 2594 C C . MET A 1 330 ? 32.882 18.153 129.988 1.00 14.74 330 MET A C 1
ATOM 2595 O O . MET A 1 330 ? 33.639 18.508 130.895 1.00 9.83 330 MET A O 1
ATOM 2600 N N . ARG A 1 331 ? 31.847 18.906 129.592 1.00 9.43 331 ARG A N 1
ATOM 2601 C CA . ARG A 1 331 ? 31.521 20.141 130.306 1.00 10.32 331 ARG A CA 1
ATOM 2602 C C . ARG A 1 331 ? 31.147 19.848 131.753 1.00 11.92 331 ARG A C 1
ATOM 2603 O O . ARG A 1 331 ? 31.579 20.552 132.676 1.00 9.92 331 ARG A O 1
ATOM 2611 N N . LYS A 1 332 ? 30.349 18.799 131.965 1.00 10.99 332 LYS A N 1
ATOM 2612 C CA . LYS A 1 332 ? 29.965 18.398 133.312 1.00 13.83 332 LYS A CA 1
ATOM 2613 C C . LYS A 1 332 ? 31.169 17.933 134.122 1.00 12.99 332 LYS A C 1
ATOM 2614 O O . LYS A 1 332 ? 31.295 18.282 135.301 1.00 13.75 332 LYS A O 1
ATOM 2620 N N . ARG A 1 333 ? 32.061 17.140 133.515 1.00 10.76 333 ARG A N 1
ATOM 2621 C CA . ARG A 1 333 ? 33.245 16.670 134.237 1.00 11.08 333 ARG A CA 1
ATOM 2622 C C . ARG A 1 333 ? 34.119 17.843 134.658 1.00 10.98 333 ARG A C 1
ATOM 2623 O O . ARG A 1 333 ? 34.550 17.933 135.813 1.00 11.31 333 ARG A O 1
ATOM 2631 N N . LEU A 1 334 ? 34.389 18.757 133.727 1.00 10.55 334 LEU A N 1
ATOM 2632 C CA . LEU A 1 334 ? 35.224 19.914 134.042 1.00 13.86 334 LEU A CA 1
ATOM 2633 C C . LEU A 1 334 ? 34.610 20.751 135.163 1.00 13.63 334 LEU A C 1
ATOM 2634 O O . LEU A 1 334 ? 35.280 21.069 136.152 1.00 10.89 334 LEU A O 1
ATOM 2639 N N . ARG A 1 335 ? 33.323 21.093 135.034 1.00 11.46 335 ARG A N 1
ATOM 2640 C CA . ARG A 1 335 ? 32.655 21.879 136.069 1.00 12.77 335 ARG A CA 1
ATOM 2641 C C . ARG A 1 335 ? 32.631 21.145 137.404 1.00 13.77 335 ARG A C 1
ATOM 2642 O O . ARG A 1 335 ? 32.911 21.742 138.454 1.00 13.55 335 ARG A O 1
ATOM 2650 N N . ASP A 1 336 ? 32.305 19.845 137.388 1.00 11.38 336 ASP A N 1
ATOM 2651 C CA . ASP A 1 336 ? 32.223 19.095 138.639 1.00 11.91 336 ASP A CA 1
ATOM 2652 C C . ASP A 1 336 ? 33.566 19.047 139.349 1.00 12.18 336 ASP A C 1
ATOM 2653 O O . ASP A 1 336 ? 33.615 19.062 140.581 1.00 14.60 336 ASP A O 1
ATOM 2658 N N . SER A 1 337 ? 34.669 18.978 138.600 1.00 11.98 337 SER A N 1
ATOM 2659 C CA . SER A 1 337 ? 35.974 18.924 139.263 1.00 12.85 337 SER A CA 1
ATOM 2660 C C . SER A 1 337 ? 36.361 20.276 139.846 1.00 14.44 337 SER A C 1
ATOM 2661 O O . SER A 1 337 ? 36.962 20.342 140.924 1.00 14.00 337 SER A O 1
ATOM 2664 N N . LEU A 1 338 ? 36.039 21.362 139.136 1.00 11.82 338 LEU A N 1
ATOM 2665 C CA . LEU A 1 338 ? 36.305 22.699 139.650 1.00 11.81 338 LEU A CA 1
ATOM 2666 C C . LEU A 1 338 ? 35.493 22.978 140.912 1.00 16.48 338 LEU A C 1
ATOM 2667 O O . LEU A 1 338 ? 35.986 23.625 141.844 1.00 16.23 338 LEU A O 1
ATOM 2672 N N . VAL A 1 339 ? 34.241 22.510 140.956 1.00 16.46 339 VAL A N 1
ATOM 2673 C CA . VAL A 1 339 ? 33.439 22.645 142.171 1.00 14.42 339 VAL A CA 1
ATOM 2674 C C . VAL A 1 339 ? 34.067 21.839 143.304 1.00 20.32 339 VAL A C 1
ATOM 2675 O O . VAL A 1 339 ? 34.255 22.340 144.421 1.00 19.84 339 VAL A O 1
ATOM 2679 N N . ALA A 1 340 ? 34.434 20.586 143.017 1.00 19.80 340 ALA A N 1
ATOM 2680 C CA . ALA A 1 340 ? 35.012 19.716 144.041 1.00 18.91 340 ALA A CA 1
ATOM 2681 C C . ALA A 1 340 ? 36.337 20.260 144.559 1.00 19.54 340 ALA A C 1
ATOM 2682 O O . ALA A 1 340 ? 36.653 20.122 145.748 1.00 19.65 340 ALA A O 1
ATOM 2684 N N . LEU A 1 341 ? 37.139 20.855 143.678 1.00 18.85 341 LEU A N 1
ATOM 2685 C CA . LEU A 1 341 ? 38.378 21.496 144.097 1.00 13.71 341 LEU A CA 1
ATOM 2686 C C . LEU A 1 341 ? 38.140 22.842 144.760 1.00 16.24 341 LEU A C 1
ATOM 2687 O O . LEU A 1 341 ? 39.104 23.456 145.228 1.00 17.94 341 LEU A O 1
ATOM 2692 N N . LYS A 1 342 ? 36.893 23.322 144.778 1.00 21.45 342 LYS A N 1
ATOM 2693 C CA . LYS A 1 342 ? 36.538 24.601 145.402 1.00 24.55 342 LYS A CA 1
ATOM 2694 C C . LYS A 1 342 ? 37.282 25.771 144.753 1.00 20.80 342 LYS A C 1
ATOM 2695 O O . LYS A 1 342 ? 37.689 26.720 145.429 1.00 18.61 342 LYS A O 1
ATOM 2701 N N . THR A 1 343 ? 37.471 25.699 143.437 1.00 17.87 343 THR A N 1
ATOM 2702 C CA . THR A 1 343 ? 38.134 26.778 142.713 1.00 16.05 343 THR A CA 1
ATOM 2703 C C . THR A 1 343 ? 37.355 28.078 142.905 1.00 17.27 343 THR A C 1
ATOM 2704 O O . THR A 1 343 ? 36.124 28.082 142.765 1.00 15.02 343 THR A O 1
ATOM 2708 N N . PRO A 1 344 ? 38.020 29.182 143.258 1.00 17.74 344 PRO A N 1
ATOM 2709 C CA . PRO A 1 344 ? 37.302 30.446 143.450 1.00 16.39 344 PRO A CA 1
ATOM 2710 C C . PRO A 1 344 ? 36.515 30.832 142.209 1.00 20.04 344 PRO A C 1
ATOM 2711 O O . PRO A 1 344 ? 36.942 30.590 141.078 1.00 20.52 344 PRO A O 1
ATOM 2715 N N . GLY A 1 345 ? 35.355 31.436 142.432 1.00 19.65 345 GLY A N 1
ATOM 2716 C CA . GLY A 1 345 ? 34.483 31.857 141.356 1.00 19.52 345 GLY A CA 1
ATOM 2717 C C . GLY A 1 345 ? 33.384 30.844 141.089 1.00 19.64 345 GLY A C 1
ATOM 2718 O O . GLY A 1 345 ? 33.344 29.749 141.652 1.00 18.67 345 GLY A O 1
ATOM 2719 N N . SER A 1 346 ? 32.470 31.228 140.206 1.00 22.25 346 SER A N 1
ATOM 2720 C CA . SER A 1 346 ? 31.375 30.354 139.809 1.00 21.68 346 SER A CA 1
ATOM 2721 C C . SER A 1 346 ? 31.705 29.722 138.464 1.00 18.97 346 SER A C 1
ATOM 2722 O O . SER A 1 346 ? 32.299 30.363 137.593 1.00 15.90 346 SER A O 1
ATOM 2725 N N . TRP A 1 347 ? 31.327 28.455 138.307 1.00 14.39 347 TRP A N 1
ATOM 2726 C CA . TRP A 1 347 ? 31.734 27.668 137.152 1.00 13.48 347 TRP A CA 1
ATOM 2727 C C . TRP A 1 347 ? 30.539 27.103 136.405 1.00 14.78 347 TRP A C 1
ATOM 2728 O O . TRP A 1 347 ? 30.716 26.298 135.482 1.00 11.98 347 TRP A O 1
ATOM 2739 N N . ASP A 1 348 ? 29.329 27.551 136.746 1.00 15.52 348 ASP A N 1
ATOM 2740 C CA . ASP A 1 348 ? 28.130 27.073 136.069 1.00 17.86 348 ASP A CA 1
ATOM 2741 C C . ASP A 1 348 ? 28.055 27.504 134.608 1.00 9.81 348 ASP A C 1
ATOM 2742 O O . ASP A 1 348 ? 27.324 26.877 133.836 1.00 10.18 348 ASP A O 1
ATOM 2747 N N . HIS A 1 349 ? 28.799 28.532 134.204 1.00 9.63 349 HIS A N 1
ATOM 2748 C CA . HIS A 1 349 ? 28.811 28.901 132.790 1.00 12.99 349 HIS A CA 1
ATOM 2749 C C . HIS A 1 349 ? 29.370 27.778 131.929 1.00 11.50 349 HIS A C 1
ATOM 2750 O O . HIS A 1 349 ? 28.991 27.649 130.762 1.00 9.05 349 HIS A O 1
ATOM 2757 N N . ILE A 1 350 ? 30.262 26.952 132.486 1.00 11.87 350 ILE A N 1
ATOM 2758 C CA . ILE A 1 350 ? 30.807 25.824 131.732 1.00 11.17 350 ILE A CA 1
ATOM 2759 C C . ILE A 1 350 ? 29.691 24.907 131.248 1.00 13.02 350 ILE A C 1
ATOM 2760 O O . ILE A 1 350 ? 29.723 24.417 130.114 1.00 10.20 350 ILE A O 1
ATOM 2765 N N . THR A 1 351 ? 28.698 24.640 132.099 1.00 9.33 351 THR A N 1
ATOM 2766 C CA . THR A 1 351 ? 27.604 23.763 131.686 1.00 9.36 351 THR A CA 1
ATOM 2767 C C . THR A 1 351 ? 26.394 24.527 131.138 1.00 11.58 351 THR A C 1
ATOM 2768 O O . THR A 1 351 ? 25.518 23.904 130.527 1.00 12.83 351 THR A O 1
ATOM 2772 N N . GLN A 1 352 ? 26.340 25.860 131.293 1.00 11.69 352 GLN A N 1
ATOM 2773 C CA . GLN A 1 352 ? 25.269 26.644 130.680 1.00 13.07 352 GLN A CA 1
ATOM 2774 C C . GLN A 1 352 ? 25.554 26.959 129.219 1.00 12.97 352 GLN A C 1
ATOM 2775 O O . GLN A 1 352 ? 24.615 27.177 128.440 1.00 12.91 352 GLN A O 1
ATOM 2781 N N . GLN A 1 353 ? 26.822 26.972 128.836 1.00 8.51 353 GLN A N 1
ATOM 2782 C CA . GLN A 1 353 ? 27.222 27.078 127.445 1.00 8.23 353 GLN A CA 1
ATOM 2783 C C . GLN A 1 353 ? 26.936 25.772 126.695 1.00 8.41 353 GLN A C 1
ATOM 2784 O O . GLN A 1 353 ? 26.720 24.705 127.286 1.00 8.78 353 GLN A O 1
ATOM 2790 N N . ILE A 1 354 ? 26.973 25.858 125.366 1.00 10.61 354 ILE A N 1
ATOM 2791 C CA . ILE A 1 354 ? 26.638 24.726 124.509 1.00 11.68 354 ILE A CA 1
ATOM 2792 C C . ILE A 1 354 ? 27.526 24.761 123.271 1.00 10.90 354 ILE A C 1
ATOM 2793 O O . ILE A 1 354 ? 27.993 25.823 122.847 1.00 11.12 354 ILE A O 1
ATOM 2798 N N . GLY A 1 355 ? 27.754 23.589 122.681 1.00 10.20 355 GLY A N 1
ATOM 2799 C CA . GLY A 1 355 ? 28.628 23.498 121.523 1.00 12.60 355 GLY A CA 1
ATOM 2800 C C . GLY A 1 355 ? 30.059 23.197 121.921 1.00 12.42 355 GLY A C 1
ATOM 2801 O O . GLY A 1 355 ? 30.384 22.979 123.092 1.00 13.41 355 GLY A O 1
ATOM 2802 N N . MET A 1 356 ? 30.943 23.216 120.935 1.00 12.65 356 MET A N 1
ATOM 2803 C CA . MET A 1 356 ? 32.289 22.751 121.236 1.00 17.36 356 MET A CA 1
ATOM 2804 C C . MET A 1 356 ? 33.254 23.858 121.638 1.00 12.34 356 MET A C 1
ATOM 2805 O O . MET A 1 356 ? 34.410 23.551 121.933 1.00 15.73 356 MET A O 1
ATOM 2810 N N . PHE A 1 357 ? 32.819 25.118 121.704 1.00 8.60 357 PHE A N 1
ATOM 2811 C CA . PHE A 1 357 ? 33.666 26.200 122.186 1.00 8.15 357 PHE A CA 1
ATOM 2812 C C . PHE A 1 357 ? 33.137 26.759 123.501 1.00 14.47 357 PHE A C 1
ATOM 2813 O O . PHE A 1 357 ? 31.928 26.795 123.748 1.00 15.48 357 PHE A O 1
ATOM 2821 N N . SER A 1 358 ? 34.060 27.210 124.344 1.00 15.45 358 SER A N 1
ATOM 2822 C CA . SER A 1 358 ? 33.717 27.705 125.669 1.00 16.73 358 SER A CA 1
ATOM 2823 C C . SER A 1 358 ? 34.617 28.873 126.031 1.00 13.64 358 SER A C 1
ATOM 2824 O O . SER A 1 358 ? 35.847 28.749 125.974 1.00 8.95 358 SER A O 1
ATOM 2827 N N . PHE A 1 359 ? 34.010 29.994 126.420 1.00 7.79 359 PHE A N 1
ATOM 2828 C CA . PHE A 1 359 ? 34.745 31.031 127.138 1.00 9.81 359 PHE A CA 1
ATOM 2829 C C . PHE A 1 359 ? 34.821 30.590 128.599 1.00 11.78 359 PHE A C 1
ATOM 2830 O O . PHE A 1 359 ? 33.798 30.538 129.294 1.00 8.36 359 PHE A O 1
ATOM 2838 N N . THR A 1 360 ? 36.029 30.230 129.046 1.00 8.37 360 THR A N 1
ATOM 2839 C CA . THR A 1 360 ? 36.241 29.748 130.405 1.00 10.22 360 THR A CA 1
ATOM 2840 C C . THR A 1 360 ? 36.204 30.868 131.435 1.00 12.92 360 THR A C 1
ATOM 2841 O O . THR A 1 360 ? 35.918 30.607 132.609 1.00 14.63 360 THR A O 1
ATOM 2845 N N . GLY A 1 361 ? 36.508 32.100 131.025 1.00 12.75 361 GLY A N 1
ATOM 2846 C CA . GLY A 1 361 ? 36.689 33.200 131.946 1.00 12.05 361 GLY A CA 1
ATOM 2847 C C . GLY A 1 361 ? 38.108 33.382 132.448 1.00 13.73 361 GLY A C 1
ATOM 2848 O O . GLY A 1 361 ? 38.355 34.298 133.238 1.00 11.89 361 GLY A O 1
ATOM 2849 N N . LEU A 1 362 ? 39.048 32.540 132.029 1.00 12.75 362 LEU A N 1
ATOM 2850 C CA . LEU A 1 362 ? 40.430 32.711 132.467 1.00 11.34 362 LEU A CA 1
ATOM 2851 C C . LEU A 1 362 ? 41.036 33.962 131.843 1.00 12.74 362 LEU A C 1
ATOM 2852 O O . LEU A 1 362 ? 40.677 34.361 130.734 1.00 9.15 362 LEU A O 1
ATOM 2857 N N . THR A 1 363 ? 41.967 34.577 132.568 1.00 9.72 363 THR A N 1
ATOM 2858 C CA . THR A 1 363 ? 42.672 35.774 132.115 1.00 9.76 363 THR A CA 1
ATOM 2859 C C . THR A 1 363 ? 43.898 35.376 131.306 1.00 13.58 363 THR A C 1
ATOM 2860 O O . THR A 1 363 ? 44.341 34.223 131.355 1.00 9.87 363 THR A O 1
ATOM 2864 N N . PRO A 1 364 ? 44.499 36.316 130.562 1.00 9.66 364 PRO A N 1
ATOM 2865 C CA . PRO A 1 364 ? 45.717 35.964 129.817 1.00 10.07 364 PRO A CA 1
ATOM 2866 C C . PRO A 1 364 ? 46.839 35.437 130.693 1.00 10.77 364 PRO A C 1
ATOM 2867 O O . PRO A 1 364 ? 47.539 34.505 130.278 1.00 9.95 364 PRO A O 1
ATOM 2871 N N . ALA A 1 365 ? 47.046 36.008 131.885 1.00 10.33 365 ALA A N 1
ATOM 2872 C CA . ALA A 1 365 ? 48.065 35.467 132.780 1.00 15.62 365 ALA A CA 1
ATOM 2873 C C . ALA A 1 365 ? 47.737 34.028 133.179 1.00 10.67 365 ALA A C 1
ATOM 2874 O O . ALA A 1 365 ? 48.631 33.173 133.255 1.00 10.83 365 ALA A O 1
ATOM 2876 N N . GLN A 1 366 ? 46.460 33.744 133.431 1.00 10.51 366 GLN A N 1
ATOM 2877 C CA . GLN A 1 366 ? 46.068 32.396 133.824 1.00 10.52 366 GLN A CA 1
ATOM 2878 C C . GLN A 1 366 ? 46.226 31.411 132.675 1.00 11.80 366 GLN A C 1
ATOM 2879 O O . GLN A 1 366 ? 46.640 30.264 132.888 1.00 10.38 366 GLN A O 1
ATOM 2885 N N . VAL A 1 367 ? 45.876 31.833 131.455 1.00 9.89 367 VAL A N 1
ATOM 2886 C CA . VAL A 1 367 ? 46.058 30.976 130.287 1.00 9.64 367 VAL A CA 1
ATOM 2887 C C . VAL A 1 367 ? 47.538 30.675 130.085 1.00 9.84 367 VAL A C 1
ATOM 2888 O O . VAL A 1 367 ? 47.924 29.527 129.835 1.00 9.87 367 VAL A O 1
ATOM 2892 N N . GLN A 1 368 ? 48.391 31.699 130.212 1.00 10.01 368 GLN A N 1
ATOM 2893 C CA . GLN A 1 368 ? 49.832 31.492 130.060 1.00 10.25 368 GLN A CA 1
ATOM 2894 C C . GLN A 1 368 ? 50.375 30.567 131.148 1.00 10.63 368 GLN A C 1
ATOM 2895 O O . GLN A 1 368 ? 51.258 29.747 130.890 1.00 10.77 368 GLN A O 1
ATOM 2901 N N . PHE A 1 369 ? 49.872 30.707 132.378 1.00 10.83 369 PHE A N 1
ATOM 2902 C CA . PHE A 1 369 ? 50.256 29.800 133.455 1.00 11.21 369 PHE A CA 1
ATOM 2903 C C . PHE A 1 369 ? 49.882 28.358 133.110 1.00 14.11 369 PHE A C 1
ATOM 2904 O O . PHE A 1 369 ? 50.684 27.436 133.305 1.00 13.25 369 PHE A O 1
ATOM 2912 N N . CYS A 1 370 ? 48.668 28.150 132.590 1.00 10.74 370 CYS A N 1
ATOM 2913 C CA . CYS A 1 370 ? 48.256 26.817 132.157 1.00 12.36 370 CYS A CA 1
ATOM 2914 C C . CYS A 1 370 ? 49.175 26.276 131.070 1.00 10.57 370 CYS A C 1
ATOM 2915 O O . CYS A 1 370 ? 49.487 25.079 131.049 1.00 12.92 370 CYS A O 1
ATOM 2918 N N . GLN A 1 371 ? 49.601 27.136 130.146 1.00 10.37 371 GLN A N 1
ATOM 2919 C CA . GLN A 1 371 ? 50.477 26.684 129.075 1.00 11.16 371 GLN A CA 1
ATOM 2920 C C . GLN A 1 371 ? 51.845 26.271 129.615 1.00 16.83 371 GLN A C 1
ATOM 2921 O O . GLN A 1 371 ? 52.356 25.201 129.274 1.00 11.71 371 GLN A O 1
ATOM 2927 N N . GLU A 1 372 ? 52.447 27.097 130.477 1.00 11.07 372 GLU A N 1
ATOM 2928 C CA . GLU A 1 372 ? 53.816 26.839 130.912 1.00 11.52 372 GLU A CA 1
ATOM 2929 C C . GLU A 1 372 ? 53.897 25.740 131.967 1.00 11.90 372 GLU A C 1
ATOM 2930 O O . GLU A 1 372 ? 54.848 24.953 131.971 1.00 17.77 372 GLU A O 1
ATOM 2936 N N . ARG A 1 373 ? 52.932 25.669 132.880 1.00 11.91 373 ARG A N 1
ATOM 2937 C CA . ARG A 1 373 ? 53.017 24.701 133.969 1.00 12.33 373 ARG A CA 1
ATOM 2938 C C . ARG A 1 373 ? 52.229 23.419 133.720 1.00 12.37 373 ARG A C 1
ATOM 2939 O O . ARG A 1 373 ? 52.520 22.404 134.358 1.00 12.61 373 ARG A O 1
ATOM 2947 N N . TYR A 1 374 ? 51.230 23.437 132.833 1.00 11.75 374 TYR A N 1
ATOM 2948 C CA . TYR A 1 374 ? 50.451 22.235 132.551 1.00 11.67 374 TYR A CA 1
ATOM 2949 C C . TYR A 1 374 ? 50.395 21.885 131.069 1.00 11.32 374 TYR A C 1
ATOM 2950 O O . TYR A 1 374 ? 49.718 20.912 130.703 1.00 11.23 374 TYR A O 1
ATOM 2959 N N . HIS A 1 375 ? 51.080 22.649 130.211 1.00 11.14 375 HIS A N 1
ATOM 2960 C CA . HIS A 1 375 ? 51.218 22.337 128.789 1.00 10.88 375 HIS A CA 1
ATOM 2961 C C . HIS A 1 375 ? 49.860 22.251 128.101 1.00 12.85 375 HIS A C 1
ATOM 2962 O O . HIS A 1 375 ? 49.642 21.408 127.225 1.00 11.24 375 HIS A O 1
ATOM 2969 N N . LEU A 1 376 ? 48.938 23.119 128.517 1.00 10.91 376 LEU A N 1
ATOM 2970 C CA . LEU A 1 376 ? 47.645 23.287 127.863 1.00 9.83 376 LEU A CA 1
ATOM 2971 C C . LEU A 1 376 ? 47.740 24.443 126.888 1.00 9.51 376 LEU A C 1
ATOM 2972 O O . LEU A 1 376 ? 48.162 25.540 127.272 1.00 11.89 376 LEU A O 1
ATOM 2977 N N . TYR A 1 377 ? 47.306 24.210 125.648 1.00 9.21 377 TYR A N 1
ATOM 2978 C CA . TYR A 1 377 ? 47.431 25.181 124.567 1.00 9.28 377 TYR A CA 1
ATOM 2979 C C . TYR A 1 377 ? 46.038 25.642 124.130 1.00 9.83 377 TYR A C 1
ATOM 2980 O O . TYR A 1 377 ? 45.271 24.868 123.548 1.00 8.43 377 TYR A O 1
ATOM 2989 N N . PHE A 1 378 ? 45.707 26.896 124.440 1.00 8.52 378 PHE A N 1
ATOM 2990 C CA . PHE A 1 378 ? 44.429 27.489 124.052 1.00 8.22 378 PHE A CA 1
ATOM 2991 C C . PHE A 1 378 ? 44.583 29.008 124.028 1.00 11.25 378 PHE A C 1
ATOM 2992 O O . PHE A 1 378 ? 45.614 29.559 124.429 1.00 9.22 378 PHE A O 1
ATOM 3000 N N . SER A 1 379 ? 43.540 29.677 123.536 1.00 12.02 379 SER A N 1
ATOM 3001 C CA . SER A 1 379 ? 43.614 31.097 123.211 1.00 10.44 379 SER A CA 1
ATOM 3002 C C . SER A 1 379 ? 43.725 31.961 124.462 1.00 9.20 379 SER A C 1
ATOM 3003 O O . SER A 1 379 ? 43.154 31.656 125.510 1.00 9.31 379 SER A O 1
ATOM 3006 N N . ALA A 1 380 ? 44.443 33.079 124.318 1.00 9.10 380 ALA A N 1
ATOM 3007 C CA . ALA A 1 380 ? 44.669 34.020 125.413 1.00 12.30 380 ALA A CA 1
ATOM 3008 C C . ALA A 1 380 ? 43.381 34.645 125.941 1.00 13.23 380 ALA A C 1
ATOM 3009 O O . ALA A 1 380 ? 43.352 35.083 127.094 1.00 11.64 380 ALA A O 1
ATOM 3011 N N . ASN A 1 381 ? 42.315 34.700 125.136 1.00 9.02 381 ASN A N 1
ATOM 3012 C CA . ASN A 1 381 ? 41.030 35.194 125.620 1.00 9.42 381 ASN A CA 1
ATOM 3013 C C . ASN A 1 381 ? 40.281 34.156 126.457 1.00 10.02 381 ASN A C 1
ATOM 3014 O O . ASN A 1 381 ? 39.137 34.396 126.854 1.00 10.36 381 ASN A O 1
ATOM 3019 N N . GLY A 1 382 ? 40.889 33.004 126.721 1.00 9.22 382 GLY A N 1
ATOM 3020 C CA . GLY A 1 382 ? 40.248 31.987 127.527 1.00 8.34 382 GLY A CA 1
ATOM 3021 C C . GLY A 1 382 ? 39.333 31.047 126.774 1.00 8.28 382 GLY A C 1
ATOM 3022 O O . GLY A 1 382 ? 38.694 30.198 127.409 1.00 8.18 382 GLY A O 1
ATOM 3023 N N . ARG A 1 383 ? 39.255 31.153 125.448 1.00 7.85 383 ARG A N 1
ATOM 3024 C CA . ARG A 1 383 ? 38.450 30.208 124.682 1.00 7.65 383 ARG A CA 1
ATOM 3025 C C . ARG A 1 383 ? 39.127 28.842 124.655 1.00 7.72 383 ARG A C 1
ATOM 3026 O O . ARG A 1 383 ? 40.314 28.745 124.337 1.00 7.76 383 ARG A O 1
ATOM 3034 N N . ILE A 1 384 ? 38.369 27.783 124.980 1.00 7.75 384 ILE A N 1
ATOM 3035 C CA . ILE A 1 384 ? 38.831 26.417 124.768 1.00 9.44 384 ILE A CA 1
ATOM 3036 C C . ILE A 1 384 ? 37.874 25.685 123.839 1.00 11.63 384 ILE A C 1
ATOM 3037 O O . ILE A 1 384 ? 36.679 25.989 123.743 1.00 13.39 384 ILE A O 1
ATOM 3042 N N . SER A 1 385 ? 38.417 24.696 123.154 1.00 11.75 385 SER A N 1
ATOM 3043 C CA . SER A 1 385 ? 37.599 23.735 122.431 1.00 13.30 385 SER A CA 1
ATOM 3044 C C . SER A 1 385 ? 37.332 22.539 123.336 1.00 14.88 385 SER A C 1
ATOM 3045 O O . SER A 1 385 ? 38.273 21.876 123.801 1.00 14.66 385 SER A O 1
ATOM 3048 N N . MET A 1 386 ? 36.053 22.276 123.604 1.00 13.27 386 MET A N 1
ATOM 3049 C CA . MET A 1 386 ? 35.712 21.130 124.435 1.00 14.55 386 MET A CA 1
ATOM 3050 C C . MET A 1 386 ? 36.076 19.814 123.760 1.00 15.55 386 MET A C 1
ATOM 3051 O O . MET A 1 386 ? 36.210 18.797 124.449 1.00 14.70 386 MET A O 1
ATOM 3056 N N . ALA A 1 387 ? 36.254 19.810 122.434 1.00 14.43 387 ALA A N 1
ATOM 3057 C CA . ALA A 1 387 ? 36.547 18.559 121.737 1.00 16.96 387 ALA A CA 1
ATOM 3058 C C . ALA A 1 387 ? 37.912 18.010 122.119 1.00 15.60 387 ALA A C 1
ATOM 3059 O O . ALA A 1 387 ? 38.134 16.797 122.023 1.00 13.55 387 ALA A O 1
ATOM 3061 N N . GLY A 1 388 ? 38.833 18.881 122.552 1.00 12.59 388 GLY A N 1
ATOM 3062 C CA . GLY A 1 388 ? 40.143 18.420 122.974 1.00 12.80 388 GLY A CA 1
ATOM 3063 C C . GLY A 1 388 ? 40.129 17.688 124.299 1.00 14.47 388 GLY A C 1
ATOM 3064 O O . GLY A 1 388 ? 41.085 16.964 124.607 1.00 15.55 388 GLY A O 1
ATOM 3065 N N . LEU A 1 389 ? 39.063 17.856 125.082 1.00 10.58 389 LEU A N 1
ATOM 3066 C CA . LEU A 1 389 ? 38.932 17.227 126.385 1.00 9.34 389 LEU A CA 1
ATOM 3067 C C . LEU A 1 389 ? 38.344 15.828 126.237 1.00 11.99 389 LEU A C 1
ATOM 3068 O O . LEU A 1 389 ? 37.412 15.608 125.451 1.00 9.37 389 LEU A O 1
ATOM 3073 N N . ASN A 1 390 ? 38.901 14.888 126.997 1.00 9.97 390 ASN A N 1
ATOM 3074 C CA . ASN A 1 390 ? 38.380 13.531 127.068 1.00 14.77 390 ASN A CA 1
ATOM 3075 C C . ASN A 1 390 ? 38.777 12.926 128.410 1.00 15.51 390 ASN A C 1
ATOM 3076 O O . ASN A 1 390 ? 39.402 13.580 129.256 1.00 10.86 390 ASN A O 1
ATOM 3081 N N . ASN A 1 391 ? 38.418 11.653 128.591 1.00 12.61 391 ASN A N 1
ATOM 3082 C CA . ASN A 1 391 ? 38.648 10.971 129.864 1.00 15.41 391 ASN A CA 1
ATOM 3083 C C . ASN A 1 391 ? 40.121 10.910 130.253 1.00 14.38 391 ASN A C 1
ATOM 3084 O O . ASN A 1 391 ? 40.440 10.808 131.440 1.00 12.30 391 ASN A O 1
ATOM 3089 N N . SER A 1 392 ? 41.028 10.925 129.287 1.00 11.78 392 SER A N 1
ATOM 3090 C CA . SER A 1 392 ? 42.438 10.817 129.632 1.00 14.67 392 SER A CA 1
ATOM 3091 C C . SER A 1 392 ? 43.053 12.138 130.110 1.00 11.88 392 SER A C 1
ATOM 3092 O O . SER A 1 392 ? 44.148 12.108 130.682 1.00 12.20 392 SER A O 1
ATOM 3095 N N . ASN A 1 393 ? 42.399 13.285 129.897 1.00 11.43 393 ASN A N 1
ATOM 3096 C CA . ASN A 1 393 ? 43.019 14.563 130.236 1.00 13.11 393 ASN A CA 1
ATOM 3097 C C . ASN A 1 393 ? 42.142 15.552 131.006 1.00 13.09 393 ASN A C 1
ATOM 3098 O O . ASN A 1 393 ? 42.653 16.605 131.410 1.00 11.04 393 ASN A O 1
ATOM 3103 N N . VAL A 1 394 ? 40.862 15.254 131.243 1.00 11.09 394 VAL A N 1
ATOM 3104 C CA . VAL A 1 394 ? 39.978 16.278 131.796 1.00 13.43 394 VAL A CA 1
ATOM 3105 C C . VAL A 1 394 ? 40.340 16.606 133.245 1.00 13.39 394 VAL A C 1
ATOM 3106 O O . VAL A 1 394 ? 40.196 17.756 133.682 1.00 12.20 394 VAL A O 1
ATOM 3110 N N . GLU A 1 395 ? 40.845 15.633 134.003 1.00 11.75 395 GLU A N 1
ATOM 3111 C CA . GLU A 1 395 ? 41.269 15.928 135.368 1.00 20.74 395 GLU A CA 1
ATOM 3112 C C . GLU A 1 395 ? 42.557 16.750 135.387 1.00 18.42 395 GLU A C 1
ATOM 3113 O O . GLU A 1 395 ? 42.718 17.648 136.220 1.00 13.67 395 GLU A O 1
ATOM 3119 N N . HIS A 1 396 ? 43.491 16.445 134.489 1.00 12.04 396 HIS A N 1
ATOM 3120 C CA . HIS A 1 396 ? 44.664 17.294 134.319 1.00 11.98 396 HIS A CA 1
ATOM 3121 C C . HIS A 1 396 ? 44.261 18.736 133.998 1.00 11.53 396 HIS A C 1
ATOM 3122 O O . HIS A 1 396 ? 44.823 19.682 134.560 1.00 12.19 396 HIS A O 1
ATOM 3129 N N . VAL A 1 397 ? 43.258 18.923 133.132 1.00 11.11 397 VAL A N 1
ATOM 3130 C CA . VAL A 1 397 ? 42.810 20.270 132.769 1.00 12.60 397 VAL A CA 1
ATOM 3131 C C . VAL A 1 397 ? 42.174 20.983 133.964 1.00 13.84 397 VAL A C 1
ATOM 3132 O O . VAL A 1 397 ? 42.461 22.160 134.233 1.00 12.55 397 VAL A O 1
ATOM 3136 N N . ALA A 1 398 ? 41.286 20.295 134.686 1.00 11.06 398 ALA A N 1
ATOM 3137 C CA . ALA A 1 398 ? 40.686 20.885 135.882 1.00 12.17 398 ALA A CA 1
ATOM 3138 C C . ALA A 1 398 ? 41.747 21.284 136.907 1.00 11.62 398 ALA A C 1
ATOM 3139 O O . ALA A 1 398 ? 41.659 22.355 137.521 1.00 12.97 398 ALA A O 1
ATOM 3141 N N . GLN A 1 399 ? 42.744 20.428 137.116 1.00 11.94 399 GLN A N 1
ATOM 3142 C CA . GLN A 1 399 ? 43.789 20.738 138.085 1.00 12.34 399 GLN A CA 1
ATOM 3143 C C . GLN A 1 399 ? 44.564 21.981 137.671 1.00 12.13 399 GLN A C 1
ATOM 3144 O O . GLN A 1 399 ? 44.922 22.805 138.520 1.00 12.34 399 GLN A O 1
ATOM 3150 N N . ALA A 1 400 ? 44.832 22.123 136.364 1.00 11.74 400 ALA A N 1
ATOM 3151 C CA . ALA A 1 400 ? 45.517 23.304 135.843 1.00 11.53 400 ALA A CA 1
ATOM 3152 C C . ALA A 1 400 ? 44.710 24.565 136.094 1.00 11.59 400 ALA A C 1
ATOM 3153 O O . ALA A 1 400 ? 45.249 25.569 136.578 1.00 11.46 400 ALA A O 1
ATOM 3155 N N . PHE A 1 401 ? 43.422 24.543 135.723 1.00 11.04 401 PHE A N 1
ATOM 3156 C CA . PHE A 1 401 ? 42.560 25.700 135.937 1.00 10.88 401 PHE A CA 1
ATOM 3157 C C . PHE A 1 401 ? 42.506 26.061 137.416 1.00 11.46 401 PHE A C 1
ATOM 3158 O O . PHE A 1 401 ? 42.636 27.235 137.789 1.00 13.21 401 PHE A O 1
ATOM 3166 N N . ASN A 1 402 ? 42.306 25.059 138.274 1.00 11.63 402 ASN A N 1
ATOM 3167 C CA . ASN A 1 402 ? 42.237 25.310 139.708 1.00 12.06 402 ASN A CA 1
ATOM 3168 C C . ASN A 1 402 ? 43.500 26.007 140.191 1.00 13.12 402 ASN A C 1
ATOM 3169 O O . ASN A 1 402 ? 43.438 27.034 140.878 1.00 13.54 402 ASN A O 1
ATOM 3174 N N . HIS A 1 403 ? 44.661 25.477 139.804 1.00 12.83 403 HIS A N 1
ATOM 3175 C CA . HIS A 1 403 ? 45.928 26.062 140.234 1.00 13.86 403 HIS A CA 1
ATOM 3176 C C . HIS A 1 403 ? 46.090 27.479 139.686 1.00 12.44 403 HIS A C 1
ATOM 3177 O O . HIS A 1 403 ? 46.467 28.403 140.415 1.00 12.67 403 HIS A O 1
ATOM 3184 N N . ALA A 1 404 ? 45.805 27.665 138.398 1.00 11.94 404 ALA A N 1
ATOM 3185 C CA . ALA A 1 404 ? 45.992 28.966 137.759 1.00 12.35 404 ALA A CA 1
ATOM 3186 C C . ALA A 1 404 ? 45.125 30.041 138.414 1.00 16.14 404 ALA A C 1
ATOM 3187 O O . ALA A 1 404 ? 45.594 31.150 138.698 1.00 11.87 404 ALA A O 1
ATOM 3189 N N . VAL A 1 405 ? 43.857 29.729 138.664 1.00 11.64 405 VAL A N 1
ATOM 3190 C CA . VAL A 1 405 ? 42.952 30.712 139.247 1.00 11.68 405 VAL A CA 1
ATOM 3191 C C . VAL A 1 405 ? 43.347 31.031 140.687 1.00 15.91 405 VAL A C 1
ATOM 3192 O O . VAL A 1 405 ? 43.326 32.196 141.104 1.00 17.47 405 VAL A O 1
ATOM 3196 N N . ARG A 1 406 ? 43.715 30.012 141.469 1.00 12.53 406 ARG A N 1
ATOM 3197 C CA . ARG A 1 406 ? 44.127 30.247 142.849 1.00 18.28 406 ARG A CA 1
ATOM 3198 C C . ARG A 1 406 ? 45.423 31.041 142.914 1.00 17.82 406 ARG A C 1
ATOM 3199 O O . ARG A 1 406 ? 45.608 31.867 143.814 1.00 14.82 406 ARG A O 1
ATOM 3207 N N . GLU A 1 407 ? 46.345 30.772 141.995 1.00 14.66 407 GLU A N 1
ATOM 3208 C CA . GLU A 1 407 ? 47.653 31.404 142.040 1.00 16.39 407 GLU A CA 1
ATOM 3209 C C . GLU A 1 407 ? 47.612 32.840 141.528 1.00 15.92 407 GLU A C 1
ATOM 3210 O O . GLU A 1 407 ? 48.345 33.693 142.039 1.00 17.01 407 GLU A O 1
ATOM 3216 N N . LEU A 1 408 ? 46.751 33.130 140.552 1.00 12.66 408 LEU A N 1
ATOM 3217 C CA . LEU A 1 408 ? 46.759 34.407 139.834 1.00 12.71 408 LEU A CA 1
ATOM 3218 C C . LEU A 1 408 ? 45.365 35.028 139.806 1.00 15.73 408 LEU A C 1
ATOM 3219 O O . LEU A 1 408 ? 44.773 35.198 138.733 1.00 18.48 408 LEU A O 1
ATOM 3224 N N . PRO A 1 409 ? 44.819 35.409 140.963 1.00 20.00 409 PRO A N 1
ATOM 3225 C CA . PRO A 1 409 ? 43.535 36.122 140.959 1.00 25.31 409 PRO A CA 1
ATOM 3226 C C . PRO A 1 409 ? 43.667 37.479 140.286 1.00 27.78 409 PRO A C 1
ATOM 3227 O O . PRO A 1 409 ? 44.709 38.139 140.362 1.00 25.07 409 PRO A O 1
ATOM 3231 N N . LEU A 1 410 ? 42.596 37.888 139.612 1.00 32.65 410 LEU A N 1
ATOM 3232 C CA . LEU A 1 410 ? 42.554 39.193 138.961 1.00 35.56 410 LEU A CA 1
ATOM 3233 C C . LEU A 1 410 ? 41.830 40.199 139.852 1.00 39.18 410 LEU A C 1
ATOM 3234 O O . LEU A 1 410 ? 42.394 41.233 140.225 1.00 42.39 410 LEU A O 1
ATOM 3239 N N . SER B 1 2 ? 13.282 42.917 100.126 1.00 10.49 2 SER B N 1
ATOM 3240 C CA . SER B 1 2 ? 11.892 43.268 99.813 1.00 27.81 2 SER B CA 1
ATOM 3241 C C . SER B 1 2 ? 11.219 44.125 100.871 1.00 23.17 2 SER B C 1
ATOM 3242 O O . SER B 1 2 ? 10.539 45.086 100.535 1.00 19.98 2 SER B O 1
ATOM 3245 N N . ASP B 1 3 ? 11.382 43.765 102.148 1.00 16.87 3 ASP B N 1
ATOM 3246 C CA . ASP B 1 3 ? 11.393 44.862 103.104 1.00 17.66 3 ASP B CA 1
ATOM 3247 C C . ASP B 1 3 ? 12.697 45.647 103.009 1.00 18.22 3 ASP B C 1
ATOM 3248 O O . ASP B 1 3 ? 12.905 46.603 103.762 1.00 16.74 3 ASP B O 1
ATOM 3253 N N . TYR B 1 4 ? 13.577 45.267 102.078 1.00 10.84 4 TYR B N 1
ATOM 3254 C CA . TYR B 1 4 ? 14.905 45.857 101.965 1.00 11.98 4 TYR B CA 1
ATOM 3255 C C . TYR B 1 4 ? 15.221 46.269 100.534 1.00 11.43 4 TYR B C 1
ATOM 3256 O O . TYR B 1 4 ? 16.396 46.425 100.189 1.00 11.33 4 TYR B O 1
ATOM 3265 N N . GLY B 1 5 ? 14.197 46.440 99.694 1.00 11.25 5 GLY B N 1
ATOM 3266 C CA . GLY B 1 5 ? 14.395 46.885 98.330 1.00 14.78 5 GLY B CA 1
ATOM 3267 C C . GLY B 1 5 ? 14.768 45.813 97.323 1.00 18.51 5 GLY B C 1
ATOM 3268 O O . GLY B 1 5 ? 14.991 46.145 96.153 1.00 11.42 5 GLY B O 1
ATOM 3269 N N . PHE B 1 6 ? 14.820 44.534 97.717 1.00 10.80 6 PHE B N 1
ATOM 3270 C CA . PHE B 1 6 ? 15.301 43.508 96.792 1.00 10.55 6 PHE B CA 1
ATOM 3271 C C . PHE B 1 6 ? 14.319 43.208 95.662 1.00 12.48 6 PHE B C 1
ATOM 3272 O O . PHE B 1 6 ? 14.714 42.603 94.658 1.00 12.66 6 PHE B O 1
ATOM 3280 N N . ALA B 1 7 ? 13.055 43.618 95.786 1.00 11.25 7 ALA B N 1
ATOM 3281 C CA . ALA B 1 7 ? 12.118 43.452 94.678 1.00 14.94 7 ALA B CA 1
ATOM 3282 C C . ALA B 1 7 ? 12.441 44.366 93.509 1.00 16.25 7 ALA B C 1
ATOM 3283 O O . ALA B 1 7 ? 11.962 44.113 92.397 1.00 15.32 7 ALA B O 1
ATOM 3285 N N . ASN B 1 8 ? 13.223 45.426 93.738 1.00 12.91 8 ASN B N 1
ATOM 3286 C CA . ASN B 1 8 ? 13.646 46.333 92.675 1.00 17.91 8 ASN B CA 1
ATOM 3287 C C . ASN B 1 8 ? 14.803 45.789 91.850 1.00 16.38 8 ASN B C 1
ATOM 3288 O O . ASN B 1 8 ? 15.198 46.426 90.870 1.00 19.40 8 ASN B O 1
ATOM 3293 N N . ILE B 1 9 ? 15.362 44.639 92.219 1.00 12.07 9 ILE B N 1
ATOM 3294 C CA . ILE B 1 9 ? 16.439 44.048 91.434 1.00 14.66 9 ILE B CA 1
ATOM 3295 C C . ILE B 1 9 ? 15.880 43.489 90.130 1.00 17.17 9 ILE B C 1
ATOM 3296 O O . ILE B 1 9 ? 14.794 42.900 90.104 1.00 21.33 9 ILE B O 1
ATOM 3301 N N . GLU B 1 10 ? 16.605 43.690 89.031 1.00 17.09 10 GLU B N 1
ATOM 3302 C CA . GLU B 1 10 ? 16.265 43.043 87.771 1.00 25.32 10 GLU B CA 1
ATOM 3303 C C . GLU B 1 10 ? 16.913 41.664 87.702 1.00 26.69 10 GLU B C 1
ATOM 3304 O O . GLU B 1 10 ? 18.104 41.506 87.996 1.00 26.25 10 GLU B O 1
ATOM 3310 N N . GLU B 1 11 ? 16.110 40.669 87.343 1.00 26.81 11 GLU B N 1
ATOM 3311 C CA . GLU B 1 11 ? 16.605 39.309 87.220 1.00 27.78 11 GLU B CA 1
ATOM 3312 C C . GLU B 1 11 ? 17.634 39.242 86.101 1.00 29.75 11 GLU B C 1
ATOM 3313 O O . GLU B 1 11 ? 17.401 39.747 84.999 1.00 29.02 11 GLU B O 1
ATOM 3319 N N . ALA B 1 12 ? 18.790 38.651 86.393 1.00 27.05 12 ALA B N 1
ATOM 3320 C CA . ALA B 1 12 ? 19.812 38.495 85.368 1.00 27.93 12 ALA B CA 1
ATOM 3321 C C . ALA B 1 12 ? 19.329 37.540 84.275 1.00 31.35 12 ALA B C 1
ATOM 3322 O O . ALA B 1 12 ? 18.569 36.602 84.530 1.00 28.60 12 ALA B O 1
ATOM 3324 N N . LYS B 1 13 ? 19.763 37.790 83.042 1.00 35.95 13 LYS B N 1
ATOM 3325 C CA . LYS B 1 13 ? 19.350 36.905 81.962 1.00 38.86 13 LYS B CA 1
ATOM 3326 C C . LYS B 1 13 ? 20.219 35.652 81.948 1.00 37.44 13 LYS B C 1
ATOM 3327 O O . LYS B 1 13 ? 21.358 35.648 82.423 1.00 31.48 13 LYS B O 1
ATOM 3329 N N . ALA B 1 14 ? 19.659 34.578 81.396 1.00 41.49 14 ALA B N 1
ATOM 3330 C CA . ALA B 1 14 ? 20.300 33.272 81.450 1.00 42.25 14 ALA B CA 1
ATOM 3331 C C . ALA B 1 14 ? 21.608 33.259 80.667 1.00 37.35 14 ALA B C 1
ATOM 3332 O O . ALA B 1 14 ? 21.776 33.984 79.683 1.00 35.72 14 ALA B O 1
ATOM 3334 N N . ASP B 1 15 ? 22.545 32.429 81.128 1.00 36.00 15 ASP B N 1
ATOM 3335 C CA . ASP B 1 15 ? 23.760 32.173 80.364 1.00 34.67 15 ASP B CA 1
ATOM 3336 C C . ASP B 1 15 ? 23.394 31.541 79.026 1.00 33.42 15 ASP B C 1
ATOM 3337 O O . ASP B 1 15 ? 22.441 30.762 78.931 1.00 29.79 15 ASP B O 1
ATOM 3339 N N . ALA B 1 16 ? 24.148 31.889 77.980 1.00 33.92 16 ALA B N 1
ATOM 3340 C CA . ALA B 1 16 ? 23.823 31.379 76.649 1.00 33.67 16 ALA B CA 1
ATOM 3341 C C . ALA B 1 16 ? 23.989 29.863 76.576 1.00 33.28 16 ALA B C 1
ATOM 3342 O O . ALA B 1 16 ? 23.186 29.177 75.930 1.00 31.73 16 ALA B O 1
ATOM 3344 N N . ILE B 1 17 ? 25.018 29.321 77.235 1.00 31.03 17 ILE B N 1
ATOM 3345 C CA . ILE B 1 17 ? 25.224 27.875 77.220 1.00 29.58 17 ILE B CA 1
ATOM 3346 C C . ILE B 1 17 ? 24.062 27.152 77.891 1.00 31.08 17 ILE B C 1
ATOM 3347 O O . ILE B 1 17 ? 23.541 26.164 77.359 1.00 32.52 17 ILE B O 1
ATOM 3349 N N . PHE B 1 18 ? 23.631 27.641 79.058 1.00 31.45 18 PHE B N 1
ATOM 3350 C CA . PHE B 1 18 ? 22.500 27.024 79.748 1.00 28.80 18 PHE B CA 1
ATOM 3351 C C . PHE B 1 18 ? 21.251 27.025 78.872 1.00 26.50 18 PHE B C 1
ATOM 3352 O O . PHE B 1 18 ? 20.566 26.004 78.749 1.00 25.78 18 PHE B O 1
ATOM 3360 N N . LYS B 1 19 ? 20.932 28.169 78.259 1.00 26.80 19 LYS B N 1
ATOM 3361 C CA . LYS B 1 19 ? 19.740 28.245 77.419 1.00 27.33 19 LYS B CA 1
ATOM 3362 C C . LYS B 1 19 ? 19.847 27.314 76.211 1.00 31.09 19 LYS B C 1
ATOM 3363 O O . LYS B 1 19 ? 18.845 26.728 75.780 1.00 32.97 19 LYS B O 1
ATOM 3365 N N . LEU B 1 20 ? 21.056 27.155 75.658 1.00 32.08 20 LEU B N 1
ATOM 3366 C CA . LEU B 1 20 ? 21.258 26.231 74.541 1.00 32.23 20 LEU B CA 1
ATOM 3367 C C . LEU B 1 20 ? 20.972 24.793 74.960 1.00 29.39 20 LEU B C 1
ATOM 3368 O O . LEU B 1 20 ? 20.277 24.053 74.256 1.00 25.37 20 LEU B O 1
ATOM 3373 N N . ASN B 1 21 ? 21.515 24.379 76.109 1.00 29.23 21 ASN B N 1
ATOM 3374 C CA . ASN B 1 21 ? 21.303 23.019 76.590 1.00 29.75 21 ASN B CA 1
ATOM 3375 C C . ASN B 1 21 ? 19.830 22.757 76.876 1.00 28.51 21 ASN B C 1
ATOM 3376 O O . ASN B 1 21 ? 19.325 21.665 76.597 1.00 29.46 21 ASN B O 1
ATOM 3381 N N . ALA B 1 22 ? 19.121 23.748 77.429 1.00 25.31 22 ALA B N 1
ATOM 3382 C CA . ALA B 1 22 ? 17.689 23.579 77.644 1.00 26.47 22 ALA B CA 1
ATOM 3383 C C . ALA B 1 22 ? 16.974 23.332 76.328 1.00 25.38 22 ALA B C 1
ATOM 3384 O O . ALA B 1 22 ? 16.056 22.509 76.256 1.00 23.87 22 ALA B O 1
ATOM 3386 N N . GLN B 1 23 ? 17.381 24.038 75.273 1.00 26.53 23 GLN B N 1
ATOM 3387 C CA . GLN B 1 23 ? 16.776 23.808 73.967 1.00 32.80 23 GLN B CA 1
ATOM 3388 C C . GLN B 1 23 ? 17.115 22.418 73.438 1.00 28.59 23 GLN B C 1
ATOM 3389 O O . GLN B 1 23 ? 16.243 21.735 72.891 1.00 25.87 23 GLN B O 1
ATOM 3395 N N . TYR B 1 24 ? 18.369 21.977 73.598 1.00 25.48 24 TYR B N 1
ATOM 3396 C CA . TYR B 1 24 ? 18.741 20.631 73.162 1.00 25.42 24 TYR B CA 1
ATOM 3397 C C . TYR B 1 24 ? 17.841 19.575 73.800 1.00 29.65 24 TYR B C 1
ATOM 3398 O O . TYR B 1 24 ? 17.314 18.695 73.110 1.00 28.20 24 TYR B O 1
ATOM 3407 N N . HIS B 1 25 ? 17.647 19.652 75.122 1.00 28.77 25 HIS B N 1
ATOM 3408 C CA . HIS B 1 25 ? 16.905 18.604 75.817 1.00 28.70 25 HIS B CA 1
ATOM 3409 C C . HIS B 1 25 ? 15.417 18.629 75.496 1.00 29.31 25 HIS B C 1
ATOM 3410 O O . HIS B 1 25 ? 14.763 17.587 75.597 1.00 30.88 25 HIS B O 1
ATOM 3417 N N . GLN B 1 26 ? 14.871 19.780 75.095 1.00 30.86 26 GLN B N 1
ATOM 3418 C CA . GLN B 1 26 ? 13.479 19.843 74.661 1.00 35.79 26 GLN B CA 1
ATOM 3419 C C . GLN B 1 26 ? 13.275 19.288 73.259 1.00 33.54 26 GLN B C 1
ATOM 3420 O O . GLN B 1 26 ? 12.154 18.894 72.921 1.00 32.60 26 GLN B O 1
ATOM 3426 N N . ASP B 1 27 ? 14.321 19.265 72.436 1.00 29.26 27 ASP B N 1
ATOM 3427 C CA . ASP B 1 27 ? 14.201 18.777 71.068 1.00 27.91 27 ASP B CA 1
ATOM 3428 C C . ASP B 1 27 ? 13.887 17.281 71.067 1.00 26.21 27 ASP B C 1
ATOM 3429 O O . ASP B 1 27 ? 14.589 16.482 71.697 1.00 25.81 27 ASP B O 1
ATOM 3434 N N . GLU B 1 28 ? 12.821 16.906 70.373 1.00 28.25 28 GLU B N 1
ATOM 3435 C CA . GLU B 1 28 ? 12.385 15.519 70.309 1.00 29.62 28 GLU B CA 1
ATOM 3436 C C . GLU B 1 28 ? 12.954 14.764 69.110 1.00 33.68 28 GLU B C 1
ATOM 3437 O O . GLU B 1 28 ? 12.724 13.555 68.997 1.00 33.97 28 GLU B O 1
ATOM 3439 N N . ASP B 1 29 ? 13.702 15.427 68.223 1.00 34.03 29 ASP B N 1
ATOM 3440 C CA . ASP B 1 29 ? 14.218 14.748 67.030 1.00 32.55 29 ASP B CA 1
ATOM 3441 C C . ASP B 1 29 ? 15.248 13.690 67.418 1.00 28.88 29 ASP B C 1
ATOM 3442 O O . ASP B 1 29 ? 16.182 13.985 68.179 1.00 23.64 29 ASP B O 1
ATOM 3447 N N . PRO B 1 30 ? 15.131 12.460 66.907 1.00 30.53 30 PRO B N 1
ATOM 3448 C CA . PRO B 1 30 ? 16.061 11.393 67.323 1.00 27.92 30 PRO B CA 1
ATOM 3449 C C . PRO B 1 30 ? 17.498 11.575 66.840 1.00 25.91 30 PRO B C 1
ATOM 3450 O O . PRO B 1 30 ? 18.390 10.912 67.377 1.00 26.88 30 PRO B O 1
ATOM 3454 N N . LYS B 1 31 ? 17.760 12.429 65.853 1.00 26.30 31 LYS B N 1
ATOM 3455 C CA . LYS B 1 31 ? 19.117 12.635 65.354 1.00 26.30 31 LYS B CA 1
ATOM 3456 C C . LYS B 1 31 ? 19.819 13.834 65.993 1.00 24.84 31 LYS B C 1
ATOM 3457 O O . LYS B 1 31 ? 20.898 14.224 65.532 1.00 22.71 31 LYS B O 1
ATOM 3463 N N . LYS B 1 32 ? 19.250 14.414 67.048 1.00 22.21 32 LYS B N 1
ATOM 3464 C CA . LYS B 1 32 ? 19.825 15.614 67.642 1.00 20.66 32 LYS B CA 1
ATOM 3465 C C . LYS B 1 32 ? 21.192 15.325 68.272 1.00 19.59 32 LYS B C 1
ATOM 3466 O O . LYS B 1 32 ? 21.452 14.232 68.781 1.00 16.79 32 LYS B O 1
ATOM 3472 N N . VAL B 1 33 ? 22.079 16.320 68.222 1.00 18.17 33 VAL B N 1
ATOM 3473 C CA . VAL B 1 33 ? 23.423 16.207 68.784 1.00 16.66 33 VAL B CA 1
ATOM 3474 C C . VAL B 1 33 ? 23.686 17.435 69.640 1.00 14.33 33 VAL B C 1
ATOM 3475 O O . VAL B 1 33 ? 23.443 18.565 69.205 1.00 17.69 33 VAL B O 1
ATOM 3479 N N . ASN B 1 34 ? 24.174 17.215 70.853 1.00 13.52 34 ASN B N 1
ATOM 3480 C CA . ASN B 1 34 ? 24.627 18.306 71.707 1.00 16.09 34 ASN B CA 1
ATOM 3481 C C . ASN B 1 34 ? 26.085 18.559 71.370 1.00 14.92 34 ASN B C 1
ATOM 3482 O O . ASN B 1 34 ? 26.966 17.790 71.763 1.00 18.88 34 ASN B O 1
ATOM 3487 N N . MET B 1 35 ? 26.342 19.633 70.625 1.00 16.45 35 MET B N 1
ATOM 3488 C CA . MET B 1 35 ? 27.699 20.059 70.312 1.00 19.58 35 MET B CA 1
ATOM 3489 C C . MET B 1 35 ? 28.208 21.103 71.290 1.00 14.10 35 MET B C 1
ATOM 3490 O O . MET B 1 35 ? 29.111 21.876 70.948 1.00 13.23 35 MET B O 1
ATOM 3495 N N . SER B 1 36 ? 27.625 21.163 72.487 1.00 13.52 36 SER B N 1
ATOM 3496 C CA . SER B 1 36 ? 28.003 22.156 73.483 1.00 19.50 36 SER B CA 1
ATOM 3497 C C . SER B 1 36 ? 28.382 21.521 74.812 1.00 20.22 36 SER B C 1
ATOM 3498 O O . SER B 1 36 ? 28.478 22.237 75.815 1.00 21.54 36 SER B O 1
ATOM 3501 N N . VAL B 1 37 ? 28.586 20.201 74.845 1.00 17.40 37 VAL B N 1
ATOM 3502 C CA . VAL B 1 37 ? 28.910 19.513 76.092 1.00 21.25 37 VAL B CA 1
ATOM 3503 C C . VAL B 1 37 ? 30.228 20.058 76.624 1.00 19.64 37 VAL B C 1
ATOM 3504 O O . VAL B 1 37 ? 31.253 20.030 75.931 1.00 18.80 37 VAL B O 1
ATOM 3508 N N . GLY B 1 38 ? 30.213 20.554 77.862 1.00 17.44 38 GLY B N 1
ATOM 3509 C CA . GLY B 1 38 ? 31.408 21.169 78.422 1.00 17.98 38 GLY B CA 1
ATOM 3510 C C . GLY B 1 38 ? 32.368 20.225 79.127 1.00 19.98 38 GLY B C 1
ATOM 3511 O O . GLY B 1 38 ? 33.210 20.662 79.919 1.00 22.60 38 GLY B O 1
ATOM 3512 N N . ALA B 1 39 ? 32.266 18.931 78.836 1.00 16.48 39 ALA B N 1
ATOM 3513 C CA . ALA B 1 39 ? 33.044 17.922 79.533 1.00 12.99 39 ALA B CA 1
ATOM 3514 C C . ALA B 1 39 ? 33.232 16.721 78.618 1.00 13.58 39 ALA B C 1
ATOM 3515 O O . ALA B 1 39 ? 32.432 16.475 77.718 1.00 12.40 39 ALA B O 1
ATOM 3517 N N . TYR B 1 40 ? 34.289 15.963 78.883 1.00 10.65 40 TYR B N 1
ATOM 3518 C CA . TYR B 1 40 ? 34.607 14.789 78.079 1.00 11.06 40 TYR B CA 1
ATOM 3519 C C . TYR B 1 40 ? 33.473 13.769 78.115 1.00 11.76 40 TYR B C 1
ATOM 3520 O O . TYR B 1 40 ? 32.830 13.568 79.146 1.00 11.00 40 TYR B O 1
ATOM 3529 N N . ARG B 1 41 ? 33.235 13.129 76.968 1.00 12.55 41 ARG B N 1
ATOM 3530 C CA . ARG B 1 41 ? 32.320 12.002 76.828 1.00 12.73 41 ARG B CA 1
ATOM 3531 C C . ARG B 1 41 ? 33.034 10.898 76.061 1.00 12.95 41 ARG B C 1
ATOM 3532 O O . ARG B 1 41 ? 33.872 11.179 75.199 1.00 13.51 41 ARG B O 1
ATOM 3540 N N . ASP B 1 42 ? 32.690 9.637 76.356 1.00 12.60 42 ASP B N 1
ATOM 3541 C CA . ASP B 1 42 ? 33.372 8.513 75.723 1.00 16.19 42 ASP B CA 1
ATOM 3542 C C . ASP B 1 42 ? 32.760 8.239 74.346 1.00 18.26 42 ASP B C 1
ATOM 3543 O O . ASP B 1 42 ? 31.937 9.006 73.834 1.00 21.58 42 ASP B O 1
ATOM 3548 N N . ASP B 1 43 ? 33.163 7.124 73.730 1.00 14.56 43 ASP B N 1
ATOM 3549 C CA . ASP B 1 43 ? 32.705 6.773 72.387 1.00 14.54 43 ASP B CA 1
ATOM 3550 C C . ASP B 1 43 ? 31.215 6.449 72.319 1.00 25.44 43 ASP B C 1
ATOM 3551 O O . ASP B 1 43 ? 30.672 6.367 71.212 1.00 24.11 43 ASP B O 1
ATOM 3553 N N . THR B 1 44 ? 30.544 6.249 73.452 1.00 25.73 44 THR B N 1
ATOM 3554 C CA . THR B 1 44 ? 29.104 6.027 73.463 1.00 22.57 44 THR B CA 1
ATOM 3555 C C . THR B 1 44 ? 28.326 7.255 73.924 1.00 23.13 44 THR B C 1
ATOM 3556 O O . THR B 1 44 ? 27.106 7.174 74.095 1.00 26.23 44 THR B O 1
ATOM 3560 N N . GLY B 1 45 ? 28.996 8.386 74.121 1.00 20.62 45 GLY B N 1
ATOM 3561 C CA . GLY B 1 45 ? 28.332 9.613 74.504 1.00 17.47 45 GLY B CA 1
ATOM 3562 C C . GLY B 1 45 ? 28.123 9.807 75.990 1.00 20.52 45 GLY B C 1
ATOM 3563 O O . GLY B 1 45 ? 27.377 10.714 76.380 1.00 20.28 45 GLY B O 1
ATOM 3564 N N . LYS B 1 46 ? 28.764 8.999 76.834 1.00 18.19 46 LYS B N 1
ATOM 3565 C CA . LYS B 1 46 ? 28.477 9.023 78.264 1.00 17.82 46 LYS B CA 1
ATOM 3566 C C . LYS B 1 46 ? 29.627 9.643 79.062 1.00 15.04 46 LYS B C 1
ATOM 3567 O O . LYS B 1 46 ? 30.778 9.635 78.611 1.00 13.71 46 LYS B O 1
ATOM 3573 N N . PRO B 1 47 ? 29.343 10.187 80.250 1.00 13.67 47 PRO B N 1
ATOM 3574 C CA . PRO B 1 47 ? 30.422 10.560 81.165 1.00 12.30 47 PRO B CA 1
ATOM 3575 C C . PRO B 1 47 ? 31.363 9.385 81.392 1.00 14.59 47 PRO B C 1
ATOM 3576 O O . PRO B 1 47 ? 30.970 8.221 81.295 1.00 15.44 47 PRO B O 1
ATOM 3580 N N . TRP B 1 48 ? 32.624 9.697 81.685 1.00 13.36 48 TRP B N 1
ATOM 3581 C CA . TRP B 1 48 ? 33.672 8.680 81.691 1.00 13.45 48 TRP B CA 1
ATOM 3582 C C . TRP B 1 48 ? 34.572 8.908 82.893 1.00 12.50 48 TRP B C 1
ATOM 3583 O O . TRP B 1 48 ? 35.342 9.871 82.929 1.00 15.02 48 TRP B O 1
ATOM 3594 N N . ILE B 1 49 ? 34.480 8.032 83.879 1.00 13.17 49 ILE B N 1
ATOM 3595 C CA . ILE B 1 49 ? 35.410 8.086 84.997 1.00 14.42 49 ILE B CA 1
ATOM 3596 C C . ILE B 1 49 ? 36.709 7.433 84.555 1.00 15.08 49 ILE B C 1
ATOM 3597 O O . ILE B 1 49 ? 36.700 6.320 84.024 1.00 15.14 49 ILE B O 1
ATOM 3602 N N . LEU B 1 50 ? 37.827 8.126 84.742 1.00 15.84 50 LEU B N 1
ATOM 3603 C CA . LEU B 1 50 ? 39.095 7.561 84.300 1.00 16.27 50 LEU B CA 1
ATOM 3604 C C . LEU B 1 50 ? 39.418 6.337 85.151 1.00 14.16 50 LEU B C 1
ATOM 3605 O O . LEU B 1 50 ? 39.289 6.397 86.378 1.00 11.44 50 LEU B O 1
ATOM 3610 N N . PRO B 1 51 ? 39.828 5.221 84.551 1.00 15.37 51 PRO B N 1
ATOM 3611 C CA . PRO B 1 51 ? 40.213 4.057 85.367 1.00 18.14 51 PRO B CA 1
ATOM 3612 C C . PRO B 1 51 ? 41.195 4.392 86.474 1.00 14.96 51 PRO B C 1
ATOM 3613 O O . PRO B 1 51 ? 41.001 3.948 87.611 1.00 16.22 51 PRO B O 1
ATOM 3617 N N . ALA B 1 52 ? 42.218 5.203 86.188 1.00 14.95 52 ALA B N 1
ATOM 3618 C CA . ALA B 1 52 ? 43.168 5.585 87.230 1.00 16.43 52 ALA B CA 1
ATOM 3619 C C . ALA B 1 52 ? 42.508 6.379 88.361 1.00 15.95 52 ALA B C 1
ATOM 3620 O O . ALA B 1 52 ? 42.922 6.257 89.522 1.00 13.80 52 ALA B O 1
ATOM 3622 N N . VAL B 1 53 ? 41.503 7.210 88.053 1.00 14.26 53 VAL B N 1
ATOM 3623 C CA . VAL B 1 53 ? 40.836 7.975 89.108 1.00 11.62 53 VAL B CA 1
ATOM 3624 C C . VAL B 1 53 ? 39.961 7.063 89.957 1.00 14.81 53 VAL B C 1
ATOM 3625 O O . VAL B 1 53 ? 39.922 7.186 91.187 1.00 16.98 53 VAL B O 1
ATOM 3629 N N . LYS B 1 54 ? 39.233 6.148 89.315 1.00 16.27 54 LYS B N 1
ATOM 3630 C CA . LYS B 1 54 ? 38.456 5.161 90.054 1.00 21.03 54 LYS B CA 1
ATOM 3631 C C . LYS B 1 54 ? 39.346 4.363 90.999 1.00 19.52 54 LYS B C 1
ATOM 3632 O O . LYS B 1 54 ? 39.003 4.154 92.167 1.00 19.66 54 LYS B O 1
ATOM 3638 N N . LYS B 1 55 ? 40.509 3.930 90.514 1.00 16.11 55 LYS B N 1
ATOM 3639 C CA . LYS B 1 55 ? 41.447 3.214 91.371 1.00 17.77 55 LYS B CA 1
ATOM 3640 C C . LYS B 1 55 ? 41.975 4.101 92.489 1.00 17.61 55 LYS B C 1
ATOM 3641 O O . LYS B 1 55 ? 42.046 3.671 93.649 1.00 17.30 55 LYS B O 1
ATOM 3647 N N . ALA B 1 56 ? 42.349 5.346 92.160 1.00 14.77 56 ALA B N 1
ATOM 3648 C CA . ALA B 1 56 ? 42.901 6.256 93.158 1.00 15.78 56 ALA B CA 1
ATOM 3649 C C . ALA B 1 56 ? 41.897 6.556 94.264 1.00 15.08 56 ALA B C 1
ATOM 3650 O O . ALA B 1 56 ? 42.280 6.696 95.432 1.00 13.03 56 ALA B O 1
ATOM 3652 N N . SER B 1 57 ? 40.612 6.686 93.922 1.00 17.12 57 SER B N 1
ATOM 3653 C CA . SER B 1 57 ? 39.638 7.058 94.947 1.00 16.88 57 SER B CA 1
ATOM 3654 C C . SER B 1 57 ? 39.392 5.905 95.913 1.00 19.53 57 SER B C 1
ATOM 3655 O O . SER B 1 57 ? 39.219 6.131 97.118 1.00 20.54 57 SER B O 1
ATOM 3658 N N . LYS B 1 58 ? 39.410 4.665 95.412 1.00 21.70 58 LYS B N 1
ATOM 3659 C CA . LYS B 1 58 ? 39.322 3.501 96.295 1.00 25.41 58 LYS B CA 1
ATOM 3660 C C . LYS B 1 58 ? 40.515 3.439 97.238 1.00 26.72 58 LYS B C 1
ATOM 3661 O O . LYS B 1 58 ? 40.353 3.225 98.445 1.00 28.53 58 LYS B O 1
ATOM 3667 N N . ILE B 1 59 ? 41.726 3.608 96.702 1.00 25.15 59 ILE B N 1
ATOM 3668 C CA . ILE B 1 59 ? 42.921 3.635 97.544 1.00 19.93 59 ILE B CA 1
ATOM 3669 C C . ILE B 1 59 ? 42.794 4.708 98.620 1.00 20.53 59 ILE B C 1
ATOM 3670 O O . ILE B 1 59 ? 43.083 4.469 99.797 1.00 20.74 59 ILE B O 1
ATOM 3675 N N . VAL B 1 60 ? 42.355 5.907 98.232 1.00 21.77 60 VAL B N 1
ATOM 3676 C CA . VAL B 1 60 ? 42.271 7.012 99.189 1.00 25.11 60 VAL B CA 1
ATOM 3677 C C . VAL B 1 60 ? 41.297 6.672 100.311 1.00 28.54 60 VAL B C 1
ATOM 3678 O O . VAL B 1 60 ? 41.617 6.806 101.499 1.00 28.46 60 VAL B O 1
ATOM 3682 N N . GLU B 1 61 ? 40.094 6.220 99.952 1.00 30.82 61 GLU B N 1
ATOM 3683 C CA . GLU B 1 61 ? 39.054 6.045 100.956 1.00 37.78 61 GLU B CA 1
ATOM 3684 C C . GLU B 1 61 ? 39.281 4.816 101.823 1.00 35.43 61 GLU B C 1
ATOM 3685 O O . GLU B 1 61 ? 38.819 4.794 102.969 1.00 35.76 61 GLU B O 1
ATOM 3691 N N . GLU B 1 62 ? 40.009 3.818 101.323 1.00 33.32 62 GLU B N 1
ATOM 3692 C CA . GLU B 1 62 ? 40.339 2.644 102.118 1.00 35.68 62 GLU B CA 1
ATOM 3693 C C . GLU B 1 62 ? 41.585 2.839 102.977 1.00 34.94 62 GLU B C 1
ATOM 3694 O O . GLU B 1 62 ? 41.884 1.969 103.801 1.00 36.21 62 GLU B O 1
ATOM 3700 N N . GLN B 1 63 ? 42.314 3.946 102.808 1.00 31.27 63 GLN B N 1
ATOM 3701 C CA . GLN B 1 63 ? 43.463 4.218 103.666 1.00 33.88 63 GLN B CA 1
ATOM 3702 C C . GLN B 1 63 ? 43.012 4.332 105.119 1.00 36.44 63 GLN B C 1
ATOM 3703 O O . GLN B 1 63 ? 41.961 4.913 105.419 1.00 29.35 63 GLN B O 1
ATOM 3709 N N . ALA B 1 64 ? 43.826 3.779 106.024 1.00 40.70 64 ALA B N 1
ATOM 3710 C CA . ALA B 1 64 ? 43.463 3.761 107.438 1.00 42.38 64 ALA B CA 1
ATOM 3711 C C . ALA B 1 64 ? 43.251 5.170 107.982 1.00 40.29 64 ALA B C 1
ATOM 3712 O O . ALA B 1 64 ? 42.299 5.418 108.731 1.00 40.31 64 ALA B O 1
ATOM 3714 N N . SER B 1 65 ? 44.115 6.109 107.605 1.00 36.46 65 SER B N 1
ATOM 3715 C CA . SER B 1 65 ? 44.055 7.464 108.130 1.00 34.29 65 SER B CA 1
ATOM 3716 C C . SER B 1 65 ? 43.091 8.366 107.360 1.00 27.30 65 SER B C 1
ATOM 3717 O O . SER B 1 65 ? 43.090 9.579 107.583 1.00 25.22 65 SER B O 1
ATOM 3720 N N . PHE B 1 66 ? 42.263 7.811 106.479 1.00 23.71 66 PHE B N 1
ATOM 3721 C CA . PHE B 1 66 ? 41.352 8.650 105.711 1.00 24.13 66 PHE B CA 1
ATOM 3722 C C . PHE B 1 66 ? 40.349 9.351 106.625 1.00 22.61 66 PHE B C 1
ATOM 3723 O O . PHE B 1 66 ? 39.778 8.740 107.532 1.00 20.54 66 PHE B O 1
ATOM 3731 N N . ASN B 1 67 ? 40.114 10.636 106.369 1.00 19.19 67 ASN B N 1
ATOM 3732 C CA . ASN B 1 67 ? 39.103 11.368 107.125 1.00 18.04 67 ASN B CA 1
ATOM 3733 C C . ASN B 1 67 ? 38.672 12.586 106.315 1.00 16.00 67 ASN B C 1
ATOM 3734 O O . ASN B 1 67 ? 39.106 12.783 105.177 1.00 13.72 67 ASN B O 1
ATOM 3739 N N . HIS B 1 68 ? 37.801 13.406 106.913 1.00 13.21 68 HIS B N 1
ATOM 3740 C CA . HIS B 1 68 ? 37.247 14.586 106.257 1.00 9.09 68 HIS B CA 1
ATOM 3741 C C . HIS B 1 68 ? 37.695 15.878 106.941 1.00 8.63 68 HIS B C 1
ATOM 3742 O O . HIS B 1 68 ? 37.015 16.905 106.838 1.00 13.25 68 HIS B O 1
ATOM 3749 N N . GLU B 1 69 ? 38.839 15.850 107.624 1.00 7.92 69 GLU B N 1
ATOM 3750 C CA . GLU B 1 69 ? 39.278 16.997 108.407 1.00 8.57 69 GLU B CA 1
ATOM 3751 C C . GLU B 1 69 ? 39.689 18.168 107.503 1.00 11.64 69 GLU B C 1
ATOM 3752 O O . GLU B 1 69 ? 39.950 18.006 106.309 1.00 10.14 69 GLU B O 1
ATOM 3758 N N . TYR B 1 70 ? 39.739 19.366 108.096 1.00 9.60 70 TYR B N 1
ATOM 3759 C CA . TYR B 1 70 ? 40.154 20.562 107.364 1.00 9.21 70 TYR B CA 1
ATOM 3760 C C . TYR B 1 70 ? 41.560 20.399 106.794 1.00 11.24 70 TYR B C 1
ATOM 3761 O O . TYR B 1 70 ? 42.469 19.914 107.470 1.00 14.54 70 TYR B O 1
ATOM 3770 N N . LEU B 1 71 ? 41.746 20.833 105.552 1.00 11.67 71 LEU B N 1
ATOM 3771 C CA . LEU B 1 71 ? 43.092 21.009 105.025 1.00 11.43 71 LEU B CA 1
ATOM 3772 C C . LEU B 1 71 ? 43.667 22.347 105.485 1.00 13.92 71 LEU B C 1
ATOM 3773 O O . LEU B 1 71 ? 42.921 23.237 105.922 1.00 11.25 71 LEU B O 1
ATOM 3778 N N . PRO B 1 72 ? 44.988 22.534 105.372 1.00 12.02 72 PRO B N 1
ATOM 3779 C CA . PRO B 1 72 ? 45.555 23.883 105.547 1.00 14.69 72 PRO B CA 1
ATOM 3780 C C . PRO B 1 72 ? 44.921 24.869 104.571 1.00 16.13 72 PRO B C 1
ATOM 3781 O O . PRO B 1 72 ? 44.328 24.477 103.559 1.00 11.30 72 PRO B O 1
ATOM 3785 N N . ILE B 1 73 ? 45.042 26.170 104.891 1.00 11.97 73 ILE B N 1
ATOM 3786 C CA . ILE B 1 73 ? 44.457 27.213 104.040 1.00 15.38 73 ILE B CA 1
ATOM 3787 C C . ILE B 1 73 ? 44.905 27.060 102.586 1.00 13.12 73 ILE B C 1
ATOM 3788 O O . ILE B 1 73 ? 44.107 27.212 101.649 1.00 10.60 73 ILE B O 1
ATOM 3793 N N . ALA B 1 74 ? 46.192 26.788 102.373 1.00 8.39 74 ALA B N 1
ATOM 3794 C CA . ALA B 1 74 ? 46.740 26.632 101.029 1.00 9.16 74 ALA B CA 1
ATOM 3795 C C . ALA B 1 74 ? 46.501 25.242 100.430 1.00 10.13 74 ALA B C 1
ATOM 3796 O O . ALA B 1 74 ? 46.902 25.003 99.289 1.00 9.56 74 ALA B O 1
ATOM 3798 N N . GLY B 1 75 ? 45.887 24.320 101.161 1.00 9.72 75 GLY B N 1
ATOM 3799 C CA . GLY B 1 75 ? 45.518 23.032 100.608 1.00 8.98 75 GLY B CA 1
ATOM 3800 C C . GLY B 1 75 ? 46.430 21.908 101.073 1.00 10.14 75 GLY B C 1
ATOM 3801 O O . GLY B 1 75 ? 47.313 22.077 101.917 1.00 9.35 75 GLY B O 1
ATOM 3802 N N . LEU B 1 76 ? 46.182 20.735 100.507 1.00 9.77 76 LEU B N 1
ATOM 3803 C CA . LEU B 1 76 ? 46.904 19.520 100.868 1.00 8.53 76 LEU B CA 1
ATOM 3804 C C . LEU B 1 76 ? 48.338 19.580 100.344 1.00 10.34 76 LEU B C 1
ATOM 3805 O O . LEU B 1 76 ? 48.534 19.612 99.122 1.00 8.15 76 LEU B O 1
ATOM 3810 N N . PRO B 1 77 ? 49.360 19.588 101.214 1.00 12.01 77 PRO B N 1
ATOM 3811 C CA . PRO B 1 77 ? 50.733 19.826 100.723 1.00 13.77 77 PRO B CA 1
ATOM 3812 C C . PRO B 1 77 ? 51.201 18.817 99.685 1.00 12.64 77 PRO B C 1
ATOM 3813 O O . PRO B 1 77 ? 51.883 19.196 98.722 1.00 10.40 77 PRO B O 1
ATOM 3817 N N . ARG B 1 78 ? 50.846 17.537 99.846 1.00 8.87 78 ARG B N 1
ATOM 3818 C CA . ARG B 1 78 ? 51.218 16.540 98.849 1.00 16.47 78 ARG B CA 1
ATOM 3819 C C . ARG B 1 78 ? 50.554 16.806 97.505 1.00 15.99 78 ARG B C 1
ATOM 3820 O O . ARG B 1 78 ? 51.073 16.374 96.467 1.00 13.82 78 ARG B O 1
ATOM 3828 N N . PHE B 1 79 ? 49.390 17.475 97.498 1.00 11.07 79 PHE B N 1
ATOM 3829 C CA . PHE B 1 79 ? 48.766 17.837 96.230 1.00 8.66 79 PHE B CA 1
ATOM 3830 C C . PHE B 1 79 ? 49.437 19.051 95.596 1.00 8.66 79 PHE B C 1
ATOM 3831 O O . PHE B 1 79 ? 49.778 19.024 94.409 1.00 9.46 79 PHE B O 1
ATOM 3839 N N . THR B 1 80 ? 49.621 20.137 96.363 1.00 8.48 80 THR B N 1
ATOM 3840 C CA . THR B 1 80 ? 50.111 21.377 95.758 1.00 11.43 80 THR B CA 1
ATOM 3841 C C . THR B 1 80 ? 51.547 21.222 95.267 1.00 8.83 80 THR B C 1
ATOM 3842 O O . THR B 1 80 ? 51.912 21.768 94.221 1.00 11.96 80 THR B O 1
ATOM 3846 N N . LYS B 1 81 ? 52.368 20.479 96.009 1.00 9.13 81 LYS B N 1
ATOM 3847 C CA . LYS B 1 81 ? 53.716 20.159 95.555 1.00 10.21 81 LYS B CA 1
ATOM 3848 C C . LYS B 1 81 ? 53.692 19.350 94.255 1.00 12.15 81 LYS B C 1
ATOM 3849 O O . LYS B 1 81 ? 54.373 19.695 93.284 1.00 9.85 81 LYS B O 1
ATOM 3855 N N . ALA B 1 82 ? 52.913 18.262 94.217 1.00 9.62 82 ALA B N 1
ATOM 3856 C CA . ALA B 1 82 ? 52.861 17.446 93.005 1.00 9.87 82 ALA B CA 1
ATOM 3857 C C . ALA B 1 82 ? 52.179 18.173 91.842 1.00 9.74 82 ALA B C 1
ATOM 3858 O O . ALA B 1 82 ? 52.511 17.911 90.677 1.00 10.21 82 ALA B O 1
ATOM 3860 N N . ALA B 1 83 ? 51.224 19.068 92.122 1.00 9.38 83 ALA B N 1
ATOM 3861 C CA . ALA B 1 83 ? 50.613 19.850 91.043 1.00 9.30 83 ALA B CA 1
ATOM 3862 C C . ALA B 1 83 ? 51.637 20.759 90.365 1.00 10.84 83 ALA B C 1
ATOM 3863 O O . ALA B 1 83 ? 51.643 20.892 89.134 1.00 9.66 83 ALA B O 1
ATOM 3865 N N . ALA B 1 84 ? 52.516 21.389 91.155 1.00 9.50 84 ALA B N 1
ATOM 3866 C CA . ALA B 1 84 ? 53.620 22.150 90.573 1.00 12.38 84 ALA B CA 1
ATOM 3867 C C . ALA B 1 84 ? 54.601 21.236 89.843 1.00 14.97 84 ALA B C 1
ATOM 3868 O O . ALA B 1 84 ? 55.053 21.561 88.735 1.00 16.44 84 ALA B O 1
ATOM 3870 N N . GLU B 1 85 ? 54.948 20.092 90.446 1.00 10.30 85 GLU B N 1
ATOM 3871 C CA . GLU B 1 85 ? 55.921 19.191 89.831 1.00 16.12 85 GLU B CA 1
ATOM 3872 C C . GLU B 1 85 ? 55.514 18.801 88.418 1.00 15.76 85 GLU B C 1
ATOM 3873 O O . GLU B 1 85 ? 56.350 18.799 87.504 1.00 15.06 85 GLU B O 1
ATOM 3879 N N . VAL B 1 86 ? 54.232 18.468 88.218 1.00 10.68 86 VAL B N 1
ATOM 3880 C CA . VAL B 1 86 ? 53.789 17.976 86.914 1.00 12.87 86 VAL B CA 1
ATOM 3881 C C . VAL B 1 86 ? 53.795 19.087 85.866 1.00 11.77 86 VAL B C 1
ATOM 3882 O O . VAL B 1 86 ? 53.942 18.801 84.673 1.00 11.21 86 VAL B O 1
ATOM 3886 N N . LEU B 1 87 ? 53.687 20.354 86.289 1.00 10.65 87 LEU B N 1
ATOM 3887 C CA . LEU B 1 87 ? 53.817 21.482 85.369 1.00 10.73 87 LEU B CA 1
ATOM 3888 C C . LEU B 1 87 ? 55.254 21.710 84.936 1.00 12.00 87 LEU B C 1
ATOM 3889 O O . LEU B 1 87 ? 55.492 22.156 83.810 1.00 13.23 87 LEU B O 1
ATOM 3894 N N . PHE B 1 88 ? 56.213 21.471 85.824 1.00 11.22 88 PHE B N 1
ATOM 3895 C CA . PHE B 1 88 ? 57.578 21.946 85.659 1.00 11.57 88 PHE B CA 1
ATOM 3896 C C . PHE B 1 88 ? 58.585 20.800 85.700 1.00 17.06 88 PHE B C 1
ATOM 3897 O O . PHE B 1 88 ? 59.707 20.952 86.198 1.00 15.60 88 PHE B O 1
ATOM 3905 N N . ARG B 1 89 ? 58.203 19.640 85.161 1.00 16.23 89 ARG B N 1
ATOM 3906 C CA . ARG B 1 89 ? 59.124 18.506 85.143 1.00 18.75 89 ARG B CA 1
ATOM 3907 C C . ARG B 1 89 ? 60.476 18.844 84.521 1.00 15.90 89 ARG B C 1
ATOM 3908 O O . ARG B 1 89 ? 61.498 18.411 85.077 1.00 17.07 89 ARG B O 1
ATOM 3916 N N . PRO B 1 90 ? 60.576 19.621 83.434 1.00 18.06 90 PRO B N 1
ATOM 3917 C CA . PRO B 1 90 ? 61.908 20.028 82.952 1.00 16.80 90 PRO B CA 1
ATOM 3918 C C . PRO B 1 90 ? 62.652 20.997 83.875 1.00 16.86 90 PRO B C 1
ATOM 3919 O O . PRO B 1 90 ? 63.841 21.243 83.642 1.00 15.52 90 PRO B O 1
ATOM 3923 N N . ASN B 1 91 ? 62.014 21.573 84.891 1.00 13.06 91 ASN B N 1
ATOM 3924 C CA . ASN B 1 91 ? 62.636 22.628 85.698 1.00 14.78 91 ASN B CA 1
ATOM 3925 C C . ASN B 1 91 ? 62.479 22.349 87.190 1.00 13.59 91 ASN B C 1
ATOM 3926 O O . ASN B 1 91 ? 61.853 23.126 87.916 1.00 12.32 91 ASN B O 1
ATOM 3931 N N . PRO B 1 92 ? 63.053 21.247 87.687 1.00 15.77 92 PRO B N 1
ATOM 3932 C CA . PRO B 1 92 ? 62.875 20.914 89.112 1.00 15.17 92 PRO B CA 1
ATOM 3933 C C . PRO B 1 92 ? 63.520 21.912 90.070 1.00 16.41 92 PRO B C 1
ATOM 3934 O O . PRO B 1 92 ? 63.156 21.924 91.250 1.00 15.19 92 PRO B O 1
ATOM 3938 N N . HIS B 1 93 ? 64.441 22.760 89.607 1.00 15.00 93 HIS B N 1
ATOM 3939 C CA . HIS B 1 93 ? 65.048 23.761 90.490 1.00 14.88 93 HIS B CA 1
ATOM 3940 C C . HIS B 1 93 ? 64.042 24.785 91.028 1.00 15.81 93 HIS B C 1
ATOM 3941 O O . HIS B 1 93 ? 64.312 25.399 92.068 1.00 15.02 93 HIS B O 1
ATOM 3948 N N . LEU B 1 94 ? 62.903 25.001 90.348 1.00 12.15 94 LEU B N 1
ATOM 3949 C CA . LEU B 1 94 ? 61.919 25.955 90.861 1.00 11.71 94 LEU B CA 1
ATOM 3950 C C . LEU B 1 94 ? 61.368 25.494 92.203 1.00 16.04 94 LEU B C 1
ATOM 3951 O O . LEU B 1 94 ? 61.249 26.291 93.147 1.00 12.91 94 LEU B O 1
ATOM 3956 N N . LEU B 1 95 ? 61.052 24.201 92.316 1.00 12.02 95 LEU B N 1
ATOM 3957 C CA . LEU B 1 95 ? 60.584 23.651 93.584 1.00 14.36 95 LEU B CA 1
ATOM 3958 C C . LEU B 1 95 ? 61.715 23.491 94.597 1.00 14.51 95 LEU B C 1
ATOM 3959 O O . LEU B 1 95 ? 61.533 23.803 95.779 1.00 15.15 95 LEU B O 1
ATOM 3964 N N . SER B 1 96 ? 62.887 23.014 94.173 1.00 11.82 96 SER B N 1
ATOM 3965 C CA . SER B 1 96 ? 63.936 22.784 95.163 1.00 17.44 96 SER B CA 1
ATOM 3966 C C . SER B 1 96 ? 64.453 24.098 95.749 1.00 17.56 96 SER B C 1
ATOM 3967 O O . SER B 1 96 ? 64.859 24.128 96.916 1.00 16.01 96 SER B O 1
ATOM 3970 N N . GLU B 1 97 ? 64.408 25.196 94.986 1.00 12.09 97 GLU B N 1
ATOM 3971 C CA . GLU B 1 97 ? 64.792 26.503 95.520 1.00 12.60 97 GLU B CA 1
ATOM 3972 C C . GLU B 1 97 ? 63.653 27.199 96.256 1.00 11.62 97 GLU B C 1
ATOM 3973 O O . GLU B 1 97 ? 63.820 28.359 96.659 1.00 11.61 97 GLU B O 1
ATOM 3979 N N . ASP B 1 98 ? 62.516 26.514 96.442 1.00 11.25 98 ASP B N 1
ATOM 3980 C CA . ASP B 1 98 ? 61.384 27.047 97.194 1.00 18.32 98 ASP B CA 1
ATOM 3981 C C . ASP B 1 98 ? 60.850 28.329 96.547 1.00 17.33 98 ASP B C 1
ATOM 3982 O O . ASP B 1 98 ? 60.526 29.307 97.223 1.00 11.92 98 ASP B O 1
ATOM 3987 N N . ARG B 1 99 ? 60.759 28.329 95.220 1.00 10.76 99 ARG B N 1
ATOM 3988 C CA . ARG B 1 99 ? 60.369 29.521 94.490 1.00 10.71 99 ARG B CA 1
ATOM 3989 C C . ARG B 1 99 ? 58.898 29.545 94.089 1.00 12.76 99 ARG B C 1
ATOM 3990 O O . ARG B 1 99 ? 58.419 30.585 93.644 1.00 12.65 99 ARG B O 1
ATOM 3998 N N . VAL B 1 100 ? 58.156 28.452 94.245 1.00 11.02 100 VAL B N 1
ATOM 3999 C CA . VAL B 1 100 ? 56.779 28.403 93.773 1.00 11.39 100 VAL B CA 1
ATOM 4000 C C . VAL B 1 100 ? 55.837 28.511 94.962 1.00 10.18 100 VAL B C 1
ATOM 4001 O O . VAL B 1 100 ? 55.872 27.676 95.876 1.00 10.82 100 VAL B O 1
ATOM 4005 N N . ALA B 1 101 ? 54.987 29.532 94.947 1.00 9.93 101 ALA B N 1
ATOM 4006 C CA . ALA B 1 101 ? 53.893 29.642 95.907 1.00 11.60 101 ALA B CA 1
ATOM 4007 C C . ALA B 1 101 ? 52.652 29.008 95.290 1.00 12.98 101 ALA B C 1
ATOM 4008 O O . ALA B 1 101 ? 52.165 29.467 94.250 1.00 12.88 101 ALA B O 1
ATOM 4010 N N . SER B 1 102 ? 52.146 27.955 95.923 1.00 9.08 102 SER B N 1
ATOM 4011 C CA . SER B 1 102 ? 51.107 27.114 95.347 1.00 10.99 102 SER B CA 1
ATOM 4012 C C . SER B 1 102 ? 49.915 27.061 96.290 1.00 14.07 102 SER B C 1
ATOM 4013 O O . SER B 1 102 ? 50.075 26.769 97.479 1.00 12.23 102 SER B O 1
ATOM 4016 N N . MET B 1 103 ? 48.729 27.361 95.763 1.00 10.69 103 MET B N 1
ATOM 4017 C CA . MET B 1 103 ? 47.503 27.404 96.547 1.00 9.18 103 MET B CA 1
ATOM 4018 C C . MET B 1 103 ? 46.477 26.511 95.883 1.00 8.63 103 MET B C 1
ATOM 4019 O O . MET B 1 103 ? 46.029 26.799 94.767 1.00 9.38 103 MET B O 1
ATOM 4024 N N . GLN B 1 104 ? 46.093 25.448 96.568 1.00 7.43 104 GLN B N 1
ATOM 4025 C CA . GLN B 1 104 ? 44.974 24.653 96.087 1.00 7.36 104 GLN B CA 1
ATOM 4026 C C . GLN B 1 104 ? 43.739 25.539 96.000 1.00 7.18 104 GLN B C 1
ATOM 4027 O O . GLN B 1 104 ? 43.454 26.345 96.895 1.00 9.50 104 GLN B O 1
ATOM 4033 N N . SER B 1 105 ? 43.024 25.416 94.894 1.00 7.56 105 SER B N 1
ATOM 4034 C CA A SER B 1 105 ? 41.903 26.291 94.606 0.50 8.42 105 SER B CA 1
ATOM 4035 C CA B SER B 1 105 ? 41.913 26.293 94.576 0.50 8.45 105 SER B CA 1
ATOM 4036 C C . SER B 1 105 ? 40.691 25.461 94.209 1.00 9.95 105 SER B C 1
ATOM 4037 O O . SER B 1 105 ? 40.776 24.241 93.996 1.00 8.25 105 SER B O 1
ATOM 4042 N N . VAL B 1 106 ? 39.551 26.147 94.108 1.00 6.99 106 VAL B N 1
ATOM 4043 C CA . VAL B 1 106 ? 38.313 25.522 93.654 1.00 9.81 106 VAL B CA 1
ATOM 4044 C C . VAL B 1 106 ? 38.368 25.455 92.129 1.00 11.23 106 VAL B C 1
ATOM 4045 O O . VAL B 1 106 ? 37.725 26.245 91.419 1.00 12.74 106 VAL B O 1
ATOM 4049 N N . SER B 1 107 ? 39.170 24.507 91.640 1.00 10.04 107 SER B N 1
ATOM 4050 C CA . SER B 1 107 ? 39.420 24.218 90.235 1.00 12.46 107 SER B CA 1
ATOM 4051 C C . SER B 1 107 ? 40.046 25.413 89.527 1.00 7.71 107 SER B C 1
ATOM 4052 O O . SER B 1 107 ? 40.596 26.302 90.180 1.00 7.62 107 SER B O 1
ATOM 4055 N N . GLY B 1 108 ? 39.997 25.427 88.193 1.00 7.93 108 GLY B N 1
ATOM 4056 C CA . GLY B 1 108 ? 40.645 26.494 87.444 1.00 11.29 108 GLY B CA 1
ATOM 4057 C C . GLY B 1 108 ? 39.980 27.851 87.615 1.00 10.93 108 GLY B C 1
ATOM 4058 O O . GLY B 1 108 ? 40.659 28.883 87.619 1.00 8.07 108 GLY B O 1
ATOM 4059 N N . THR B 1 109 ? 38.653 27.878 87.752 1.00 9.19 109 THR B N 1
ATOM 4060 C CA . THR B 1 109 ? 37.982 29.150 87.996 1.00 7.99 109 THR B CA 1
ATOM 4061 C C . THR B 1 109 ? 38.463 29.782 89.297 1.00 8.29 109 THR B C 1
ATOM 4062 O O . THR B 1 109 ? 38.809 30.970 89.336 1.00 7.73 109 THR B O 1
ATOM 4066 N N . GLY B 1 110 ? 38.485 28.994 90.377 1.00 8.85 110 GLY B N 1
ATOM 4067 C CA . GLY B 1 110 ? 38.955 29.503 91.653 1.00 7.37 110 GLY B CA 1
ATOM 4068 C C . GLY B 1 110 ? 40.412 29.923 91.615 1.00 11.95 110 GLY B C 1
ATOM 4069 O O . GLY B 1 110 ? 40.794 30.906 92.254 1.00 7.38 110 GLY B O 1
ATOM 4070 N N . ALA B 1 111 ? 41.251 29.179 90.874 1.00 7.56 111 ALA B N 1
ATOM 4071 C CA . ALA B 1 111 ? 42.647 29.591 90.709 1.00 9.33 111 ALA B CA 1
ATOM 4072 C C . ALA B 1 111 ? 42.738 30.952 90.029 1.00 10.50 111 ALA B C 1
ATOM 4073 O O . ALA B 1 111 ? 43.521 31.814 90.445 1.00 9.65 111 ALA B O 1
ATOM 4075 N N . ASN B 1 112 ? 41.951 31.150 88.967 1.00 8.01 112 ASN B N 1
ATOM 4076 C CA . ASN B 1 112 ? 41.900 32.443 88.295 1.00 9.12 112 ASN B CA 1
ATOM 4077 C C . ASN B 1 112 ? 41.434 33.548 89.235 1.00 9.02 112 ASN B C 1
ATOM 4078 O O . ASN B 1 112 ? 41.975 34.660 89.207 1.00 11.26 112 ASN B O 1
ATOM 4083 N N . PHE B 1 113 ? 40.409 33.274 90.052 1.00 9.52 113 PHE B N 1
ATOM 4084 C CA . PHE B 1 113 ? 39.917 34.278 91.000 1.00 13.12 113 PHE B CA 1
ATOM 4085 C C . PHE B 1 113 ? 41.015 34.694 91.974 1.00 15.11 113 PHE B C 1
ATOM 4086 O O . PHE B 1 113 ? 41.221 35.889 92.233 1.00 7.83 113 PHE B O 1
ATOM 4094 N N . LEU B 1 114 ? 41.719 33.707 92.535 1.00 7.60 114 LEU B N 1
ATOM 4095 C CA . LEU B 1 114 ? 42.845 33.976 93.427 1.00 13.65 114 LEU B CA 1
ATOM 4096 C C . LEU B 1 114 ? 43.901 34.831 92.748 1.00 12.92 114 LEU B C 1
ATOM 4097 O O . LEU B 1 114 ? 44.353 35.834 93.305 1.00 11.89 114 LEU B O 1
ATOM 4102 N N . ALA B 1 115 ? 44.346 34.416 91.557 1.00 8.06 115 ALA B N 1
ATOM 4103 C CA . ALA B 1 115 ? 45.382 35.173 90.862 1.00 10.62 115 ALA B CA 1
ATOM 4104 C C . ALA B 1 115 ? 44.916 36.590 90.570 1.00 11.28 115 ALA B C 1
ATOM 4105 O O . ALA B 1 115 ? 45.652 37.551 90.814 1.00 9.87 115 ALA B O 1
ATOM 4107 N N . ALA B 1 116 ? 43.677 36.743 90.092 1.00 10.11 116 ALA B N 1
ATOM 4108 C CA . ALA B 1 116 ? 43.172 38.070 89.749 1.00 8.71 116 ALA B CA 1
ATOM 4109 C C . ALA B 1 116 ? 43.017 38.960 90.982 1.00 11.15 116 ALA B C 1
ATOM 4110 O O . ALA B 1 116 ? 43.349 40.155 90.928 1.00 11.26 116 ALA B O 1
ATOM 4112 N N . SER B 1 117 ? 42.507 38.410 92.095 1.00 11.08 117 SER B N 1
ATOM 4113 C CA . SER B 1 117 ? 42.386 39.192 93.327 1.00 15.95 117 SER B CA 1
ATOM 4114 C C . SER B 1 117 ? 43.745 39.686 93.801 1.00 13.89 117 SER B C 1
ATOM 4115 O O . SER B 1 117 ? 43.892 40.850 94.191 1.00 12.82 117 SER B O 1
ATOM 4118 N N . PHE B 1 118 ? 44.751 38.809 93.785 1.00 11.61 118 PHE B N 1
ATOM 4119 C CA . PHE B 1 118 ? 46.084 39.209 94.225 1.00 9.63 118 PHE B CA 1
ATOM 4120 C C . PHE B 1 118 ? 46.675 40.267 93.299 1.00 11.08 118 PHE B C 1
ATOM 4121 O O . PHE B 1 118 ? 47.249 41.262 93.757 1.00 11.07 118 PHE B O 1
ATOM 4129 N N . ILE B 1 119 ? 46.579 40.047 91.991 1.00 9.05 119 ILE B N 1
ATOM 4130 C CA . ILE B 1 119 ? 47.183 40.974 91.040 1.00 9.46 119 ILE B CA 1
ATOM 4131 C C . ILE B 1 119 ? 46.496 42.340 91.090 1.00 11.58 119 ILE B C 1
ATOM 4132 O O . ILE B 1 119 ? 47.160 43.384 91.045 1.00 10.53 119 ILE B O 1
ATOM 4137 N N . GLU B 1 120 ? 45.166 42.369 91.210 1.00 13.55 120 GLU B N 1
ATOM 4138 C CA . GLU B 1 120 ? 44.484 43.657 91.368 1.00 16.27 120 GLU B CA 1
ATOM 4139 C C . GLU B 1 120 ? 45.002 44.407 92.595 1.00 14.58 120 GLU B C 1
ATOM 4140 O O . GLU B 1 120 ? 45.318 45.602 92.523 1.00 13.27 120 GLU B O 1
ATOM 4146 N N . THR B 1 121 ? 45.101 43.713 93.733 1.00 13.44 121 THR B N 1
ATOM 4147 C CA . THR B 1 121 ? 45.470 44.375 94.981 1.00 17.03 121 THR B CA 1
ATOM 4148 C C . THR B 1 121 ? 46.930 44.807 94.984 1.00 16.94 121 THR B C 1
ATOM 4149 O O . THR B 1 121 ? 47.253 45.920 95.414 1.00 18.20 121 THR B O 1
ATOM 4153 N N . PHE B 1 122 ? 47.833 43.950 94.522 1.00 14.69 122 PHE B N 1
ATOM 4154 C CA . PHE B 1 122 ? 49.253 44.210 94.694 1.00 13.69 122 PHE B CA 1
ATOM 4155 C C . PHE B 1 122 ? 49.959 44.606 93.410 1.00 13.23 122 PHE B C 1
ATOM 4156 O O . PHE B 1 122 ? 51.167 44.853 93.438 1.00 11.22 122 PHE B O 1
ATOM 4164 N N . TYR B 1 123 ? 49.247 44.685 92.292 1.00 10.38 123 TYR B N 1
ATOM 4165 C CA . TYR B 1 123 ? 49.873 45.155 91.067 1.00 13.99 123 TYR B CA 1
ATOM 4166 C C . TYR B 1 123 ? 49.034 46.248 90.414 1.00 14.09 123 TYR B C 1
ATOM 4167 O O . TYR B 1 123 ? 49.549 47.331 90.123 1.00 16.86 123 TYR B O 1
ATOM 4176 N N . VAL B 1 124 ? 47.740 45.994 90.201 1.00 17.11 124 VAL B N 1
ATOM 4177 C CA . VAL B 1 124 ? 46.935 46.927 89.412 1.00 17.70 124 VAL B CA 1
ATOM 4178 C C . VAL B 1 124 ? 46.754 48.247 90.149 1.00 17.79 124 VAL B C 1
ATOM 4179 O O . VAL B 1 124 ? 46.865 49.324 89.552 1.00 15.55 124 VAL B O 1
ATOM 4183 N N . LYS B 1 125 ? 46.485 48.203 91.451 1.00 19.07 125 LYS B N 1
ATOM 4184 C CA . LYS B 1 125 ? 46.214 49.470 92.106 1.00 24.80 125 LYS B CA 1
ATOM 4185 C C . LYS B 1 125 ? 47.453 50.357 92.186 1.00 21.18 125 LYS B C 1
ATOM 4186 O O . LYS B 1 125 ? 47.308 51.577 92.303 1.00 19.97 125 LYS B O 1
ATOM 4192 N N . HIS B 1 126 ? 48.661 49.791 92.067 1.00 17.87 126 HIS B N 1
ATOM 4193 C CA . HIS B 1 126 ? 49.871 50.609 92.037 1.00 22.98 126 HIS B CA 1
ATOM 4194 C C . HIS B 1 126 ? 50.264 51.057 90.633 1.00 20.26 126 HIS B C 1
ATOM 4195 O O . HIS B 1 126 ? 50.823 52.149 90.481 1.00 22.91 126 HIS B O 1
ATOM 4202 N N . THR B 1 127 ? 49.970 50.265 89.598 1.00 15.73 127 THR B N 1
ATOM 4203 C CA . THR B 1 127 ? 50.418 50.588 88.247 1.00 18.29 127 THR B CA 1
ATOM 4204 C C . THR B 1 127 ? 49.316 51.120 87.343 1.00 20.02 127 THR B C 1
ATOM 4205 O O . THR B 1 127 ? 49.626 51.778 86.347 1.00 23.02 127 THR B O 1
ATOM 4209 N N . GLY B 1 128 ? 48.049 50.838 87.641 1.00 20.47 128 GLY B N 1
ATOM 4210 C CA . GLY B 1 128 ? 46.988 51.121 86.690 1.00 20.17 128 GLY B CA 1
ATOM 4211 C C . GLY B 1 128 ? 46.897 50.171 85.511 1.00 20.85 128 GLY B C 1
ATOM 4212 O O . GLY B 1 128 ? 46.175 50.466 84.554 1.00 23.17 128 GLY B O 1
ATOM 4213 N N . ALA B 1 129 ? 47.585 49.029 85.554 1.00 17.04 129 ALA B N 1
ATOM 4214 C CA . ALA B 1 129 ? 47.636 48.130 84.402 1.00 15.10 129 ALA B CA 1
ATOM 4215 C C . ALA B 1 129 ? 46.262 47.555 84.052 1.00 12.75 129 ALA B C 1
ATOM 4216 O O . ALA B 1 129 ? 45.440 47.256 84.923 1.00 12.86 129 ALA B O 1
ATOM 4218 N N . HIS B 1 130 ? 46.026 47.390 82.761 1.00 14.94 130 HIS B N 1
ATOM 4219 C CA . HIS B 1 130 ? 44.880 46.636 82.289 1.00 18.56 130 HIS B CA 1
ATOM 4220 C C . HIS B 1 130 ? 45.309 45.195 82.019 1.00 16.63 130 HIS B C 1
ATOM 4221 O O . HIS B 1 130 ? 46.496 44.903 81.864 1.00 12.24 130 HIS B O 1
ATOM 4228 N N . VAL B 1 131 ? 44.328 44.289 81.980 1.00 16.01 131 VAL B N 1
ATOM 4229 C CA . VAL B 1 131 ? 44.574 42.887 81.641 1.00 13.77 131 VAL B CA 1
ATOM 4230 C C . VAL B 1 131 ? 44.087 42.646 80.219 1.00 14.30 131 VAL B C 1
ATOM 4231 O O . VAL B 1 131 ? 43.014 43.120 79.828 1.00 17.68 131 VAL B O 1
ATOM 4235 N N . TYR B 1 132 ? 44.895 41.939 79.432 1.00 13.04 132 TYR B N 1
ATOM 4236 C CA . TYR B 1 132 ? 44.614 41.648 78.031 1.00 14.02 132 TYR B CA 1
ATOM 4237 C C . TYR B 1 132 ? 44.296 40.162 77.869 1.00 15.78 132 TYR B C 1
ATOM 4238 O O . TYR B 1 132 ? 45.119 39.307 78.220 1.00 11.83 132 TYR B O 1
ATOM 4247 N N . ILE B 1 133 ? 43.115 39.862 77.324 1.00 14.65 133 ILE B N 1
ATOM 4248 C CA . ILE B 1 133 ? 42.657 38.492 77.123 1.00 13.90 133 ILE B CA 1
ATOM 4249 C C . ILE B 1 133 ? 42.443 38.262 75.630 1.00 15.68 133 ILE B C 1
ATOM 4250 O O . ILE B 1 133 ? 42.241 39.198 74.851 1.00 14.40 133 ILE B O 1
ATOM 4255 N N . SER B 1 134 ? 42.510 36.998 75.221 1.00 13.47 134 SER B N 1
ATOM 4256 C CA . SER B 1 134 ? 42.413 36.713 73.795 1.00 12.53 134 SER B CA 1
ATOM 4257 C C . SER B 1 134 ? 40.999 37.004 73.292 1.00 12.65 134 SER B C 1
ATOM 4258 O O . SER B 1 134 ? 40.021 36.928 74.036 1.00 12.33 134 SER B O 1
ATOM 4261 N N . ASN B 1 135 ? 40.905 37.384 72.024 1.00 16.46 135 ASN B N 1
ATOM 4262 C CA . ASN B 1 135 ? 39.614 37.580 71.368 1.00 19.50 135 ASN B CA 1
ATOM 4263 C C . ASN B 1 135 ? 39.461 36.515 70.294 1.00 18.57 135 ASN B C 1
ATOM 4264 O O . ASN B 1 135 ? 40.053 36.643 69.207 1.00 18.72 135 ASN B O 1
ATOM 4269 N N . PRO B 1 136 ? 38.686 35.442 70.539 1.00 16.20 136 PRO B N 1
ATOM 4270 C CA . PRO B 1 136 ? 37.857 35.198 71.725 1.00 12.84 136 PRO B CA 1
ATOM 4271 C C . PRO B 1 136 ? 38.562 34.461 72.866 1.00 12.86 136 PRO B C 1
ATOM 4272 O O . PRO B 1 136 ? 39.695 34.010 72.708 1.00 12.50 136 PRO B O 1
ATOM 4276 N N . THR B 1 137 ? 37.880 34.325 74.002 1.00 13.14 137 THR B N 1
ATOM 4277 C CA . THR B 1 137 ? 38.376 33.529 75.119 1.00 18.52 137 THR B CA 1
ATOM 4278 C C . THR B 1 137 ? 37.171 33.031 75.912 1.00 19.55 137 THR B C 1
ATOM 4279 O O . THR B 1 137 ? 36.023 33.362 75.603 1.00 17.43 137 THR B O 1
ATOM 4283 N N . TRP B 1 138 ? 37.434 32.220 76.932 1.00 19.15 138 TRP B N 1
ATOM 4284 C CA . TRP B 1 138 ? 36.374 31.800 77.845 1.00 25.02 138 TRP B CA 1
ATOM 4285 C C . TRP B 1 138 ? 35.716 33.041 78.459 1.00 19.43 138 TRP B C 1
ATOM 4286 O O . TRP B 1 138 ? 36.424 33.893 79.016 1.00 17.19 138 TRP B O 1
ATOM 4297 N N . PRO B 1 139 ? 34.393 33.212 78.340 1.00 22.02 139 PRO B N 1
ATOM 4298 C CA . PRO B 1 139 ? 33.791 34.520 78.673 1.00 25.19 139 PRO B CA 1
ATOM 4299 C C . PRO B 1 139 ? 33.954 34.937 80.123 1.00 23.70 139 PRO B C 1
ATOM 4300 O O . PRO B 1 139 ? 33.939 36.140 80.415 1.00 24.38 139 PRO B O 1
ATOM 4304 N N . VAL B 1 140 ? 34.121 33.982 81.039 1.00 24.36 140 VAL B N 1
ATOM 4305 C CA . VAL B 1 140 ? 34.332 34.303 82.446 1.00 24.48 140 VAL B CA 1
ATOM 4306 C C . VAL B 1 140 ? 35.649 35.045 82.673 1.00 18.36 140 VAL B C 1
ATOM 4307 O O . VAL B 1 140 ? 35.788 35.758 83.668 1.00 20.12 140 VAL B O 1
ATOM 4311 N N . HIS B 1 141 ? 36.618 34.919 81.764 1.00 17.30 141 HIS B N 1
ATOM 4312 C CA . HIS B 1 141 ? 37.860 35.671 81.921 1.00 21.29 141 HIS B CA 1
ATOM 4313 C C . HIS B 1 141 ? 37.582 37.165 82.014 1.00 19.14 141 HIS B C 1
ATOM 4314 O O . HIS B 1 141 ? 38.160 37.861 82.859 1.00 20.47 141 HIS B O 1
ATOM 4321 N N . ARG B 1 142 ? 36.679 37.674 81.173 1.00 14.53 142 ARG B N 1
ATOM 4322 C CA . ARG B 1 142 ? 36.398 39.104 81.191 1.00 14.20 142 ARG B CA 1
ATOM 4323 C C . ARG B 1 142 ? 35.632 39.497 82.446 1.00 16.46 142 ARG B C 1
ATOM 4324 O O . ARG B 1 142 ? 36.004 40.456 83.131 1.00 17.90 142 ARG B O 1
ATOM 4332 N N . THR B 1 143 ? 34.550 38.772 82.763 1.00 13.90 143 THR B N 1
ATOM 4333 C CA . THR B 1 143 ? 33.708 39.198 83.876 1.00 14.92 143 THR B CA 1
ATOM 4334 C C . THR B 1 143 ? 34.421 38.996 85.214 1.00 16.53 143 THR B C 1
ATOM 4335 O O . THR B 1 143 ? 34.363 39.870 86.082 1.00 17.71 143 THR B O 1
ATOM 4339 N N . LEU B 1 144 ? 35.136 37.878 85.382 1.00 16.25 144 LEU B N 1
ATOM 4340 C CA . LEU B 1 144 ? 35.911 37.663 86.609 1.00 19.10 144 LEU B CA 1
ATOM 4341 C C . LEU B 1 144 ? 36.834 38.847 86.909 1.00 17.08 144 LEU B C 1
ATOM 4342 O O . LEU B 1 144 ? 36.850 39.370 88.030 1.00 16.05 144 LEU B O 1
ATOM 4347 N N . TRP B 1 145 ? 37.596 39.300 85.908 1.00 18.72 145 TRP B N 1
ATOM 4348 C CA . TRP B 1 145 ? 38.540 40.396 86.131 1.00 18.93 145 TRP B CA 1
ATOM 4349 C C . TRP B 1 145 ? 37.826 41.735 86.290 1.00 21.66 145 TRP B C 1
ATOM 4350 O O . TRP B 1 145 ? 38.252 42.578 87.092 1.00 22.12 145 TRP B O 1
ATOM 4361 N N . GLU B 1 146 ? 36.765 41.969 85.510 1.00 19.78 146 GLU B N 1
ATOM 4362 C CA . GLU B 1 146 ? 36.023 43.221 85.645 1.00 20.46 146 GLU B CA 1
ATOM 4363 C C . GLU B 1 146 ? 35.364 43.328 87.015 1.00 19.25 146 GLU B C 1
ATOM 4364 O O . GLU B 1 146 ? 35.356 44.405 87.622 1.00 20.13 146 GLU B O 1
ATOM 4370 N N . LYS B 1 147 ? 34.802 42.221 87.522 1.00 19.45 147 LYS B N 1
ATOM 4371 C CA . LYS B 1 147 ? 34.170 42.264 88.839 1.00 22.72 147 LYS B CA 1
ATOM 4372 C C . LYS B 1 147 ? 35.164 42.660 89.921 1.00 23.91 147 LYS B C 1
ATOM 4373 O O . LYS B 1 147 ? 34.777 43.281 90.918 1.00 25.92 147 LYS B O 1
ATOM 4379 N N . LEU B 1 148 ? 36.441 42.309 89.751 1.00 22.05 148 LEU B N 1
ATOM 4380 C CA . LEU B 1 148 ? 37.471 42.679 90.718 1.00 22.34 148 LEU B CA 1
ATOM 4381 C C . LEU B 1 148 ? 38.037 44.075 90.488 1.00 26.00 148 LEU B C 1
ATOM 4382 O O . LEU B 1 148 ? 38.915 44.502 91.246 1.00 28.45 148 LEU B O 1
ATOM 4387 N N . GLY B 1 149 ? 37.570 44.794 89.475 1.00 27.20 149 GLY B N 1
ATOM 4388 C CA . GLY B 1 149 ? 37.962 46.176 89.284 1.00 28.22 149 GLY B CA 1
ATOM 4389 C C . GLY B 1 149 ? 39.071 46.432 88.288 1.00 28.19 149 GLY B C 1
ATOM 4390 O O . GLY B 1 149 ? 39.581 47.555 88.243 1.00 27.67 149 GLY B O 1
ATOM 4391 N N . VAL B 1 150 ? 39.468 45.438 87.496 1.00 26.23 150 VAL B N 1
ATOM 4392 C CA . VAL B 1 150 ? 40.508 45.615 86.482 1.00 23.08 150 VAL B CA 1
ATOM 4393 C C . VAL B 1 150 ? 39.845 45.864 85.136 1.00 23.80 150 VAL B C 1
ATOM 4394 O O . VAL B 1 150 ? 38.880 45.182 84.773 1.00 24.29 150 VAL B O 1
ATOM 4398 N N . THR B 1 151 ? 40.371 46.826 84.382 1.00 23.35 151 THR B N 1
ATOM 4399 C CA . THR B 1 151 ? 39.893 47.070 83.027 1.00 24.26 151 THR B CA 1
ATOM 4400 C C . THR B 1 151 ? 40.430 46.006 82.077 1.00 22.95 151 THR B C 1
ATOM 4401 O O . THR B 1 151 ? 41.629 45.713 82.073 1.00 25.16 151 THR B O 1
ATOM 4405 N N . VAL B 1 152 ? 39.544 45.466 81.242 1.00 21.31 152 VAL B N 1
ATOM 4406 C CA . VAL B 1 152 ? 39.830 44.316 80.389 1.00 19.31 152 VAL B CA 1
ATOM 4407 C C . VAL B 1 152 ? 39.965 44.777 78.945 1.00 21.46 152 VAL B C 1
ATOM 4408 O O . VAL B 1 152 ? 39.047 45.396 78.391 1.00 21.73 152 VAL B O 1
ATOM 4412 N N . GLU B 1 153 ? 41.099 44.461 78.332 1.00 19.11 153 GLU B N 1
ATOM 4413 C CA . GLU B 1 153 ? 41.343 44.685 76.916 1.00 17.12 153 GLU B CA 1
ATOM 4414 C C . GLU B 1 153 ? 41.493 43.332 76.238 1.00 19.02 153 GLU B C 1
ATOM 4415 O O . GLU B 1 153 ? 41.609 42.297 76.901 1.00 14.34 153 GLU B O 1
ATOM 4421 N N . THR B 1 154 ? 41.507 43.329 74.908 1.00 17.49 154 THR B N 1
ATOM 4422 C CA . THR B 1 154 ? 41.695 42.087 74.170 1.00 19.17 154 THR B CA 1
ATOM 4423 C C . THR B 1 154 ? 42.889 42.193 73.235 1.00 19.87 154 THR B C 1
ATOM 4424 O O . THR B 1 154 ? 43.260 43.283 72.792 1.00 21.28 154 THR B O 1
ATOM 4428 N N . TYR B 1 155 ? 43.481 41.045 72.942 1.00 15.90 155 TYR B N 1
ATOM 4429 C CA . TYR B 1 155 ? 44.382 40.937 71.818 1.00 14.18 155 TYR B CA 1
ATOM 4430 C C . TYR B 1 155 ? 43.766 40.013 70.767 1.00 19.43 155 TYR B C 1
ATOM 4431 O O . TYR B 1 155 ? 43.029 39.081 71.108 1.00 17.35 155 TYR B O 1
ATOM 4440 N N . PRO B 1 156 ? 44.011 40.283 69.485 1.00 21.00 156 PRO B N 1
ATOM 4441 C CA . PRO B 1 156 ? 43.433 39.454 68.420 1.00 22.23 156 PRO B CA 1
ATOM 4442 C C . PRO B 1 156 ? 43.920 38.016 68.504 1.00 19.83 156 PRO B C 1
ATOM 4443 O O . PRO B 1 156 ? 45.077 37.752 68.842 1.00 18.79 156 PRO B O 1
ATOM 4447 N N . TYR B 1 157 ? 43.036 37.081 68.173 1.00 17.88 157 TYR B N 1
ATOM 4448 C CA . TYR B 1 157 ? 43.445 35.688 68.254 1.00 19.01 157 TYR B CA 1
ATOM 4449 C C . TYR B 1 157 ? 42.913 34.857 67.091 1.00 18.15 157 TYR B C 1
ATOM 4450 O O . TYR B 1 157 ? 43.679 34.138 66.441 1.00 18.54 157 TYR B O 1
ATOM 4459 N N . TRP B 1 158 ? 41.615 34.946 66.809 1.00 18.85 158 TRP B N 1
ATOM 4460 C CA . TRP B 1 158 ? 41.003 34.149 65.752 1.00 19.68 158 TRP B CA 1
ATOM 4461 C C . TRP B 1 158 ? 41.018 34.929 64.446 1.00 21.99 158 TRP B C 1
ATOM 4462 O O . TRP B 1 158 ? 40.388 35.985 64.346 1.00 23.00 158 TRP B O 1
ATOM 4473 N N . ASP B 1 159 ? 41.727 34.404 63.449 1.00 23.64 159 ASP B N 1
ATOM 4474 C CA . ASP B 1 159 ? 41.722 34.962 62.097 1.00 25.80 159 ASP B CA 1
ATOM 4475 C C . ASP B 1 159 ? 40.607 34.265 61.328 1.00 28.11 159 ASP B C 1
ATOM 4476 O O . ASP B 1 159 ? 40.780 33.141 60.849 1.00 26.39 159 ASP B O 1
ATOM 4481 N N . ALA B 1 160 ? 39.465 34.946 61.189 1.00 28.00 160 ALA B N 1
ATOM 4482 C CA . ALA B 1 160 ? 38.287 34.309 60.609 1.00 32.74 160 ALA B CA 1
ATOM 4483 C C . ALA B 1 160 ? 38.459 34.011 59.121 1.00 39.28 160 ALA B C 1
ATOM 4484 O O . ALA B 1 160 ? 37.895 33.031 58.621 1.00 40.31 160 ALA B O 1
ATOM 4486 N N . LYS B 1 161 ? 39.235 34.825 58.399 1.00 42.58 161 LYS B N 1
ATOM 4487 C CA . LYS B 1 161 ? 39.369 34.620 56.960 1.00 43.65 161 LYS B CA 1
ATOM 4488 C C . LYS B 1 161 ? 40.334 33.482 56.646 1.00 41.07 161 LYS B C 1
ATOM 4489 O O . LYS B 1 161 ? 40.099 32.711 55.710 1.00 42.54 161 LYS B O 1
ATOM 4495 N N . ASN B 1 162 ? 41.411 33.346 57.418 1.00 36.14 162 ASN B N 1
ATOM 4496 C CA . ASN B 1 162 ? 42.331 32.227 57.259 1.00 35.66 162 ASN B CA 1
ATOM 4497 C C . ASN B 1 162 ? 41.974 31.034 58.144 1.00 32.27 162 ASN B C 1
ATOM 4498 O O . ASN B 1 162 ? 42.635 29.993 58.046 1.00 33.88 162 ASN B O 1
ATOM 4503 N N . ARG B 1 163 ? 40.946 31.161 58.989 1.00 29.24 163 ARG B N 1
ATOM 4504 C CA . ARG B 1 163 ? 40.564 30.125 59.960 1.00 27.89 163 ARG B CA 1
ATOM 4505 C C . ARG B 1 163 ? 41.777 29.632 60.749 1.00 26.12 163 ARG B C 1
ATOM 4506 O O . ARG B 1 163 ? 42.026 28.431 60.872 1.00 26.50 163 ARG B O 1
ATOM 4514 N N . SER B 1 164 ? 42.546 30.582 61.286 1.00 21.47 164 SER B N 1
ATOM 4515 C CA . SER B 1 164 ? 43.780 30.247 61.980 1.00 23.87 164 SER B CA 1
ATOM 4516 C C . SER B 1 164 ? 44.058 31.271 63.072 1.00 21.49 164 SER B C 1
ATOM 4517 O O . SER B 1 164 ? 43.280 32.199 63.312 1.00 22.99 164 SER B O 1
ATOM 4520 N N . PHE B 1 165 ? 45.194 31.079 63.727 1.00 20.15 165 PHE B N 1
ATOM 4521 C CA . PHE B 1 165 ? 45.660 31.968 64.780 1.00 18.84 165 PHE B CA 1
ATOM 4522 C C . PHE B 1 165 ? 46.146 33.287 64.182 1.00 22.55 165 PHE B C 1
ATOM 4523 O O . PHE B 1 165 ? 46.945 33.298 63.234 1.00 20.24 165 PHE B O 1
ATOM 4531 N N . ASP B 1 166 ? 45.650 34.403 64.729 1.00 20.31 166 ASP B N 1
ATOM 4532 C CA . ASP B 1 166 ? 46.010 35.743 64.250 1.00 20.44 166 ASP B CA 1
ATOM 4533 C C . ASP B 1 166 ? 47.293 36.187 64.946 1.00 18.90 166 ASP B C 1
ATOM 4534 O O . ASP B 1 166 ? 47.304 37.044 65.835 1.00 16.80 166 ASP B O 1
ATOM 4539 N N . TYR B 1 167 ? 48.399 35.597 64.497 1.00 19.11 167 TYR B N 1
ATOM 4540 C CA . TYR B 1 167 ? 49.700 35.834 65.109 1.00 20.40 167 TYR B CA 1
ATOM 4541 C C . TYR B 1 167 ? 50.127 37.297 64.989 1.00 24.00 167 TYR B C 1
ATOM 4542 O O . TYR B 1 167 ? 50.561 37.910 65.974 1.00 16.62 167 TYR B O 1
ATOM 4551 N N . GLU B 1 168 ? 50.009 37.879 63.791 1.00 26.55 168 GLU B N 1
ATOM 4552 C CA . GLU B 1 168 ? 50.455 39.261 63.605 1.00 24.84 168 GLU B CA 1
ATOM 4553 C C . GLU B 1 168 ? 49.595 40.232 64.404 1.00 21.79 168 GLU B C 1
ATOM 4554 O O . GLU B 1 168 ? 50.103 41.221 64.943 1.00 22.88 168 GLU B O 1
ATOM 4560 N N . GLY B 1 169 ? 48.294 39.961 64.501 1.00 20.80 169 GLY B N 1
ATOM 4561 C CA . GLY B 1 169 ? 47.434 40.814 65.304 1.00 20.30 169 GLY B CA 1
ATOM 4562 C C . GLY B 1 169 ? 47.770 40.754 66.785 1.00 20.88 169 GLY B C 1
ATOM 4563 O O . GLY B 1 169 ? 47.848 41.785 67.458 1.00 21.07 169 GLY B O 1
ATOM 4564 N N . MET B 1 170 ? 47.954 39.542 67.320 1.00 16.97 170 MET B N 1
ATOM 4565 C CA . MET B 1 170 ? 48.341 39.411 68.721 1.00 17.82 170 MET B CA 1
ATOM 4566 C C . MET B 1 170 ? 49.675 40.094 68.979 1.00 17.76 170 MET B C 1
ATOM 4567 O O . MET B 1 170 ? 49.813 40.875 69.925 1.00 18.44 170 MET B O 1
ATOM 4572 N N . LEU B 1 171 ? 50.669 39.811 68.134 1.00 18.32 171 LEU B N 1
ATOM 4573 C CA . LEU B 1 171 ? 51.991 40.400 68.306 1.00 21.38 171 LEU B CA 1
ATOM 4574 C C . LEU B 1 171 ? 51.922 41.921 68.267 1.00 21.63 171 LEU B C 1
ATOM 4575 O O . LEU B 1 171 ? 52.598 42.606 69.046 1.00 20.53 171 LEU B O 1
ATOM 4580 N N . SER B 1 172 ? 51.101 42.463 67.369 1.00 20.73 172 SER B N 1
ATOM 4581 C CA . SER B 1 172 ? 50.971 43.909 67.262 1.00 26.00 172 SER B CA 1
ATOM 4582 C C . SER B 1 172 ? 50.382 44.503 68.536 1.00 22.68 172 SER B C 1
ATOM 4583 O O . SER B 1 172 ? 50.817 45.568 68.990 1.00 21.49 172 SER B O 1
ATOM 4586 N N . THR B 1 173 ? 49.398 43.826 69.134 1.00 20.54 173 THR B N 1
ATOM 4587 C CA . THR B 1 173 ? 48.802 44.337 70.365 1.00 20.74 173 THR B CA 1
ATOM 4588 C C . THR B 1 173 ? 49.772 44.234 71.539 1.00 18.90 173 THR B C 1
ATOM 4589 O O . THR B 1 173 ? 49.837 45.144 72.374 1.00 18.81 173 THR B O 1
ATOM 4593 N N . ILE B 1 174 ? 50.549 43.149 71.609 1.00 20.17 174 ILE B N 1
ATOM 4594 C CA . ILE B 1 174 ? 51.575 43.036 72.644 1.00 21.31 174 ILE B CA 1
ATOM 4595 C C . ILE B 1 174 ? 52.544 44.210 72.562 1.00 23.81 174 ILE B C 1
ATOM 4596 O O . ILE B 1 174 ? 52.904 44.812 73.581 1.00 23.66 174 ILE B O 1
ATOM 4601 N N . LYS B 1 175 ? 52.966 44.564 71.347 1.00 24.24 175 LYS B N 1
ATOM 4602 C CA . LYS B 1 175 ? 53.954 45.626 71.188 1.00 24.45 175 LYS B CA 1
ATOM 4603 C C . LYS B 1 175 ? 53.382 47.004 71.502 1.00 24.14 175 LYS B C 1
ATOM 4604 O O . LYS B 1 175 ? 54.104 47.867 72.015 1.00 26.16 175 LYS B O 1
ATOM 4610 N N . SER B 1 176 ? 52.104 47.233 71.211 1.00 22.24 176 SER B N 1
ATOM 4611 C CA . SER B 1 176 ? 51.523 48.556 71.390 1.00 24.14 176 SER B CA 1
ATOM 4612 C C . SER B 1 176 ? 50.836 48.744 72.734 1.00 22.12 176 SER B C 1
ATOM 4613 O O . SER B 1 176 ? 50.464 49.876 73.059 1.00 21.44 176 SER B O 1
ATOM 4616 N N . ALA B 1 177 ? 50.652 47.682 73.520 1.00 19.98 177 ALA B N 1
ATOM 4617 C CA . ALA B 1 177 ? 50.043 47.842 74.830 1.00 18.93 177 ALA B CA 1
ATOM 4618 C C . ALA B 1 177 ? 51.013 48.557 75.771 1.00 18.09 177 ALA B C 1
ATOM 4619 O O . ALA B 1 177 ? 52.231 48.450 75.613 1.00 17.81 177 ALA B O 1
ATOM 4621 N N . PRO B 1 178 ? 50.498 49.310 76.749 1.00 18.53 178 PRO B N 1
ATOM 4622 C CA . PRO B 1 178 ? 51.393 50.025 77.673 1.00 21.63 178 PRO B CA 1
ATOM 4623 C C . PRO B 1 178 ? 52.314 49.062 78.408 1.00 23.64 178 PRO B C 1
ATOM 4624 O O . PRO B 1 178 ? 51.921 47.946 78.747 1.00 22.83 178 PRO B O 1
ATOM 4628 N N . GLU B 1 179 ? 53.552 49.497 78.639 1.00 21.02 179 GLU B N 1
ATOM 4629 C CA . GLU B 1 179 ? 54.502 48.667 79.369 1.00 25.07 179 GLU B CA 1
ATOM 4630 C C . GLU B 1 179 ? 53.908 48.225 80.697 1.00 22.47 179 GLU B C 1
ATOM 4631 O O . GLU B 1 179 ? 53.172 48.972 81.352 1.00 21.22 179 GLU B O 1
ATOM 4637 N N . GLY B 1 180 ? 54.221 46.993 81.089 1.00 18.56 180 GLY B N 1
ATOM 4638 C CA . GLY B 1 180 ? 53.684 46.492 82.334 1.00 15.37 180 GLY B CA 1
ATOM 4639 C C . GLY B 1 180 ? 52.227 46.089 82.292 1.00 14.18 180 GLY B C 1
ATOM 4640 O O . GLY B 1 180 ? 51.595 45.987 83.347 1.00 14.12 180 GLY B O 1
ATOM 4641 N N . SER B 1 181 ? 51.663 45.854 81.110 1.00 13.48 181 SER B N 1
ATOM 4642 C CA . SER B 1 181 ? 50.300 45.342 81.075 1.00 14.85 181 SER B CA 1
ATOM 4643 C C . SER B 1 181 ? 50.283 43.871 81.479 1.00 12.63 181 SER B C 1
ATOM 4644 O O . SER B 1 181 ? 51.317 43.203 81.530 1.00 15.22 181 SER B O 1
ATOM 4647 N N . ILE B 1 182 ? 49.086 43.371 81.786 1.00 12.23 182 ILE B N 1
ATOM 4648 C CA . ILE B 1 182 ? 48.878 41.982 82.182 1.00 11.78 182 ILE B CA 1
ATOM 4649 C C . ILE B 1 182 ? 48.324 41.222 80.986 1.00 11.85 182 ILE B C 1
ATOM 4650 O O . ILE B 1 182 ? 47.332 41.644 80.383 1.00 11.96 182 ILE B O 1
ATOM 4655 N N . PHE B 1 183 ? 48.965 40.116 80.627 1.00 11.82 183 PHE B N 1
ATOM 4656 C CA . PHE B 1 183 ? 48.515 39.296 79.505 1.00 11.90 183 PHE B CA 1
ATOM 4657 C C . PHE B 1 183 ? 48.134 37.913 80.018 1.00 15.31 183 PHE B C 1
ATOM 4658 O O . PHE B 1 183 ? 48.935 37.235 80.678 1.00 11.30 183 PHE B O 1
ATOM 4666 N N . LEU B 1 184 ? 46.905 37.511 79.726 1.00 12.60 184 LEU B N 1
ATOM 4667 C CA . LEU B 1 184 ? 46.400 36.190 80.080 1.00 16.63 184 LEU B CA 1
ATOM 4668 C C . LEU B 1 184 ? 46.589 35.270 78.877 1.00 15.22 184 LEU B C 1
ATOM 4669 O O . LEU B 1 184 ? 45.933 35.450 77.846 1.00 13.54 184 LEU B O 1
ATOM 4674 N N . LEU B 1 185 ? 47.467 34.279 79.012 1.00 11.16 185 LEU B N 1
ATOM 4675 C CA . LEU B 1 185 ? 47.820 33.367 77.932 1.00 11.42 185 LEU B CA 1
ATOM 4676 C C . LEU B 1 185 ? 47.255 31.975 78.199 1.00 11.14 185 LEU B C 1
ATOM 4677 O O . LEU B 1 185 ? 47.146 31.540 79.348 1.00 10.86 185 LEU B O 1
ATOM 4682 N N . HIS B 1 186 ? 46.908 31.268 77.126 1.00 12.26 186 HIS B N 1
ATOM 4683 C CA . HIS B 1 186 ? 46.492 29.869 77.199 1.00 11.23 186 HIS B CA 1
ATOM 4684 C C . HIS B 1 186 ? 47.699 28.982 76.903 1.00 11.41 186 HIS B C 1
ATOM 4685 O O . HIS B 1 186 ? 48.297 29.090 75.830 1.00 17.70 186 HIS B O 1
ATOM 4692 N N . ALA B 1 187 ? 48.033 28.082 77.830 1.00 11.17 187 ALA B N 1
ATOM 4693 C CA . ALA B 1 187 ? 49.228 27.246 77.669 1.00 13.88 187 ALA B CA 1
ATOM 4694 C C . ALA B 1 187 ? 49.114 26.321 76.460 1.00 17.10 187 ALA B C 1
ATOM 4695 O O . ALA B 1 187 ? 50.070 26.171 75.688 1.00 16.86 187 ALA B O 1
ATOM 4697 N N . CYS B 1 188 ? 47.966 25.665 76.298 1.00 16.92 188 CYS B N 1
ATOM 4698 C CA . CYS B 1 188 ? 47.702 24.802 75.147 1.00 18.72 188 CYS B CA 1
ATOM 4699 C C . CYS B 1 188 ? 46.202 24.587 75.056 1.00 16.01 188 CYS B C 1
ATOM 4700 O O . CYS B 1 188 ? 45.466 24.833 76.012 1.00 20.20 188 CYS B O 1
ATOM 4703 N N . ALA B 1 189 ? 45.759 24.103 73.902 1.00 15.29 189 ALA B N 1
ATOM 4704 C CA . ALA B 1 189 ? 44.337 23.880 73.648 1.00 14.69 189 ALA B CA 1
ATOM 4705 C C . ALA B 1 189 ? 43.525 25.135 73.990 1.00 13.41 189 ALA B C 1
ATOM 4706 O O . ALA B 1 189 ? 42.743 25.179 74.941 1.00 14.25 189 ALA B O 1
ATOM 4708 N N . HIS B 1 190 ? 43.759 26.170 73.189 1.00 12.42 190 HIS B N 1
ATOM 4709 C CA . HIS B 1 190 ? 43.054 27.435 73.358 1.00 16.36 190 HIS B CA 1
ATOM 4710 C C . HIS B 1 190 ? 41.544 27.222 73.406 1.00 15.95 190 HIS B C 1
ATOM 4711 O O . HIS B 1 190 ? 40.971 26.546 72.554 1.00 12.01 190 HIS B O 1
ATOM 4718 N N . ASN B 1 191 ? 40.909 27.807 74.418 1.00 13.36 191 ASN B N 1
ATOM 4719 C CA . ASN B 1 191 ? 39.465 27.791 74.570 1.00 11.97 191 ASN B CA 1
ATOM 4720 C C . ASN B 1 191 ? 38.952 29.175 74.199 1.00 13.44 191 ASN B C 1
ATOM 4721 O O . ASN B 1 191 ? 39.324 30.146 74.871 1.00 11.28 191 ASN B O 1
ATOM 4726 N N . PRO B 1 192 ? 38.075 29.333 73.185 1.00 12.37 192 PRO B N 1
ATOM 4727 C CA . PRO B 1 192 ? 37.315 28.278 72.503 1.00 13.48 192 PRO B CA 1
ATOM 4728 C C . PRO B 1 192 ? 37.762 27.843 71.101 1.00 14.94 192 PRO B C 1
ATOM 4729 O O . PRO B 1 192 ? 37.082 26.987 70.546 1.00 16.41 192 PRO B O 1
ATOM 4733 N N . THR B 1 193 ? 38.833 28.405 70.535 1.00 12.63 193 THR B N 1
ATOM 4734 C CA . THR B 1 193 ? 39.130 28.152 69.127 1.00 13.15 193 THR B CA 1
ATOM 4735 C C . THR B 1 193 ? 39.828 26.819 68.903 1.00 17.77 193 THR B C 1
ATOM 4736 O O . THR B 1 193 ? 39.642 26.196 67.849 1.00 15.67 193 THR B O 1
ATOM 4740 N N . GLY B 1 194 ? 40.648 26.375 69.851 1.00 12.93 194 GLY B N 1
ATOM 4741 C CA . GLY B 1 194 ? 41.429 25.172 69.662 1.00 13.05 194 GLY B CA 1
ATOM 4742 C C . GLY B 1 194 ? 42.728 25.356 68.907 1.00 13.43 194 GLY B C 1
ATOM 4743 O O . GLY B 1 194 ? 43.510 24.404 68.817 1.00 13.55 194 GLY B O 1
ATOM 4744 N N . ILE B 1 195 ? 43.004 26.541 68.372 1.00 13.65 195 ILE B N 1
ATOM 4745 C CA . ILE B 1 195 ? 44.221 26.768 67.606 1.00 14.06 195 ILE B CA 1
ATOM 4746 C C . ILE B 1 195 ? 45.273 27.392 68.527 1.00 15.91 195 ILE B C 1
ATOM 4747 O O . ILE B 1 195 ? 44.994 28.356 69.253 1.00 16.37 195 ILE B O 1
ATOM 4752 N N . ASP B 1 196 ? 46.476 26.797 68.543 1.00 15.75 196 ASP B N 1
ATOM 4753 C CA . ASP B 1 196 ? 47.560 27.251 69.402 1.00 18.83 196 ASP B CA 1
ATOM 4754 C C . ASP B 1 196 ? 48.677 27.894 68.582 1.00 18.57 196 ASP B C 1
ATOM 4755 O O . ASP B 1 196 ? 48.847 27.578 67.399 1.00 15.39 196 ASP B O 1
ATOM 4760 N N . PRO B 1 197 ? 49.457 28.799 69.174 1.00 19.09 197 PRO B N 1
ATOM 4761 C CA . PRO B 1 197 ? 50.692 29.228 68.512 1.00 14.69 197 PRO B CA 1
ATOM 4762 C C . PRO B 1 197 ? 51.616 28.039 68.326 1.00 15.32 197 PRO B C 1
ATOM 4763 O O . PRO B 1 197 ? 51.656 27.117 69.145 1.00 14.57 197 PRO B O 1
ATOM 4767 N N . THR B 1 198 ? 52.354 28.056 67.227 1.00 15.44 198 THR B N 1
ATOM 4768 C CA . THR B 1 198 ? 53.441 27.113 67.088 1.00 22.06 198 THR B CA 1
ATOM 4769 C C . THR B 1 198 ? 54.594 27.515 68.010 1.00 19.26 198 THR B C 1
ATOM 4770 O O . THR B 1 198 ? 54.626 28.619 68.565 1.00 15.42 198 THR B O 1
ATOM 4774 N N . ARG B 1 199 ? 55.560 26.604 68.165 1.00 16.51 199 ARG B N 1
ATOM 4775 C CA . ARG B 1 199 ? 56.695 26.896 69.040 1.00 17.74 199 ARG B CA 1
ATOM 4776 C C . ARG B 1 199 ? 57.463 28.128 68.578 1.00 18.68 199 ARG B C 1
ATOM 4777 O O . ARG B 1 199 ? 57.890 28.942 69.405 1.00 18.44 199 ARG B O 1
ATOM 4785 N N . GLU B 1 200 ? 57.646 28.297 67.266 1.00 19.97 200 GLU B N 1
ATOM 4786 C CA . GLU B 1 200 ? 58.372 29.481 66.812 1.00 22.85 200 GLU B CA 1
ATOM 4787 C C . GLU B 1 200 ? 57.549 30.745 67.026 1.00 22.08 200 GLU B C 1
ATOM 4788 O O . GLU B 1 200 ? 58.111 31.805 67.316 1.00 18.67 200 GLU B O 1
ATOM 4794 N N . GLN B 1 201 ? 56.220 30.652 66.913 1.00 20.05 201 GLN B N 1
ATOM 4795 C CA . GLN B 1 201 ? 55.389 31.807 67.217 1.00 18.54 201 GLN B CA 1
ATOM 4796 C C . GLN B 1 201 ? 55.435 32.143 68.702 1.00 18.44 201 GLN B C 1
ATOM 4797 O O . GLN B 1 201 ? 55.473 33.321 69.075 1.00 16.24 201 GLN B O 1
ATOM 4803 N N . TRP B 1 202 ? 55.427 31.122 69.563 1.00 18.32 202 TRP B N 1
ATOM 4804 C CA . TRP B 1 202 ? 55.558 31.354 70.998 1.00 16.45 202 TRP B CA 1
ATOM 4805 C C . TRP B 1 202 ? 56.837 32.114 71.332 1.00 18.15 202 TRP B C 1
ATOM 4806 O O . TRP B 1 202 ? 56.826 33.019 72.178 1.00 20.34 202 TRP B O 1
ATOM 4817 N N . LEU B 1 203 ? 57.962 31.731 70.716 1.00 17.82 203 LEU B N 1
ATOM 4818 C CA . LEU B 1 203 ? 59.229 32.386 71.037 1.00 20.36 203 LEU B CA 1
ATOM 4819 C C . LEU B 1 203 ? 59.154 33.880 70.745 1.00 17.18 203 LEU B C 1
ATOM 4820 O O . LEU B 1 203 ? 59.610 34.702 71.546 1.00 16.04 203 LEU B O 1
ATOM 4825 N N . SER B 1 204 ? 58.548 34.246 69.616 1.00 17.50 204 SER B N 1
ATOM 4826 C CA . SER B 1 204 ? 58.401 35.653 69.268 1.00 17.93 204 SER B CA 1
ATOM 4827 C C . SER B 1 204 ? 57.404 36.351 70.185 1.00 20.03 204 SER B C 1
ATOM 4828 O O . SER B 1 204 ? 57.622 37.501 70.584 1.00 18.76 204 SER B O 1
ATOM 4831 N N . ILE B 1 205 ? 56.307 35.671 70.535 1.00 15.67 205 ILE B N 1
ATOM 4832 C CA . ILE B 1 205 ? 55.370 36.212 71.520 1.00 17.55 205 ILE B CA 1
ATOM 4833 C C . ILE B 1 205 ? 56.089 36.532 72.832 1.00 18.19 205 ILE B C 1
ATOM 4834 O O . ILE B 1 205 ? 55.902 37.609 73.415 1.00 16.93 205 ILE B O 1
ATOM 4839 N N . PHE B 1 206 ? 56.929 35.602 73.317 1.00 15.99 206 PHE B N 1
ATOM 4840 C CA . PHE B 1 206 ? 57.619 35.822 74.592 1.00 14.64 206 PHE B CA 1
ATOM 4841 C C . PHE B 1 206 ? 58.593 36.995 74.506 1.00 15.08 206 PHE B C 1
ATOM 4842 O O . PHE B 1 206 ? 58.712 37.782 75.455 1.00 15.00 206 PHE B O 1
ATOM 4850 N N . GLU B 1 207 ? 59.314 37.119 73.388 1.00 15.65 207 GLU B N 1
ATOM 4851 C CA . GLU B 1 207 ? 60.257 38.227 73.238 1.00 25.74 207 GLU B CA 1
ATOM 4852 C C . GLU B 1 207 ? 59.553 39.573 73.349 1.00 22.22 207 GLU B C 1
ATOM 4853 O O . GLU B 1 207 ? 60.026 40.476 74.047 1.00 24.81 207 GLU B O 1
ATOM 4859 N N . SER B 1 208 ? 58.414 39.727 72.671 1.00 21.00 208 SER B N 1
ATOM 4860 C CA . SER B 1 208 ? 57.711 41.006 72.716 1.00 21.81 208 SER B CA 1
ATOM 4861 C C . SER B 1 208 ? 57.105 41.259 74.089 1.00 19.79 208 SER B C 1
ATOM 4862 O O . SER B 1 208 ? 57.085 42.403 74.554 1.00 23.07 208 SER B O 1
ATOM 4865 N N . LEU B 1 209 ? 56.600 40.211 74.749 1.00 15.52 209 LEU B N 1
ATOM 4866 C CA . LEU B 1 209 ? 56.126 40.364 76.123 1.00 17.38 209 LEU B CA 1
ATOM 4867 C C . LEU B 1 209 ? 57.253 40.826 77.035 1.00 18.91 209 LEU B C 1
ATOM 4868 O O . LEU B 1 209 ? 57.063 41.706 77.881 1.00 19.65 209 LEU B O 1
ATOM 4873 N N . LEU B 1 210 ? 58.440 40.242 76.867 1.00 21.48 210 LEU B N 1
ATOM 4874 C CA . LEU B 1 210 ? 59.587 40.626 77.679 1.00 23.09 210 LEU B CA 1
ATOM 4875 C C . LEU B 1 210 ? 60.018 42.067 77.404 1.00 22.38 210 LEU B C 1
ATOM 4876 O O . LEU B 1 210 ? 60.369 42.797 78.336 1.00 22.09 210 LEU B O 1
ATOM 4881 N N . SER B 1 211 ? 60.004 42.498 76.133 1.00 23.76 211 SER B N 1
ATOM 4882 C CA . SER B 1 211 ? 60.528 43.827 75.814 1.00 24.16 211 SER B CA 1
ATOM 4883 C C . SER B 1 211 ? 59.578 44.930 76.264 1.00 25.11 211 SER B C 1
ATOM 4884 O O . SER B 1 211 ? 60.026 46.038 76.580 1.00 23.57 211 SER B O 1
ATOM 4887 N N . ARG B 1 212 ? 58.277 44.645 76.333 1.00 21.40 212 ARG B N 1
ATOM 4888 C CA . ARG B 1 212 ? 57.326 45.574 76.927 1.00 18.21 212 ARG B CA 1
ATOM 4889 C C . ARG B 1 212 ? 57.135 45.352 78.426 1.00 16.37 212 ARG B C 1
ATOM 4890 O O . ARG B 1 212 ? 56.294 46.026 79.029 1.00 17.54 212 ARG B O 1
ATOM 4898 N N . LYS B 1 213 ? 57.879 44.416 79.027 1.00 15.46 213 LYS B N 1
ATOM 4899 C CA . LYS B 1 213 ? 57.850 44.161 80.475 1.00 16.16 213 LYS B CA 1
ATOM 4900 C C . LYS B 1 213 ? 56.438 43.879 80.975 1.00 16.96 213 LYS B C 1
ATOM 4901 O O . LYS B 1 213 ? 56.047 44.329 82.054 1.00 20.32 213 LYS B O 1
ATOM 4907 N N . HIS B 1 214 ? 55.655 43.158 80.171 1.00 14.62 214 HIS B N 1
ATOM 4908 C CA . HIS B 1 214 ? 54.314 42.773 80.588 1.00 13.36 214 HIS B CA 1
ATOM 4909 C C . HIS B 1 214 ? 54.381 41.714 81.683 1.00 12.86 214 HIS B C 1
ATOM 4910 O O . HIS B 1 214 ? 55.349 40.959 81.782 1.00 12.89 214 HIS B O 1
ATOM 4917 N N . LEU B 1 215 ? 53.336 41.661 82.509 1.00 12.77 215 LEU B N 1
ATOM 4918 C CA . LEU B 1 215 ? 53.162 40.583 83.480 1.00 13.42 215 LEU B CA 1
ATOM 4919 C C . LEU B 1 215 ? 52.343 39.461 82.852 1.00 13.04 215 LEU B C 1
ATOM 4920 O O . LEU B 1 215 ? 51.273 39.708 82.279 1.00 11.70 215 LEU B O 1
ATOM 4925 N N . VAL B 1 216 ? 52.828 38.227 82.989 1.00 11.57 216 VAL B N 1
ATOM 4926 C CA . VAL B 1 216 ? 52.250 37.078 82.300 1.00 11.45 216 VAL B CA 1
ATOM 4927 C C . VAL B 1 216 ? 51.491 36.205 83.294 1.00 13.10 216 VAL B C 1
ATOM 4928 O O . VAL B 1 216 ? 52.004 35.867 84.372 1.00 10.75 216 VAL B O 1
ATOM 4932 N N . VAL B 1 217 ? 50.268 35.839 82.922 1.00 11.92 217 VAL B N 1
ATOM 4933 C CA . VAL B 1 217 ? 49.459 34.858 83.631 1.00 10.81 217 VAL B CA 1
ATOM 4934 C C . VAL B 1 217 ? 49.106 33.766 82.636 1.00 12.06 217 VAL B C 1
ATOM 4935 O O . VAL B 1 217 ? 48.483 34.038 81.602 1.00 10.59 217 VAL B O 1
ATOM 4939 N N . PHE B 1 218 ? 49.517 32.541 82.935 1.00 10.30 218 PHE B N 1
ATOM 4940 C CA . PHE B 1 218 ? 49.184 31.386 82.122 1.00 10.36 218 PHE B CA 1
ATOM 4941 C C . PHE B 1 218 ? 47.973 30.687 82.707 1.00 12.51 218 PHE B C 1
ATOM 4942 O O . PHE B 1 218 ? 47.876 30.510 83.924 1.00 11.78 218 PHE B O 1
ATOM 4950 N N . ASP B 1 219 ? 47.074 30.263 81.832 1.00 11.56 219 ASP B N 1
ATOM 4951 C CA . ASP B 1 219 ? 45.973 29.379 82.186 1.00 17.07 219 ASP B CA 1
ATOM 4952 C C . ASP B 1 219 ? 46.261 28.027 81.543 1.00 17.13 219 ASP B C 1
ATOM 4953 O O . ASP B 1 219 ? 46.428 27.943 80.319 1.00 12.95 219 ASP B O 1
ATOM 4958 N N . ILE B 1 220 ? 46.343 26.972 82.352 1.00 13.99 220 ILE B N 1
ATOM 4959 C CA . ILE B 1 220 ? 46.625 25.629 81.842 1.00 11.90 220 ILE B CA 1
ATOM 4960 C C . ILE B 1 220 ? 45.525 24.705 82.363 1.00 12.26 220 ILE B C 1
ATOM 4961 O O . ILE B 1 220 ? 45.605 24.138 83.460 1.00 11.33 220 ILE B O 1
ATOM 4966 N N . ALA B 1 221 ? 44.474 24.550 81.564 1.00 11.17 221 ALA B N 1
ATOM 4967 C CA . ALA B 1 221 ? 43.331 23.749 81.949 1.00 9.58 221 ALA B CA 1
ATOM 4968 C C . ALA B 1 221 ? 43.298 22.383 81.273 1.00 14.57 221 ALA B C 1
ATOM 4969 O O . ALA B 1 221 ? 42.423 21.576 81.598 1.00 11.31 221 ALA B O 1
ATOM 4971 N N . TYR B 1 222 ? 44.225 22.093 80.353 1.00 10.17 222 TYR B N 1
ATOM 4972 C CA . TYR B 1 222 ? 44.100 20.885 79.543 1.00 14.46 222 TYR B CA 1
ATOM 4973 C C . TYR B 1 222 ? 45.409 20.117 79.442 1.00 11.75 222 TYR B C 1
ATOM 4974 O O . TYR B 1 222 ? 45.618 19.386 78.466 1.00 12.82 222 TYR B O 1
ATOM 4983 N N . GLN B 1 223 ? 46.292 20.244 80.433 1.00 10.57 223 GLN B N 1
ATOM 4984 C CA . GLN B 1 223 ? 47.590 19.584 80.324 1.00 10.85 223 GLN B CA 1
ATOM 4985 C C . GLN B 1 223 ? 47.417 18.069 80.255 1.00 15.87 223 GLN B C 1
ATOM 4986 O O . GLN B 1 223 ? 46.764 17.468 81.114 1.00 13.42 223 GLN B O 1
ATOM 4992 N N . GLY B 1 224 ? 48.012 17.458 79.227 1.00 11.47 224 GLY B N 1
ATOM 4993 C CA . GLY B 1 224 ? 47.907 16.019 79.006 1.00 11.73 224 GLY B CA 1
ATOM 4994 C C . GLY B 1 224 ? 46.629 15.631 78.279 1.00 12.78 224 GLY B C 1
ATOM 4995 O O . GLY B 1 224 ? 46.632 14.763 77.400 1.00 12.17 224 GLY B O 1
ATOM 4996 N N . PHE B 1 225 ? 45.524 16.276 78.662 1.00 11.43 225 PHE B N 1
ATOM 4997 C CA . PHE B 1 225 ? 44.242 16.043 78.004 1.00 11.48 225 PHE B CA 1
ATOM 4998 C C . PHE B 1 225 ? 44.316 16.404 76.530 1.00 14.08 225 PHE B C 1
ATOM 4999 O O . PHE B 1 225 ? 43.688 15.750 75.689 1.00 15.07 225 PHE B O 1
ATOM 5007 N N . ALA B 1 226 ? 45.091 17.439 76.196 1.00 13.16 226 ALA B N 1
ATOM 5008 C CA . ALA B 1 226 ? 45.110 17.953 74.831 1.00 17.00 226 ALA B CA 1
ATOM 5009 C C . ALA B 1 226 ? 45.809 16.985 73.883 1.00 17.15 226 ALA B C 1
ATOM 5010 O O . ALA B 1 226 ? 45.225 16.541 72.889 1.00 17.50 226 ALA B O 1
ATOM 5012 N N . SER B 1 227 ? 47.066 16.640 74.174 1.00 16.73 227 SER B N 1
ATOM 5013 C CA . SER B 1 227 ? 47.860 15.813 73.271 1.00 18.83 227 SER B CA 1
ATOM 5014 C C . SER B 1 227 ? 48.153 14.415 73.798 1.00 17.07 227 SER B C 1
ATOM 5015 O O . SER B 1 227 ? 48.742 13.616 73.065 1.00 18.64 227 SER B O 1
ATOM 5018 N N . GLY B 1 228 ? 47.780 14.095 75.033 1.00 13.12 228 GLY B N 1
ATOM 5019 C CA . GLY B 1 228 ? 48.220 12.853 75.634 1.00 18.73 228 GLY B CA 1
ATOM 5020 C C . GLY B 1 228 ? 49.623 12.888 76.194 1.00 21.29 228 GLY B C 1
ATOM 5021 O O . GLY B 1 228 ? 50.077 11.879 76.749 1.00 25.10 228 GLY B O 1
ATOM 5022 N N . ASP B 1 229 ? 50.316 14.022 76.082 1.00 17.53 229 ASP B N 1
ATOM 5023 C CA . ASP B 1 229 ? 51.734 14.153 76.421 1.00 16.02 229 ASP B CA 1
ATOM 5024 C C . ASP B 1 229 ? 51.874 15.332 77.380 1.00 15.00 229 ASP B C 1
ATOM 5025 O O . ASP B 1 229 ? 51.782 16.491 76.957 1.00 12.89 229 ASP B O 1
ATOM 5030 N N . LEU B 1 230 ? 52.093 15.035 78.665 1.00 12.75 230 LEU B N 1
ATOM 5031 C CA . LEU B 1 230 ? 52.092 16.074 79.696 1.00 15.34 230 LEU B CA 1
ATOM 5032 C C . LEU B 1 230 ? 53.167 17.129 79.447 1.00 17.16 230 LEU B C 1
ATOM 5033 O O . LEU B 1 230 ? 52.909 18.332 79.588 1.00 13.36 230 LEU B O 1
ATOM 5038 N N . ASN B 1 231 ? 54.380 16.703 79.081 1.00 12.87 231 ASN B N 1
ATOM 5039 C CA . ASN B 1 231 ? 55.458 17.666 78.873 1.00 16.21 231 ASN B CA 1
ATOM 5040 C C . ASN B 1 231 ? 55.272 18.470 77.588 1.00 13.96 231 ASN B C 1
ATOM 5041 O O . ASN B 1 231 ? 55.653 19.641 77.534 1.00 15.21 231 ASN B O 1
ATOM 5046 N N . ARG B 1 232 ? 54.684 17.881 76.551 1.00 13.95 232 ARG B N 1
ATOM 5047 C CA . ARG B 1 232 ? 54.406 18.666 75.350 1.00 16.22 232 ARG B CA 1
ATOM 5048 C C . ARG B 1 232 ? 53.361 19.741 75.630 1.00 16.07 232 ARG B C 1
ATOM 5049 O O . ARG B 1 232 ? 53.483 20.876 75.149 1.00 15.22 232 ARG B O 1
ATOM 5057 N N . ASP B 1 233 ? 52.351 19.415 76.439 1.00 12.75 233 ASP B N 1
ATOM 5058 C CA . ASP B 1 233 ? 51.279 20.358 76.717 1.00 12.68 233 ASP B CA 1
ATOM 5059 C C . ASP B 1 233 ? 51.714 21.502 77.627 1.00 13.76 233 ASP B C 1
ATOM 5060 O O . ASP B 1 233 ? 51.064 22.553 77.631 1.00 14.15 233 ASP B O 1
ATOM 5065 N N . SER B 1 234 ? 52.770 21.322 78.411 1.00 12.11 234 SER B N 1
ATOM 5066 C CA . SER B 1 234 ? 53.291 22.392 79.247 1.00 11.92 234 SER B CA 1
ATOM 5067 C C . SER B 1 234 ? 54.552 23.019 78.664 1.00 12.31 234 SER B C 1
ATOM 5068 O O . SER B 1 234 ? 55.238 23.768 79.364 1.00 12.31 234 SER B O 1
ATOM 5071 N N . TRP B 1 235 ? 54.863 22.740 77.395 1.00 14.38 235 TRP B N 1
ATOM 5072 C CA . TRP B 1 235 ? 56.091 23.261 76.798 1.00 16.31 235 TRP B CA 1
ATOM 5073 C C . TRP B 1 235 ? 56.170 24.788 76.890 1.00 16.36 235 TRP B C 1
ATOM 5074 O O . TRP B 1 235 ? 57.231 25.340 77.195 1.00 14.61 235 TRP B O 1
ATOM 5085 N N . ALA B 1 236 ? 55.061 25.487 76.635 1.00 16.64 236 ALA B N 1
ATOM 5086 C CA . ALA B 1 236 ? 55.100 26.950 76.637 1.00 16.39 236 ALA B CA 1
ATOM 5087 C C . ALA B 1 236 ? 55.397 27.500 78.031 1.00 16.18 236 ALA B C 1
ATOM 5088 O O . ALA B 1 236 ? 56.172 28.453 78.176 1.00 14.96 236 ALA B O 1
ATOM 5090 N N . LEU B 1 237 ? 54.797 26.906 79.067 1.00 16.14 237 LEU B N 1
ATOM 5091 C CA . LEU B 1 237 ? 55.128 27.255 80.448 1.00 15.21 237 LEU B CA 1
ATOM 5092 C C . LEU B 1 237 ? 56.619 27.130 80.714 1.00 14.87 237 LEU B C 1
ATOM 5093 O O . LEU B 1 237 ? 57.253 28.037 81.271 1.00 15.49 237 LEU B O 1
ATOM 5098 N N . ASN B 1 238 ? 57.191 25.990 80.345 1.00 12.39 238 ASN B N 1
ATOM 5099 C CA . ASN B 1 238 ? 58.578 25.721 80.682 1.00 13.12 238 ASN B CA 1
ATOM 5100 C C . ASN B 1 238 ? 59.538 26.508 79.815 1.00 15.14 238 ASN B C 1
ATOM 5101 O O . ASN B 1 238 ? 60.641 26.828 80.265 1.00 16.25 238 ASN B O 1
ATOM 5106 N N . GLU B 1 239 ? 59.149 26.820 78.580 1.00 14.76 239 GLU B N 1
ATOM 5107 C CA . GLU B 1 239 ? 59.967 27.712 77.771 1.00 17.34 239 GLU B CA 1
ATOM 5108 C C . GLU B 1 239 ? 60.044 29.094 78.407 1.00 17.19 239 GLU B C 1
ATOM 5109 O O . GLU B 1 239 ? 61.112 29.720 78.427 1.00 14.68 239 GLU B O 1
ATOM 5115 N N . PHE B 1 240 ? 58.930 29.567 78.973 1.00 13.22 240 PHE B N 1
ATOM 5116 C CA . PHE B 1 240 ? 58.927 30.897 79.571 1.00 13.11 240 PHE B CA 1
ATOM 5117 C C . PHE B 1 240 ? 59.826 30.975 80.799 1.00 17.16 240 PHE B C 1
ATOM 5118 O O . PHE B 1 240 ? 60.344 32.055 81.109 1.00 16.83 240 PHE B O 1
ATOM 5126 N N . VAL B 1 241 ? 60.019 29.851 81.501 1.00 12.89 241 VAL B N 1
ATOM 5127 C CA . VAL B 1 241 ? 60.915 29.798 82.657 1.00 15.53 241 VAL B CA 1
ATOM 5128 C C . VAL B 1 241 ? 62.320 30.252 82.282 1.00 18.17 241 VAL B C 1
ATOM 5129 O O . VAL B 1 241 ? 63.029 30.847 83.105 1.00 18.57 241 VAL B O 1
ATOM 5133 N N . LYS B 1 242 ? 62.739 30.004 81.035 1.00 13.83 242 LYS B N 1
ATOM 5134 C CA . LYS B 1 242 ? 64.075 30.408 80.605 1.00 22.89 242 LYS B CA 1
ATOM 5135 C C . LYS B 1 242 ? 64.272 31.921 80.683 1.00 25.57 242 LYS B C 1
ATOM 5136 O O . LYS B 1 242 ? 65.403 32.388 80.855 1.00 22.59 242 LYS B O 1
ATOM 5142 N N . TYR B 1 243 ? 63.195 32.700 80.568 1.00 22.46 243 TYR B N 1
ATOM 5143 C CA . TYR B 1 243 ? 63.315 34.152 80.492 1.00 24.20 243 TYR B CA 1
ATOM 5144 C C . TYR B 1 243 ? 63.527 34.819 81.849 1.00 26.28 243 TYR B C 1
ATOM 5145 O O . TYR B 1 243 ? 63.808 36.021 81.885 1.00 30.29 243 TYR B O 1
ATOM 5154 N N . ASN B 1 244 ? 63.401 34.080 82.952 1.00 25.79 244 ASN B N 1
ATOM 5155 C CA . ASN B 1 244 ? 63.731 34.573 84.292 1.00 29.64 244 ASN B CA 1
ATOM 5156 C C . ASN B 1 244 ? 62.911 35.804 84.679 1.00 29.21 244 ASN B C 1
ATOM 5157 O O . ASN B 1 244 ? 63.447 36.818 85.141 1.00 30.93 244 ASN B O 1
ATOM 5162 N N . LYS B 1 245 ? 61.596 35.705 84.493 1.00 22.93 245 LYS B N 1
ATOM 5163 C CA . LYS B 1 245 ? 60.636 36.673 85.006 1.00 21.87 245 LYS B CA 1
ATOM 5164 C C . LYS B 1 245 ? 59.624 35.941 85.876 1.00 19.81 245 LYS B C 1
ATOM 5165 O O . LYS B 1 245 ? 59.160 34.853 85.510 1.00 16.89 245 LYS B O 1
ATOM 5171 N N . ASP B 1 246 ? 59.291 36.511 87.035 1.00 15.52 246 ASP B N 1
ATOM 5172 C CA . ASP B 1 246 ? 58.257 35.877 87.838 1.00 16.03 246 ASP B CA 1
ATOM 5173 C C . ASP B 1 246 ? 56.906 35.995 87.126 1.00 13.55 246 ASP B C 1
ATOM 5174 O O . ASP B 1 246 ? 56.670 36.908 86.327 1.00 13.53 246 ASP B O 1
ATOM 5179 N N . PHE B 1 247 ? 56.040 35.018 87.370 1.00 10.91 247 PHE B N 1
ATOM 5180 C CA . PHE B 1 247 ? 54.789 34.931 86.625 1.00 11.99 247 PHE B CA 1
ATOM 5181 C C . PHE B 1 247 ? 53.838 33.996 87.358 1.00 10.31 247 PHE B C 1
ATOM 5182 O O . PHE B 1 247 ? 54.206 33.348 88.343 1.00 10.16 247 PHE B O 1
ATOM 5190 N N . PHE B 1 248 ? 52.606 33.929 86.856 1.00 10.14 248 PHE B N 1
ATOM 5191 C CA . PHE B 1 248 ? 51.526 33.184 87.490 1.00 10.01 248 PHE B CA 1
ATOM 5192 C C . PHE B 1 248 ? 51.039 32.062 86.580 1.00 15.11 248 PHE B C 1
ATOM 5193 O O . PHE B 1 248 ? 51.123 32.155 85.348 1.00 10.02 248 PHE B O 1
ATOM 5201 N N . VAL B 1 249 ? 50.521 31.001 87.207 1.00 9.48 249 VAL B N 1
ATOM 5202 C CA . VAL B 1 249 ? 49.926 29.857 86.513 1.00 14.19 249 VAL B CA 1
ATOM 5203 C C . VAL B 1 249 ? 48.637 29.467 87.228 1.00 14.24 249 VAL B C 1
ATOM 5204 O O . VAL B 1 249 ? 48.647 29.237 88.441 1.00 8.87 249 VAL B O 1
ATOM 5208 N N . CYS B 1 250 ? 47.537 29.370 86.479 1.00 9.06 250 CYS B N 1
ATOM 5209 C CA . CYS B 1 250 ? 46.269 28.839 86.983 1.00 12.45 250 CYS B CA 1
ATOM 5210 C C . CYS B 1 250 ? 46.033 27.465 86.365 1.00 11.80 250 CYS B C 1
ATOM 5211 O O . CYS B 1 250 ? 45.896 27.345 85.144 1.00 9.56 250 CYS B O 1
ATOM 5214 N N . GLN B 1 251 ? 45.958 26.441 87.210 1.00 8.69 251 GLN B N 1
ATOM 5215 C CA . GLN B 1 251 ? 45.926 25.041 86.791 1.00 10.62 251 GLN B CA 1
ATOM 5216 C C . GLN B 1 251 ? 44.602 24.392 87.182 1.00 9.99 251 GLN B C 1
ATOM 5217 O O . GLN B 1 251 ? 44.096 24.613 88.286 1.00 8.32 251 GLN B O 1
ATOM 5223 N N . SER B 1 252 ? 44.050 23.583 86.282 1.00 8.74 252 SER B N 1
ATOM 5224 C CA . SER B 1 252 ? 42.826 22.837 86.546 1.00 8.60 252 SER B CA 1
ATOM 5225 C C . SER B 1 252 ? 43.037 21.354 86.260 1.00 8.79 252 SER B C 1
ATOM 5226 O O . SER B 1 252 ? 43.662 20.989 85.259 1.00 9.09 252 SER B O 1
ATOM 5229 N N . PHE B 1 253 ? 42.508 20.504 87.142 1.00 8.66 253 PHE B N 1
ATOM 5230 C CA . PHE B 1 253 ? 42.429 19.064 86.900 1.00 8.86 253 PHE B CA 1
ATOM 5231 C C . PHE B 1 253 ? 41.025 18.612 86.511 1.00 12.69 253 PHE B C 1
ATOM 5232 O O . PHE B 1 253 ? 40.742 17.405 86.533 1.00 9.32 253 PHE B O 1
ATOM 5240 N N . ALA B 1 254 ? 40.143 19.551 86.160 1.00 8.74 254 ALA B N 1
ATOM 5241 C CA . ALA B 1 254 ? 38.773 19.193 85.793 1.00 8.77 254 ALA B CA 1
ATOM 5242 C C . ALA B 1 254 ? 38.742 18.236 84.602 1.00 11.14 254 ALA B C 1
ATOM 5243 O O . ALA B 1 254 ? 38.085 17.188 84.650 1.00 13.34 254 ALA B O 1
ATOM 5245 N N . LYS B 1 255 ? 39.440 18.579 83.523 1.00 9.35 255 LYS B N 1
ATOM 5246 C CA . LYS B 1 255 ? 39.393 17.729 82.338 1.00 9.72 255 LYS B CA 1
ATOM 5247 C C . LYS B 1 255 ? 40.438 16.617 82.377 1.00 9.95 255 LYS B C 1
ATOM 5248 O O . LYS B 1 255 ? 40.115 15.469 82.057 1.00 10.18 255 LYS B O 1
ATOM 5254 N N . ASN B 1 256 ? 41.686 16.911 82.771 1.00 9.92 256 ASN B N 1
ATOM 5255 C CA . ASN B 1 256 ? 42.697 15.870 82.587 1.00 12.79 256 ASN B CA 1
ATOM 5256 C C . ASN B 1 256 ? 42.589 14.733 83.605 1.00 12.34 256 ASN B C 1
ATOM 5257 O O . ASN B 1 256 ? 43.154 13.663 83.360 1.00 12.74 256 ASN B O 1
ATOM 5262 N N . MET B 1 257 ? 41.844 14.906 84.701 1.00 9.86 257 MET B N 1
ATOM 5263 C CA . MET B 1 257 ? 41.510 13.788 85.577 1.00 9.87 257 MET B CA 1
ATOM 5264 C C . MET B 1 257 ? 40.015 13.507 85.621 1.00 9.80 257 MET B C 1
ATOM 5265 O O . MET B 1 257 ? 39.580 12.650 86.406 1.00 10.40 257 MET B O 1
ATOM 5270 N N . GLY B 1 258 ? 39.223 14.190 84.796 1.00 10.95 258 GLY B N 1
ATOM 5271 C CA . GLY B 1 258 ? 37.774 14.055 84.844 1.00 9.70 258 GLY B CA 1
ATOM 5272 C C . GLY B 1 258 ? 37.162 14.407 86.183 1.00 9.35 258 GLY B C 1
ATOM 5273 O O . GLY B 1 258 ? 36.093 13.891 86.519 1.00 9.35 258 GLY B O 1
ATOM 5274 N N . LEU B 1 259 ? 37.811 15.268 86.965 1.00 9.08 259 LEU B N 1
ATOM 5275 C CA . LEU B 1 259 ? 37.354 15.573 88.315 1.00 12.36 259 LEU B CA 1
ATOM 5276 C C . LEU B 1 259 ? 36.344 16.712 88.373 1.00 12.85 259 LEU B C 1
ATOM 5277 O O . LEU B 1 259 ? 35.935 17.092 89.470 1.00 15.18 259 LEU B O 1
ATOM 5282 N N . TYR B 1 260 ? 35.932 17.242 87.224 1.00 13.11 260 TYR B N 1
ATOM 5283 C CA . TYR B 1 260 ? 34.984 18.346 87.067 1.00 11.61 260 TYR B CA 1
ATOM 5284 C C . TYR B 1 260 ? 34.330 18.867 88.350 1.00 13.67 260 TYR B C 1
ATOM 5285 O O . TYR B 1 260 ? 34.763 19.883 88.909 1.00 10.88 260 TYR B O 1
ATOM 5294 N N . GLY B 1 261 ? 33.296 18.176 88.824 1.00 8.20 261 GLY B N 1
ATOM 5295 C CA . GLY B 1 261 ? 32.515 18.623 89.963 1.00 11.54 261 GLY B CA 1
ATOM 5296 C C . GLY B 1 261 ? 33.173 18.501 91.326 1.00 10.48 261 GLY B C 1
ATOM 5297 O O . GLY B 1 261 ? 32.618 19.018 92.302 1.00 9.70 261 GLY B O 1
ATOM 5298 N N . GLU B 1 262 ? 34.333 17.849 91.431 1.00 8.43 262 GLU B N 1
ATOM 5299 C CA . GLU B 1 262 ? 35.027 17.845 92.716 1.00 8.48 262 GLU B CA 1
ATOM 5300 C C . GLU B 1 262 ? 35.871 19.092 92.926 1.00 14.40 262 GLU B C 1
ATOM 5301 O O . GLU B 1 262 ? 36.328 19.323 94.051 1.00 16.83 262 GLU B O 1
ATOM 5307 N N . ARG B 1 263 ? 36.084 19.884 91.873 1.00 9.62 263 ARG B N 1
ATOM 5308 C CA . ARG B 1 263 ? 36.673 21.219 91.946 1.00 7.43 263 ARG B CA 1
ATOM 5309 C C . ARG B 1 263 ? 38.131 21.187 92.384 1.00 13.42 263 ARG B C 1
ATOM 5310 O O . ARG B 1 263 ? 38.478 21.717 93.443 1.00 15.58 263 ARG B O 1
ATOM 5318 N N . THR B 1 264 ? 38.992 20.595 91.571 1.00 10.22 264 THR B N 1
ATOM 5319 C CA . THR B 1 264 ? 40.392 20.399 91.922 1.00 7.72 264 THR B CA 1
ATOM 5320 C C . THR B 1 264 ? 41.268 21.213 90.986 1.00 7.84 264 THR B C 1
ATOM 5321 O O . THR B 1 264 ? 41.302 20.952 89.778 1.00 8.05 264 THR B O 1
ATOM 5325 N N . GLY B 1 265 ? 41.987 22.176 91.553 1.00 7.74 265 GLY B N 1
ATOM 5326 C CA . GLY B 1 265 ? 42.880 23.020 90.790 1.00 9.47 265 GLY B CA 1
ATOM 5327 C C . GLY B 1 265 ? 43.899 23.647 91.715 1.00 10.81 265 GLY B C 1
ATOM 5328 O O . GLY B 1 265 ? 43.907 23.409 92.926 1.00 7.66 265 GLY B O 1
ATOM 5329 N N . CYS B 1 266 ? 44.776 24.449 91.123 1.00 7.95 266 CYS B N 1
ATOM 5330 C CA . CYS B 1 266 ? 45.853 25.060 91.891 1.00 7.95 266 CYS B CA 1
ATOM 5331 C C . CYS B 1 266 ? 46.307 26.334 91.193 1.00 8.07 266 CYS B C 1
ATOM 5332 O O . CYS B 1 266 ? 46.416 26.372 89.965 1.00 8.27 266 CYS B O 1
ATOM 5335 N N . MET B 1 267 ? 46.560 27.373 91.979 1.00 8.51 267 MET B N 1
ATOM 5336 C CA . MET B 1 267 ? 47.167 28.599 91.483 1.00 8.13 267 MET B CA 1
ATOM 5337 C C . MET B 1 267 ? 48.632 28.620 91.898 1.00 9.99 267 MET B C 1
ATOM 5338 O O . MET B 1 267 ? 48.963 28.303 93.044 1.00 9.71 267 MET B O 1
ATOM 5343 N N . HIS B 1 268 ? 49.510 28.986 90.974 1.00 8.59 268 HIS B N 1
ATOM 5344 C CA . HIS B 1 268 ? 50.932 29.061 91.295 1.00 8.80 268 HIS B CA 1
ATOM 5345 C C . HIS B 1 268 ? 51.480 30.437 90.965 1.00 10.79 268 HIS B C 1
ATOM 5346 O O . HIS B 1 268 ? 51.160 31.007 89.919 1.00 10.84 268 HIS B O 1
ATOM 5353 N N . TYR B 1 269 ? 52.318 30.958 91.856 1.00 9.97 269 TYR B N 1
ATOM 5354 C CA . TYR B 1 269 ? 53.150 32.116 91.571 1.00 9.32 269 TYR B CA 1
ATOM 5355 C C . TYR B 1 269 ? 54.593 31.641 91.568 1.00 12.44 269 TYR B C 1
ATOM 5356 O O . TYR B 1 269 ? 55.073 31.105 92.575 1.00 10.63 269 TYR B O 1
ATOM 5365 N N . VAL B 1 270 ? 55.269 31.810 90.433 1.00 9.95 270 VAL B N 1
ATOM 5366 C CA . VAL B 1 270 ? 56.637 31.326 90.248 1.00 10.29 270 VAL B CA 1
ATOM 5367 C C . VAL B 1 270 ? 57.555 32.502 90.567 1.00 11.51 270 VAL B C 1
ATOM 5368 O O . VAL B 1 270 ? 57.845 33.341 89.713 1.00 12.78 270 VAL B O 1
ATOM 5372 N N . ALA B 1 271 ? 58.011 32.568 91.818 1.00 11.18 271 ALA B N 1
ATOM 5373 C CA . ALA B 1 271 ? 58.829 33.681 92.29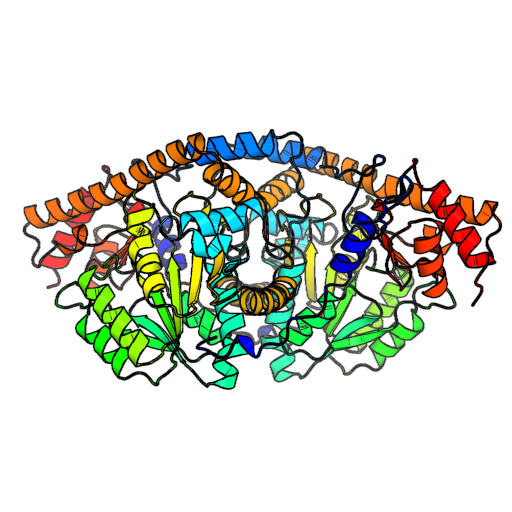0 1.00 11.22 271 ALA B CA 1
ATOM 5374 C C . ALA B 1 271 ? 60.263 33.580 91.786 1.00 13.33 271 ALA B C 1
ATOM 5375 O O . ALA B 1 271 ? 60.730 32.520 91.354 1.00 13.43 271 ALA B O 1
ATOM 5377 N N . LYS B 1 272 ? 60.973 34.712 91.881 1.00 11.47 272 LYS B N 1
ATOM 5378 C CA . LYS B 1 272 ? 62.408 34.754 91.655 1.00 15.87 272 LYS B CA 1
ATOM 5379 C C . LYS B 1 272 ? 63.201 34.211 92.838 1.00 16.76 272 LYS B C 1
ATOM 5380 O O . LYS B 1 272 ? 64.344 33.779 92.650 1.00 15.75 272 LYS B O 1
ATOM 5386 N N . ASP B 1 273 ? 62.631 34.228 94.043 1.00 11.67 273 ASP B N 1
ATOM 5387 C CA . ASP B 1 273 ? 63.337 33.748 95.224 1.00 15.81 273 ASP B CA 1
ATOM 5388 C C . ASP B 1 273 ? 62.332 33.417 96.318 1.00 13.82 273 ASP B C 1
ATOM 5389 O O . ASP B 1 273 ? 61.181 33.865 96.295 1.00 10.94 273 ASP B O 1
ATOM 5394 N N . ALA B 1 274 ? 62.812 32.650 97.301 1.00 11.29 274 ALA B N 1
ATOM 5395 C CA . ALA B 1 274 ? 61.955 32.137 98.365 1.00 12.69 274 ALA B CA 1
ATOM 5396 C C . ALA B 1 274 ? 61.360 33.254 99.214 1.00 14.00 274 ALA B C 1
ATOM 5397 O O . ALA B 1 274 ? 60.250 33.110 99.735 1.00 12.31 274 ALA B O 1
ATOM 5399 N N . SER B 1 275 ? 62.076 34.367 99.366 1.00 16.87 275 SER B N 1
ATOM 5400 C CA . SER B 1 275 ? 61.570 35.475 100.173 1.00 17.54 275 SER B CA 1
ATOM 5401 C C . SER B 1 275 ? 60.273 36.040 99.599 1.00 13.77 275 SER B C 1
ATOM 5402 O O . SER B 1 275 ? 59.273 36.187 100.311 1.00 13.30 275 SER B O 1
ATOM 5405 N N . THR B 1 276 ? 60.274 36.381 98.314 1.00 10.70 276 THR B N 1
ATOM 5406 C CA . THR B 1 276 ? 59.062 36.921 97.706 1.00 10.47 276 THR B CA 1
ATOM 5407 C C . THR B 1 276 ? 57.989 35.852 97.591 1.00 10.50 276 THR B C 1
ATOM 5408 O O . THR B 1 276 ? 56.799 36.133 97.783 1.00 10.41 276 THR B O 1
ATOM 5412 N N . LYS B 1 277 ? 58.397 34.610 97.310 1.00 10.09 277 LYS B N 1
ATOM 5413 C CA . LYS B 1 277 ? 57.457 33.496 97.332 1.00 9.75 277 LYS B CA 1
ATOM 5414 C C . LYS B 1 277 ? 56.676 33.462 98.641 1.00 9.44 277 LYS B C 1
ATOM 5415 O O . LYS B 1 277 ? 55.450 33.311 98.649 1.00 9.72 277 LYS B O 1
ATOM 5421 N N . ASN B 1 278 ? 57.376 33.607 99.764 1.00 11.75 278 ASN B N 1
ATOM 5422 C CA . ASN B 1 278 ? 56.705 33.563 101.056 1.00 14.43 278 ASN B CA 1
ATOM 5423 C C . ASN B 1 278 ? 55.866 34.806 101.310 1.00 11.88 278 ASN B C 1
ATOM 5424 O O . ASN B 1 278 ? 54.826 34.719 101.973 1.00 11.82 278 ASN B O 1
ATOM 5429 N N . LYS B 1 279 ? 56.288 35.965 100.800 1.00 9.42 279 LYS B N 1
ATOM 5430 C CA . LYS B 1 279 ? 55.463 37.161 100.945 1.00 12.30 279 LYS B CA 1
ATOM 5431 C C . LYS B 1 279 ? 54.160 37.007 100.182 1.00 14.27 279 LYS B C 1
ATOM 5432 O O . LYS B 1 279 ? 53.079 37.302 100.707 1.00 13.14 279 LYS B O 1
ATOM 5438 N N . VAL B 1 280 ? 54.249 36.552 98.930 1.00 11.56 280 VAL B N 1
ATOM 5439 C CA . VAL B 1 280 ? 53.059 36.422 98.103 1.00 10.81 280 VAL B CA 1
ATOM 5440 C C . VAL B 1 280 ? 52.133 35.373 98.700 1.00 10.70 280 VAL B C 1
ATOM 5441 O O . VAL B 1 280 ? 50.930 35.597 98.848 1.00 11.41 280 VAL B O 1
ATOM 5445 N N . LEU B 1 281 ? 52.700 34.227 99.096 1.00 10.36 281 LEU B N 1
ATOM 5446 C CA . LEU B 1 281 ? 51.909 33.140 99.668 1.00 10.12 281 LEU B CA 1
ATOM 5447 C C . LEU B 1 281 ? 51.107 33.599 100.883 1.00 10.88 281 LEU B C 1
ATOM 5448 O O . LEU B 1 281 ? 49.935 33.230 101.037 1.00 8.35 281 LEU B O 1
ATOM 5453 N N . SER B 1 282 ? 51.724 34.396 101.765 1.00 10.24 282 SER B N 1
ATOM 5454 C CA . SER B 1 282 ? 51.017 34.863 102.952 1.00 11.30 282 SER B CA 1
ATOM 5455 C C . SER B 1 282 ? 49.851 35.766 102.588 1.00 12.41 282 SER B C 1
ATOM 5456 O O . SER B 1 282 ? 48.830 35.771 103.286 1.00 15.91 282 SER B O 1
ATOM 5459 N N . GLN B 1 283 ? 49.975 36.536 101.502 1.00 11.53 283 GLN B N 1
ATOM 5460 C CA . GLN B 1 283 ? 48.862 37.371 101.067 1.00 10.73 283 GLN B CA 1
ATOM 5461 C C . GLN B 1 283 ? 47.798 36.548 100.353 1.00 12.05 283 GLN B C 1
ATOM 5462 O O . GLN B 1 283 ? 46.606 36.846 100.473 1.00 11.01 283 GLN B O 1
ATOM 5468 N N . LEU B 1 284 ? 48.207 35.512 99.614 1.00 9.16 284 LEU B N 1
ATOM 5469 C CA . LEU B 1 284 ? 47.238 34.611 98.996 1.00 11.68 284 LEU B CA 1
ATOM 5470 C C . LEU B 1 284 ? 46.394 33.897 100.047 1.00 7.32 284 LEU B C 1
ATOM 5471 O O . LEU B 1 284 ? 45.201 33.651 99.833 1.00 7.97 284 LEU B O 1
ATOM 5476 N N . CYS B 1 285 ? 46.996 33.551 101.187 1.00 8.49 285 CYS B N 1
ATOM 5477 C CA . CYS B 1 285 ? 46.240 32.883 102.244 1.00 8.02 285 CYS B CA 1
ATOM 5478 C C . CYS B 1 285 ? 45.172 33.796 102.835 1.00 10.92 285 CYS B C 1
ATOM 5479 O O . CYS B 1 285 ? 44.102 33.321 103.223 1.00 8.19 285 CYS B O 1
ATOM 5482 N N . ILE B 1 286 ? 45.437 35.105 102.896 1.00 11.00 286 ILE B N 1
ATOM 5483 C CA . ILE B 1 286 ? 44.445 36.042 103.413 1.00 11.68 286 ILE B CA 1
ATOM 5484 C C . ILE B 1 286 ? 43.235 36.087 102.494 1.00 12.89 286 ILE B C 1
ATOM 5485 O O . ILE B 1 286 ? 42.084 36.092 102.954 1.00 14.44 286 ILE B O 1
ATOM 5490 N N . VAL B 1 287 ? 43.473 36.139 101.182 1.00 9.90 287 VAL B N 1
ATOM 5491 C CA . VAL B 1 287 ? 42.366 36.109 100.233 1.00 10.12 287 VAL B CA 1
ATOM 5492 C C . VAL B 1 287 ? 41.578 34.818 100.396 1.00 10.84 287 VAL B C 1
ATOM 5493 O O . VAL B 1 287 ? 40.345 34.828 100.486 1.00 11.73 287 VAL B O 1
ATOM 5497 N N . GLN B 1 288 ? 42.289 33.687 100.457 1.00 10.41 288 GLN B N 1
ATOM 5498 C CA . GLN B 1 288 ? 41.628 32.391 100.570 1.00 10.66 288 GLN B CA 1
ATOM 5499 C C . GLN B 1 288 ? 40.853 32.276 101.874 1.00 11.88 288 GLN B C 1
ATOM 5500 O O . GLN B 1 288 ? 39.735 31.744 101.899 1.00 10.91 288 GLN B O 1
ATOM 5506 N N . ARG B 1 289 ? 41.436 32.759 102.970 1.00 9.95 289 ARG B N 1
ATOM 5507 C CA . ARG B 1 289 ? 40.752 32.689 104.255 1.00 13.20 289 ARG B CA 1
ATOM 5508 C C . ARG B 1 289 ? 39.428 33.442 104.218 1.00 13.47 289 ARG B C 1
ATOM 5509 O O . ARG B 1 289 ? 38.444 33.010 104.830 1.00 12.91 289 ARG B O 1
ATOM 5517 N N . ASN B 1 290 ? 39.367 34.548 103.474 1.00 10.35 290 ASN B N 1
ATOM 5518 C CA . ASN B 1 290 ? 38.190 35.406 103.471 1.00 10.69 290 ASN B CA 1
ATOM 5519 C C . ASN B 1 290 ? 37.235 35.128 102.314 1.00 12.83 290 ASN B C 1
ATOM 5520 O O . ASN B 1 290 ? 36.351 35.948 102.041 1.00 14.70 290 ASN B O 1
ATOM 5525 N N . THR B 1 291 ? 37.375 33.986 101.645 1.00 11.03 291 THR B N 1
ATOM 5526 C CA . THR B 1 291 ? 36.443 33.621 100.585 1.00 13.06 291 THR B CA 1
ATOM 5527 C C . THR B 1 291 ? 35.905 32.215 100.804 1.00 14.10 291 THR B C 1
ATOM 5528 O O . THR B 1 291 ? 34.687 32.026 100.832 1.00 14.02 291 THR B O 1
ATOM 5532 N N . ILE B 1 292 ? 36.794 31.229 100.945 1.00 10.63 292 ILE B N 1
ATOM 5533 C CA . ILE B 1 292 ? 36.391 29.835 101.117 1.00 12.44 292 ILE B CA 1
ATOM 5534 C C . ILE B 1 292 ? 36.911 29.208 102.402 1.00 10.55 292 ILE B C 1
ATOM 5535 O O . ILE B 1 292 ? 36.489 28.085 102.732 1.00 12.03 292 ILE B O 1
ATOM 5540 N N . SER B 1 293 ? 37.834 29.863 103.109 1.00 8.50 293 SER B N 1
ATOM 5541 C CA . SER B 1 293 ? 38.495 29.370 104.322 1.00 13.42 293 SER B CA 1
ATOM 5542 C C . SER B 1 293 ? 39.548 28.303 104.011 1.00 14.91 293 SER B C 1
ATOM 5543 O O . SER B 1 293 ? 40.716 28.458 104.386 1.00 13.42 293 SER B O 1
ATOM 5546 N N . ASN B 1 294 ? 39.165 27.225 103.331 1.00 15.89 294 ASN B N 1
ATOM 5547 C CA . ASN B 1 294 ? 40.105 26.187 102.918 1.00 11.88 294 ASN B CA 1
ATOM 5548 C C . ASN B 1 294 ? 39.457 25.371 101.803 1.00 9.91 294 ASN B C 1
ATOM 5549 O O . ASN B 1 294 ? 38.228 25.392 101.658 1.00 6.84 294 ASN B O 1
ATOM 5554 N N . PRO B 1 295 ? 40.253 24.692 100.970 1.00 11.10 295 PRO B N 1
ATOM 5555 C CA . PRO B 1 295 ? 39.723 24.124 99.723 1.00 9.39 295 PRO B CA 1
ATOM 5556 C C . PRO B 1 295 ? 39.252 22.688 99.907 1.00 9.57 295 PRO B C 1
ATOM 5557 O O . PRO B 1 295 ? 39.584 22.043 100.912 1.00 10.41 295 PRO B O 1
ATOM 5561 N N . PRO B 1 296 ? 38.469 22.150 98.958 1.00 10.80 296 PRO B N 1
ATOM 5562 C CA . PRO B 1 296 ? 37.870 20.813 99.146 1.00 8.61 296 PRO B CA 1
ATOM 5563 C C . PRO B 1 296 ? 38.853 19.671 98.943 1.00 11.73 296 PRO B C 1
ATOM 5564 O O . PRO B 1 296 ? 39.601 19.628 97.962 1.00 10.19 296 PRO B O 1
ATOM 5568 N N . ALA B 1 297 ? 38.800 18.705 99.864 1.00 8.17 297 ALA B N 1
ATOM 5569 C CA . ALA B 1 297 ? 39.861 17.712 99.988 1.00 9.19 297 ALA B CA 1
ATOM 5570 C C . ALA B 1 297 ? 39.729 16.529 99.028 1.00 10.40 297 ALA B C 1
ATOM 5571 O O . ALA B 1 297 ? 40.747 16.035 98.535 1.00 12.97 297 ALA B O 1
ATOM 5573 N N . TYR B 1 298 ? 38.508 16.061 98.746 1.00 12.49 298 TYR B N 1
ATOM 5574 C CA . TYR B 1 298 ? 38.325 14.772 98.063 1.00 11.95 298 TYR B CA 1
ATOM 5575 C C . TYR B 1 298 ? 39.094 14.707 96.747 1.00 9.49 298 TYR B C 1
ATOM 5576 O O . TYR B 1 298 ? 39.894 13.788 96.522 1.00 8.25 298 TYR B O 1
ATOM 5585 N N . GLY B 1 299 ? 38.874 15.680 95.862 1.00 7.86 299 GLY B N 1
ATOM 5586 C CA . GLY B 1 299 ? 39.545 15.643 94.575 1.00 9.52 299 GLY B CA 1
ATOM 5587 C C . GLY B 1 299 ? 41.045 15.829 94.688 1.00 9.27 299 GLY B C 1
ATOM 5588 O O . GLY B 1 299 ? 41.809 15.229 93.920 1.00 9.37 299 GLY B O 1
ATOM 5589 N N . ALA B 1 300 ? 41.490 16.651 95.641 1.00 7.92 300 ALA B N 1
ATOM 5590 C CA . ALA B 1 300 ? 42.926 16.856 95.809 1.00 11.84 300 ALA B CA 1
ATOM 5591 C C . ALA B 1 300 ? 43.608 15.586 96.285 1.00 9.98 300 ALA B C 1
ATOM 5592 O O . ALA B 1 300 ? 44.741 15.300 95.881 1.00 8.51 300 ALA B O 1
ATOM 5594 N N . ARG B 1 301 ? 42.942 14.823 97.161 1.00 9.25 301 ARG B N 1
ATOM 5595 C CA . ARG B 1 301 ? 43.506 13.554 97.616 1.00 11.38 301 ARG B CA 1
ATOM 5596 C C . ARG B 1 301 ? 43.636 12.569 96.463 1.00 12.64 301 ARG B C 1
ATOM 5597 O O . ARG B 1 301 ? 44.640 11.855 96.356 1.00 11.72 301 ARG B O 1
ATOM 5605 N N . ILE B 1 302 ? 42.633 12.523 95.585 1.00 9.64 302 ILE B N 1
ATOM 5606 C CA . ILE B 1 302 ? 42.711 11.663 94.408 1.00 12.67 302 ILE B CA 1
ATOM 5607 C C . ILE B 1 302 ? 43.887 12.073 93.526 1.00 14.54 302 ILE B C 1
ATOM 5608 O O . ILE B 1 302 ? 44.710 11.240 93.128 1.00 11.90 302 ILE B O 1
ATOM 5613 N N . ALA B 1 303 ? 43.982 13.370 93.214 1.00 13.01 303 ALA B N 1
ATOM 5614 C CA . ALA B 1 303 ? 45.052 13.862 92.353 1.00 9.21 303 ALA B CA 1
ATOM 5615 C C . ALA B 1 303 ? 46.424 13.588 92.959 1.00 9.40 303 ALA B C 1
ATOM 5616 O O . ALA B 1 303 ? 47.347 13.149 92.261 1.00 10.73 303 ALA B O 1
ATOM 5618 N N . ALA B 1 304 ? 46.578 13.836 94.261 1.00 9.23 304 ALA B N 1
ATOM 5619 C CA . ALA B 1 304 ? 47.865 13.602 94.906 1.00 9.43 304 ALA B CA 1
ATOM 5620 C C . ALA B 1 304 ? 48.230 12.126 94.895 1.00 11.90 304 ALA B C 1
ATOM 5621 O O . ALA B 1 304 ? 49.411 11.782 94.812 1.00 13.71 304 ALA B O 1
ATOM 5623 N N . GLU B 1 305 ? 47.232 11.244 94.981 1.00 12.38 305 GLU B N 1
ATOM 5624 C CA . GLU B 1 305 ? 47.506 9.814 94.926 1.00 14.57 305 GLU B CA 1
ATOM 5625 C C . GLU B 1 305 ? 48.061 9.422 93.562 1.00 14.06 305 GLU B C 1
ATOM 5626 O O . GLU B 1 305 ? 49.044 8.680 93.471 1.00 12.93 305 GLU B O 1
ATOM 5632 N N . ILE B 1 306 ? 47.458 9.931 92.490 1.00 11.46 306 ILE B N 1
ATOM 5633 C CA . ILE B 1 306 ? 47.951 9.634 91.151 1.00 13.27 306 ILE B CA 1
ATOM 5634 C C . ILE B 1 306 ? 49.347 10.221 90.950 1.00 14.12 306 ILE B C 1
ATOM 5635 O O . ILE B 1 306 ? 50.270 9.532 90.499 1.00 11.38 306 ILE B O 1
ATOM 5640 N N . LEU B 1 307 ? 49.523 11.495 91.300 1.00 12.49 307 LEU B N 1
ATOM 5641 C CA . LEU B 1 307 ? 50.721 12.217 90.885 1.00 13.29 307 LEU B CA 1
ATOM 5642 C C . LEU B 1 307 ? 51.966 11.773 91.644 1.00 16.06 307 LEU B C 1
ATOM 5643 O O . LEU B 1 307 ? 53.077 11.927 91.132 1.00 17.55 307 LEU B O 1
ATOM 5648 N N . ASN B 1 308 ? 51.807 11.227 92.845 1.00 10.97 308 ASN B N 1
ATOM 5649 C CA . ASN B 1 308 ? 52.926 10.815 93.675 1.00 14.35 308 ASN B CA 1
ATOM 5650 C C . ASN B 1 308 ? 53.231 9.321 93.579 1.00 14.67 308 ASN B C 1
ATOM 5651 O O . ASN B 1 308 ? 54.162 8.855 94.236 1.00 14.98 308 ASN B O 1
ATOM 5656 N N . SER B 1 309 ? 52.486 8.564 92.777 1.00 14.42 309 SER B N 1
ATOM 5657 C CA . SER B 1 309 ? 52.748 7.139 92.595 1.00 17.11 309 SER B CA 1
ATOM 5658 C C . SER B 1 309 ? 53.210 6.874 91.169 1.00 19.69 309 SER B C 1
ATOM 5659 O O . SER B 1 309 ? 52.425 7.074 90.229 1.00 20.22 309 SER B O 1
ATOM 5662 N N . PRO B 1 310 ? 54.449 6.425 90.945 1.00 20.80 310 PRO B N 1
ATOM 5663 C CA . PRO B 1 310 ? 54.873 6.120 89.565 1.00 18.14 310 PRO B CA 1
ATOM 5664 C C . PRO B 1 310 ? 53.935 5.176 88.826 1.00 18.62 310 PRO B C 1
ATOM 5665 O O . PRO B 1 310 ? 53.662 5.401 87.639 1.00 17.45 310 PRO B O 1
ATOM 5669 N N . GLN B 1 311 ? 53.394 4.150 89.496 1.00 13.91 311 GLN B N 1
ATOM 5670 C CA . GLN B 1 311 ? 52.558 3.175 88.792 1.00 15.81 311 GLN B CA 1
ATOM 5671 C C . GLN B 1 311 ? 51.183 3.748 88.458 1.00 15.59 311 GLN B C 1
ATOM 5672 O O . GLN B 1 311 ? 50.667 3.524 87.360 1.00 17.93 311 GLN B O 1
ATOM 5678 N N . LEU B 1 312 ? 50.555 4.453 89.405 1.00 17.19 312 LEU B N 1
ATOM 5679 C CA . LEU B 1 312 ? 49.268 5.083 89.116 1.00 19.73 312 LEU B CA 1
ATOM 5680 C C . LEU B 1 312 ? 49.416 6.182 88.073 1.00 18.11 312 LEU B C 1
ATOM 5681 O O . LEU B 1 312 ? 48.541 6.349 87.211 1.00 16.65 312 LEU B O 1
ATOM 5686 N N . PHE B 1 313 ? 50.509 6.953 88.156 1.00 12.52 313 PHE B N 1
ATOM 5687 C CA . PHE B 1 313 ? 50.803 7.978 87.156 1.00 13.05 313 PHE B CA 1
ATOM 5688 C C . PHE B 1 313 ? 50.862 7.383 85.752 1.00 14.31 313 PHE B C 1
ATOM 5689 O O . PHE B 1 313 ? 50.312 7.960 84.804 1.00 13.28 313 PHE B O 1
ATOM 5697 N N . ALA B 1 314 ? 51.500 6.211 85.603 1.00 14.89 314 ALA B N 1
ATOM 5698 C CA . ALA B 1 314 ? 51.563 5.546 84.305 1.00 14.80 314 ALA B CA 1
ATOM 5699 C C . ALA B 1 314 ? 50.182 5.109 83.840 1.00 18.23 314 ALA B C 1
ATOM 5700 O O . ALA B 1 314 ? 49.879 5.165 82.644 1.00 18.65 314 ALA B O 1
ATOM 5702 N N . GLU B 1 315 ? 49.341 4.646 84.767 1.00 16.73 315 GLU B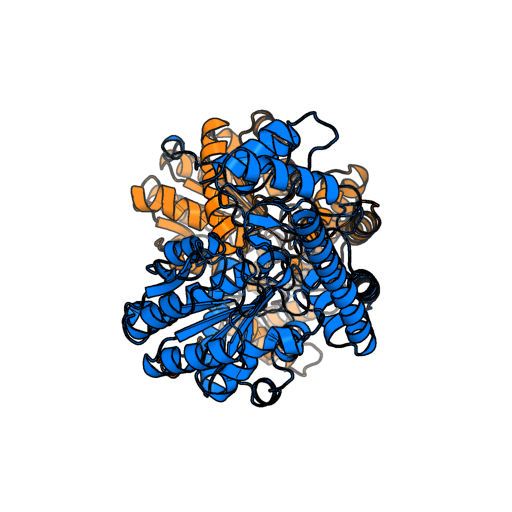 N 1
ATOM 5703 C CA . GLU B 1 315 ? 47.968 4.321 84.409 1.00 18.49 315 GLU B CA 1
ATOM 5704 C C . GLU B 1 315 ? 47.217 5.562 83.942 1.00 14.94 315 GLU B C 1
ATOM 5705 O O . GLU B 1 315 ? 46.486 5.516 82.947 1.00 13.18 315 GLU B O 1
ATOM 5711 N N . TRP B 1 316 ? 47.374 6.675 84.663 1.00 15.09 316 TRP B N 1
ATOM 5712 C CA . TRP B 1 316 ? 46.710 7.924 84.286 1.00 15.47 316 TRP B CA 1
ATOM 5713 C C . TRP B 1 316 ? 47.154 8.390 82.906 1.00 12.80 316 TRP B C 1
ATOM 5714 O O . TRP B 1 316 ? 46.335 8.866 82.110 1.00 12.49 316 TRP B O 1
ATOM 5725 N N . GLU B 1 317 ? 48.446 8.247 82.597 1.00 15.75 317 GLU B N 1
ATOM 5726 C CA . GLU B 1 317 ? 48.936 8.623 81.275 1.00 16.00 317 GLU B CA 1
ATOM 5727 C C . GLU B 1 317 ? 48.280 7.794 80.183 1.00 17.01 317 GLU B C 1
ATOM 5728 O O . GLU B 1 317 ? 48.087 8.284 79.065 1.00 17.46 317 GLU B O 1
ATOM 5734 N N . GLN B 1 318 ? 47.920 6.545 80.478 1.00 17.50 318 GLN B N 1
ATOM 5735 C CA . GLN B 1 318 ? 47.168 5.772 79.494 1.00 20.58 318 GLN B CA 1
ATOM 5736 C C . GLN B 1 318 ? 45.763 6.342 79.304 1.00 18.64 318 GLN B C 1
ATOM 5737 O O . GLN B 1 318 ? 45.257 6.396 78.174 1.00 16.15 318 GLN B O 1
ATOM 5743 N N . ASP B 1 319 ? 45.121 6.780 80.391 1.00 16.26 319 ASP B N 1
ATOM 5744 C CA . ASP B 1 319 ? 43.802 7.401 80.266 1.00 17.79 319 ASP B CA 1
ATOM 5745 C C . ASP B 1 319 ? 43.882 8.708 79.486 1.00 18.50 319 ASP B C 1
ATOM 5746 O O . ASP B 1 319 ? 42.968 9.030 78.720 1.00 14.79 319 ASP B O 1
ATOM 5751 N N . LEU B 1 320 ? 44.963 9.475 79.674 1.00 12.52 320 LEU B N 1
ATOM 5752 C CA . LEU B 1 320 ? 45.171 10.693 78.885 1.00 12.98 320 LEU B CA 1
ATOM 5753 C C . LEU B 1 320 ? 45.297 10.377 77.401 1.00 13.38 320 LEU B C 1
ATOM 5754 O O . LEU B 1 320 ? 44.775 11.114 76.552 1.00 13.50 320 LEU B O 1
ATOM 5759 N N . LYS B 1 321 ? 46.010 9.298 77.067 1.00 13.52 321 LYS B N 1
ATOM 5760 C CA . LYS B 1 321 ? 46.087 8.862 75.675 1.00 18.52 321 LYS B CA 1
ATOM 5761 C C . LYS B 1 321 ? 44.719 8.441 75.146 1.00 15.93 321 LYS B C 1
ATOM 5762 O O . LYS B 1 321 ? 44.366 8.755 74.006 1.00 17.31 321 LYS B O 1
ATOM 5768 N N . THR B 1 322 ? 43.938 7.720 75.954 1.00 14.25 322 THR B N 1
ATOM 5769 C CA . THR B 1 322 ? 42.588 7.338 75.536 1.00 14.82 322 THR B CA 1
ATOM 5770 C C . THR B 1 322 ? 41.749 8.565 75.177 1.00 14.70 322 THR B C 1
ATOM 5771 O O . THR B 1 322 ? 41.145 8.621 74.102 1.00 14.73 322 THR B O 1
ATOM 5775 N N . MET B 1 323 ? 41.699 9.564 76.065 1.00 14.19 323 MET B N 1
ATOM 5776 C CA . MET B 1 323 ? 40.841 10.719 75.811 1.00 13.29 323 MET B CA 1
ATOM 5777 C C . MET B 1 323 ? 41.347 11.536 74.630 1.00 15.07 323 MET B C 1
ATOM 5778 O O . MET B 1 323 ? 40.579 11.868 73.719 1.00 15.44 323 MET B O 1
ATOM 5783 N N . SER B 1 324 ? 42.638 11.883 74.630 1.00 14.81 324 SER B N 1
ATOM 5784 C CA . SER B 1 324 ? 43.161 12.734 73.566 1.00 13.22 324 SER B CA 1
ATOM 5785 C C . SER B 1 324 ? 43.063 12.039 72.217 1.00 14.30 324 SER B C 1
ATOM 5786 O O . SER B 1 324 ? 42.741 12.676 71.207 1.00 14.40 324 SER B O 1
ATOM 5789 N N . SER B 1 325 ? 43.309 10.724 72.182 1.00 15.21 325 SER B N 1
ATOM 5790 C CA . SER B 1 325 ? 43.174 9.979 70.931 1.00 15.33 325 SER B CA 1
ATOM 5791 C C . SER B 1 325 ? 41.746 10.004 70.408 1.00 16.55 325 SER B C 1
ATOM 5792 O O . SER B 1 325 ? 41.533 10.099 69.195 1.00 20.34 325 SER B O 1
ATOM 5795 N N . ARG B 1 326 ? 40.751 9.877 71.292 1.00 14.35 326 ARG B N 1
ATOM 5796 C CA . ARG B 1 326 ? 39.375 9.857 70.802 1.00 16.46 326 ARG B CA 1
ATOM 5797 C C . ARG B 1 326 ? 38.993 11.194 70.177 1.00 15.89 326 ARG B C 1
ATOM 5798 O O . ARG B 1 326 ? 38.307 11.227 69.142 1.00 14.62 326 ARG B O 1
ATOM 5806 N N . ILE B 1 327 ? 39.424 12.302 70.797 1.00 13.89 327 ILE B N 1
ATOM 5807 C CA . ILE B 1 327 ? 39.115 13.630 70.274 1.00 13.79 327 ILE B CA 1
ATOM 5808 C C . ILE B 1 327 ? 39.832 13.864 68.953 1.00 14.82 327 ILE B C 1
ATOM 5809 O O . ILE B 1 327 ? 39.259 14.425 68.010 1.00 17.19 327 ILE B O 1
ATOM 5814 N N . ILE B 1 328 ? 41.098 13.450 68.863 1.00 16.95 328 ILE B N 1
ATOM 5815 C CA . ILE B 1 328 ? 41.829 13.546 67.600 1.00 17.13 328 ILE B CA 1
ATOM 5816 C C . ILE B 1 328 ? 41.111 12.761 66.501 1.00 16.74 328 ILE B C 1
ATOM 5817 O O . ILE B 1 328 ? 40.948 13.251 65.374 1.00 17.88 328 ILE B O 1
ATOM 5822 N N . GLU B 1 329 ? 40.644 11.547 66.816 1.00 18.21 329 GLU B N 1
ATOM 5823 C CA . GLU B 1 329 ? 39.974 10.729 65.803 1.00 20.56 329 GLU B CA 1
ATOM 5824 C C . GLU B 1 329 ? 38.671 11.369 65.333 1.00 17.38 329 GLU B C 1
ATOM 5825 O O . GLU B 1 329 ? 38.370 11.365 64.133 1.00 16.47 329 GLU B O 1
ATOM 5831 N N . MET B 1 330 ? 37.896 11.944 66.256 1.00 16.36 330 MET B N 1
ATOM 5832 C CA . MET B 1 330 ? 36.675 12.633 65.848 1.00 16.37 330 MET B CA 1
ATOM 5833 C C . MET B 1 330 ? 36.988 13.816 64.941 1.00 17.39 330 MET B C 1
ATOM 5834 O O . MET B 1 330 ? 36.295 14.031 63.938 1.00 15.98 330 MET B O 1
ATOM 5839 N N . ARG B 1 331 ? 38.033 14.589 65.266 1.00 15.41 331 ARG B N 1
ATOM 5840 C CA . ARG B 1 331 ? 38.440 15.678 64.377 1.00 16.33 331 ARG B CA 1
ATOM 5841 C C . ARG B 1 331 ? 38.808 15.147 62.998 1.00 18.77 331 ARG B C 1
ATOM 5842 O O . ARG B 1 331 ? 38.450 15.743 61.976 1.00 19.84 331 ARG B O 1
ATOM 5850 N N . LYS B 1 332 ? 39.520 14.020 62.953 1.00 20.41 332 LYS B N 1
ATOM 5851 C CA . LYS B 1 332 ? 39.911 13.436 61.675 1.00 19.20 332 LYS B CA 1
ATOM 5852 C C . LYS B 1 332 ? 38.695 12.953 60.892 1.00 18.62 332 LYS B C 1
ATOM 5853 O O . LYS B 1 332 ? 38.598 13.189 59.680 1.00 18.57 332 LYS B O 1
ATOM 5859 N N . ARG B 1 333 ? 37.758 12.276 61.564 1.00 19.70 333 ARG B N 1
ATOM 5860 C CA . ARG B 1 333 ? 36.532 11.842 60.899 1.00 20.09 333 ARG B CA 1
ATOM 5861 C C . ARG B 1 333 ? 35.760 13.028 60.332 1.00 21.58 333 ARG B C 1
ATOM 5862 O O . ARG B 1 333 ? 35.347 13.013 59.169 1.00 18.19 333 ARG B O 1
ATOM 5870 N N . LEU B 1 334 ? 35.557 14.073 61.140 1.00 18.37 334 LEU B N 1
ATOM 5871 C CA . LEU B 1 334 ? 34.818 15.237 60.653 1.00 19.17 334 LEU B CA 1
ATOM 5872 C C . LEU B 1 334 ? 35.531 15.885 59.471 1.00 20.81 334 LEU B C 1
ATOM 5873 O O . LEU B 1 334 ? 34.918 16.156 58.428 1.00 19.05 334 LEU B O 1
ATOM 5878 N N . ARG B 1 335 ? 36.832 16.134 59.614 1.00 17.54 335 ARG B N 1
ATOM 5879 C CA . ARG B 1 335 ? 37.593 16.765 58.542 1.00 17.97 335 ARG B CA 1
ATOM 5880 C C . ARG B 1 335 ? 37.541 15.930 57.268 1.00 21.97 335 ARG B C 1
ATOM 5881 O O . ARG B 1 335 ? 37.298 16.457 56.176 1.00 21.16 335 ARG B O 1
ATOM 5889 N N . ASP B 1 336 ? 37.760 14.617 57.390 1.00 23.62 336 ASP B N 1
ATOM 5890 C CA . ASP B 1 336 ? 37.819 13.778 56.197 1.00 27.63 336 ASP B CA 1
ATOM 5891 C C . ASP B 1 336 ? 36.479 13.731 55.471 1.00 27.61 336 ASP B C 1
ATOM 5892 O O . ASP B 1 336 ? 36.446 13.649 54.239 1.00 25.92 336 ASP B O 1
ATOM 5897 N N . SER B 1 337 ? 35.365 13.798 56.206 1.00 25.33 337 SER B N 1
ATOM 5898 C CA . SER B 1 337 ? 34.064 13.767 55.547 1.00 22.99 337 SER B CA 1
ATOM 5899 C C . SER B 1 337 ? 33.778 15.074 54.821 1.00 24.95 337 SER B C 1
ATOM 5900 O O . SER B 1 337 ? 33.260 15.061 53.697 1.00 24.55 337 SER B O 1
ATOM 5903 N N . LEU B 1 338 ? 34.103 16.212 55.447 1.00 19.49 338 LEU B N 1
ATOM 5904 C CA . LEU B 1 338 ? 33.945 17.500 54.778 1.00 23.69 338 LEU B CA 1
ATOM 5905 C C . LEU B 1 338 ? 34.801 17.576 53.517 1.00 23.93 338 LEU B C 1
ATOM 5906 O O . LEU B 1 338 ? 34.376 18.140 52.501 1.00 24.25 338 LEU B O 1
ATOM 5911 N N . VAL B 1 339 ? 36.016 17.023 53.565 1.00 21.88 339 VAL B N 1
ATOM 5912 C CA . VAL B 1 339 ? 36.848 16.978 52.366 1.00 23.22 339 VAL B CA 1
ATOM 5913 C C . VAL B 1 339 ? 36.205 16.089 51.304 1.00 23.82 339 VAL B C 1
ATOM 5914 O O . VAL B 1 339 ? 36.137 16.457 50.127 1.00 24.53 339 VAL B O 1
ATOM 5918 N N . ALA B 1 340 ? 35.689 14.925 51.708 1.00 24.73 340 ALA B N 1
ATOM 5919 C CA . ALA B 1 340 ? 35.069 14.016 50.750 1.00 27.01 340 ALA B CA 1
ATOM 5920 C C . ALA B 1 340 ? 33.754 14.567 50.209 1.00 29.47 340 ALA B C 1
ATOM 5921 O O . ALA B 1 340 ? 33.417 14.326 49.042 1.00 28.56 340 ALA B O 1
ATOM 5923 N N . LEU B 1 341 ? 32.999 15.300 51.031 1.00 25.84 341 LEU B N 1
ATOM 5924 C CA . LEU B 1 341 ? 31.781 15.947 50.562 1.00 24.43 341 LEU B CA 1
ATOM 5925 C C . LEU B 1 341 ? 32.062 17.179 49.715 1.00 24.49 341 LEU B C 1
ATOM 5926 O O . LEU B 1 341 ? 31.116 17.766 49.175 1.00 26.26 341 LEU B O 1
ATOM 5931 N N . LYS B 1 342 ? 33.328 17.582 49.593 1.00 23.30 342 LYS B N 1
ATOM 5932 C CA . LYS B 1 342 ? 33.718 18.760 48.819 1.00 27.34 342 LYS B CA 1
ATOM 5933 C C . LYS B 1 342 ? 33.018 20.021 49.321 1.00 27.19 342 LYS B C 1
ATOM 5934 O O . LYS B 1 342 ? 32.723 20.932 48.538 1.00 28.23 342 LYS B O 1
ATOM 5940 N N . THR B 1 343 ? 32.736 20.064 50.621 1.00 23.11 343 THR B N 1
ATOM 5941 C CA . THR B 1 343 ? 32.182 21.258 51.241 1.00 21.71 343 THR B CA 1
ATOM 5942 C C . THR B 1 343 ? 33.054 22.467 50.901 1.00 21.45 343 THR B C 1
ATOM 5943 O O . THR B 1 343 ? 34.269 22.426 51.124 1.00 21.73 343 THR B O 1
ATOM 5947 N N . PRO B 1 344 ? 32.484 23.533 50.341 1.00 24.48 344 PRO B N 1
ATOM 5948 C CA . PRO B 1 344 ? 33.287 24.725 50.035 1.00 24.50 344 PRO B CA 1
ATOM 5949 C C . PRO B 1 344 ? 34.064 25.212 51.252 1.00 25.09 344 PRO B C 1
ATOM 5950 O O . PRO B 1 344 ? 33.650 25.019 52.398 1.00 26.08 344 PRO B O 1
ATOM 5954 N N . GLY B 1 345 ? 35.210 25.838 50.991 1.00 24.27 345 GLY B N 1
ATOM 5955 C CA . GLY B 1 345 ? 36.107 26.284 52.039 1.00 26.06 345 GLY B CA 1
ATOM 5956 C C . GLY B 1 345 ? 37.161 25.242 52.382 1.00 23.86 345 GLY B C 1
ATOM 5957 O O . GLY B 1 345 ? 37.152 24.109 51.897 1.00 21.80 345 GLY B O 1
ATOM 5958 N N . SER B 1 346 ? 38.099 25.638 53.237 1.00 26.90 346 SER B N 1
ATOM 5959 C CA . SER B 1 346 ? 39.138 24.725 53.696 1.00 26.82 346 SER B CA 1
ATOM 5960 C C . SER B 1 346 ? 38.819 24.260 55.110 1.00 22.58 346 SER B C 1
ATOM 5961 O O . SER B 1 346 ? 38.307 25.032 55.928 1.00 18.80 346 SER B O 1
ATOM 5964 N N . TRP B 1 347 ? 39.107 22.986 55.390 1.00 22.22 347 TRP B N 1
ATOM 5965 C CA . TRP B 1 347 ? 38.717 22.374 56.659 1.00 20.91 347 TRP B CA 1
ATOM 5966 C C . TRP B 1 347 ? 39.892 21.776 57.426 1.00 20.73 347 TRP B C 1
ATOM 5967 O O . TRP B 1 347 ? 39.677 21.046 58.405 1.00 20.33 347 TRP B O 1
ATOM 5978 N N . ASP B 1 348 ? 41.127 22.088 57.033 1.00 21.52 348 ASP B N 1
ATOM 5979 C CA . ASP B 1 348 ? 42.282 21.589 57.772 1.00 23.39 348 ASP B CA 1
ATOM 5980 C C . ASP B 1 348 ? 42.350 22.136 59.188 1.00 22.97 348 ASP B C 1
ATOM 5981 O O . ASP B 1 348 ? 42.971 21.506 60.053 1.00 22.99 348 ASP B O 1
ATOM 5986 N N . HIS B 1 349 ? 41.741 23.295 59.449 1.00 21.00 349 HIS B N 1
ATOM 5987 C CA . HIS B 1 349 ? 41.775 23.833 60.803 1.00 19.92 349 HIS B CA 1
ATOM 5988 C C . HIS B 1 349 ? 41.146 22.865 61.795 1.00 18.10 349 HIS B C 1
ATOM 5989 O O . HIS B 1 349 ? 41.536 22.836 62.967 1.00 16.00 349 HIS B O 1
ATOM 5996 N N . ILE B 1 350 ? 40.196 22.044 61.343 1.00 19.28 350 ILE B N 1
ATOM 5997 C CA . ILE B 1 350 ? 39.585 21.062 62.236 1.00 18.95 350 ILE B CA 1
ATOM 5998 C C . ILE B 1 350 ? 40.640 20.123 62.817 1.00 22.00 350 ILE B C 1
ATOM 5999 O O . ILE B 1 350 ? 40.566 19.746 63.993 1.00 19.39 350 ILE B O 1
ATOM 6004 N N . THR B 1 351 ? 41.635 19.721 62.013 1.00 16.34 351 THR B N 1
ATOM 6005 C CA . THR B 1 351 ? 42.679 18.834 62.527 1.00 16.29 351 THR B CA 1
ATOM 6006 C C . THR B 1 351 ? 43.932 19.563 63.010 1.00 17.69 351 THR B C 1
ATOM 6007 O O . THR B 1 351 ? 44.724 18.964 63.744 1.00 17.88 351 THR B O 1
ATOM 6011 N N . GLN B 1 352 ? 44.126 20.834 62.650 1.00 21.40 352 GLN B N 1
ATOM 6012 C CA . GLN B 1 352 ? 45.228 21.610 63.218 1.00 20.02 352 GLN B CA 1
ATOM 6013 C C . GLN B 1 352 ? 44.909 22.133 64.614 1.00 18.29 352 GLN B C 1
ATOM 6014 O O . GLN B 1 352 ? 45.833 22.396 65.393 1.00 17.58 352 GLN B O 1
ATOM 6020 N N . GLN B 1 353 ? 43.632 22.285 64.946 1.00 17.00 353 GLN B N 1
ATOM 6021 C CA . GLN B 1 353 ? 43.230 22.603 66.307 1.00 16.96 353 GLN B CA 1
ATOM 6022 C C . GLN B 1 353 ? 43.456 21.399 67.226 1.00 17.60 353 GLN B C 1
ATOM 6023 O O . GLN B 1 353 ? 43.596 20.257 66.780 1.00 16.91 353 GLN B O 1
ATOM 6029 N N . ILE B 1 354 ? 43.492 21.665 68.528 1.00 15.64 354 ILE B N 1
ATOM 6030 C CA . ILE B 1 354 ? 43.707 20.613 69.509 1.00 16.97 354 ILE B CA 1
ATOM 6031 C C . ILE B 1 354 ? 42.830 20.884 70.721 1.00 14.46 354 ILE B C 1
ATOM 6032 O O . ILE B 1 354 ? 42.510 22.035 71.034 1.00 15.19 354 ILE B O 1
ATOM 6037 N N . GLY B 1 355 ? 42.440 19.810 71.403 1.00 14.00 355 GLY B N 1
ATOM 6038 C CA . GLY B 1 355 ? 41.597 19.902 72.576 1.00 12.33 355 GLY B CA 1
ATOM 6039 C C . GLY B 1 355 ? 40.140 19.653 72.245 1.00 14.35 355 GLY B C 1
ATOM 6040 O O . GLY B 1 355 ? 39.765 19.253 71.137 1.00 12.83 355 GLY B O 1
ATOM 6041 N N . MET B 1 356 ? 39.300 19.936 73.234 1.00 13.16 356 MET B N 1
ATOM 6042 C CA . MET B 1 356 ? 37.889 19.585 73.144 1.00 19.34 356 MET B CA 1
ATOM 6043 C C . MET B 1 356 ? 37.055 20.598 72.365 1.00 17.37 356 MET B C 1
ATOM 6044 O O . MET B 1 356 ? 35.953 20.257 71.920 1.00 19.03 356 MET B O 1
ATOM 6049 N N . PHE B 1 357 ? 37.538 21.828 72.201 1.00 12.08 357 PHE B N 1
ATOM 6050 C CA . PHE B 1 357 ? 36.761 22.902 71.600 1.00 12.21 357 PHE B CA 1
ATOM 6051 C C . PHE B 1 357 ? 37.352 23.329 70.265 1.00 15.33 357 PHE B C 1
ATOM 6052 O O . PHE B 1 357 ? 38.574 23.372 70.097 1.00 17.13 357 PHE B O 1
ATOM 6060 N N . SER B 1 358 ? 36.470 23.638 69.318 1.00 14.12 358 SER B N 1
ATOM 6061 C CA . SER B 1 358 ? 36.850 23.981 67.954 1.00 19.06 358 SER B CA 1
ATOM 6062 C C . SER B 1 358 ? 36.011 25.151 67.457 1.00 19.67 358 SER B C 1
ATOM 6063 O O . SER B 1 358 ? 34.781 25.124 67.570 1.00 19.23 358 SER B O 1
ATOM 6066 N N . PHE B 1 359 ? 36.670 26.180 66.925 1.00 18.19 359 PHE B N 1
ATOM 6067 C CA . PHE B 1 359 ? 35.990 27.157 66.081 1.00 17.89 359 PHE B CA 1
ATOM 6068 C C . PHE B 1 359 ? 35.847 26.550 64.690 1.00 17.72 359 PHE B C 1
ATOM 6069 O O . PHE B 1 359 ? 36.848 26.315 64.002 1.00 15.07 359 PHE B O 1
ATOM 6077 N N . THR B 1 360 ? 34.608 26.286 64.275 1.00 19.31 360 THR B N 1
ATOM 6078 C CA . THR B 1 360 ? 34.376 25.650 62.986 1.00 16.40 360 THR B CA 1
ATOM 6079 C C . THR B 1 360 ? 34.538 26.610 61.818 1.00 17.16 360 THR B C 1
ATOM 6080 O O . THR B 1 360 ? 34.804 26.159 60.697 1.00 17.57 360 THR B O 1
ATOM 6084 N N . GLY B 1 361 ? 34.390 27.914 62.049 1.00 15.96 361 GLY B N 1
ATOM 6085 C CA . GLY B 1 361 ? 34.308 28.872 60.965 1.00 16.70 361 GLY B CA 1
ATOM 6086 C C . GLY B 1 361 ? 32.918 29.069 60.389 1.00 19.94 361 GLY B C 1
ATOM 6087 O O . GLY B 1 361 ? 32.767 29.840 59.437 1.00 25.99 361 GLY B O 1
ATOM 6088 N N . LEU B 1 362 ? 31.901 28.396 60.924 1.00 20.45 362 LEU B N 1
ATOM 6089 C CA . LEU B 1 362 ? 30.545 28.559 60.411 1.00 20.41 362 LEU B CA 1
ATOM 6090 C C . LEU B 1 362 ? 29.975 29.909 60.833 1.00 21.58 362 LEU B C 1
ATOM 6091 O O . LEU B 1 362 ? 30.243 30.403 61.930 1.00 20.21 362 LEU B O 1
ATOM 6096 N N . THR B 1 363 ? 29.166 30.499 59.954 1.00 21.73 363 THR B N 1
ATOM 6097 C CA . THR B 1 363 ? 28.519 31.772 60.240 1.00 21.32 363 THR B CA 1
ATOM 6098 C C . THR B 1 363 ? 27.302 31.577 61.141 1.00 21.19 363 THR B C 1
ATOM 6099 O O . THR B 1 363 ? 26.794 30.459 61.285 1.00 20.99 363 THR B O 1
ATOM 6103 N N . PRO B 1 364 ? 26.798 32.660 61.749 1.00 18.13 364 PRO B N 1
ATOM 6104 C CA . PRO B 1 364 ? 25.575 32.524 62.562 1.00 20.51 364 PRO B CA 1
ATOM 6105 C C . PRO B 1 364 ? 24.388 31.964 61.792 1.00 20.24 364 PRO B C 1
ATOM 6106 O O . PRO B 1 364 ? 23.624 31.161 62.343 1.00 16.90 364 PRO B O 1
ATOM 6110 N N . ALA B 1 365 ? 24.214 32.355 60.529 1.00 17.79 365 ALA B N 1
ATOM 6111 C CA . ALA B 1 365 ? 23.118 31.808 59.734 1.00 21.25 365 ALA B CA 1
ATOM 6112 C C . ALA B 1 365 ? 23.324 30.322 59.446 1.00 21.66 365 ALA B C 1
ATOM 6113 O O . ALA B 1 365 ? 22.361 29.545 59.442 1.00 19.61 365 ALA B O 1
ATOM 6115 N N . GLN B 1 366 ? 24.573 29.904 59.208 1.00 20.63 366 GLN B N 1
ATOM 6116 C CA . GLN B 1 366 ? 24.850 28.484 59.001 1.00 18.89 366 GLN B CA 1
ATOM 6117 C C . GLN B 1 366 ? 24.642 27.676 60.283 1.00 17.44 366 GLN B C 1
ATOM 6118 O O . GLN B 1 366 ? 24.095 26.566 60.241 1.00 17.98 366 GLN B O 1
ATOM 6124 N N . VAL B 1 367 ? 25.075 28.213 61.428 1.00 16.89 367 VAL B N 1
ATOM 6125 C CA . VAL B 1 367 ? 24.822 27.552 62.709 1.00 19.61 367 VAL B CA 1
ATOM 6126 C C . VAL B 1 367 ? 23.321 27.394 62.939 1.00 21.84 367 VAL B C 1
ATOM 6127 O O . VAL B 1 367 ? 22.841 26.310 63.292 1.00 16.27 367 VAL B O 1
ATOM 6131 N N . GLN B 1 368 ? 22.560 28.479 62.748 1.00 21.39 368 GLN B N 1
ATOM 6132 C CA . GLN B 1 368 ? 21.107 28.411 62.908 1.00 20.71 368 GLN B CA 1
ATOM 6133 C C . GLN B 1 368 ? 20.488 27.400 61.950 1.00 17.28 368 GLN B C 1
ATOM 6134 O O . GLN B 1 368 ? 19.565 26.668 62.319 1.00 17.25 368 GLN B O 1
ATOM 6140 N N . PHE B 1 369 ? 20.982 27.345 60.715 1.00 21.47 369 PHE B N 1
ATOM 6141 C CA . PHE B 1 369 ? 20.516 26.327 59.776 1.00 22.67 369 PHE B CA 1
ATOM 6142 C C . PHE B 1 369 ? 20.754 24.922 60.330 1.00 21.74 369 PHE B C 1
ATOM 6143 O O . PHE B 1 369 ? 19.859 24.069 60.296 1.00 19.33 369 PHE B O 1
ATOM 6151 N N . CYS B 1 370 ? 21.958 24.670 60.858 1.00 20.47 370 CYS B N 1
ATOM 6152 C CA . CYS B 1 370 ? 22.265 23.368 61.450 1.00 21.08 370 CYS B CA 1
ATOM 6153 C C . CYS B 1 370 ? 21.334 23.029 62.606 1.00 22.92 370 CYS B C 1
ATOM 6154 O O . CYS B 1 370 ? 21.029 21.852 62.833 1.00 16.76 370 CYS B O 1
ATOM 6157 N N . GLN B 1 371 ? 20.900 24.035 63.367 1.00 17.12 371 GLN B N 1
ATOM 6158 C CA . GLN B 1 371 ? 20.029 23.763 64.505 1.00 19.31 371 GLN B CA 1
ATOM 6159 C C . GLN B 1 371 ? 18.619 23.380 64.055 1.00 22.30 371 GLN B C 1
ATOM 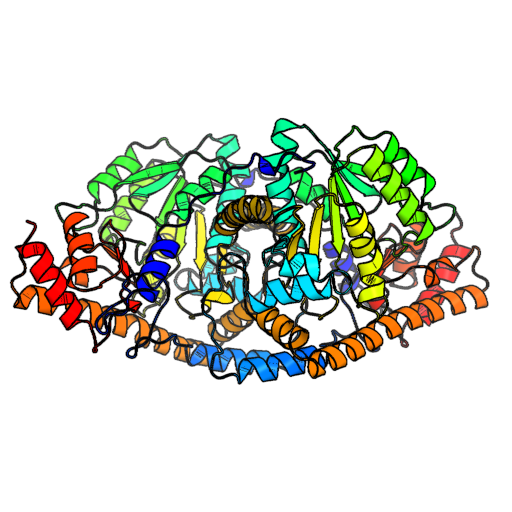6160 O O . GLN B 1 371 ? 18.042 22.412 64.565 1.00 20.34 371 GLN B O 1
ATOM 6166 N N . GLU B 1 372 ? 18.058 24.111 63.085 1.00 22.06 372 GLU B N 1
ATOM 6167 C CA . GLU B 1 372 ? 16.665 23.896 62.690 1.00 22.29 372 GLU B CA 1
ATOM 6168 C C . GLU B 1 372 ? 16.496 22.703 61.760 1.00 20.97 372 GLU B C 1
ATOM 6169 O O . GLU B 1 372 ? 15.484 21.999 61.835 1.00 25.64 372 GLU B O 1
ATOM 6175 N N . ARG B 1 373 ? 17.442 22.472 60.858 1.00 19.46 373 ARG B N 1
ATOM 6176 C CA . ARG B 1 373 ? 17.285 21.382 59.903 1.00 21.68 373 ARG B CA 1
ATOM 6177 C C . ARG B 1 373 ? 17.947 20.090 60.361 1.00 23.92 373 ARG B C 1
ATOM 6178 O O . ARG B 1 373 ? 17.483 19.004 59.996 1.00 22.03 373 ARG B O 1
ATOM 6186 N N . TYR B 1 374 ? 19.023 20.164 61.146 1.00 23.52 374 TYR B N 1
ATOM 6187 C CA . TYR B 1 374 ? 19.738 18.959 61.542 1.00 22.24 374 TYR B CA 1
ATOM 6188 C C . TYR B 1 374 ? 19.793 18.765 63.049 1.00 19.90 374 TYR B C 1
ATOM 6189 O O . TYR B 1 374 ? 20.350 17.761 63.512 1.00 17.35 374 TYR B O 1
ATOM 6198 N N . HIS B 1 375 ? 19.225 19.687 63.822 1.00 19.70 375 HIS B N 1
ATOM 6199 C CA . HIS B 1 375 ? 19.072 19.525 65.267 1.00 18.50 375 HIS B CA 1
ATOM 6200 C C . HIS B 1 375 ? 20.421 19.391 65.958 1.00 16.52 375 HIS B C 1
ATOM 6201 O O . HIS B 1 375 ? 20.593 18.600 66.888 1.00 15.38 375 HIS B O 1
ATOM 6208 N N . LEU B 1 376 ? 21.373 20.198 65.499 1.00 17.72 376 LEU B N 1
ATOM 6209 C CA . LEU B 1 376 ? 22.684 20.348 66.116 1.00 15.21 376 LEU B CA 1
ATOM 6210 C C . LEU B 1 376 ? 22.694 21.617 66.952 1.00 14.80 376 LEU B C 1
ATOM 6211 O O . LEU B 1 376 ? 22.426 22.707 66.437 1.00 17.39 376 LEU B O 1
ATOM 6216 N N . TYR B 1 377 ? 23.056 21.484 68.217 1.00 14.27 377 TYR B N 1
ATOM 6217 C CA . TYR B 1 377 ? 23.012 22.587 69.162 1.00 14.60 377 TYR B CA 1
ATOM 6218 C C . TYR B 1 377 ? 24.442 22.985 69.520 1.00 15.02 377 TYR B C 1
ATOM 6219 O O . TYR B 1 377 ? 25.159 22.215 70.168 1.00 13.25 377 TYR B O 1
ATOM 6228 N N . PHE B 1 378 ? 24.863 24.164 69.054 1.00 13.65 378 PHE B N 1
ATOM 6229 C CA . PHE B 1 378 ? 26.155 24.742 69.417 1.00 17.89 378 PHE B CA 1
ATOM 6230 C C . PHE B 1 378 ? 26.078 26.258 69.268 1.00 17.87 378 PHE B C 1
ATOM 6231 O O . PHE B 1 378 ? 25.079 26.805 68.793 1.00 16.30 378 PHE B O 1
ATOM 6239 N N . SER B 1 379 ? 27.152 26.932 69.685 1.00 20.88 379 SER B N 1
ATOM 6240 C CA . SER B 1 379 ? 27.127 28.383 69.845 1.00 23.28 379 SER B CA 1
ATOM 6241 C C . SER B 1 379 ? 27.099 29.093 68.499 1.00 22.26 379 SER B C 1
ATOM 6242 O O . SER B 1 379 ? 27.644 28.609 67.503 1.00 20.90 379 SER B O 1
ATOM 6245 N N . ALA B 1 380 ? 26.488 30.282 68.495 1.00 19.74 380 ALA B N 1
ATOM 6246 C CA . ALA B 1 380 ? 26.325 31.049 67.267 1.00 22.18 380 ALA B CA 1
ATOM 6247 C C . ALA B 1 380 ? 27.648 31.555 66.701 1.00 18.15 380 ALA B C 1
ATOM 6248 O O . ALA B 1 380 ? 27.697 31.916 65.522 1.00 18.87 380 ALA B O 1
ATOM 6250 N N . ASN B 1 381 ? 28.710 31.618 67.507 1.00 14.87 381 ASN B N 1
ATOM 6251 C CA . ASN B 1 381 ? 30.024 31.975 66.978 1.00 15.73 381 ASN B CA 1
ATOM 6252 C C . ASN B 1 381 ? 30.700 30.808 66.262 1.00 15.35 381 ASN B C 1
ATOM 6253 O O . ASN B 1 381 ? 31.859 30.932 65.855 1.00 16.36 381 ASN B O 1
ATOM 6258 N N . GLY B 1 382 ? 30.017 29.679 66.115 1.00 16.87 382 GLY B N 1
ATOM 6259 C CA . GLY B 1 382 ? 30.579 28.518 65.461 1.00 19.23 382 GLY B CA 1
ATOM 6260 C C . GLY B 1 382 ? 31.381 27.591 66.348 1.00 19.10 382 GLY B C 1
ATOM 6261 O O . GLY B 1 382 ? 31.939 26.609 65.838 1.00 17.80 382 GLY B O 1
ATOM 6262 N N . ARG B 1 383 ? 31.459 27.858 67.654 1.00 17.39 383 ARG B N 1
ATOM 6263 C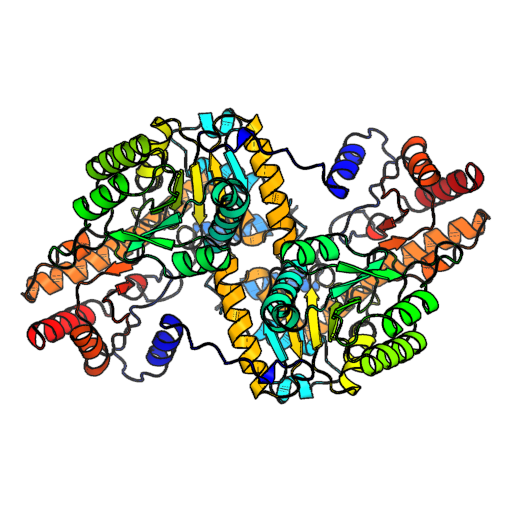 CA . ARG B 1 383 ? 32.229 26.989 68.537 1.00 18.69 383 ARG B CA 1
ATOM 6264 C C . ARG B 1 383 ? 31.495 25.672 68.760 1.00 13.59 383 ARG B C 1
ATOM 6265 O O . ARG B 1 383 ? 30.304 25.661 69.086 1.00 13.70 383 ARG B O 1
ATOM 6273 N N . ILE B 1 384 ? 32.207 24.559 68.606 1.00 14.61 384 ILE B N 1
ATOM 6274 C CA . ILE B 1 384 ? 31.656 23.261 68.963 1.00 17.10 384 ILE B CA 1
ATOM 6275 C C . ILE B 1 384 ? 32.540 22.619 70.018 1.00 17.75 384 ILE B C 1
ATOM 6276 O O . ILE B 1 384 ? 33.705 22.977 70.200 1.00 19.56 384 ILE B O 1
ATOM 6281 N N . SER B 1 385 ? 31.949 21.667 70.728 1.00 14.40 385 SER B N 1
ATOM 6282 C CA . SER B 1 385 ? 32.665 20.753 71.599 1.00 14.74 385 SER B CA 1
ATOM 6283 C C . SER B 1 385 ? 32.719 19.396 70.920 1.00 14.37 385 SER B C 1
ATOM 6284 O O . SER B 1 385 ? 31.684 18.869 70.511 1.00 16.53 385 SER B O 1
ATOM 6287 N N . MET B 1 386 ? 33.929 18.850 70.778 1.00 15.37 386 MET B N 1
ATOM 6288 C CA . MET B 1 386 ? 34.097 17.547 70.150 1.00 16.83 386 MET B CA 1
ATOM 6289 C C . MET B 1 386 ? 33.605 16.410 71.035 1.00 18.65 386 MET B C 1
ATOM 6290 O O . MET B 1 386 ? 33.418 15.293 70.540 1.00 18.88 386 MET B O 1
ATOM 6295 N N . ALA B 1 387 ? 33.381 16.673 72.325 1.00 17.72 387 ALA B N 1
ATOM 6296 C CA . ALA B 1 387 ? 33.048 15.603 73.260 1.00 20.00 387 ALA B CA 1
ATOM 6297 C C . ALA B 1 387 ? 31.760 14.890 72.865 1.00 19.96 387 ALA B C 1
ATOM 6298 O O . ALA B 1 387 ? 31.640 13.671 73.040 1.00 19.49 387 ALA B O 1
ATOM 6300 N N . GLY B 1 388 ? 30.778 15.635 72.349 1.00 20.43 388 GLY B N 1
ATOM 6301 C CA . GLY B 1 388 ? 29.520 15.050 71.915 1.00 17.62 388 GLY B CA 1
ATOM 6302 C C . GLY B 1 388 ? 29.575 14.290 70.600 1.00 16.34 388 GLY B C 1
ATOM 6303 O O . GLY B 1 388 ? 28.609 13.596 70.266 1.00 13.90 388 GLY B O 1
ATOM 6304 N N . LEU B 1 389 ? 30.669 14.414 69.848 1.00 14.56 389 LEU B N 1
ATOM 6305 C CA . LEU B 1 389 ? 30.841 13.657 68.613 1.00 20.71 389 LEU B CA 1
ATOM 6306 C C . LEU B 1 389 ? 31.323 12.247 68.917 1.00 21.54 389 LEU B C 1
ATOM 6307 O O . LEU B 1 389 ? 32.179 12.047 69.780 1.00 14.15 389 LEU B O 1
ATOM 6312 N N . ASN B 1 390 ? 30.783 11.274 68.187 1.00 14.91 390 ASN B N 1
ATOM 6313 C CA . ASN B 1 390 ? 31.246 9.892 68.258 1.00 19.63 390 ASN B CA 1
ATOM 6314 C C . ASN B 1 390 ? 30.807 9.177 66.980 1.00 20.12 390 ASN B C 1
ATOM 6315 O O . ASN B 1 390 ? 30.228 9.784 66.072 1.00 16.05 390 ASN B O 1
ATOM 6320 N N . ASN B 1 391 ? 31.066 7.867 66.925 1.00 16.16 391 ASN B N 1
ATOM 6321 C CA . ASN B 1 391 ? 30.824 7.118 65.692 1.00 19.07 391 ASN B CA 1
ATOM 6322 C C . ASN B 1 391 ? 29.359 7.152 65.267 1.00 17.05 391 ASN B C 1
ATOM 6323 O O . ASN B 1 391 ? 29.064 7.063 64.070 1.00 17.56 391 ASN B O 1
ATOM 6328 N N . SER B 1 392 ? 28.430 7.291 66.217 1.00 16.70 392 SER B N 1
ATOM 6329 C CA . SER B 1 392 ? 27.010 7.242 65.884 1.00 16.94 392 SER B CA 1
ATOM 6330 C C . SER B 1 392 ? 26.492 8.527 65.251 1.00 21.97 392 SER B C 1
ATOM 6331 O O . SER B 1 392 ? 25.392 8.515 64.682 1.00 20.27 392 SER B O 1
ATOM 6334 N N . ASN B 1 393 ? 27.232 9.632 65.331 1.00 16.56 393 ASN B N 1
ATOM 6335 C CA . ASN B 1 393 ? 26.683 10.888 64.836 1.00 19.31 393 ASN B CA 1
ATOM 6336 C C . ASN B 1 393 ? 27.638 11.728 64.007 1.00 19.13 393 ASN B C 1
ATOM 6337 O O . ASN B 1 393 ? 27.181 12.715 63.423 1.00 19.29 393 ASN B O 1
ATOM 6342 N N . VAL B 1 394 ? 28.925 11.377 63.902 1.00 17.99 394 VAL B N 1
ATOM 6343 C CA . VAL B 1 394 ? 29.870 12.287 63.258 1.00 18.78 394 VAL B CA 1
ATOM 6344 C C . VAL B 1 394 ? 29.525 12.493 61.785 1.00 19.46 394 VAL B C 1
ATOM 6345 O O . VAL B 1 394 ? 29.696 13.597 61.255 1.00 20.87 394 VAL B O 1
ATOM 6349 N N . GLU B 1 395 ? 29.006 11.462 61.106 1.00 18.50 395 GLU B N 1
ATOM 6350 C CA . GLU B 1 395 ? 28.649 11.643 59.699 1.00 22.83 395 GLU B CA 1
ATOM 6351 C C . GLU B 1 395 ? 27.418 12.531 59.549 1.00 19.84 395 GLU B C 1
ATOM 6352 O O . GLU B 1 395 ? 27.349 13.348 58.625 1.00 21.28 395 GLU B O 1
ATOM 6358 N N . HIS B 1 396 ? 26.435 12.380 60.441 1.00 18.92 396 HIS B N 1
ATOM 6359 C CA . HIS B 1 396 ? 25.303 13.310 60.475 1.00 18.06 396 HIS B CA 1
ATOM 6360 C C . HIS B 1 396 ? 25.777 14.756 60.616 1.00 22.11 396 HIS B C 1
ATOM 6361 O O . HIS B 1 396 ? 25.251 15.662 59.955 1.00 17.96 396 HIS B O 1
ATOM 6368 N N . VAL B 1 397 ? 26.778 14.991 61.472 1.00 20.31 397 VAL B N 1
ATOM 6369 C CA . VAL B 1 397 ? 27.287 16.345 61.681 1.00 16.91 397 VAL B CA 1
ATOM 6370 C C . VAL B 1 397 ? 27.966 16.870 60.420 1.00 18.46 397 VAL B C 1
ATOM 6371 O O . VAL B 1 397 ? 27.753 18.021 60.014 1.00 17.43 397 VAL B O 1
ATOM 6375 N N . ALA B 1 398 ? 28.802 16.043 59.788 1.00 19.11 398 ALA B N 1
ATOM 6376 C CA . ALA B 1 398 ? 29.459 16.456 58.551 1.00 19.65 398 ALA B CA 1
ATOM 6377 C C . ALA B 1 398 ? 28.446 16.802 57.467 1.00 18.69 398 ALA B C 1
ATOM 6378 O O . ALA B 1 398 ? 28.610 17.789 56.741 1.00 18.93 398 ALA B O 1
ATOM 6380 N N . GLN B 1 399 ? 27.398 15.993 57.327 1.00 20.19 399 GLN B N 1
ATOM 6381 C CA . GLN B 1 399 ? 26.409 16.277 56.290 1.00 23.38 399 GLN B CA 1
ATOM 6382 C C . GLN B 1 399 ? 25.652 17.566 56.585 1.00 21.87 399 GLN B C 1
ATOM 6383 O O . GLN B 1 399 ? 25.314 18.311 55.657 1.00 22.90 399 GLN B O 1
ATOM 6389 N N . ALA B 1 400 ? 25.413 17.861 57.866 1.00 23.58 400 ALA B N 1
ATOM 6390 C CA . ALA B 1 400 ? 24.771 19.116 58.246 1.00 18.47 400 ALA B CA 1
ATOM 6391 C C . ALA B 1 400 ? 25.621 20.317 57.849 1.00 21.55 400 ALA B C 1
ATOM 6392 O O . ALA B 1 400 ? 25.122 21.260 57.218 1.00 18.80 400 ALA B O 1
ATOM 6394 N N . PHE B 1 401 ? 26.905 20.311 58.242 1.00 19.83 401 PHE B N 1
ATOM 6395 C CA . PHE B 1 401 ? 27.812 21.404 57.888 1.00 18.20 401 PHE B CA 1
ATOM 6396 C C . PHE B 1 401 ? 27.884 21.574 56.377 1.00 18.92 401 PHE B C 1
ATOM 6397 O O . PHE B 1 401 ? 27.838 22.696 55.861 1.00 26.76 401 PHE B O 1
ATOM 6405 N N . ASN B 1 402 ? 28.029 20.461 55.653 1.00 19.32 402 ASN B N 1
ATOM 6406 C CA . ASN B 1 402 ? 28.078 20.508 54.196 1.00 20.05 402 ASN B CA 1
ATOM 6407 C C . ASN B 1 402 ? 26.839 21.196 53.635 1.00 20.43 402 ASN B C 1
ATOM 6408 O O . ASN B 1 402 ? 26.942 22.096 52.795 1.00 20.84 402 ASN B O 1
ATOM 6413 N N . HIS B 1 403 ? 25.657 20.801 54.115 1.00 21.88 403 HIS B N 1
ATOM 6414 C CA . HIS B 1 403 ? 24.422 21.396 53.613 1.00 21.67 403 HIS B CA 1
ATOM 6415 C C . HIS B 1 403 ? 24.337 22.866 53.987 1.00 23.82 403 HIS B C 1
ATOM 6416 O O . HIS B 1 403 ? 23.989 23.702 53.147 1.00 23.95 403 HIS B O 1
ATOM 6423 N N . ALA B 1 404 ? 24.686 23.200 55.235 1.00 22.07 404 ALA B N 1
ATOM 6424 C CA . ALA B 1 404 ? 24.608 24.584 55.695 1.00 23.98 404 ALA B CA 1
ATOM 6425 C C . ALA B 1 404 ? 25.520 25.496 54.883 1.00 24.56 404 ALA B C 1
ATOM 6426 O O . ALA B 1 404 ? 25.114 26.597 54.488 1.00 24.39 404 ALA B O 1
ATOM 6428 N N . VAL B 1 405 ? 26.757 25.063 54.629 1.00 21.78 405 VAL B N 1
ATOM 6429 C CA . VAL B 1 405 ? 27.694 25.906 53.890 1.00 20.20 405 VAL B CA 1
ATOM 6430 C C . VAL B 1 405 ? 27.239 26.064 52.443 1.00 22.63 405 VAL B C 1
ATOM 6431 O O . VAL B 1 405 ? 27.252 27.172 51.891 1.00 22.26 405 VAL B O 1
ATOM 6435 N N . ARG B 1 406 ? 26.804 24.968 51.814 1.00 23.05 406 ARG B N 1
ATOM 6436 C CA . ARG B 1 406 ? 26.357 25.046 50.426 1.00 25.31 406 ARG B CA 1
ATOM 6437 C C . ARG B 1 406 ? 25.117 25.920 50.267 1.00 27.75 406 ARG B C 1
ATOM 6438 O O . ARG B 1 406 ? 24.979 26.606 49.246 1.00 30.57 406 ARG B O 1
ATOM 6446 N N . GLU B 1 407 ? 24.213 25.927 51.254 1.00 26.21 407 GLU B N 1
ATOM 6447 C CA . GLU B 1 407 ? 22.973 26.687 51.113 1.00 26.98 407 GLU B CA 1
ATOM 6448 C C . GLU B 1 407 ? 23.112 28.154 51.508 1.00 30.76 407 GLU B C 1
ATOM 6449 O O . GLU B 1 407 ? 22.365 28.994 50.992 1.00 33.55 407 GLU B O 1
ATOM 6451 N N . LEU B 1 408 ? 24.052 28.498 52.388 1.00 26.77 408 LEU B N 1
ATOM 6452 C CA . LEU B 1 408 ? 24.212 29.870 52.871 1.00 27.61 408 LEU B CA 1
ATOM 6453 C C . LEU B 1 408 ? 25.651 30.339 52.681 1.00 31.77 408 LEU B C 1
ATOM 6454 O O . LEU B 1 408 ? 26.366 30.588 53.660 1.00 35.48 408 LEU B O 1
ATOM 6456 N N . PRO B 1 409 ? 26.106 30.502 51.423 1.00 33.60 409 PRO B N 1
ATOM 6457 C CA . PRO B 1 409 ? 27.488 30.932 51.172 1.00 36.96 409 PRO B CA 1
ATOM 6458 C C . PRO B 1 409 ? 27.801 32.298 51.770 1.00 41.70 409 PRO B C 1
ATOM 6459 O O . PRO B 1 409 ? 27.038 33.229 51.516 1.00 43.73 409 PRO B O 1
#

GO terms:
  GO:0043490 malate-aspartate shuttle (P, IC)
  GO:0005829 cytosol (C, HDA)
  GO:0005737 cytoplasm (C, EXP)

Secondary structure (DSSP, 8-state):
--SSGGGSPPPPPPHHHHHHHHHHH---TT-EE----S---TTS-----HHHHHHHHHHHHSTT---PPPPTT--HHHHHHHHHHHTTT-THHHHTT-EEEEEEEHHHHHHHHHHHHHIIIIIHHH---EEEEES--THHHHHHHHTT--EEEEE-EETTTTEE-HHHHHHHHHHSPTT-EEEEE-SS-TTT-----HHHHHHHHHHHHHTTPEEEEEES-TTTTTS-HHHHTHHHHHHHTT---EEEEEE-TTTS--GGG-EEEEEEE-SSHHHHHHHHHHHHHHHHTTTSS--HHHHHHHHHHHH-HHHHHHHHHHHHHHHHHHHHHHHHHHHHHHHTT-SS--THHHHS-SSEEE----HHHHHHHHHHH-EE--TT-EEEGGG--TTTHHHHHHHHHHHHHHS--/--SSGGGSPPPPPPHHHHHHHHHHH---TT-EETT--S---TTS-----HHHHHHHHHHHHSTT---PPPPTT--HHHHHHHHHHH-TT-THHHHTT-EEEEEEEHHHHHHHHHHHHHIIIIIHHH---EEEEES--THHHHHHHHTT--EEEEE-EETTTTEE-HHHHHHHHHHSPTT-EEEEESSS-TTT-----HHHHHHHHHHHHHTT-EEEEEES-TTTTTS-HHHHTHHHHHHHTT---EEEEEE-TTTT--GGG-EEEEEEE-SSHHHHHHHHHHHHHHHHTTTSS--HHHHHHHHHHHT-HHHHHHHHHHHHHHHHHHHHHHHHHHHHHHHTT-SS--THHHHS-SSEEE----HHHHHHHHHHH-EE--TT-EEEGGG--TTTHHHHHHHHHHHHHH--

Foldseek 3Di:
DVVCPVVDDDDDDDPLRVLVVVLVPDPDPLAFEFADPAFAAQVRHQDAQPLLVVLLVVQVPDPPRDQDFAPLQGDVLLQLLVVCLLAVVPCVLVVQQQKQKRKALFLLRLLLLVLLLCCVPPCVPPVAAEEAEVVADVCNQVSNVVSPHHYHYFYAQPLVVRAGPLVRNLVCLQPGAQAHEYEEELALGPAALHDDDPVSLVSVLVSNVVSNYAYEYEYEQQCLWALHRCVSSVSVNVSVVVLDKHKYKYGCCHLNVCVVLRTIMIMIRGSHNVVSVVSSVVSSVVSCVPPNHHGHSVSSSSSSQSVDPVSVVSSSVSSCSNQVQLLVLLVLLQVLLVVLVQPDHQCQSNNGIDFKHQRSDALQLQVQCCPVLVYRDDRSRIGGSSSDHPVNSNSVSVSNSCSCVVDPD/DVVCPVVDDDDDDDPLVVLVVVLVPDPDPQAFEQSDPAFAAQVQHQDAQPLLVVLLVVQVPDPPHDFDFAALQGDVLLQLLQVCLLAVVPCVLVVQQQKQKGKALFLVRLLLLVLLLCCVPPCVVPVAAEEEEVVADVVNQVSNVVSPHHYHYFYFQDLVVRAGPLVRNLVCLQPGAQAHEYEEELALTPAALHDDDPVSLVSVLVSNVVSNYAYEYEYEQQCLWALHNCVSSVSVNVSVVVLDKHKYKYGPCHLNVCVVQRTIMIMIRGSGNVVSVVSNVVSSVVSCVPPNHHGHSVSSSSSSQSVDPVSVVSSSVSSCSNQVQLLVLLVLLQVLLVVLVQPDHQCSSNNGIDFKHQRSDALQLQVQCCPPLVYRDDSSRMGGSSRDHPVNSNSVSVSSSVSRVVPD

Sequence (817 aa):
SDYGFANIEEAKADAIFKLNAQYHQDEDPKKVNMSVGAYRDDTGKPWILPAVKKASKIVEEQASFNHEYLPIAGLPRFTKAAAEVLFRPNPHLLSEDRVASMQSSVSGTGANFLAASFIETFYVKHTGAHVYISNPTWPVHRTLWEKLGVTVETYPYWDAKNRSFDYEGMLSTIKSAPEGSIFLLHACAHNPTGIDPTREQWLSIFESLLSRKHLVVFDIAYQGFASGDLNRDSWALNEFVKYNKDFFVCQSFAKNMGLYGERTGCMHYVAKDASTKNKVLSQLCIVQRNTISNPPAYGARIAAEILNSPQLFAEWEQDLKTMSSRIIEMRKRLRDSLVALKTPGSWDHITQQIGMFSFTGLTPAQVQFCQERYHLYFSANGRISMAGLNNSNVEHVAQAFNHAVRELPLSDYGFANIEEAKADAIFKLNAQYHQDEDPKKVNMSVGAYRDDTGKPWILPAVKKASKIVEEQASFNHEYLPIAGLPRFTKAAAEVLFRPNPHLLSEDRVASMQSSVSGTGANFLAASFIETFYVKHTGAHVYISNPTWPVHRTLWEKLGVTVETYPYWDAKNRSFDYEGMLSTIKSAPEGSIFLLHACAHNPTGIDPTREQWLSIFESLLSRKHLVVFDIAYQGFASGDLNRDSWALNEFVKYNKDFFVCQSFAKNMGLYGERTGCMHYVAKDASTKNKVLSQLCIVQRNTISNPPAYGARIAAEILNSPQLFAEWEQDLKTMSSRIIEMRKRLRDSLVALKTPGSWDHITQQIGMFSFTGLTPAQVQFCQERYHLYFSANGRISMAGLNNSNVEHVAQAFNHAVRELP

B-factor: mean 18.24, std 9.66, range [6.18, 64.41]

Organism: Schizosaccharomyces pombe (strain 972 / ATCC 24843) (NCBI:txid284812)